Protein 5L0Q (pdb70)

Structure (mmCIF, N/CA/C/O backbone):
data_5L0Q
#
_entry.id   5L0Q
#
_cell.length_a   53.326
_cell.length_b   141.679
_cell.length_c   268.080
_cell.angle_alpha   90.00
_cell.angle_beta   90.00
_cell.angle_gamma   90.00
#
_symmetry.space_group_name_H-M   'P 21 21 21'
#
loop_
_entity.id
_entity.type
_entity.pdbx_description
1 polymer 'Disintegrin and metalloproteinase domain-containing protein 10'
2 polymer 'mAb 8C7 light chain'
3 polymer 'mAb 8C7 heavy chain'
4 non-polymer 2-acetamido-2-deoxy-beta-D-glucopyranose
5 non-polymer 'SULFATE ION'
6 non-polymer 'MAGNESIUM ION'
7 water water
#
loop_
_atom_site.group_PDB
_atom_site.id
_atom_site.type_symbol
_atom_site.label_atom_id
_atom_site.label_alt_id
_atom_site.label_comp_id
_atom_site.label_asym_id
_atom_site.label_entity_id
_atom_site.label_seq_id
_atom_site.pdbx_PDB_ins_code
_atom_site.Cartn_x
_atom_site.Cartn_y
_atom_site.Cartn_z
_atom_site.occupancy
_atom_site.B_iso_or_equiv
_atom_site.auth_seq_id
_atom_site.auth_comp_id
_atom_site.auth_asym_id
_atom_site.auth_atom_id
_atom_site.pdbx_PDB_model_num
ATOM 1 N N . PRO A 1 1 ? 10.082 -11.624 -58.478 1.00 51.06 450 PRO A N 1
ATOM 2 C CA . PRO A 1 1 ? 9.066 -12.453 -59.149 1.00 52.83 450 PRO A CA 1
ATOM 3 C C . PRO A 1 1 ? 8.589 -13.625 -58.282 1.00 48.09 450 PRO A C 1
ATOM 4 O O . PRO A 1 1 ? 8.967 -14.770 -58.567 1.00 44.69 450 PRO A O 1
ATOM 8 N N . VAL A 1 2 ? 7.799 -13.362 -57.236 1.00 36.94 451 VAL A N 1
ATOM 9 C CA . VAL A 1 2 ? 7.604 -14.399 -56.215 1.00 34.94 451 VAL A CA 1
ATOM 10 C C . VAL A 1 2 ? 6.487 -15.359 -56.623 1.00 34.58 451 VAL A C 1
ATOM 11 O O . VAL A 1 2 ? 5.373 -14.934 -56.939 1.00 35.90 451 VAL A O 1
ATOM 15 N N . GLY A 1 3 ? 6.793 -16.653 -56.611 1.00 31.23 452 GLY A N 1
ATOM 16 C CA . GLY A 1 3 ? 5.801 -17.663 -56.920 1.00 29.47 452 GLY A CA 1
ATOM 17 C C . GLY A 1 3 ? 6.013 -18.334 -58.265 1.00 35.19 452 GLY A C 1
ATOM 18 O O . GLY A 1 3 ? 6.724 -17.829 -59.136 1.00 39.58 452 GLY A O 1
ATOM 19 N N . LEU A 1 4 ? 5.353 -19.471 -58.440 1.00 32.89 453 LEU A N 1
ATOM 20 C CA . LEU A 1 4 ? 5.559 -20.347 -59.577 1.00 29.57 453 LEU A CA 1
ATOM 21 C C . LEU A 1 4 ? 5.026 -19.671 -60.842 1.00 32.64 453 LEU A C 1
ATOM 22 O O . LEU A 1 4 ? 4.059 -18.923 -60.783 1.00 34.53 453 LEU A O 1
ATOM 27 N N . ALA A 1 5 ? 5.669 -19.910 -61.983 1.00 34.75 454 ALA A N 1
ATOM 28 C CA . ALA A 1 5 ? 5.116 -19.459 -63.259 1.00 31.43 454 ALA A CA 1
ATOM 29 C C . ALA A 1 5 ? 4.146 -20.468 -63.832 1.00 33.02 454 ALA A C 1
ATOM 30 O O . ALA A 1 5 ? 4.354 -21.676 -63.709 1.00 33.62 454 ALA A O 1
ATOM 32 N N . SER A 1 6 ? 3.102 -19.954 -64.479 1.00 32.86 455 SER A N 1
ATOM 33 C CA . SER A 1 6 ? 2.110 -20.783 -65.144 1.00 34.69 455 SER A CA 1
ATOM 34 C C . SER A 1 6 ? 2.767 -21.626 -66.225 1.00 42.85 455 SER A C 1
ATOM 35 O O . SER A 1 6 ? 2.328 -22.750 -66.486 1.00 45.32 455 SER A O 1
ATOM 38 N N . GLY A 1 7 ? 3.814 -21.074 -66.852 1.00 43.61 456 GLY A N 1
ATOM 39 C CA . GLY A 1 7 ? 4.544 -21.747 -67.917 1.00 40.38 456 GLY A CA 1
ATOM 40 C C . GLY A 1 7 ? 3.649 -22.093 -69.095 1.00 46.54 456 GLY A C 1
ATOM 41 O O . GLY A 1 7 ? 3.964 -22.954 -69.915 1.00 47.11 456 GLY A O 1
ATOM 42 N N . GLN A 1 8 ? 2.633 -21.289 -69.253 1.00 50.97 457 GLN A N 1
ATOM 43 C CA . GLN A 1 8 ? 1.804 -21.325 -70.394 1.00 49.85 457 GLN A CA 1
ATOM 44 C C . GLN A 1 8 ? 1.717 -19.936 -70.950 1.00 48.94 457 GLN A C 1
ATOM 45 O O . GLN A 1 8 ? 1.554 -18.968 -70.236 1.00 44.99 457 GLN A O 1
ATOM 51 N N . PRO A 1 9 ? 1.949 -19.879 -72.329 1.00 49.93 458 PRO A N 1
ATOM 52 C CA . PRO A 1 9 ? 1.778 -18.540 -72.892 1.00 46.73 458 PRO A CA 1
ATOM 53 C C . PRO A 1 9 ? 0.342 -18.134 -73.027 1.00 43.61 458 PRO A C 1
ATOM 54 O O . PRO A 1 9 ? -0.491 -18.893 -73.413 1.00 45.75 458 PRO A O 1
ATOM 58 N N . ILE A 1 10 ? 0.059 -16.920 -72.627 1.00 39.96 459 ILE A N 1
ATOM 59 C CA . ILE A 1 10 ? -1.278 -16.455 -72.547 1.00 35.15 459 ILE A CA 1
ATOM 60 C C . ILE A 1 10 ? -1.065 -15.042 -72.813 1.00 38.71 459 ILE A C 1
ATOM 61 O O . ILE A 1 10 ? -0.084 -14.552 -72.406 1.00 41.50 459 ILE A O 1
ATOM 66 N N . CYS A 1 11 ? -2.020 -14.374 -73.407 1.00 38.50 460 CYS A N 1
ATOM 67 C CA . CYS A 1 11 ? -1.906 -12.984 -73.639 1.00 38.75 460 CYS A CA 1
ATOM 68 C C . CYS A 1 11 ? -2.487 -12.344 -72.424 1.00 34.75 460 CYS A C 1
ATOM 69 O O . CYS A 1 11 ? -3.626 -12.488 -72.139 1.00 40.84 460 CYS A O 1
ATOM 72 N N . GLY A 1 12 ? -1.678 -11.580 -71.735 1.00 32.69 461 GLY A N 1
ATOM 73 C CA . GLY A 1 12 ? -2.021 -11.060 -70.451 1.00 35.52 461 GLY A CA 1
ATOM 74 C C . GLY A 1 12 ? -0.960 -11.230 -69.403 1.00 40.90 461 GLY A C 1
ATOM 75 O O . GLY A 1 12 ? -1.014 -10.545 -68.426 1.00 43.68 461 GLY A O 1
ATOM 76 N N . ASN A 1 13 ? 0.015 -12.088 -69.584 1.00 40.48 462 ASN A N 1
ATOM 77 C CA . ASN A 1 13 ? 1.149 -11.984 -68.725 1.00 34.51 462 ASN A CA 1
ATOM 78 C C . ASN A 1 13 ? 2.047 -11.013 -69.419 1.00 39.47 462 ASN A C 1
ATOM 79 O O . ASN A 1 13 ? 1.895 -10.759 -70.571 1.00 38.66 462 ASN A O 1
ATOM 84 N N . GLY A 1 14 ? 3.041 -10.519 -68.741 1.00 39.90 463 GLY A N 1
ATOM 85 C CA . GLY A 1 14 ? 3.774 -9.379 -69.215 1.00 41.61 463 GLY A CA 1
ATOM 86 C C . GLY A 1 14 ? 4.623 -9.686 -70.391 1.00 34.39 463 GLY A C 1
ATOM 87 O O . GLY A 1 14 ? 5.354 -8.858 -70.845 1.00 31.98 463 GLY A O 1
ATOM 88 N N . MET A 1 15 ? 4.614 -10.926 -70.793 1.00 30.84 464 MET A N 1
ATOM 89 C CA . MET A 1 15 ? 5.604 -11.414 -71.706 1.00 34.06 464 MET A CA 1
ATOM 90 C C . MET A 1 15 ? 5.169 -11.717 -73.112 1.00 36.51 464 MET A C 1
ATOM 91 O O . MET A 1 15 ? 4.241 -12.418 -73.308 1.00 40.98 464 MET A O 1
ATOM 96 N N . VAL A 1 16 ? 5.903 -11.240 -74.088 1.00 31.44 465 VAL A N 1
ATOM 97 C CA . VAL A 1 16 ? 5.564 -11.462 -75.458 1.00 35.95 465 VAL A CA 1
ATOM 98 C C . VAL A 1 16 ? 5.889 -12.862 -75.840 1.00 38.81 465 VAL A C 1
ATOM 99 O O . VAL A 1 16 ? 6.917 -13.349 -75.499 1.00 38.08 465 VAL A O 1
ATOM 103 N N . GLU A 1 17 ? 5.029 -13.488 -76.597 1.00 38.79 466 GLU A N 1
ATOM 104 C CA . GLU A 1 17 ? 5.206 -14.867 -76.890 1.00 42.21 466 GLU A CA 1
ATOM 105 C C . GLU A 1 17 ? 4.679 -15.071 -78.261 1.00 48.77 466 GLU A C 1
ATOM 106 O O . GLU A 1 17 ? 4.110 -14.180 -78.834 1.00 50.39 466 GLU A O 1
ATOM 112 N N . GLN A 1 18 ? 4.893 -16.245 -78.802 1.00 46.05 467 GLN A N 1
ATOM 113 C CA . GLN A 1 18 ? 4.552 -16.479 -80.203 1.00 51.31 467 GLN A CA 1
ATOM 114 C C . GLN A 1 18 ? 3.132 -16.045 -80.518 1.00 46.71 467 GLN A C 1
ATOM 115 O O . GLN A 1 18 ? 2.215 -16.288 -79.740 1.00 52.22 467 GLN A O 1
ATOM 121 N N . GLY A 1 19 ? 2.958 -15.355 -81.637 1.00 39.55 468 GLY A N 1
ATOM 122 C CA . GLY A 1 19 ? 1.620 -15.011 -82.067 1.00 47.15 468 GLY A CA 1
ATOM 123 C C . GLY A 1 19 ? 1.130 -13.718 -81.452 1.00 54.73 468 GLY A C 1
ATOM 124 O O . GLY A 1 19 ? 0.018 -13.250 -81.741 1.00 47.26 468 GLY A O 1
ATOM 125 N N . GLU A 1 20 ? 1.992 -13.057 -80.717 1.00 54.39 469 GLU A N 1
ATOM 126 C CA . GLU A 1 20 ? 1.602 -11.761 -80.221 1.00 52.57 469 GLU A CA 1
ATOM 127 C C . GLU A 1 20 ? 2.728 -10.757 -80.385 1.00 43.92 469 GLU A C 1
ATOM 128 O O . GLU A 1 20 ? 3.842 -11.097 -80.195 1.00 42.78 469 GLU A O 1
ATOM 134 N N . GLU A 1 21 ? 2.446 -9.566 -80.872 1.00 45.07 470 GLU A N 1
ATOM 135 C CA . GLU A 1 21 ? 3.427 -8.492 -80.898 1.00 41.61 470 GLU A CA 1
ATOM 136 C C . GLU A 1 21 ? 3.821 -7.904 -79.599 1.00 43.21 470 GLU A C 1
ATOM 137 O O . GLU A 1 21 ? 4.947 -7.620 -79.420 1.00 46.51 470 GLU A O 1
ATOM 143 N N . CYS A 1 22 ? 2.870 -7.560 -78.755 1.00 38.03 471 CYS A N 1
ATOM 144 C CA . CYS A 1 22 ? 3.197 -6.934 -77.503 1.00 33.55 471 CYS A CA 1
ATOM 145 C C . CYS A 1 22 ? 2.421 -7.606 -76.428 1.00 38.58 471 CYS A C 1
ATOM 146 O O . CYS A 1 22 ? 1.679 -8.481 -76.723 1.00 46.88 471 CYS A O 1
ATOM 149 N N . ASP A 1 23 ? 2.649 -7.268 -75.170 1.00 35.85 472 ASP A N 1
ATOM 150 C CA . ASP A 1 23 ? 1.771 -7.686 -74.094 1.00 31.14 472 ASP A CA 1
ATOM 151 C C . ASP A 1 23 ? 1.857 -6.814 -72.881 1.00 29.04 472 ASP A C 1
ATOM 152 O O . ASP A 1 23 ? 2.775 -6.951 -72.160 1.00 32.98 472 ASP A O 1
ATOM 157 N N . CYS A 1 24 ? 0.907 -5.939 -72.617 1.00 33.17 473 CYS A N 1
ATOM 158 C CA . CYS A 1 24 ? 1.019 -5.038 -71.474 1.00 36.57 473 CYS A CA 1
ATOM 159 C C . CYS A 1 24 ? 0.193 -5.456 -70.269 1.00 43.03 473 CYS A C 1
ATOM 160 O O . CYS A 1 24 ? 0.205 -4.825 -69.255 1.00 40.56 473 CYS A O 1
ATOM 163 N N . GLY A 1 25 ? -0.480 -6.572 -70.404 1.00 40.24 474 GLY A N 1
ATOM 164 C CA . GLY A 1 25 ? -1.282 -7.105 -69.349 1.00 41.09 474 GLY A CA 1
ATOM 165 C C . GLY A 1 25 ? -2.719 -6.789 -69.564 1.00 45.50 474 GLY A C 1
ATOM 166 O O . GLY A 1 25 ? -3.058 -6.202 -70.540 1.00 49.56 474 GLY A O 1
ATOM 167 N N . TYR A 1 26 ? -3.556 -7.219 -68.644 1.00 50.26 475 TYR A N 1
ATOM 168 C CA . TYR A 1 26 ? -4.970 -6.965 -68.670 1.00 47.70 475 TYR A CA 1
ATOM 169 C C . TYR A 1 26 ? -5.178 -5.520 -68.295 1.00 54.35 475 TYR A C 1
ATOM 170 O O . TYR A 1 26 ? -4.334 -4.919 -67.670 1.00 50.08 475 TYR A O 1
ATOM 179 N N . SER A 1 27 ? -6.304 -4.955 -68.703 1.00 61.15 476 SER A N 1
ATOM 180 C CA . SER A 1 27 ? -6.615 -3.535 -68.484 1.00 56.84 476 SER A CA 1
ATOM 181 C C . SER A 1 27 ? -6.181 -2.961 -67.167 1.00 59.49 476 SER A C 1
ATOM 182 O O . SER A 1 27 ? -5.677 -1.866 -67.100 1.00 56.97 476 SER A O 1
ATOM 185 N N . ASP A 1 28 ? -6.412 -3.686 -66.103 1.00 59.54 477 ASP A N 1
ATOM 186 C CA . ASP A 1 28 ? -6.073 -3.194 -64.794 1.00 61.51 477 ASP A CA 1
ATOM 187 C C . ASP A 1 28 ? -4.564 -2.994 -64.619 1.00 66.22 477 ASP A C 1
ATOM 188 O O . ASP A 1 28 ? -4.153 -2.319 -63.706 1.00 64.29 477 ASP A O 1
ATOM 193 N N . GLN A 1 29 ? -3.733 -3.645 -65.426 1.00 64.67 478 GLN A N 1
ATOM 194 C CA . GLN A 1 29 ? -2.285 -3.522 -65.247 1.00 63.98 478 GLN A CA 1
ATOM 195 C C . GLN A 1 29 ? -1.492 -2.698 -66.231 1.00 59.66 478 GLN A C 1
ATOM 196 O O . GLN A 1 29 ? -0.354 -2.378 -65.968 1.00 56.86 478 GLN A O 1
ATOM 202 N N . CYS A 1 30 ? -2.081 -2.423 -67.378 1.00 55.80 479 CYS A N 1
ATOM 203 C CA . CYS A 1 30 ? -1.404 -1.949 -68.571 1.00 50.29 479 CYS A CA 1
ATOM 204 C C . CYS A 1 30 ? -1.197 -0.457 -68.660 1.00 49.65 479 CYS A C 1
ATOM 205 O O . CYS A 1 30 ? -2.105 0.228 -69.003 1.00 48.86 479 CYS A O 1
ATOM 208 N N . LYS A 1 31 ? 0.005 0.027 -68.365 1.00 54.74 480 LYS A N 1
ATOM 209 C CA . LYS A 1 31 ? 0.347 1.450 -68.454 1.00 53.17 480 LYS A CA 1
ATOM 210 C C . LYS A 1 31 ? 0.878 1.840 -69.830 1.00 47.45 480 LYS A C 1
ATOM 211 O O . LYS A 1 31 ? 1.284 2.976 -70.058 1.00 49.98 480 LYS A O 1
ATOM 217 N N . ASP A 1 32 ? 0.844 0.889 -70.734 1.00 48.50 481 ASP A N 1
ATOM 218 C CA . ASP A 1 32 ? 1.335 1.088 -72.064 1.00 45.39 481 ASP A CA 1
ATOM 219 C C . ASP A 1 32 ? 0.399 1.815 -72.978 1.00 48.34 481 ASP A C 1
ATOM 220 O O . ASP A 1 32 ? -0.698 1.390 -73.197 1.00 50.25 481 ASP A O 1
ATOM 225 N N . GLU A 1 33 ? 0.865 2.907 -73.547 1.00 49.10 482 GLU A N 1
ATOM 226 C CA .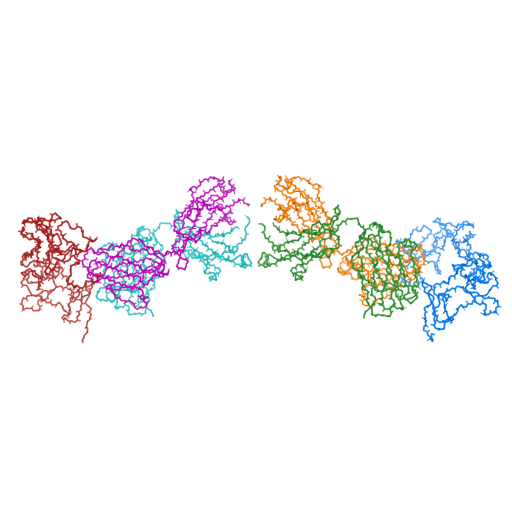 GLU A 1 33 ? 0.065 3.580 -74.573 1.00 47.39 482 GLU A CA 1
ATOM 227 C C . GLU A 1 33 ? 0.233 2.916 -75.950 1.00 46.97 482 GLU A C 1
ATOM 228 O O . GLU A 1 33 ? -0.587 3.118 -76.850 1.00 42.91 482 GLU A O 1
ATOM 234 N N . CYS A 1 34 ? 1.275 2.093 -76.083 1.00 44.47 483 CYS A N 1
ATOM 235 C CA . CYS A 1 34 ? 1.655 1.508 -77.367 1.00 43.30 483 CYS A CA 1
ATOM 236 C C . CYS A 1 34 ? 0.785 0.301 -77.675 1.00 42.93 483 CYS A C 1
ATOM 237 O O . CYS A 1 34 ? 0.667 -0.112 -78.832 1.00 42.07 483 CYS A O 1
ATOM 240 N N . CYS A 1 35 ? 0.266 -0.340 -76.659 1.00 44.16 484 CYS A N 1
ATOM 241 C CA . CYS A 1 35 ? -0.222 -1.675 -76.840 1.00 44.56 484 CYS A CA 1
ATOM 242 C C . CYS A 1 35 ? -1.694 -1.823 -76.434 1.00 51.99 484 CYS A C 1
ATOM 243 O O . CYS A 1 35 ? -2.225 -0.972 -75.763 1.00 46.00 484 CYS A O 1
ATOM 246 N N . TYR A 1 36 ? -2.341 -2.885 -76.912 1.00 50.36 485 TYR A N 1
ATOM 247 C CA . TYR A 1 36 ? -3.716 -3.257 -76.607 1.00 46.66 485 TYR A CA 1
ATOM 248 C C . TYR A 1 36 ? -3.813 -4.294 -75.485 1.00 46.54 485 TYR A C 1
ATOM 249 O O . TYR A 1 36 ? -3.319 -5.365 -75.619 1.00 47.08 485 TYR A O 1
ATOM 258 N N . ASP A 1 37 ? -4.584 -4.012 -74.448 1.00 54.60 486 ASP A N 1
ATOM 259 C CA . ASP A 1 37 ? -4.672 -4.825 -73.232 1.00 50.74 486 ASP A CA 1
ATOM 260 C C . ASP A 1 37 ? -5.217 -6.173 -73.481 1.00 47.19 486 ASP A C 1
ATOM 261 O O . ASP A 1 37 ? -5.828 -6.416 -74.465 1.00 47.95 486 ASP A O 1
ATOM 266 N N . ALA A 1 38 ? -4.911 -7.071 -72.577 1.00 45.84 487 ALA A N 1
ATOM 267 C CA . ALA A 1 38 ? -5.301 -8.451 -72.687 1.00 51.86 487 ALA A CA 1
ATOM 268 C C . ALA A 1 38 ? -6.811 -8.699 -72.670 1.00 56.25 487 ALA A C 1
ATOM 269 O O . ALA A 1 38 ? -7.315 -9.560 -73.388 1.00 54.41 487 ALA A O 1
ATOM 271 N N . ASN A 1 39 ? -7.528 -7.987 -71.820 1.00 50.12 488 ASN A N 1
ATOM 272 C CA . ASN A 1 39 ? -8.956 -8.003 -71.909 1.00 54.17 488 ASN A CA 1
ATOM 273 C C . ASN A 1 39 ? -9.416 -6.898 -72.805 1.00 56.91 488 ASN A C 1
ATOM 274 O O . ASN A 1 39 ? -10.035 -5.963 -72.377 1.00 61.22 488 ASN A O 1
ATOM 279 N N . GLN A 1 40 ? -9.121 -7.044 -74.072 1.00 58.40 489 GLN A N 1
ATOM 280 C CA . GLN A 1 40 ? -9.548 -6.116 -75.074 1.00 64.38 489 GLN A CA 1
ATOM 281 C C . GLN A 1 40 ? -9.718 -7.043 -76.221 1.00 60.92 489 GLN A C 1
ATOM 282 O O . GLN A 1 40 ? -9.181 -8.123 -76.224 1.00 55.96 489 GLN A O 1
ATOM 288 N N . PRO A 1 41 ? -10.501 -6.669 -77.194 1.00 63.53 490 PRO A N 1
ATOM 289 C CA . PRO A 1 41 ? -10.910 -7.726 -78.126 1.00 57.60 490 PRO A CA 1
ATOM 290 C C . PRO A 1 41 ? -9.724 -8.367 -78.787 1.00 56.32 490 PRO A C 1
ATOM 291 O O . PRO A 1 41 ? -8.789 -7.661 -79.136 1.00 66.57 490 PRO A O 1
ATOM 295 N N . GLU A 1 42 ? -9.773 -9.680 -78.967 1.00 57.95 491 GLU A N 1
ATOM 296 C CA . GLU A 1 42 ? -9.396 -10.308 -80.217 1.00 57.49 491 GLU A CA 1
ATOM 297 C C . GLU A 1 42 ? -10.216 -9.635 -81.289 1.00 64.98 491 GLU A C 1
ATOM 298 O O . GLU A 1 42 ? -11.442 -9.564 -81.169 1.00 60.31 491 GLU A O 1
ATOM 304 N N . GLY A 1 43 ? -9.556 -9.131 -82.331 1.00 69.27 492 GLY A N 1
ATOM 305 C CA . GLY A 1 43 ? -8.289 -9.663 -82.811 1.00 66.26 492 GLY A CA 1
ATOM 306 C C . GLY A 1 43 ? -7.117 -8.741 -82.525 1.00 66.64 492 GLY A C 1
ATOM 307 O O . GLY A 1 43 ? -5.998 -8.949 -82.997 1.00 63.35 492 GLY A O 1
ATOM 308 N N . LYS A 1 44 ? -7.393 -7.706 -81.745 1.00 64.70 493 LYS A N 1
ATOM 309 C CA . LYS A 1 44 ? -6.449 -6.628 -81.503 1.00 63.72 493 LYS A CA 1
ATOM 310 C C . LYS A 1 44 ? -5.631 -6.981 -80.259 1.00 63.84 493 LYS A C 1
ATOM 311 O O . LYS A 1 44 ? -4.720 -6.249 -79.855 1.00 62.30 493 LYS A O 1
ATOM 317 N N . LYS A 1 45 ? -6.142 -8.003 -79.597 1.00 64.35 494 LYS A N 1
ATOM 318 C CA . LYS A 1 45 ? -5.636 -8.446 -78.338 1.00 59.08 494 LYS A CA 1
ATOM 319 C C . LYS A 1 45 ? -4.287 -8.515 -78.808 1.00 58.16 494 LYS A C 1
ATOM 320 O O . LYS A 1 45 ? -4.091 -8.964 -79.897 1.00 59.58 494 LYS A O 1
ATOM 326 N N . CYS A 1 46 ? -3.316 -8.172 -77.996 1.00 52.80 495 CYS A N 1
ATOM 327 C CA . CYS A 1 46 ? -2.010 -8.740 -78.185 1.00 49.20 495 CYS A CA 1
ATOM 328 C C . CYS A 1 46 ? -1.163 -8.089 -79.329 1.00 54.34 495 CYS A C 1
ATOM 329 O O . CYS A 1 46 ? -0.265 -8.734 -79.813 1.00 53.35 495 CYS A O 1
ATOM 332 N N . LYS A 1 47 ? -1.424 -6.840 -79.765 1.00 59.15 496 LYS A N 1
ATOM 333 C CA . LYS A 1 47 ? -0.958 -6.427 -81.059 1.00 52.46 496 LYS A CA 1
ATOM 334 C C . LYS A 1 47 ? -0.674 -4.971 -80.890 1.00 53.35 496 LYS A C 1
ATOM 335 O O . LYS A 1 47 ? -1.227 -4.334 -80.019 1.00 56.24 496 LYS A O 1
ATOM 341 N N . LEU A 1 48 ? 0.209 -4.444 -81.716 1.00 46.18 497 LEU A N 1
ATOM 342 C CA . LEU A 1 48 ? 0.587 -3.069 -81.570 1.00 47.13 497 LEU A CA 1
ATOM 343 C C . LEU A 1 48 ? -0.489 -2.178 -82.129 1.00 48.86 497 LEU A C 1
ATOM 344 O O . LEU A 1 48 ? -0.963 -2.407 -83.221 1.00 40.64 497 LEU A O 1
ATOM 349 N N . LYS A 1 49 ? -0.884 -1.171 -81.356 1.00 48.24 498 LYS A N 1
ATOM 350 C CA . LYS A 1 49 ? -1.756 -0.107 -81.841 1.00 46.42 498 LYS A CA 1
ATOM 351 C C . LYS A 1 49 ? -1.196 0.488 -83.137 1.00 52.90 498 LYS A C 1
ATOM 352 O O . LYS A 1 49 ? 0.022 0.598 -83.305 1.00 51.28 498 LYS A O 1
ATOM 358 N N . PRO A 1 50 ? -2.083 0.856 -84.076 1.00 56.20 499 PRO A N 1
ATOM 359 C CA . PRO A 1 50 ? -1.554 1.243 -85.393 1.00 56.44 499 PRO A CA 1
ATOM 360 C C . PRO A 1 50 ? -0.789 2.579 -85.362 1.00 51.29 499 PRO A C 1
ATOM 361 O O . PRO A 1 50 ? -1.063 3.467 -84.535 1.00 43.30 499 PRO A O 1
ATOM 365 N N . GLY A 1 51 ? 0.226 2.679 -86.215 1.00 50.28 500 GLY A N 1
ATOM 366 C CA . GLY A 1 51 ? 1.125 3.820 -86.188 1.00 49.53 500 GLY A CA 1
ATOM 367 C C . GLY A 1 51 ? 2.134 3.767 -85.048 1.00 47.21 500 GLY A C 1
ATOM 368 O O . GLY A 1 51 ? 2.967 4.672 -84.892 1.00 43.08 500 GLY A O 1
ATOM 369 N N . LYS A 1 52 ? 2.074 2.699 -84.257 1.00 46.89 501 LYS A N 1
ATOM 370 C CA . LYS A 1 52 ? 2.974 2.548 -83.125 1.00 40.11 501 LYS A CA 1
ATOM 371 C C . LYS A 1 52 ? 4.056 1.531 -83.441 1.00 42.31 501 LYS A C 1
ATOM 372 O O . LYS A 1 52 ? 3.775 0.383 -83.821 1.00 37.87 501 LYS A O 1
ATOM 378 N N . GLN A 1 53 ? 5.301 1.971 -83.290 1.00 35.71 502 GLN A N 1
ATOM 379 C CA . GLN A 1 53 ? 6.419 1.290 -83.903 1.00 32.70 502 GLN A CA 1
ATOM 380 C C . GLN A 1 53 ? 6.758 0.033 -83.105 1.00 36.03 502 GLN A C 1
ATOM 381 O O . GLN A 1 53 ? 7.130 -0.999 -83.668 1.00 34.51 502 GLN A O 1
ATOM 387 N N . CYS A 1 54 ? 6.587 0.111 -81.790 1.00 35.17 503 CYS A N 1
ATOM 388 C CA . CYS A 1 54 ? 7.017 -0.962 -80.915 1.00 33.67 503 CYS A CA 1
ATOM 389 C C . CYS A 1 54 ? 6.526 -0.642 -79.527 1.00 35.73 503 CYS A C 1
ATOM 390 O O . CYS A 1 54 ? 6.117 0.490 -79.266 1.00 34.13 503 CYS A O 1
ATOM 393 N N . SER A 1 55 ? 6.577 -1.632 -78.628 1.00 37.60 504 SER A N 1
ATOM 394 C CA . SER A 1 55 ? 6.127 -1.574 -77.224 1.00 36.16 504 SER A CA 1
ATOM 395 C C . SER A 1 55 ? 7.262 -1.860 -76.293 1.00 32.40 504 SER A C 1
ATOM 396 O O . SER A 1 55 ? 8.013 -2.726 -76.573 1.00 33.81 504 SER A O 1
ATOM 399 N N . PRO A 1 56 ? 7.370 -1.183 -75.167 1.00 30.84 505 PRO A N 1
ATOM 400 C CA . PRO A 1 56 ? 8.421 -1.480 -74.192 1.00 28.85 505 PRO A CA 1
ATOM 401 C C . PRO A 1 56 ? 8.308 -2.899 -73.649 1.00 31.26 505 PRO A C 1
ATOM 402 O O . PRO A 1 56 ? 9.311 -3.434 -73.173 1.00 29.83 505 PRO A O 1
ATOM 406 N N . SER A 1 57 ? 7.188 -3.552 -73.828 1.00 30.39 506 SER A N 1
ATOM 407 C CA . SER A 1 57 ? 7.064 -4.897 -73.345 1.00 27.15 506 SER A CA 1
ATOM 408 C C . SER A 1 57 ? 7.764 -5.870 -74.237 1.00 31.62 506 SER A C 1
ATOM 409 O O . SER A 1 57 ? 7.986 -6.995 -73.856 1.00 33.79 506 SER A O 1
ATOM 412 N N . GLN A 1 58 ? 8.138 -5.435 -75.421 1.00 26.61 507 GLN A N 1
ATOM 413 C CA . GLN A 1 58 ? 8.920 -6.274 -76.290 1.00 29.93 507 GLN A CA 1
ATOM 414 C C . GLN A 1 58 ? 10.378 -6.213 -75.928 1.00 25.77 507 GLN A C 1
ATOM 415 O O . GLN A 1 58 ? 11.131 -7.119 -76.110 1.00 23.90 507 GLN A O 1
ATOM 421 N N . GLY A 1 59 ? 10.764 -5.111 -75.380 1.00 20.12 508 GLY A N 1
ATOM 422 C CA . GLY A 1 59 ? 12.158 -4.949 -75.032 1.00 22.03 508 GLY A CA 1
ATOM 423 C C . GLY A 1 59 ? 12.550 -3.532 -74.677 1.00 22.48 508 GLY A C 1
ATOM 424 O O . GLY A 1 59 ? 11.814 -2.581 -74.947 1.00 24.19 508 GLY A O 1
ATOM 425 N N . PRO A 1 60 ? 13.736 -3.387 -74.082 1.00 17.93 509 PRO A N 1
ATOM 426 C CA . PRO A 1 60 ? 14.263 -2.132 -73.535 1.00 21.86 509 PRO A CA 1
ATOM 427 C C . PRO A 1 60 ? 14.645 -1.105 -74.608 1.00 26.84 509 PRO A C 1
ATOM 428 O O . PRO A 1 60 ? 14.915 0.057 -74.298 1.00 27.99 509 PRO A O 1
ATOM 432 N N . CYS A 1 61 ? 14.720 -1.555 -75.853 1.00 23.10 510 CYS A N 1
ATOM 433 C CA . CYS A 1 61 ? 15.118 -0.694 -76.953 1.00 26.21 510 CYS A CA 1
ATOM 434 C C . CYS A 1 61 ? 13.901 -0.008 -77.583 1.00 30.97 510 CYS A C 1
ATOM 435 O O . CYS A 1 61 ? 13.990 0.589 -78.665 1.00 30.44 510 CYS A O 1
ATOM 438 N N . CYS A 1 62 ? 12.746 -0.146 -76.937 1.00 33.07 511 CYS A N 1
ATOM 439 C CA . CYS A 1 62 ? 11.629 0.746 -77.220 1.00 30.25 511 CYS A CA 1
ATOM 440 C C . CYS A 1 62 ? 11.421 1.800 -76.133 1.00 30.49 511 CYS A C 1
ATOM 441 O O . CYS A 1 62 ? 11.542 1.511 -74.953 1.00 30.71 511 CYS A O 1
ATOM 444 N N . THR A 1 63 ? 11.102 3.021 -76.549 1.00 34.20 512 THR A N 1
ATOM 445 C CA . THR A 1 63 ? 10.759 4.102 -75.632 1.00 31.69 512 THR A CA 1
ATOM 446 C C . THR A 1 63 ? 9.348 3.950 -75.081 1.00 39.98 512 THR A C 1
ATOM 447 O O . THR A 1 63 ? 8.511 3.231 -75.650 1.00 37.33 512 THR A O 1
ATOM 451 N N . ALA A 1 64 ? 9.065 4.689 -74.012 1.00 41.82 513 ALA A N 1
ATOM 452 C CA . ALA A 1 64 ? 7.739 4.681 -73.412 1.00 39.86 513 ALA A CA 1
ATOM 453 C C . ALA A 1 64 ? 6.717 5.162 -74.437 1.00 49.02 513 ALA A C 1
ATOM 454 O O . ALA A 1 64 ? 5.533 4.815 -74.381 1.00 49.16 513 ALA A O 1
ATOM 456 N N . HIS A 1 65 ? 7.202 5.950 -75.388 1.00 49.89 514 HIS A N 1
ATOM 457 C CA . HIS A 1 65 ? 6.364 6.614 -76.378 1.00 45.65 514 HIS A CA 1
ATOM 458 C C . HIS A 1 65 ? 6.217 5.849 -77.687 1.00 41.00 514 HIS A C 1
ATOM 459 O O . HIS A 1 65 ? 5.796 6.408 -78.692 1.00 45.98 514 HIS A O 1
ATOM 466 N N . CYS A 1 66 ? 6.618 4.579 -77.652 1.00 40.86 515 CYS A N 1
ATOM 467 C CA . CYS A 1 66 ? 6.434 3.592 -78.735 1.00 41.40 515 CYS A CA 1
ATOM 468 C C . CYS A 1 66 ? 7.316 3.820 -79.954 1.00 42.42 515 CYS A C 1
ATOM 469 O O . CYS A 1 66 ? 6.967 3.428 -81.072 1.00 38.42 515 CYS A O 1
ATOM 472 N N . ALA A 1 67 ? 8.494 4.386 -79.702 1.00 46.32 516 ALA A N 1
ATOM 473 C CA . ALA A 1 67 ? 9.541 4.549 -80.704 1.00 38.55 516 ALA A CA 1
ATOM 474 C C . ALA A 1 67 ? 10.721 3.618 -80.411 1.00 36.70 516 ALA A C 1
ATOM 475 O O . ALA A 1 67 ? 11.070 3.411 -79.243 1.00 35.46 516 ALA A O 1
ATOM 477 N N . PHE A 1 68 ? 11.335 3.076 -81.464 1.00 31.47 517 PHE A N 1
ATOM 478 C CA . PHE A 1 68 ? 12.672 2.488 -81.356 1.00 27.19 517 PHE A CA 1
ATOM 479 C C . PHE A 1 68 ? 13.670 3.485 -80.795 1.00 29.20 517 PHE A C 1
ATOM 480 O O . PHE A 1 68 ? 13.820 4.597 -81.309 1.00 28.30 517 PHE A O 1
ATOM 488 N N . LYS A 1 69 ? 14.395 3.063 -79.770 1.00 28.97 518 LYS A N 1
ATOM 489 C CA . LYS A 1 69 ? 15.585 3.785 -79.362 1.00 26.43 518 LYS A CA 1
ATOM 490 C C . LYS A 1 69 ? 16.631 3.765 -80.479 1.00 26.17 518 LYS A C 1
ATOM 491 O O . LYS A 1 69 ? 16.742 2.786 -81.230 1.00 24.77 518 LYS A O 1
ATOM 497 N N . SER A 1 70 ? 17.387 4.857 -80.597 1.00 25.29 519 SER A N 1
ATOM 498 C CA . SER A 1 70 ? 18.364 4.989 -81.676 1.00 23.25 519 SER A CA 1
ATOM 499 C C . SER A 1 70 ? 19.536 4.097 -81.361 1.00 24.04 519 SER A C 1
ATOM 500 O O . SER A 1 70 ? 19.718 3.677 -80.220 1.00 28.54 519 SER A O 1
ATOM 503 N N . LYS A 1 71 ? 20.355 3.839 -82.368 1.00 25.60 520 LYS A N 1
ATOM 504 C CA . LYS A 1 71 ? 21.421 2.865 -82.245 1.00 25.03 520 LYS A CA 1
ATOM 505 C C . LYS A 1 71 ? 22.433 3.377 -81.213 1.00 25.32 520 LYS A C 1
ATOM 506 O O . LYS A 1 71 ? 22.549 4.584 -81.000 1.00 24.65 520 LYS A O 1
ATOM 512 N N . THR A 1 72 ? 23.135 2.445 -80.573 1.00 22.64 521 THR A N 1
ATOM 513 C CA . THR A 1 72 ? 24.133 2.707 -79.527 1.00 24.77 521 THR A CA 1
ATOM 514 C C . THR A 1 72 ? 23.612 3.345 -78.243 1.00 23.80 521 THR A C 1
ATOM 515 O O . THR A 1 72 ? 24.390 3.921 -77.488 1.00 23.55 521 THR A O 1
ATOM 519 N N . GLU A 1 73 ? 22.309 3.282 -78.009 1.00 24.31 522 GLU A N 1
ATOM 520 C CA . GLU A 1 73 ? 21.769 3.631 -76.699 1.00 22.64 522 GLU A CA 1
ATOM 521 C C . GLU A 1 73 ? 21.932 2.430 -75.780 1.00 24.31 522 GLU A C 1
ATOM 522 O O . GLU A 1 73 ? 21.825 1.287 -76.247 1.00 23.07 522 GLU A O 1
ATOM 528 N N . LYS A 1 74 ? 22.195 2.667 -74.492 1.00 26.04 523 LYS A N 1
ATOM 529 C CA . LYS A 1 74 ? 22.397 1.552 -73.568 1.00 26.43 523 LYS A CA 1
ATOM 530 C C . LYS A 1 74 ? 21.043 0.856 -73.344 1.00 28.48 523 LYS A C 1
ATOM 531 O O . LYS A 1 74 ? 20.057 1.497 -72.953 1.00 22.26 523 LYS A O 1
ATOM 537 N N . CYS A 1 75 ? 20.977 -0.425 -73.710 1.00 27.98 524 CYS A N 1
ATOM 538 C CA . CYS A 1 75 ? 19.940 -1.337 -73.236 1.00 27.77 524 CYS A CA 1
ATOM 539 C C . CYS A 1 75 ? 20.313 -2.390 -72.165 1.00 33.98 524 CYS A C 1
ATOM 540 O O . CYS A 1 75 ? 19.440 -3.134 -71.701 1.00 35.22 524 CYS A O 1
ATOM 543 N N . ARG A 1 76 ? 21.592 -2.496 -71.812 1.00 35.16 525 ARG A N 1
ATOM 544 C CA . ARG A 1 76 ? 22.037 -3.486 -70.817 1.00 30.38 525 ARG A CA 1
ATOM 545 C C . ARG A 1 76 ? 23.316 -3.031 -70.136 1.00 31.42 525 ARG A C 1
ATOM 546 O O . ARG A 1 76 ? 24.157 -2.400 -70.773 1.00 33.78 525 ARG A O 1
ATOM 554 N N . ASP A 1 77 ? 23.475 -3.375 -68.858 1.00 37.22 526 ASP A N 1
ATOM 555 C CA . ASP A 1 77 ? 24.711 -3.087 -68.121 1.00 42.92 526 ASP A CA 1
ATOM 556 C C . ASP A 1 77 ? 25.843 -4.068 -68.506 1.00 43.11 526 ASP A C 1
ATOM 557 O O . ASP A 1 77 ? 25.576 -5.157 -69.022 1.00 41.67 526 ASP A O 1
ATOM 562 N N . ASP A 1 78 ? 27.098 -3.687 -68.261 1.00 47.72 527 ASP A N 1
ATOM 563 C CA . ASP A 1 78 ? 28.223 -4.644 -68.266 1.00 47.37 527 ASP A CA 1
ATOM 564 C C . ASP A 1 78 ? 28.006 -5.875 -67.386 1.00 50.75 527 ASP A C 1
ATOM 565 O O . ASP A 1 78 ? 27.638 -5.769 -66.211 1.00 49.23 527 ASP A O 1
ATOM 570 N N . SER A 1 79 ? 28.292 -7.034 -67.970 1.00 48.85 528 SER A N 1
ATOM 571 C CA . SER A 1 79 ? 28.552 -8.263 -67.234 1.00 44.40 528 SER A CA 1
ATOM 572 C C . SER A 1 79 ? 30.003 -8.323 -66.748 1.00 51.93 528 SER A C 1
ATOM 573 O O . SER A 1 79 ? 30.734 -7.325 -66.801 1.00 53.62 528 SER A O 1
ATOM 576 N N . ASP A 1 80 ? 30.399 -9.486 -66.234 1.00 53.53 529 ASP A N 1
ATOM 577 C CA . ASP A 1 80 ? 31.796 -9.766 -65.906 1.00 56.59 529 ASP A CA 1
ATOM 578 C C . ASP A 1 80 ? 32.609 -9.867 -67.188 1.00 47.99 529 ASP A C 1
ATOM 579 O O . ASP A 1 80 ? 33.662 -9.261 -67.342 1.00 42.49 529 ASP A O 1
ATOM 584 N N . CYS A 1 81 ? 32.120 -10.694 -68.087 1.00 52.54 530 CYS A N 1
ATOM 585 C CA . CYS A 1 81 ? 32.798 -10.931 -69.338 1.00 51.63 530 CYS A CA 1
ATOM 586 C C . CYS A 1 81 ? 32.248 -10.171 -70.550 1.00 52.55 530 CYS A C 1
ATOM 587 O O . CYS A 1 81 ? 32.648 -10.441 -71.680 1.00 52.73 530 CYS A O 1
ATOM 590 N N . ALA A 1 82 ? 31.299 -9.264 -70.334 1.00 51.73 531 ALA A N 1
ATOM 591 C CA . ALA A 1 82 ? 30.652 -8.613 -71.467 1.00 45.25 531 ALA A CA 1
ATOM 592 C C . ALA A 1 82 ? 30.477 -7.105 -71.255 1.00 43.61 531 ALA A C 1
ATOM 593 O O . ALA A 1 82 ? 30.433 -6.626 -70.119 1.00 42.23 531 ALA A O 1
ATOM 595 N N . LYS A 1 83 ? 30.406 -6.364 -72.361 1.00 44.16 532 LYS A N 1
ATOM 596 C CA . LYS A 1 83 ? 30.259 -4.910 -72.314 1.00 39.00 532 LYS A CA 1
ATOM 597 C C . LYS A 1 83 ? 28.781 -4.529 -72.366 1.00 36.81 532 LYS A C 1
ATOM 598 O O . LYS A 1 83 ? 27.916 -5.398 -72.502 1.00 35.96 532 LYS A O 1
ATOM 604 N N . GLU A 1 84 ? 28.502 -3.231 -72.313 1.00 34.41 533 GLU A N 1
ATOM 605 C CA . GLU A 1 84 ? 27.129 -2.735 -72.361 1.00 35.22 533 GLU A CA 1
ATOM 606 C C . GLU A 1 84 ? 26.384 -3.311 -73.556 1.00 32.84 533 GLU A C 1
ATOM 607 O O . GLU A 1 84 ? 26.982 -3.525 -74.612 1.00 30.68 533 GLU A O 1
ATOM 613 N N . GLY A 1 85 ? 25.099 -3.616 -73.361 1.00 28.55 534 GLY A N 1
ATOM 614 C CA . GLY A 1 85 ? 24.165 -3.778 -74.469 1.00 28.44 534 GLY A CA 1
ATOM 615 C C . GLY A 1 85 ? 23.846 -2.453 -75.143 1.00 28.05 534 GLY A C 1
ATOM 616 O O . GLY A 1 85 ? 23.544 -1.461 -74.472 1.00 26.33 534 GLY A O 1
ATOM 617 N N . ILE A 1 86 ? 23.924 -2.419 -76.472 1.00 25.30 535 ILE A N 1
ATOM 618 C CA . ILE A 1 86 ? 23.439 -1.252 -77.200 1.00 25.24 535 ILE A CA 1
ATOM 619 C C . ILE A 1 86 ? 22.331 -1.581 -78.195 1.00 26.01 535 ILE A C 1
ATOM 620 O O . ILE A 1 86 ? 22.381 -2.602 -78.891 1.00 25.64 535 ILE A O 1
ATOM 625 N N . CYS A 1 87 ? 21.337 -0.701 -78.266 1.00 26.74 536 CYS A N 1
ATOM 626 C CA . CYS A 1 87 ? 20.242 -0.871 -79.207 1.00 25.63 536 CYS A CA 1
ATOM 627 C C . CYS A 1 87 ? 20.793 -0.755 -80.626 1.00 26.12 536 CYS A C 1
ATOM 628 O O . CYS A 1 87 ? 21.741 -0.005 -80.868 1.00 24.31 536 CYS A O 1
ATOM 631 N N . ASN A 1 88 ? 20.213 -1.498 -81.564 1.00 23.80 537 ASN A N 1
ATOM 632 C CA . ASN A 1 88 ? 20.646 -1.378 -82.943 1.00 18.76 537 ASN A CA 1
ATOM 633 C C . ASN A 1 88 ? 19.788 -0.462 -83.783 1.00 22.83 537 ASN A C 1
ATOM 634 O O . ASN A 1 88 ? 20.111 -0.214 -84.933 1.00 27.27 537 ASN A O 1
ATOM 639 N N . GLY A 1 89 ? 18.687 0.017 -83.207 1.00 23.89 538 GLY A N 1
ATOM 640 C CA . GLY A 1 89 ? 17.836 1.003 -83.846 1.00 20.73 538 GLY A CA 1
ATOM 641 C C . GLY A 1 89 ? 16.746 0.443 -84.739 1.00 26.09 538 GLY A C 1
ATOM 642 O O . GLY A 1 89 ? 15.857 1.184 -85.174 1.00 25.28 538 GLY A O 1
ATOM 643 N N . ILE A 1 90 ? 16.851 -0.831 -85.101 1.00 26.72 539 ILE A N 1
ATOM 644 C CA . ILE A 1 90 ? 15.767 -1.500 -85.836 1.00 23.82 539 ILE A CA 1
ATOM 645 C C . ILE A 1 90 ? 14.839 -2.462 -85.066 1.00 25.52 539 ILE A C 1
ATOM 646 O O . ILE A 1 90 ? 13.940 -3.055 -85.661 1.00 27.73 539 ILE A O 1
ATOM 651 N N . THR A 1 91 ? 15.088 -2.656 -83.771 1.00 25.88 540 THR A N 1
ATOM 652 C CA . THR A 1 91 ? 14.280 -3.559 -82.941 1.00 23.87 540 THR A CA 1
ATOM 653 C C . THR A 1 91 ? 14.213 -3.077 -81.504 1.00 23.57 540 THR A C 1
ATOM 654 O O . THR A 1 91 ? 14.985 -2.210 -81.110 1.00 25.19 540 THR A O 1
ATOM 658 N N . ALA A 1 92 ? 13.269 -3.607 -80.731 1.00 24.24 541 ALA A N 1
ATOM 659 C CA . ALA A 1 92 ? 13.180 -3.278 -79.309 1.00 23.27 541 ALA A CA 1
ATOM 660 C C . ALA A 1 92 ? 13.941 -4.270 -78.417 1.00 24.27 541 ALA A C 1
ATOM 661 O O . ALA A 1 92 ? 14.198 -4.000 -77.240 1.00 21.43 541 ALA A O 1
ATOM 663 N N . LEU A 1 93 ? 14.341 -5.400 -78.991 1.00 26.85 542 LEU A N 1
ATOM 664 C CA . LEU A 1 93 ? 15.253 -6.307 -78.302 1.00 23.58 542 LEU A CA 1
ATOM 665 C C . LEU A 1 93 ? 16.568 -5.589 -78.059 1.00 24.36 542 LEU A C 1
ATOM 666 O O . LEU A 1 93 ? 16.993 -4.752 -78.864 1.00 21.87 542 LEU A O 1
ATOM 671 N N . CYS A 1 94 ? 17.180 -5.891 -76.916 1.00 29.63 543 CYS A N 1
ATOM 672 C CA . CYS A 1 94 ? 18.572 -5.538 -76.648 1.00 26.63 543 CYS A CA 1
ATOM 673 C C . CYS A 1 94 ? 19.430 -6.663 -77.173 1.00 25.43 543 CYS A C 1
ATOM 674 O O . CYS A 1 94 ? 19.404 -7.767 -76.631 1.00 25.34 543 CYS A O 1
ATOM 677 N N . PRO A 1 95 ? 20.189 -6.391 -78.241 1.00 29.43 544 PRO A N 1
ATOM 678 C CA . PRO A 1 95 ? 21.045 -7.386 -78.896 1.00 28.03 544 PRO A CA 1
ATOM 679 C C . PRO A 1 95 ? 22.101 -7.917 -77.929 1.00 24.70 544 PRO A C 1
ATOM 680 O O . PRO A 1 95 ? 22.443 -7.240 -76.952 1.00 22.54 544 PRO A O 1
ATOM 684 N N . ALA A 1 96 ? 22.605 -9.117 -78.200 1.00 27.90 545 ALA A N 1
ATOM 685 C CA . ALA A 1 96 ? 23.614 -9.739 -77.338 1.00 28.31 545 ALA A CA 1
ATOM 686 C C . ALA A 1 96 ? 24.785 -8.796 -77.096 1.00 25.26 545 ALA A C 1
ATOM 687 O O . ALA A 1 96 ? 25.298 -8.201 -78.034 1.00 24.72 545 ALA A O 1
ATOM 689 N N . SER A 1 97 ? 25.208 -8.657 -75.843 1.00 29.28 546 SER A N 1
ATOM 690 C CA . SER A 1 97 ? 26.415 -7.875 -75.557 1.00 33.58 546 SER A CA 1
ATOM 691 C C . SER A 1 97 ? 27.641 -8.472 -76.250 1.00 36.94 546 SER A C 1
ATOM 692 O O . SER A 1 97 ? 27.700 -9.675 -76.498 1.00 39.41 546 SER A O 1
ATOM 695 N N . ASP A 1 98 ? 28.640 -7.649 -76.455 1.00 38.80 547 ASP A N 1
ATOM 696 C CA . ASP A 1 98 ? 29.874 -8.088 -77.030 1.00 41.58 547 ASP A CA 1
ATOM 697 C C . ASP A 1 98 ? 30.852 -8.447 -75.948 1.00 44.18 547 ASP A C 1
ATOM 698 O O . ASP A 1 98 ? 30.784 -7.919 -74.856 1.00 40.48 547 ASP A O 1
ATOM 703 N N . PRO A 1 99 ? 31.797 -9.315 -76.239 1.00 46.58 548 PRO A N 1
ATOM 704 C CA . PRO A 1 99 ? 32.684 -9.776 -75.188 1.00 40.71 548 PRO A CA 1
ATOM 705 C C . PRO A 1 99 ? 33.776 -8.821 -74.785 1.00 39.42 548 PRO A C 1
ATOM 706 O O . PRO A 1 99 ? 34.341 -8.115 -75.573 1.00 43.85 548 PRO A O 1
ATOM 710 N N . LYS A 1 100 ? 34.083 -8.850 -73.513 1.00 39.33 549 LYS A N 1
ATOM 711 C CA . LYS A 1 100 ? 35.295 -8.285 -73.002 1.00 39.26 549 LYS A CA 1
ATOM 712 C C . LYS A 1 100 ? 36.436 -9.198 -73.375 1.00 39.69 549 LYS A C 1
ATOM 713 O O . LYS A 1 100 ? 36.239 -10.345 -73.700 1.00 36.69 549 LYS A O 1
ATOM 719 N N . PRO A 1 101 ? 37.695 -8.583 -73.369 1.00 39.84 550 PRO A N 1
ATOM 720 C CA . PRO A 1 101 ? 38.771 -9.449 -73.862 1.00 38.43 550 PRO A CA 1
ATOM 721 C C . PRO A 1 101 ? 39.100 -10.629 -72.999 1.00 41.30 550 PRO A C 1
ATOM 722 O O . PRO A 1 101 ? 38.909 -10.595 -71.817 1.00 42.74 550 PRO A O 1
ATOM 726 N N . ASN A 1 102 ? 39.579 -11.686 -73.624 1.00 40.33 551 ASN A N 1
ATOM 727 C CA . ASN A 1 102 ? 39.957 -12.868 -72.913 1.00 46.70 551 ASN A CA 1
ATOM 728 C C . ASN A 1 102 ? 40.893 -12.501 -71.830 1.00 47.65 551 ASN A C 1
ATOM 729 O O . ASN A 1 102 ? 41.666 -11.593 -72.000 1.00 48.48 551 ASN A O 1
ATOM 734 N N . PHE A 1 103 ? 40.854 -13.255 -70.746 1.00 42.91 552 PHE A N 1
ATOM 735 C CA . PHE A 1 103 ? 41.776 -13.120 -69.648 1.00 42.73 552 PHE A CA 1
ATOM 736 C C . PHE A 1 103 ? 41.513 -11.869 -68.869 1.00 47.05 552 PHE A C 1
ATOM 737 O O . PHE A 1 103 ? 42.353 -11.393 -68.122 1.00 41.43 552 PHE A O 1
ATOM 745 N N . THR A 1 104 ? 40.311 -11.353 -69.050 1.00 50.48 553 THR A N 1
ATOM 746 C CA . THR A 1 104 ? 39.749 -10.365 -68.132 1.00 49.96 553 THR A CA 1
ATOM 747 C C . THR A 1 104 ? 39.198 -11.041 -66.873 1.00 53.28 553 THR A C 1
ATOM 748 O O . THR A 1 104 ? 38.704 -12.172 -66.951 1.00 53.02 553 THR A O 1
ATOM 752 N N . ASP A 1 105 ? 39.283 -10.361 -65.724 1.00 48.02 554 ASP A N 1
ATOM 753 C CA . ASP A 1 105 ? 38.911 -10.979 -64.446 1.00 51.37 554 ASP A CA 1
ATOM 754 C C . ASP A 1 105 ? 37.386 -11.261 -64.341 1.00 64.60 554 ASP A C 1
ATOM 755 O O . ASP A 1 105 ? 36.556 -10.341 -64.375 1.00 63.56 554 ASP A O 1
ATOM 760 N N . CYS A 1 106 ? 37.045 -12.543 -64.155 1.00 66.89 555 CYS A N 1
ATOM 761 C CA . CYS A 1 106 ? 35.660 -13.019 -64.034 1.00 54.61 555 CYS A CA 1
ATOM 762 C C . CYS A 1 106 ? 35.423 -13.833 -62.763 1.00 59.08 555 CYS A C 1
ATOM 763 O O . CYS A 1 106 ? 36.378 -14.361 -62.162 1.00 61.41 555 CYS A O 1
ATOM 766 N N . ASN A 1 107 ? 34.150 -13.936 -62.371 1.00 53.72 556 ASN A N 1
ATOM 767 C CA . ASN A 1 107 ? 33.701 -14.810 -61.268 1.00 58.77 556 ASN A CA 1
ATOM 768 C C . ASN A 1 107 ? 34.410 -14.560 -59.926 1.00 49.20 556 ASN A C 1
ATOM 769 O O . ASN A 1 107 ? 34.985 -15.487 -59.355 1.00 39.64 556 ASN A O 1
ATOM 774 N N . ARG A 1 108 ? 34.360 -13.313 -59.446 1.00 48.60 557 ARG A N 1
ATOM 775 C CA . ARG A 1 108 ? 35.114 -12.889 -58.269 1.00 48.93 557 ARG A CA 1
ATOM 776 C C . ARG A 1 108 ? 36.598 -13.315 -58.406 1.00 56.19 557 ARG A C 1
ATOM 777 O O . ARG A 1 108 ? 37.150 -14.002 -57.530 1.00 51.42 557 ARG A O 1
ATOM 785 N N . HIS A 1 109 ? 37.212 -12.937 -59.533 1.00 57.04 558 HIS A N 1
ATOM 786 C CA . HIS A 1 109 ? 38.638 -13.174 -59.803 1.00 54.08 558 HIS A CA 1
ATOM 787 C C . HIS A 1 109 ? 38.975 -14.642 -60.013 1.00 51.09 558 HIS A C 1
ATOM 788 O O . HIS A 1 109 ? 40.134 -14.996 -60.166 1.00 47.17 558 HIS A O 1
ATOM 795 N N . THR A 1 110 ? 37.984 -15.515 -59.993 1.00 55.29 559 THR A N 1
ATOM 796 C CA . THR A 1 110 ? 38.315 -16.933 -59.890 1.00 57.86 559 THR A CA 1
ATOM 797 C C . THR A 1 110 ? 38.684 -17.603 -61.224 1.00 48.27 559 THR A C 1
ATOM 798 O O . THR A 1 110 ? 39.544 -18.481 -61.263 1.00 47.97 559 THR A O 1
ATOM 802 N N . GLN A 1 111 ? 38.044 -17.188 -62.306 1.00 43.76 560 GLN A N 1
ATOM 803 C CA . GLN A 1 111 ? 38.292 -17.793 -63.613 1.00 49.77 560 GLN A CA 1
ATOM 804 C C . GLN A 1 111 ? 38.619 -16.714 -64.627 1.00 54.00 560 GLN A C 1
ATOM 805 O O . GLN A 1 111 ? 38.840 -15.555 -64.253 1.00 55.83 560 GLN A O 1
ATOM 811 N N . VAL A 1 112 ? 38.607 -17.030 -65.909 1.00 50.56 561 VAL A N 1
ATOM 812 C CA . VAL A 1 112 ? 38.884 -15.962 -66.869 1.00 56.16 561 VAL A CA 1
ATOM 813 C C . VAL A 1 112 ? 38.024 -15.943 -68.133 1.00 61.26 561 VAL A C 1
ATOM 814 O O . VAL A 1 112 ? 37.584 -16.964 -68.617 1.00 62.52 561 VAL A O 1
ATOM 818 N N . CYS A 1 113 ? 37.779 -14.756 -68.640 1.00 53.52 562 CYS A N 1
ATOM 819 C CA . CYS A 1 113 ? 36.877 -14.592 -69.738 1.00 56.65 562 CYS A CA 1
ATOM 820 C C . CYS A 1 113 ? 37.418 -15.152 -71.017 1.00 65.93 562 CYS A C 1
ATOM 821 O O . CYS A 1 113 ? 38.311 -14.557 -71.591 1.00 65.91 562 CYS A O 1
ATOM 824 N N . ILE A 1 114 ? 36.880 -16.264 -71.500 1.00 68.85 563 ILE A N 1
ATOM 825 C CA . ILE A 1 114 ? 37.230 -16.675 -72.857 1.00 74.09 563 ILE A CA 1
ATOM 826 C C . ILE A 1 114 ? 36.039 -16.742 -73.822 1.00 76.91 563 ILE A C 1
ATOM 827 O O . ILE A 1 114 ? 35.143 -17.562 -73.712 1.00 68.59 563 ILE A O 1
ATOM 832 N N . ASN A 1 115 ? 36.122 -15.882 -74.821 1.00 77.91 564 ASN A N 1
ATOM 833 C CA . ASN A 1 115 ? 35.050 -15.672 -75.747 1.00 75.61 564 ASN A CA 1
ATOM 834 C C . ASN A 1 115 ? 33.767 -15.313 -75.060 1.00 75.33 564 ASN A C 1
ATOM 835 O O . ASN A 1 115 ? 32.704 -15.820 -75.372 1.00 76.43 564 ASN A O 1
ATOM 840 N N . GLY A 1 116 ? 33.909 -14.419 -74.101 1.00 72.40 565 GLY A N 1
ATOM 841 C CA . GLY A 1 116 ? 32.795 -13.760 -73.493 1.00 68.34 565 GLY A CA 1
ATOM 842 C C . GLY A 1 116 ? 32.193 -14.543 -72.396 1.00 69.44 565 GLY A C 1
ATOM 843 O O . GLY A 1 116 ? 31.185 -14.160 -71.848 1.00 68.44 565 GLY A O 1
ATOM 844 N N . GLN A 1 117 ? 32.830 -15.642 -72.059 1.00 75.96 566 GLN A N 1
ATOM 845 C CA . GLN A 1 117 ? 32.277 -16.508 -71.045 1.00 79.65 566 GLN A CA 1
ATOM 846 C C . GLN A 1 117 ? 33.035 -16.452 -69.740 1.00 77.60 566 GLN A C 1
ATOM 847 O O . GLN A 1 117 ? 33.834 -15.576 -69.522 1.00 78.30 566 GLN A O 1
ATOM 853 N N . CYS A 1 118 ? 32.754 -17.387 -68.855 1.00 72.86 567 CYS A N 1
ATOM 854 C CA . CYS A 1 118 ? 33.653 -17.663 -67.756 1.00 67.78 567 CYS A CA 1
ATOM 855 C C . CYS A 1 118 ? 34.095 -19.100 -67.851 1.00 67.67 567 CYS A C 1
ATOM 856 O O . CYS A 1 118 ? 33.278 -19.971 -68.032 1.00 70.66 567 CYS A O 1
ATOM 859 N N . ALA A 1 119 ? 35.395 -19.340 -67.763 1.00 68.28 568 ALA A N 1
ATOM 860 C CA . ALA A 1 119 ? 35.951 -20.662 -67.999 1.00 61.31 568 ALA A CA 1
ATOM 861 C C . ALA A 1 119 ? 37.275 -20.752 -67.272 1.00 58.41 568 ALA A C 1
ATOM 862 O O . ALA A 1 119 ? 37.824 -19.728 -66.847 1.00 57.29 568 ALA A O 1
ATOM 864 N N . GLY A 1 120 ? 37.763 -21.977 -67.091 1.00 59.77 569 GLY A N 1
ATOM 865 C CA . GLY A 1 120 ? 39.176 -22.205 -66.835 1.00 58.03 569 GLY A CA 1
ATOM 866 C C . GLY A 1 120 ? 39.602 -21.771 -65.450 1.00 50.25 569 GLY A C 1
ATOM 867 O O . GLY A 1 120 ? 38.915 -22.065 -64.471 1.00 54.43 569 GLY A O 1
ATOM 868 N N . SER A 1 121 ? 40.732 -21.072 -65.366 1.00 43.87 570 SER A N 1
ATOM 869 C CA . SER A 1 121 ? 41.185 -20.522 -64.089 1.00 45.59 570 SER A CA 1
ATOM 870 C C . SER A 1 121 ? 41.978 -19.226 -64.208 1.00 40.26 570 SER A C 1
ATOM 871 O O . SER A 1 121 ? 42.579 -18.954 -65.244 1.00 47.52 570 SER A O 1
ATOM 874 N N . ILE A 1 122 ? 42.012 -18.445 -63.133 1.00 30.49 571 ILE A N 1
ATOM 875 C CA . ILE A 1 122 ? 42.898 -17.298 -63.072 1.00 31.00 571 ILE A CA 1
ATOM 876 C C . ILE A 1 122 ? 44.351 -17.792 -63.126 1.00 42.57 571 ILE A C 1
ATOM 877 O O . ILE A 1 122 ? 45.271 -17.016 -63.370 1.00 43.22 571 ILE A O 1
ATOM 882 N N . CYS A 1 123 ? 44.559 -19.086 -62.886 1.00 42.40 572 CYS A N 1
ATOM 883 C CA . CYS A 1 123 ? 45.859 -19.712 -63.092 1.00 36.13 572 CYS A CA 1
ATOM 884 C C . CYS A 1 123 ? 46.346 -19.555 -64.530 1.00 38.55 572 CYS A C 1
ATOM 885 O O . CYS A 1 123 ? 47.506 -19.218 -64.775 1.00 37.26 572 CYS A O 1
ATOM 888 N N . GLU A 1 124 ? 45.454 -19.797 -65.479 1.00 39.20 573 GLU A N 1
ATOM 889 C CA . GLU A 1 124 ? 45.828 -19.788 -66.880 1.00 39.31 573 GLU A CA 1
ATOM 890 C C . GLU A 1 124 ? 46.184 -18.383 -67.333 1.00 40.41 573 GLU A C 1
ATOM 891 O O . GLU A 1 124 ? 46.869 -18.208 -68.343 1.00 42.93 573 GLU A O 1
ATOM 897 N N . LYS A 1 125 ? 45.709 -17.387 -66.589 1.00 36.11 574 LYS A N 1
ATOM 898 C CA . LYS A 1 125 ? 46.131 -16.011 -66.814 1.00 35.87 574 LYS A CA 1
ATOM 899 C C . LYS A 1 125 ? 47.655 -15.910 -66.835 1.00 37.66 574 LYS A C 1
ATOM 900 O O . LYS A 1 125 ? 48.214 -15.239 -67.695 1.00 40.60 574 LYS A O 1
ATOM 906 N N . HIS A 1 126 ? 48.316 -16.589 -65.901 1.00 35.97 575 HIS A N 1
ATOM 907 C CA . HIS A 1 126 ? 49.777 -16.583 -65.807 1.00 35.51 575 HIS A CA 1
ATOM 908 C C . HIS A 1 126 ? 50.463 -17.761 -66.498 1.00 35.75 575 HIS A C 1
ATOM 909 O O . HIS A 1 126 ? 51.648 -17.987 -66.306 1.00 38.12 575 HIS A O 1
ATOM 916 N N . GLY A 1 127 ? 49.703 -18.551 -67.239 1.00 35.35 576 GLY A N 1
ATOM 917 C CA . GLY A 1 127 ? 50.267 -19.695 -67.920 1.00 36.75 576 GLY A CA 1
ATOM 918 C C . GLY A 1 127 ? 50.467 -20.847 -66.956 1.00 39.87 576 GLY A C 1
ATOM 919 O O . GLY A 1 127 ? 51.209 -21.782 -67.242 1.00 43.35 576 GLY A O 1
ATOM 920 N N . LEU A 1 128 ? 49.786 -20.788 -65.813 1.00 43.35 577 LEU A N 1
ATOM 921 C CA . LEU A 1 128 ? 49.665 -21.949 -64.936 1.00 39.42 577 LEU A CA 1
ATOM 922 C C . LEU A 1 128 ? 48.390 -22.771 -65.215 1.00 45.75 577 LEU A C 1
ATOM 923 O O . LEU A 1 128 ? 47.538 -22.386 -66.035 1.00 43.50 577 LEU A O 1
ATOM 928 N N . GLU A 1 129 ? 48.241 -23.888 -64.512 1.00 43.77 578 GLU A N 1
ATOM 929 C CA . GLU A 1 129 ? 46.980 -24.616 -64.548 1.00 42.95 578 GLU A CA 1
ATOM 930 C C . GLU A 1 129 ? 46.432 -24.709 -63.140 1.00 45.57 578 GLU A C 1
ATOM 931 O O . GLU A 1 129 ? 47.200 -24.760 -62.172 1.00 38.18 578 GLU A O 1
ATOM 937 N N . GLU A 1 130 ? 45.103 -24.716 -63.032 1.00 44.01 579 GLU A N 1
ATOM 938 C CA . GLU A 1 130 ? 44.443 -24.924 -61.753 1.00 44.22 579 GLU A CA 1
ATOM 939 C C . GLU A 1 130 ? 44.640 -26.382 -61.344 1.00 43.61 579 GLU A C 1
ATOM 940 O O . GLU A 1 130 ? 44.440 -27.291 -62.156 1.00 44.87 579 GLU A O 1
ATOM 946 N N . CYS A 1 131 ? 45.052 -26.598 -60.097 1.00 39.99 580 CYS A N 1
ATOM 947 C CA . CYS A 1 131 ? 44.990 -27.917 -59.478 1.00 41.78 580 CYS A CA 1
ATOM 948 C C . CYS A 1 131 ? 44.135 -27.854 -58.222 1.00 42.40 580 CYS A C 1
ATOM 949 O O . CYS A 1 131 ? 43.697 -26.779 -57.808 1.00 42.74 580 CYS A O 1
ATOM 952 N N . THR A 1 132 ? 43.936 -28.999 -57.585 1.00 40.14 581 THR A N 1
ATOM 953 C CA . THR A 1 132 ? 43.436 -28.989 -56.222 1.00 43.87 581 THR A CA 1
ATOM 954 C C . THR A 1 132 ? 44.606 -29.156 -55.269 1.00 39.90 581 THR A C 1
ATOM 955 O O . THR A 1 132 ? 45.397 -30.098 -55.386 1.00 41.82 581 THR A O 1
ATOM 959 N N . CYS A 1 133 ? 44.723 -28.222 -54.336 1.00 36.72 582 CYS A N 1
ATOM 960 C CA . CYS A 1 133 ? 45.397 -28.523 -53.089 1.00 42.59 582 CYS A CA 1
ATOM 961 C C . CYS A 1 133 ? 44.678 -29.727 -52.489 1.00 46.60 582 CYS A C 1
ATOM 962 O O . CYS A 1 133 ? 43.473 -29.902 -52.690 1.00 40.87 582 CYS A O 1
ATOM 965 N N . ALA A 1 134 ? 45.426 -30.578 -51.791 1.00 52.92 583 ALA A N 1
ATOM 966 C CA . ALA A 1 134 ? 44.896 -31.860 -51.330 1.00 57.10 583 ALA A CA 1
ATOM 967 C C . ALA A 1 134 ? 45.360 -32.138 -49.902 1.00 57.82 583 ALA A C 1
ATOM 968 O O . ALA A 1 134 ? 46.254 -31.454 -49.394 1.00 57.14 583 ALA A O 1
ATOM 970 N N . SER A 1 135 ? 44.747 -33.128 -49.254 1.00 57.45 584 SER A N 1
ATOM 971 C CA . SER A 1 135 ? 44.864 -33.280 -47.804 1.00 60.65 584 SER A CA 1
ATOM 972 C C . SER A 1 135 ? 46.179 -33.968 -47.436 1.00 64.49 584 SER A C 1
ATOM 973 O O . SER A 1 135 ? 46.570 -34.954 -48.069 1.00 68.40 584 SER A O 1
ATOM 976 N N . SER A 1 136 ? 46.862 -33.427 -46.427 1.00 64.05 585 SER A N 1
ATOM 977 C CA . SER A 1 136 ? 47.545 -34.229 -45.405 1.00 69.79 585 SER A CA 1
ATOM 978 C C . SER A 1 136 ? 46.574 -34.726 -44.323 1.00 66.79 585 SER A C 1
ATOM 979 O O . SER A 1 136 ? 45.696 -33.984 -43.891 1.00 64.21 585 SER A O 1
ATOM 982 N N . ASP A 1 137 ? 46.754 -35.965 -43.865 1.00 66.18 586 ASP A N 1
ATOM 983 C CA . ASP A 1 137 ? 46.048 -37.128 -44.408 1.00 60.74 586 ASP A CA 1
ATOM 984 C C . ASP A 1 137 ? 44.758 -37.447 -43.631 1.00 68.48 586 ASP A C 1
ATOM 985 O O . ASP A 1 137 ? 44.807 -37.859 -42.461 1.00 63.80 586 ASP A O 1
ATOM 990 N N . GLY A 1 138 ? 43.608 -37.256 -44.283 1.00 63.48 587 GLY A N 1
ATOM 991 C CA . GLY A 1 138 ? 42.328 -37.188 -43.587 1.00 50.47 587 GLY A CA 1
ATOM 992 C C . GLY A 1 138 ? 42.020 -35.877 -42.862 1.00 59.33 587 GLY A C 1
ATOM 993 O O . GLY A 1 138 ? 40.950 -35.735 -42.258 1.00 65.31 587 GLY A O 1
ATOM 994 N N . LYS A 1 139 ? 42.950 -34.923 -42.912 1.00 64.35 588 LYS A N 1
ATOM 995 C CA . LYS A 1 139 ? 42.969 -33.787 -41.980 1.00 66.86 588 LYS A CA 1
ATOM 996 C C . LYS A 1 139 ? 42.816 -32.463 -42.743 1.00 63.89 588 LYS A C 1
ATOM 997 O O . LYS A 1 139 ? 43.629 -32.160 -43.616 1.00 63.80 588 LYS A O 1
ATOM 1003 N N . ASP A 1 140 ? 41.778 -31.682 -42.444 1.00 58.74 589 ASP A N 1
ATOM 1004 C CA . ASP A 1 140 ? 41.309 -30.710 -43.431 1.00 56.98 589 ASP A CA 1
ATOM 1005 C C . ASP A 1 140 ? 42.009 -29.339 -43.335 1.00 54.81 589 ASP A C 1
ATOM 1006 O O . ASP A 1 140 ? 41.972 -28.676 -42.296 1.00 51.52 589 ASP A O 1
ATOM 1011 N N . ASP A 1 141 ? 42.679 -28.951 -44.422 1.00 54.16 590 ASP A N 1
ATOM 1012 C CA . ASP A 1 141 ? 43.346 -27.652 -44.530 1.00 48.91 590 ASP A CA 1
ATOM 1013 C C . ASP A 1 141 ? 42.375 -26.534 -44.935 1.00 45.13 590 ASP A C 1
ATOM 1014 O O . ASP A 1 141 ? 41.375 -26.787 -45.617 1.00 45.10 590 ASP A O 1
ATOM 1019 N N . LYS A 1 142 ? 42.681 -25.301 -44.548 1.00 38.90 591 LYS A N 1
ATOM 1020 C CA . LYS A 1 142 ? 42.012 -24.149 -45.139 1.00 30.63 591 LYS A CA 1
ATOM 1021 C C . LYS A 1 142 ? 42.327 -24.105 -46.637 1.00 34.02 591 LYS A C 1
ATOM 1022 O O . LYS A 1 142 ? 41.448 -23.806 -47.467 1.00 33.95 591 LYS A O 1
ATOM 1028 N N . GLU A 1 143 ? 43.557 -24.462 -46.995 1.00 28.22 592 GLU A N 1
ATOM 1029 C CA . GLU A 1 143 ? 43.983 -24.346 -48.388 1.00 32.17 592 GLU A CA 1
ATOM 1030 C C . GLU A 1 143 ? 43.172 -25.268 -49.313 1.00 29.56 592 GLU A C 1
ATOM 1031 O O . GLU A 1 143 ? 43.301 -25.198 -50.539 1.00 25.48 592 GLU A O 1
ATOM 1037 N N . LEU A 1 144 ? 42.319 -26.111 -48.732 1.00 31.33 593 LEU A N 1
ATOM 1038 C CA . LEU A 1 144 ? 41.442 -26.950 -49.539 1.00 29.83 593 LEU A CA 1
ATOM 1039 C C . LEU A 1 144 ? 40.500 -26.113 -50.388 1.00 24.47 593 LEU A C 1
ATOM 1040 O O . LEU A 1 144 ? 40.134 -26.514 -51.491 1.00 20.97 593 LEU A O 1
ATOM 1045 N N . CYS A 1 145 ? 40.106 -24.959 -49.860 1.00 25.82 594 CYS A N 1
ATOM 1046 C CA . CYS A 1 145 ? 39.228 -24.039 -50.581 1.00 19.61 594 CYS A CA 1
ATOM 1047 C C . CYS A 1 145 ? 39.928 -22.861 -51.246 1.00 20.28 594 CYS A C 1
ATOM 1048 O O . CYS A 1 145 ? 39.274 -21.957 -51.756 1.00 20.61 594 CYS A O 1
ATOM 1051 N N . HIS A 1 146 ? 41.256 -22.842 -51.199 1.00 28.47 595 HIS A N 1
ATOM 1052 C CA . HIS A 1 146 ? 42.035 -21.886 -51.986 1.00 23.25 595 HIS A CA 1
ATOM 1053 C C . HIS A 1 146 ? 42.020 -22.240 -53.467 1.00 20.36 595 HIS A C 1
ATOM 1054 O O . HIS A 1 146 ? 41.941 -23.412 -53.851 1.00 18.59 595 HIS A O 1
ATOM 1061 N N . VAL A 1 147 ? 42.084 -21.216 -54.305 1.00 22.63 596 VAL A N 1
ATOM 1062 C CA . VAL A 1 147 ? 42.596 -21.411 -55.656 1.00 26.61 596 VAL A CA 1
ATOM 1063 C C . VAL A 1 147 ? 44.048 -21.830 -55.602 1.00 24.02 596 VAL A C 1
ATOM 1064 O O . VAL A 1 147 ? 44.878 -21.138 -55.028 1.00 24.60 596 VAL A O 1
ATOM 1068 N N . CYS A 1 148 ? 44.349 -22.950 -56.242 1.00 26.49 597 CYS A N 1
ATOM 1069 C CA . CYS A 1 148 ? 45.687 -23.500 -56.236 1.00 24.05 597 CYS A CA 1
ATOM 1070 C C . CYS A 1 148 ? 46.158 -23.723 -57.662 1.00 31.94 597 CYS A C 1
ATOM 1071 O O . CYS A 1 148 ? 45.403 -24.191 -58.518 1.00 35.74 597 CYS A O 1
ATOM 1074 N N . CYS A 1 149 ? 47.412 -23.371 -57.915 1.00 34.07 598 CYS A N 1
ATOM 1075 C CA . CYS A 1 149 ? 47.972 -23.438 -59.254 1.00 30.98 598 CYS A CA 1
ATOM 1076 C C . CYS A 1 149 ? 49.164 -24.375 -59.263 1.00 32.69 598 CYS A C 1
ATOM 1077 O O . CYS A 1 149 ? 49.794 -24.622 -58.229 1.00 28.07 598 CYS A O 1
ATOM 1080 N N . MET A 1 150 ? 49.435 -24.919 -60.441 1.00 35.63 599 MET A N 1
ATOM 1081 C CA . MET A 1 150 ? 50.601 -25.743 -60.707 1.00 36.35 599 MET A CA 1
ATOM 1082 C C . MET A 1 150 ? 51.222 -25.308 -62.024 1.00 37.90 599 MET A C 1
ATOM 1083 O O . MET A 1 150 ? 50.518 -24.817 -62.909 1.00 40.28 599 MET A O 1
ATOM 1088 N N . LYS A 1 151 ? 52.531 -25.506 -62.164 1.00 42.48 600 LYS A N 1
ATOM 1089 C CA . LYS A 1 151 ? 53.158 -25.568 -63.483 1.00 39.76 600 LYS A CA 1
ATOM 1090 C C . LYS A 1 151 ? 52.501 -26.605 -64.371 1.00 50.89 600 LYS A C 1
ATOM 1091 O O . LYS A 1 151 ? 52.028 -27.630 -63.884 1.00 58.15 600 LYS A O 1
ATOM 1097 N N . LYS A 1 152 ? 52.466 -26.330 -65.672 1.00 51.98 601 LYS A N 1
ATOM 1098 C CA . LYS A 1 152 ? 51.537 -27.000 -66.574 1.00 56.93 601 LYS A CA 1
ATOM 1099 C C . LYS A 1 152 ? 51.853 -28.485 -66.672 1.00 63.10 601 LYS A C 1
ATOM 1100 O O . LYS A 1 152 ? 52.988 -28.866 -66.964 1.00 64.50 601 LYS A O 1
ATOM 1106 N N . MET A 1 153 ? 50.839 -29.308 -66.401 1.00 64.54 602 MET A N 1
ATOM 1107 C CA . MET A 1 153 ? 50.990 -30.763 -66.309 1.00 63.81 602 MET A CA 1
ATOM 1108 C C . MET A 1 153 ? 52.213 -31.146 -65.459 1.00 62.24 602 MET A C 1
ATOM 1109 O O . MET A 1 153 ? 53.043 -31.953 -65.874 1.00 63.83 602 MET A O 1
ATOM 1114 N N . GLU A 1 154 ? 52.333 -30.536 -64.282 1.00 64.23 603 GLU A N 1
ATOM 1115 C CA . GLU A 1 154 ? 53.339 -30.929 -63.295 1.00 61.14 603 GLU A CA 1
ATOM 1116 C C . GLU A 1 154 ? 52.798 -30.832 -61.851 1.00 56.72 603 GLU A C 1
ATOM 1117 O O . GLU A 1 154 ? 53.231 -29.978 -61.075 1.00 56.22 603 GLU A O 1
ATOM 1123 N N . PRO A 1 155 ? 51.853 -31.719 -61.485 1.00 60.34 604 PRO A N 1
ATOM 1124 C CA . PRO A 1 155 ? 50.986 -31.547 -60.304 1.00 60.65 604 PRO A CA 1
ATOM 1125 C C . PRO A 1 155 ? 51.772 -31.488 -58.992 1.00 53.95 604 PRO A C 1
ATOM 1126 O O . PRO A 1 155 ? 51.242 -31.086 -57.953 1.00 54.01 604 PRO A O 1
ATOM 1130 N N . SER A 1 156 ? 53.034 -31.893 -59.056 1.00 53.29 605 SER A N 1
ATOM 1131 C CA . SER A 1 156 ? 53.968 -31.756 -57.945 1.00 52.24 605 SER A CA 1
ATOM 1132 C C . SER A 1 156 ? 54.070 -30.309 -57.453 1.00 49.16 605 SER A C 1
ATOM 1133 O O . SER A 1 156 ? 54.413 -30.053 -56.290 1.00 39.68 605 SER A O 1
ATOM 1136 N N . THR A 1 157 ? 53.782 -29.368 -58.351 1.00 50.16 606 THR A N 1
ATOM 1137 C CA . THR A 1 157 ? 54.080 -27.960 -58.115 1.00 48.84 606 THR A CA 1
ATOM 1138 C C . THR A 1 157 ? 52.857 -27.236 -57.547 1.00 43.35 606 THR A C 1
ATOM 1139 O O . THR A 1 157 ? 52.890 -26.020 -57.338 1.00 41.30 606 THR A O 1
ATOM 1143 N N . CYS A 1 158 ? 51.787 -27.988 -57.300 1.00 40.00 607 CYS A N 1
ATOM 1144 C CA . CYS A 1 158 ? 50.535 -27.421 -56.825 1.00 35.00 607 CYS A CA 1
ATOM 1145 C C . CYS A 1 158 ? 50.754 -26.611 -55.551 1.00 32.93 607 CYS A C 1
ATOM 1146 O O . CYS A 1 158 ? 51.407 -27.079 -54.623 1.00 32.32 607 CYS A O 1
ATOM 1149 N N . ALA A 1 159 ? 50.246 -25.381 -55.537 1.00 32.52 608 ALA A N 1
ATOM 1150 C CA . ALA A 1 159 ? 50.285 -24.534 -54.347 1.00 28.02 608 ALA A CA 1
ATOM 1151 C C . ALA A 1 159 ? 49.202 -23.445 -54.356 1.00 26.99 608 ALA A C 1
ATOM 1152 O O . ALA A 1 159 ? 48.656 -23.117 -55.401 1.00 26.60 608 ALA A O 1
ATOM 1154 N N . SER A 1 160 ? 48.929 -22.868 -53.190 1.00 21.39 609 SER A N 1
ATOM 1155 C CA . SER A 1 160 ? 47.956 -21.800 -53.071 1.00 22.60 609 SER A CA 1
ATOM 1156 C C . SER A 1 160 ? 48.457 -20.568 -53.781 1.00 25.37 609 SER A C 1
ATOM 1157 O O . SER A 1 160 ? 49.646 -20.260 -53.713 1.00 26.06 609 SER A O 1
ATOM 1160 N N . THR A 1 161 ? 47.548 -19.825 -54.408 1.00 22.32 610 THR A N 1
ATOM 1161 C CA . THR A 1 161 ? 47.932 -18.599 -55.093 1.00 23.23 610 THR A CA 1
ATOM 1162 C C . THR A 1 161 ? 48.767 -17.689 -54.211 1.00 28.64 610 THR A C 1
ATOM 1163 O O . THR A 1 161 ? 49.683 -17.037 -54.683 1.00 35.66 610 THR A O 1
ATOM 1167 N N . GLY A 1 162 ? 48.484 -17.681 -52.918 1.00 30.49 611 GLY A N 1
ATOM 1168 C CA . GLY A 1 162 ? 49.199 -16.808 -52.015 1.00 29.52 611 GLY A CA 1
ATOM 1169 C C . GLY A 1 162 ? 50.500 -17.388 -51.499 1.00 31.76 611 GLY A C 1
ATOM 1170 O O . GLY A 1 162 ? 51.130 -16.799 -50.609 1.00 34.86 611 GLY A O 1
ATOM 1171 N N . SER A 1 163 ? 50.934 -18.518 -52.049 1.00 27.47 612 SER A N 1
ATOM 1172 C CA . SER A 1 163 ? 52.065 -19.211 -51.434 1.00 30.42 612 SER A CA 1
ATOM 1173 C C . SER A 1 163 ? 53.332 -18.436 -51.710 1.00 34.78 612 SER A C 1
ATOM 1174 O O . SER A 1 163 ? 53.297 -17.435 -52.428 1.00 35.56 612 SER A O 1
ATOM 1177 N N . VAL A 1 164 ? 54.459 -18.908 -51.187 1.00 33.70 613 VAL A N 1
ATOM 1178 C CA . VAL A 1 164 ? 55.682 -18.163 -51.398 1.00 30.49 613 VAL A CA 1
ATOM 1179 C C . VAL A 1 164 ? 56.105 -18.343 -52.852 1.00 33.66 613 VAL A C 1
ATOM 1180 O O . VAL A 1 164 ? 56.379 -17.358 -53.532 1.00 34.52 613 VAL A O 1
ATOM 1184 N N . GLN A 1 165 ? 56.057 -19.566 -53.375 1.00 31.20 614 GLN A N 1
ATOM 1185 C CA . GLN A 1 165 ? 56.099 -19.706 -54.824 1.00 27.20 614 GLN A CA 1
ATOM 1186 C C . GLN A 1 165 ? 54.817 -19.052 -55.368 1.00 31.07 614 GLN A C 1
ATOM 1187 O O . GLN A 1 165 ? 53.836 -18.907 -54.651 1.00 38.07 614 GLN A O 1
ATOM 1193 N N . TRP A 1 166 ? 54.843 -18.623 -56.613 1.00 33.33 615 TRP A N 1
ATOM 1194 C CA . TRP A 1 166 ? 53.756 -17.859 -57.257 1.00 36.66 615 TRP A CA 1
ATOM 1195 C C . TRP A 1 166 ? 53.740 -16.395 -56.797 1.00 31.43 615 TRP A C 1
ATOM 1196 O O . TRP A 1 166 ? 52.910 -15.607 -57.264 1.00 31.74 615 TRP A O 1
ATOM 1207 N N . ASN A 1 167 ? 54.641 -16.036 -55.882 1.00 27.26 616 ASN A N 1
ATOM 1208 C CA . ASN A 1 167 ? 54.779 -14.645 -55.451 1.00 31.72 616 ASN A CA 1
ATOM 1209 C C . ASN A 1 167 ? 54.933 -13.676 -56.637 1.00 36.73 616 ASN A C 1
ATOM 1210 O O . ASN A 1 167 ? 54.426 -12.552 -56.614 1.00 36.93 616 ASN A O 1
ATOM 1215 N N . LYS A 1 168 ? 55.662 -14.127 -57.658 1.00 40.12 617 LYS A N 1
ATOM 1216 C CA . LYS A 1 168 ? 55.814 -13.415 -58.930 1.00 38.08 617 LYS A CA 1
ATOM 1217 C C . LYS A 1 168 ? 54.457 -13.026 -59.521 1.00 37.75 617 LYS A C 1
ATOM 1218 O O . LYS A 1 168 ? 54.242 -11.893 -59.954 1.00 37.80 617 LYS A O 1
ATOM 1224 N N . TYR A 1 169 ? 53.566 -13.998 -59.615 1.00 36.97 618 TYR A N 1
ATOM 1225 C CA . TYR A 1 169 ? 52.255 -13.742 -60.189 1.00 39.27 618 TYR A CA 1
ATOM 1226 C C . TYR A 1 169 ? 51.215 -13.184 -59.194 1.00 39.65 618 TYR A C 1
ATOM 1227 O O . TYR A 1 169 ? 50.428 -12.296 -59.542 1.00 35.61 618 TYR A O 1
ATOM 1236 N N . PHE A 1 170 ? 51.150 -13.775 -57.999 1.00 38.20 619 PHE A N 1
ATOM 1237 C CA . PHE A 1 170 ? 50.141 -13.387 -57.011 1.00 34.56 619 PHE A CA 1
ATOM 1238 C C . PHE A 1 170 ? 50.569 -12.560 -55.772 1.00 35.72 619 PHE A C 1
ATOM 1239 O O . PHE A 1 170 ? 49.722 -12.063 -55.030 1.00 43.40 619 PHE A O 1
ATOM 1247 N N . LEU A 1 171 ? 51.863 -12.386 -55.556 1.00 38.46 620 LEU A N 1
ATOM 1248 C CA . LEU A 1 171 ? 52.365 -11.526 -54.464 1.00 42.45 620 LEU A CA 1
ATOM 1249 C C . LEU A 1 171 ? 51.904 -11.856 -53.030 1.00 39.43 620 LEU A C 1
ATOM 1250 O O . LEU A 1 171 ? 51.915 -10.992 -52.147 1.00 33.92 620 LEU A O 1
ATOM 1255 N N . GLY A 1 172 ? 51.564 -13.115 -52.783 1.00 43.16 621 GLY A N 1
ATOM 1256 C CA . GLY A 1 172 ? 51.270 -13.556 -51.428 1.00 38.43 621 GLY A CA 1
ATOM 1257 C C . GLY A 1 172 ? 49.810 -13.394 -51.027 1.00 39.13 621 GLY A C 1
ATOM 1258 O O . GLY A 1 172 ? 49.455 -13.728 -49.895 1.00 36.57 621 GLY A O 1
ATOM 1259 N N . ARG A 1 173 ? 48.963 -12.912 -51.947 1.00 35.25 622 ARG A N 1
ATOM 1260 C CA . ARG A 1 173 ? 47.515 -12.823 -51.689 1.00 40.38 622 ARG A CA 1
ATOM 1261 C C . ARG A 1 173 ? 46.791 -14.129 -51.998 1.00 40.34 622 ARG A C 1
ATOM 1262 O O . ARG A 1 173 ? 46.756 -14.585 -53.151 1.00 36.20 622 ARG A O 1
ATOM 1270 N N . THR A 1 174 ? 46.169 -14.709 -50.981 1.00 33.52 623 THR A N 1
ATOM 1271 C CA . THR A 1 174 ? 45.389 -15.914 -51.198 1.00 31.71 623 THR A CA 1
ATOM 1272 C C . THR A 1 174 ? 44.141 -15.520 -51.999 1.00 30.92 623 THR A C 1
ATOM 1273 O O . THR A 1 174 ? 43.561 -14.461 -51.771 1.00 27.56 623 THR A O 1
ATOM 1277 N N . ILE A 1 175 ? 43.776 -16.329 -52.989 1.00 30.85 624 ILE A N 1
ATOM 1278 C CA . ILE A 1 175 ? 42.468 -16.213 -53.624 1.00 26.08 624 ILE A CA 1
ATOM 1279 C C . ILE A 1 175 ? 41.608 -17.429 -53.327 1.00 26.65 624 ILE A C 1
ATOM 1280 O O . ILE A 1 175 ? 41.940 -18.551 -53.716 1.00 26.44 624 ILE A O 1
ATOM 1285 N N . THR A 1 176 ? 40.501 -17.208 -52.635 1.00 25.02 625 THR A N 1
ATOM 1286 C CA . THR A 1 176 ? 39.622 -18.308 -52.282 1.00 22.15 625 THR A CA 1
ATOM 1287 C C . THR A 1 176 ? 38.727 -18.670 -53.440 1.00 21.56 625 THR A C 1
ATOM 1288 O O . THR A 1 176 ? 38.497 -17.854 -54.321 1.00 20.88 625 THR A O 1
ATOM 1292 N N . LEU A 1 177 ? 38.262 -19.913 -53.451 1.00 21.43 626 LEU A N 1
ATOM 1293 C CA . LEU A 1 177 ? 37.273 -20.353 -54.423 1.00 20.34 626 LEU A CA 1
ATOM 1294 C C . LEU A 1 177 ? 35.893 -19.760 -54.147 1.00 23.28 626 LEU A C 1
ATOM 1295 O O . LEU A 1 177 ? 35.670 -19.058 -53.155 1.00 21.44 626 LEU A O 1
ATOM 1300 N N . GLN A 1 178 ? 34.967 -20.011 -55.056 1.00 25.71 627 GLN A N 1
ATOM 1301 C CA . GLN A 1 178 ? 33.599 -19.590 -54.831 1.00 23.10 627 GLN A CA 1
ATOM 1302 C C . GLN A 1 178 ? 32.915 -20.672 -54.038 1.00 18.51 627 GLN A C 1
ATOM 1303 O O . GLN A 1 178 ? 33.170 -21.854 -54.262 1.00 17.41 627 GLN A O 1
ATOM 1309 N N . PRO A 1 179 ? 32.039 -20.271 -53.107 1.00 19.51 628 PRO A N 1
ATOM 1310 C CA . PRO A 1 179 ? 31.172 -21.208 -52.387 1.00 15.14 628 PRO A CA 1
ATOM 1311 C C . PRO A 1 179 ? 30.489 -22.119 -53.400 1.00 17.37 628 PRO A C 1
ATOM 1312 O O . PRO A 1 179 ? 30.125 -21.662 -54.475 1.00 20.30 628 PRO A O 1
ATOM 1316 N N . GLY A 1 180 ? 30.396 -23.406 -53.098 1.00 18.62 629 GLY A N 1
ATOM 1317 C CA . GLY A 1 180 ? 29.804 -24.365 -54.013 1.00 18.60 629 GLY A CA 1
ATOM 1318 C C . GLY A 1 180 ? 30.812 -25.126 -54.857 1.00 19.35 629 GLY A C 1
ATOM 1319 O O . GLY A 1 180 ? 30.532 -26.221 -55.354 1.00 20.81 629 GLY A O 1
ATOM 1320 N N . SER A 1 181 ? 32.007 -24.572 -54.994 1.00 19.68 630 SER A N 1
ATOM 1321 C CA . SER A 1 181 ? 33.019 -25.214 -55.810 1.00 20.01 630 SER A CA 1
ATOM 1322 C C . SER A 1 181 ? 33.426 -26.481 -55.090 1.00 23.27 630 SER A C 1
ATOM 1323 O O . SER A 1 181 ? 33.521 -26.483 -53.858 1.00 26.79 630 SER A O 1
ATOM 1326 N N . PRO A 1 182 ? 33.658 -27.568 -55.849 1.00 22.60 631 PRO A N 1
ATOM 1327 C CA . PRO A 1 182 ? 34.179 -28.835 -55.316 1.00 25.89 631 PRO A CA 1
ATOM 1328 C C . PRO A 1 182 ? 35.545 -28.674 -54.646 1.00 28.62 631 PRO A C 1
ATOM 1329 O O . PRO A 1 182 ? 36.258 -27.732 -54.987 1.00 30.73 631 PRO A O 1
ATOM 1333 N N . CYS A 1 183 ? 35.881 -29.532 -53.682 1.00 30.07 632 CYS A N 1
ATOM 1334 C CA . CYS A 1 183 ? 37.177 -29.435 -52.999 1.00 33.51 632 CYS A CA 1
ATOM 1335 C C . CYS A 1 183 ? 37.662 -30.791 -52.459 1.00 38.14 632 CYS A C 1
ATOM 1336 O O . CYS A 1 183 ? 36.865 -31.713 -52.276 1.00 38.77 632 CYS A O 1
ATOM 1339 N N . ASN A 1 184 ? 38.963 -30.883 -52.169 1.00 45.06 633 ASN A N 1
ATOM 1340 C CA . ASN A 1 184 ? 39.626 -32.140 -51.775 1.00 41.93 633 ASN A CA 1
ATOM 1341 C C . ASN A 1 184 ? 39.402 -33.266 -52.778 1.00 44.20 633 ASN A C 1
ATOM 1342 O O . ASN A 1 184 ? 39.004 -34.380 -52.423 1.00 46.79 633 ASN A O 1
ATOM 1347 N N . ASP A 1 185 ? 39.701 -32.953 -54.034 1.00 43.39 634 ASP A N 1
ATOM 1348 C CA . ASP A 1 185 ? 39.603 -33.898 -55.131 1.00 47.28 634 ASP A CA 1
ATOM 1349 C C . ASP A 1 185 ? 38.185 -34.454 -55.198 1.00 45.38 634 ASP A C 1
ATOM 1350 O O . ASP A 1 185 ? 37.964 -35.662 -55.127 1.00 48.89 634 ASP A O 1
ATOM 1355 N N . PHE A 1 186 ? 37.227 -33.539 -55.272 1.00 42.82 635 PHE A N 1
ATOM 1356 C CA . PHE A 1 186 ? 35.824 -33.863 -55.534 1.00 47.46 635 PHE A CA 1
ATOM 1357 C C . PHE A 1 186 ? 35.209 -34.730 -54.435 1.00 43.84 635 PHE A C 1
ATOM 1358 O O . PHE A 1 186 ? 34.242 -35.451 -54.660 1.00 45.17 635 PHE A O 1
ATOM 1366 N N . ARG A 1 187 ? 35.785 -34.649 -53.246 1.00 39.36 636 ARG A N 1
ATOM 1367 C CA . ARG A 1 187 ? 35.196 -35.257 -52.068 1.00 41.46 636 ARG A CA 1
ATOM 1368 C C . ARG A 1 187 ? 34.383 -34.296 -51.177 1.00 41.17 636 ARG A C 1
ATOM 1369 O O . ARG A 1 187 ? 33.965 -34.660 -50.059 1.00 35.62 636 ARG A O 1
ATOM 1377 N N . GLY A 1 188 ? 34.219 -33.056 -51.643 1.00 35.36 637 GLY A N 1
ATOM 1378 C CA . GLY A 1 188 ? 33.781 -31.974 -50.775 1.00 31.56 637 GLY A CA 1
ATOM 1379 C C . GLY A 1 188 ? 33.095 -30.830 -51.503 1.00 29.39 637 GLY A C 1
ATOM 1380 O O . GLY A 1 188 ? 33.098 -30.781 -52.728 1.00 26.89 637 GLY A O 1
ATOM 1381 N N . TYR A 1 189 ? 32.521 -29.894 -50.750 1.00 25.83 638 TYR A N 1
ATOM 1382 C CA . TYR A 1 189 ? 32.175 -28.585 -51.309 1.00 22.49 638 TYR A CA 1
ATOM 1383 C C . TYR A 1 189 ? 32.564 -27.429 -50.407 1.00 19.91 638 TYR A C 1
ATOM 1384 O O . TYR A 1 189 ? 32.638 -27.578 -49.192 1.00 20.92 638 TYR A O 1
ATOM 1393 N N . CYS A 1 190 ? 32.839 -26.280 -51.005 1.00 17.11 639 CYS A N 1
ATOM 1394 C CA . CYS A 1 190 ? 33.227 -25.133 -50.210 1.00 16.66 639 CYS A CA 1
ATOM 1395 C C . CYS A 1 190 ? 31.987 -24.451 -49.703 1.00 16.11 639 CYS A C 1
ATOM 1396 O O . CYS A 1 190 ? 31.092 -24.146 -50.487 1.00 18.26 639 CYS A O 1
ATOM 1399 N N . ASP A 1 191 ? 31.941 -24.183 -48.402 1.00 14.47 640 ASP A N 1
ATOM 1400 C CA . ASP A 1 191 ? 30.816 -23.468 -47.825 1.00 11.94 640 ASP A CA 1
ATOM 1401 C C . ASP A 1 191 ? 31.111 -21.982 -47.861 1.00 12.23 640 ASP A C 1
ATOM 1402 O O . ASP A 1 191 ? 32.179 -21.599 -48.307 1.00 15.11 640 ASP A O 1
ATOM 1407 N N . VAL A 1 192 ? 30.206 -21.153 -47.353 1.00 11.16 641 VAL A N 1
ATOM 1408 C CA . VAL A 1 192 ? 30.393 -19.705 -47.397 1.00 11.36 641 VAL A CA 1
ATOM 1409 C C . VAL A 1 192 ? 31.632 -19.274 -46.634 1.00 13.78 641 VAL A C 1
ATOM 1410 O O . VAL A 1 192 ? 32.130 -18.164 -46.822 1.00 14.27 641 VAL A O 1
ATOM 1414 N N . PHE A 1 193 ? 32.070 -20.119 -45.709 1.00 12.54 642 PHE A N 1
ATOM 1415 C CA . PHE A 1 193 ? 33.156 -19.777 -44.810 1.00 15.20 642 PHE A CA 1
ATOM 1416 C C . PHE A 1 193 ? 34.484 -20.325 -45.371 1.00 20.27 642 PHE A C 1
ATOM 1417 O O . PHE A 1 193 ? 35.551 -20.244 -44.742 1.00 20.48 642 PHE A O 1
ATOM 1425 N N . MET A 1 194 ? 34.399 -20.893 -46.564 1.00 17.53 643 MET A N 1
ATOM 1426 C CA . MET A 1 194 ? 35.565 -21.321 -47.311 1.00 16.49 643 MET A CA 1
ATOM 1427 C C . MET A 1 194 ? 36.264 -22.478 -46.631 1.00 20.22 643 MET A C 1
ATOM 1428 O O . MET A 1 194 ? 37.487 -22.647 -46.746 1.00 28.46 643 MET A O 1
ATOM 1433 N N . ARG A 1 195 ? 35.469 -23.289 -45.942 1.00 16.42 644 ARG A N 1
ATOM 1434 C CA . ARG A 1 195 ? 35.915 -24.602 -45.511 1.00 18.44 644 ARG A CA 1
ATOM 1435 C C . ARG A 1 195 ? 35.419 -25.702 -46.422 1.00 20.91 644 ARG A C 1
ATOM 1436 O O . ARG A 1 195 ? 34.366 -25.573 -47.051 1.00 20.96 644 ARG A O 1
ATOM 1444 N N . CYS A 1 196 ? 36.205 -26.764 -46.541 1.00 22.10 645 CYS A N 1
ATOM 1445 C CA . CYS A 1 196 ? 35.788 -27.886 -47.367 1.00 24.04 645 CYS A CA 1
ATOM 1446 C C . CYS A 1 196 ? 34.959 -28.880 -46.560 1.00 29.36 645 CYS A C 1
ATOM 1447 O O . CYS A 1 196 ? 35.461 -29.556 -45.646 1.00 27.70 645 CYS A O 1
ATOM 1450 N N . ARG A 1 197 ? 33.678 -28.966 -46.914 1.00 29.83 646 ARG A N 1
ATOM 1451 C CA . ARG A 1 197 ? 32.763 -29.853 -46.214 1.00 28.53 646 ARG A CA 1
ATOM 1452 C C . ARG A 1 197 ? 32.732 -31.188 -46.942 1.00 27.44 646 ARG A C 1
ATOM 1453 O O . ARG A 1 197 ? 32.438 -31.229 -48.143 1.00 24.21 646 ARG A O 1
ATOM 1461 N N . GLY A 1 198 ? 33.039 -32.264 -46.206 1.00 28.11 647 GLY A N 1
ATOM 1462 C CA . GLY A 1 198 ? 33.068 -33.609 -46.753 1.00 23.01 647 GLY A CA 1
ATOM 1463 C C . GLY A 1 198 ? 31.707 -33.909 -47.339 1.00 28.57 647 GLY A C 1
ATOM 1464 O O . GLY A 1 198 ? 30.695 -33.384 -46.861 1.00 23.60 647 GLY A O 1
ATOM 1465 N N . SER A 1 199 ? 31.660 -34.696 -48.406 1.00 25.95 648 SER A N 1
ATOM 1466 C CA . SER A 1 199 ? 30.359 -34.982 -48.984 1.00 26.60 648 SER A CA 1
ATOM 1467 C C . SER A 1 199 ? 30.259 -36.448 -49.385 1.00 30.51 648 SER A C 1
ATOM 1468 O O . SER A 1 199 ? 31.282 -37.090 -49.619 1.00 35.21 648 SER A O 1
ATOM 1471 N N . ALA A 1 200 ? 29.029 -36.963 -49.470 1.00 28.96 649 ALA A N 1
ATOM 1472 C CA . ALA A 1 200 ? 28.785 -38.399 -49.619 1.00 25.22 649 ALA A CA 1
ATOM 1473 C C . ALA A 1 200 ? 29.499 -39.040 -50.828 1.00 24.77 649 ALA A C 1
ATOM 1474 O O . ALA A 1 200 ? 29.545 -38.444 -51.907 1.00 27.60 649 ALA A O 1
ATOM 1476 N N . SER A 1 201 ? 30.054 -40.244 -50.635 1.00 21.72 650 SER A N 1
ATOM 1477 C CA . SER A 1 201 ? 30.488 -41.102 -51.752 1.00 27.72 650 SER A CA 1
ATOM 1478 C C . SER A 1 201 ? 29.347 -41.838 -52.446 1.00 27.30 650 SER A C 1
ATOM 1479 O O . SER A 1 201 ? 28.511 -42.451 -51.795 1.00 25.83 650 SER A O 1
ATOM 1482 N N . GLY A 1 202 ? 29.354 -41.822 -53.774 1.00 32.49 651 GLY A N 1
ATOM 1483 C CA . GLY A 1 202 ? 28.556 -42.765 -54.545 1.00 31.28 651 GLY A CA 1
ATOM 1484 C C . GLY A 1 202 ? 27.328 -42.135 -55.179 1.00 34.85 651 GLY A C 1
ATOM 1485 O O . GLY A 1 202 ? 26.460 -42.834 -55.717 1.00 33.26 651 GLY A O 1
ATOM 1486 N N . LEU A 1 203 ? 27.253 -40.807 -55.113 1.00 34.10 652 LEU A N 1
ATOM 1487 C CA . LEU A 1 203 ? 26.256 -40.034 -55.857 1.00 36.08 652 LEU A CA 1
ATOM 1488 C C . LEU A 1 203 ? 26.337 -40.269 -57.373 1.00 47.74 652 LEU A C 1
ATOM 1489 O O . LEU A 1 203 ? 25.320 -40.234 -58.088 1.00 49.92 652 LEU A O 1
ATOM 1494 N N . ASP B 2 1 ? 28.618 -5.226 -48.215 1.00 25.51 1 ASP B N 1
ATOM 1495 C CA . ASP B 2 1 ? 27.805 -6.365 -47.799 1.00 24.94 1 ASP B CA 1
ATOM 1496 C C . ASP B 2 1 ? 26.573 -6.436 -48.677 1.00 27.12 1 ASP B C 1
ATOM 1497 O O . ASP B 2 1 ? 26.251 -5.484 -49.397 1.00 29.47 1 ASP B O 1
ATOM 1502 N N . ILE B 2 2 ? 25.880 -7.566 -48.607 1.00 23.68 2 ILE B N 1
ATOM 1503 C CA . ILE B 2 2 ? 24.549 -7.697 -49.178 1.00 18.08 2 ILE B CA 1
ATOM 1504 C C . ILE B 2 2 ? 23.518 -7.160 -48.195 1.00 19.41 2 ILE B C 1
ATOM 1505 O O . ILE B 2 2 ? 23.492 -7.565 -47.031 1.00 21.29 2 ILE B O 1
ATOM 1510 N N . PHE B 2 3 ? 22.652 -6.265 -48.655 1.00 17.19 3 PHE B N 1
ATOM 1511 C CA . PHE B 2 3 ? 21.692 -5.638 -47.746 1.00 18.82 3 PHE B CA 1
ATOM 1512 C C . PHE B 2 3 ? 20.256 -6.129 -47.997 1.00 20.54 3 PHE B C 1
ATOM 1513 O O . PHE B 2 3 ? 19.904 -6.470 -49.126 1.00 19.17 3 PHE B O 1
ATOM 1521 N N . LEU B 2 4 ? 19.447 -6.169 -46.935 1.00 18.87 4 LEU B N 1
ATOM 1522 C CA . LEU B 2 4 ? 18.062 -6.620 -47.002 1.00 16.23 4 LEU B CA 1
ATOM 1523 C C . LEU B 2 4 ? 17.139 -5.518 -46.533 1.00 20.69 4 LEU B C 1
ATOM 1524 O O . LEU B 2 4 ? 17.413 -4.850 -45.529 1.00 17.92 4 LEU B O 1
ATOM 1529 N N . THR B 2 5 ? 16.013 -5.362 -47.226 1.00 20.69 5 THR B N 1
ATOM 1530 C CA . THR B 2 5 ? 14.912 -4.587 -46.682 1.00 19.52 5 THR B CA 1
ATOM 1531 C C . THR B 2 5 ? 13.714 -5.492 -46.416 1.00 19.91 5 THR B C 1
ATOM 1532 O O . THR B 2 5 ? 13.526 -6.524 -47.077 1.00 19.22 5 THR B O 1
ATOM 1536 N N . GLN B 2 6 ? 12.947 -5.146 -45.394 1.00 19.17 6 GLN B N 1
ATOM 1537 C CA . GLN B 2 6 ? 11.674 -5.814 -45.164 1.00 25.16 6 GLN B CA 1
ATOM 1538 C C . GLN B 2 6 ? 10.506 -4.841 -45.282 1.00 24.50 6 GLN B C 1
ATOM 1539 O O . GLN B 2 6 ? 10.561 -3.701 -44.806 1.00 23.64 6 GLN B O 1
ATOM 1545 N N . SER B 2 7 ? 9.448 -5.302 -45.929 1.00 27.68 7 SER B N 1
ATOM 1546 C CA . SER B 2 7 ? 8.202 -4.551 -45.999 1.00 26.75 7 SER B CA 1
ATOM 1547 C C . SER B 2 7 ? 6.990 -5.407 -45.612 1.00 25.78 7 SER B C 1
ATOM 1548 O O . SER B 2 7 ? 6.957 -6.632 -45.845 1.00 27.61 7 SER B O 1
ATOM 1551 N N . PRO B 2 8 ? 5.981 -4.759 -45.027 1.00 25.51 8 PRO B N 1
ATOM 1552 C CA . PRO B 2 8 ? 6.147 -3.439 -44.410 1.00 28.93 8 PRO B CA 1
ATOM 1553 C C . PRO B 2 8 ? 6.835 -3.570 -43.053 1.00 25.84 8 PRO B C 1
ATOM 1554 O O . PRO B 2 8 ? 7.248 -4.666 -42.681 1.00 21.81 8 PRO B O 1
ATOM 1558 N N . ALA B 2 9 ? 6.952 -2.467 -42.326 1.00 24.63 9 ALA B N 1
ATOM 1559 C CA . ALA B 2 9 ? 7.610 -2.487 -41.024 1.00 29.72 9 ALA B CA 1
ATOM 1560 C C . ALA B 2 9 ? 6.741 -3.162 -39.971 1.00 30.63 9 ALA B C 1
ATOM 1561 O O . ALA B 2 9 ? 7.207 -4.000 -39.193 1.00 28.01 9 ALA B O 1
ATOM 1563 N N . ASN B 2 10 ? 5.477 -2.765 -39.931 1.00 30.36 10 ASN B N 1
ATOM 1564 C CA . ASN B 2 10 ? 4.500 -3.494 -39.150 1.00 27.65 10 ASN B CA 1
ATOM 1565 C C . ASN B 2 10 ? 3.306 -3.897 -39.968 1.00 26.90 10 ASN B C 1
ATOM 1566 O O . ASN B 2 10 ? 3.053 -3.356 -41.039 1.00 28.19 10 ASN B O 1
ATOM 1571 N N . MET B 2 11 ? 2.576 -4.873 -39.461 1.00 29.27 11 MET B N 1
ATOM 1572 C CA . MET B 2 11 ? 1.503 -5.465 -40.231 1.00 28.03 11 MET B CA 1
ATOM 1573 C C . MET B 2 11 ? 0.429 -5.924 -39.276 1.00 24.25 11 MET B C 1
ATOM 1574 O O . MET B 2 11 ? 0.722 -6.342 -38.164 1.00 20.50 11 MET B O 1
ATOM 1579 N N . SER B 2 12 ? -0.825 -5.825 -39.688 1.00 30.27 12 SER B N 1
ATOM 1580 C CA . SER B 2 12 ? -1.899 -6.016 -38.723 1.00 24.91 12 SER B CA 1
ATOM 1581 C C . SER B 2 12 ? -3.033 -6.850 -39.300 1.00 20.04 12 SER B C 1
ATOM 1582 O O . SER B 2 12 ? -3.618 -6.503 -40.316 1.00 25.67 12 SER B O 1
ATOM 1585 N N . VAL B 2 13 ? -3.361 -7.944 -38.634 1.00 20.40 13 VAL B N 1
ATOM 1586 C CA . VAL B 2 13 ? -4.181 -8.978 -39.257 1.00 23.53 13 VAL B CA 1
ATOM 1587 C C . VAL B 2 13 ? -5.109 -9.657 -38.241 1.00 25.70 13 VAL B C 1
ATOM 1588 O O . VAL B 2 13 ? -4.721 -9.896 -37.097 1.00 29.51 13 VAL B O 1
ATOM 1592 N N . SER B 2 14 ? -6.329 -9.965 -38.661 1.00 21.62 14 SER B N 1
ATOM 1593 C CA . SER B 2 14 ? -7.269 -10.720 -37.830 1.00 24.87 14 SER B CA 1
ATOM 1594 C C . SER B 2 14 ? -6.912 -12.202 -37.756 1.00 20.95 14 SER B C 1
ATOM 1595 O O . SER B 2 14 ? -6.407 -12.780 -38.716 1.00 21.76 14 SER B O 1
ATOM 1598 N N . PRO B 2 15 ? -7.186 -12.825 -36.609 1.00 22.92 15 PRO B N 1
ATOM 1599 C CA . PRO B 2 15 ? -6.884 -14.252 -36.443 1.00 22.24 15 PRO B CA 1
ATOM 1600 C C . PRO B 2 15 ? -7.559 -15.091 -37.519 1.00 22.34 15 PRO B C 1
ATOM 1601 O O . PRO B 2 15 ? -8.747 -14.905 -37.801 1.00 21.34 15 PRO B O 1
ATOM 1605 N N . GLY B 2 16 ? -6.793 -15.983 -38.133 1.00 21.34 16 GLY B N 1
ATOM 1606 C CA . GLY B 2 16 ? -7.337 -16.998 -39.014 1.00 19.85 16 GLY B CA 1
ATOM 1607 C C . GLY B 2 16 ? -7.268 -16.522 -40.446 1.00 24.97 16 GLY B C 1
ATOM 1608 O O . GLY B 2 16 ? -7.395 -17.291 -41.405 1.00 30.00 16 GLY B O 1
ATOM 1609 N N . GLU B 2 17 ? -7.010 -15.232 -40.582 1.00 22.16 17 GLU B N 1
ATOM 1610 C CA . GLU B 2 17 ? -6.587 -14.672 -41.844 1.00 23.90 17 GLU B CA 1
ATOM 1611 C C . GLU B 2 17 ? -5.112 -14.944 -42.176 1.00 24.92 17 GLU B C 1
ATOM 1612 O O . GLU B 2 17 ? -4.361 -15.560 -41.410 1.00 26.90 17 GLU B O 1
ATOM 1618 N N . ARG B 2 18 ? -4.716 -14.489 -43.351 1.00 29.10 18 ARG B N 1
ATOM 1619 C CA . ARG B 2 18 ? -3.441 -14.849 -43.937 1.00 24.31 18 ARG B CA 1
ATOM 1620 C C . ARG B 2 18 ? -2.582 -13.615 -43.934 1.00 24.45 18 ARG B C 1
ATOM 1621 O O . ARG B 2 18 ? -3.087 -12.506 -44.143 1.00 26.87 18 ARG B O 1
ATOM 1629 N N . VAL B 2 19 ? -1.292 -13.779 -43.671 1.00 21.36 19 VAL B N 1
ATOM 1630 C CA . VAL B 2 19 ? -0.417 -12.622 -43.735 1.00 19.78 19 VAL B CA 1
ATOM 1631 C C . VAL B 2 19 ? 0.846 -12.944 -44.514 1.00 19.14 19 VAL B C 1
ATOM 1632 O O . VAL B 2 19 ? 1.325 -14.089 -44.492 1.00 20.61 19 VAL B O 1
ATOM 1636 N N . SER B 2 20 ? 1.367 -11.944 -45.223 1.00 19.03 20 SER B N 1
ATOM 1637 C CA . SER B 2 20 ? 2.578 -12.136 -46.026 1.00 24.40 20 SER B CA 1
ATOM 1638 C C . SER B 2 20 ? 3.636 -11.033 -45.873 1.00 25.75 20 SER B C 1
ATOM 1639 O O . SER B 2 20 ? 3.399 -9.862 -46.176 1.00 30.01 20 SER B O 1
ATOM 1642 N N . PHE B 2 21 ? 4.810 -11.432 -45.405 1.00 23.30 21 PHE B N 1
ATOM 1643 C CA . PHE B 2 21 ? 5.946 -10.535 -45.253 1.00 24.33 21 PHE B CA 1
ATOM 1644 C C . PHE B 2 21 ? 6.893 -10.577 -46.435 1.00 21.24 21 PHE B C 1
ATOM 1645 O O . PHE B 2 21 ? 7.149 -11.658 -47.001 1.00 20.69 21 PHE B O 1
ATOM 1653 N N . SER B 2 22 ? 7.449 -9.409 -46.765 1.00 20.75 22 SER B N 1
ATOM 1654 C CA . SER B 2 22 ? 8.260 -9.269 -47.967 1.00 23.12 22 SER B CA 1
ATOM 1655 C C . SER B 2 22 ? 9.705 -8.881 -47.629 1.00 25.76 22 SER B C 1
ATOM 1656 O O . SER B 2 22 ? 9.961 -8.027 -46.765 1.00 25.36 22 SER B O 1
ATOM 1659 N N . CYS B 2 23 ? 10.643 -9.514 -48.327 1.00 20.22 23 CYS B N 1
ATOM 1660 C CA . CYS B 2 23 ? 12.073 -9.331 -48.089 1.00 23.05 23 CYS B CA 1
ATOM 1661 C C . CYS B 2 23 ? 12.779 -9.132 -49.411 1.00 20.61 23 CYS B C 1
ATOM 1662 O O . CYS B 2 23 ? 12.617 -9.945 -50.331 1.00 20.38 23 CYS B O 1
ATOM 1665 N N . ARG B 2 24 ? 13.560 -8.054 -49.478 1.00 19.96 24 ARG B N 1
ATOM 1666 C CA . ARG B 2 24 ? 14.261 -7.605 -50.675 1.00 18.51 24 ARG B CA 1
ATOM 1667 C C . ARG B 2 24 ? 15.784 -7.658 -50.474 1.00 19.59 24 ARG B C 1
ATOM 1668 O O . ARG B 2 24 ? 16.323 -7.052 -49.537 1.00 18.59 24 ARG B O 1
ATOM 1676 N N . ALA B 2 25 ? 16.479 -8.364 -51.355 1.00 15.12 25 ALA B N 1
ATOM 1677 C CA . ALA B 2 25 ? 17.935 -8.389 -51.315 1.00 16.00 25 ALA B CA 1
ATOM 1678 C C . ALA B 2 25 ? 18.586 -7.408 -52.298 1.00 17.74 25 ALA B C 1
ATOM 1679 O O . ALA B 2 25 ? 18.061 -7.175 -53.385 1.00 22.31 25 ALA B O 1
ATOM 1681 N N . SER B 2 26 ? 19.734 -6.842 -51.931 1.00 16.56 26 SER B N 1
ATOM 1682 C CA . SER B 2 26 ? 20.343 -5.786 -52.739 1.00 16.09 26 SER B CA 1
ATOM 1683 C C . SER B 2 26 ? 21.162 -6.356 -53.899 1.00 15.61 26 SER B C 1
ATOM 1684 O O . SER B 2 26 ? 21.704 -5.616 -54.712 1.00 19.73 26 SER B O 1
ATOM 1687 N N . GLN B 2 27 ? 21.277 -7.674 -53.956 1.00 13.52 27 GLN B N 1
ATOM 1688 C CA . GLN B 2 27 ? 21.737 -8.349 -55.164 1.00 15.42 27 GLN B CA 1
ATOM 1689 C C . GLN B 2 27 ? 21.239 -9.787 -55.166 1.00 16.45 27 GLN B C 1
ATOM 1690 O O . GLN B 2 27 ? 20.616 -10.234 -54.198 1.00 17.41 27 GLN B O 1
ATOM 1696 N N . ASN B 2 28 ? 21.558 -10.536 -56.215 1.00 15.34 28 ASN B N 1
ATOM 1697 C CA . ASN B 2 28 ? 20.962 -11.846 -56.367 1.00 13.98 28 ASN B CA 1
ATOM 1698 C C . ASN B 2 28 ? 21.656 -12.793 -55.418 1.00 16.55 28 ASN B C 1
ATOM 1699 O O . ASN B 2 28 ? 22.837 -13.116 -55.601 1.00 27.71 28 ASN B O 1
ATOM 1704 N N . ILE B 2 29 ? 20.907 -13.261 -54.427 1.00 14.77 29 ILE B N 1
ATOM 1705 C CA . ILE B 2 29 ? 21.345 -14.286 -53.476 1.00 13.25 29 ILE B CA 1
ATOM 1706 C C . ILE B 2 29 ? 20.810 -15.691 -53.737 1.00 14.24 29 ILE B C 1
ATOM 1707 O O . ILE B 2 29 ? 20.912 -16.575 -52.874 1.00 15.81 29 ILE B O 1
ATOM 1712 N N . GLY B 2 30 ? 20.113 -15.863 -54.851 1.00 15.29 30 GLY B N 1
ATOM 1713 C CA . GLY B 2 30 ? 19.525 -17.160 -55.141 1.00 19.60 30 GLY B CA 1
ATOM 1714 C C . GLY B 2 30 ? 18.431 -17.542 -54.148 1.00 21.11 30 GLY B C 1
ATOM 1715 O O . GLY B 2 30 ? 17.517 -16.751 -53.856 1.00 19.11 30 GLY B O 1
ATOM 1716 N N . THR B 2 31 ? 18.524 -18.749 -53.599 1.00 20.32 31 THR B N 1
ATOM 1717 C CA . THR B 2 31 ? 17.638 -19.104 -52.495 1.00 16.90 31 THR B CA 1
ATOM 1718 C C . THR B 2 31 ? 18.239 -18.898 -51.103 1.00 19.19 31 THR B C 1
ATOM 1719 O O . THR B 2 31 ? 17.565 -19.213 -50.115 1.00 20.82 31 THR B O 1
ATOM 1723 N N . ASN B 2 32 ? 19.447 -18.334 -50.969 1.00 19.36 32 ASN B N 1
ATOM 1724 C CA . ASN B 2 32 ? 20.060 -18.473 -49.650 1.00 18.77 32 ASN B CA 1
ATOM 1725 C C . ASN B 2 32 ? 19.607 -17.345 -48.736 1.00 17.82 32 ASN B C 1
ATOM 1726 O O . ASN B 2 32 ? 20.336 -16.381 -48.464 1.00 18.47 32 ASN B O 1
ATOM 1731 N N . ILE B 2 33 ? 18.516 -17.619 -48.055 1.00 15.26 33 ILE B N 1
ATOM 1732 C CA . ILE B 2 33 ? 17.944 -16.671 -47.142 1.00 17.14 33 ILE B CA 1
ATOM 1733 C C . ILE B 2 33 ? 17.111 -17.537 -46.215 1.00 13.87 33 ILE B C 1
ATOM 1734 O O . ILE B 2 33 ? 16.666 -18.621 -46.594 1.00 16.22 33 ILE B O 1
ATOM 1739 N N . HIS B 2 34 ? 16.923 -17.085 -44.995 1.00 11.18 34 HIS B N 1
ATOM 1740 C CA . HIS B 2 34 ? 16.191 -17.881 -44.039 1.00 12.63 34 HIS B CA 1
ATOM 1741 C C . HIS B 2 34 ? 15.341 -16.920 -43.229 1.00 11.96 34 HIS B C 1
ATOM 1742 O O . HIS B 2 34 ? 15.559 -15.696 -43.265 1.00 14.07 34 HIS B O 1
ATOM 1749 N N . TRP B 2 35 ? 14.367 -17.466 -42.518 1.00 10.08 35 TRP B N 1
ATOM 1750 C CA . TRP B 2 35 ? 13.392 -16.662 -41.818 1.00 10.68 35 TRP B CA 1
ATOM 1751 C C . TRP B 2 35 ? 13.380 -17.001 -40.336 1.00 10.40 35 TRP B C 1
ATOM 1752 O O . TRP B 2 35 ? 13.456 -18.172 -39.951 1.00 9.88 35 TRP B O 1
ATOM 1763 N N . TYR B 2 36 ? 13.286 -15.972 -39.506 1.00 10.57 36 TYR B N 1
ATOM 1764 C CA . TYR B 2 36 ? 13.297 -16.156 -38.065 1.00 12.73 36 TYR B CA 1
ATOM 1765 C C . TYR B 2 36 ? 12.102 -15.466 -37.424 1.00 15.13 36 TYR B C 1
ATOM 1766 O O . TYR B 2 36 ? 11.642 -14.426 -37.900 1.00 14.44 36 TYR B O 1
ATOM 1775 N N . GLN B 2 37 ? 11.585 -16.075 -36.361 1.00 15.34 37 GLN B N 1
ATOM 1776 C CA . GLN B 2 37 ? 10.545 -15.482 -35.542 1.00 14.45 37 GLN B CA 1
ATOM 1777 C C . GLN B 2 37 ? 11.148 -15.139 -34.194 1.00 12.90 37 GLN B C 1
ATOM 1778 O O . GLN B 2 37 ? 11.752 -16.002 -33.567 1.00 15.78 37 GLN B O 1
ATOM 1784 N N . GLN B 2 38 ? 10.983 -13.898 -33.741 1.00 10.91 38 GLN B N 1
ATOM 1785 C CA . GLN B 2 38 ? 11.309 -13.546 -32.370 1.00 13.65 38 GLN B CA 1
ATOM 1786 C C . GLN B 2 38 ? 10.137 -12.987 -31.597 1.00 13.83 38 GLN B C 1
ATOM 1787 O O . GLN B 2 38 ? 9.777 -11.823 -31.778 1.00 14.76 38 GLN B O 1
ATOM 1793 N N . ARG B 2 39 ? 9.626 -13.781 -30.659 1.00 14.92 39 ARG B N 1
ATOM 1794 C CA . ARG B 2 39 ? 8.613 -13.324 -29.704 1.00 16.19 39 ARG B CA 1
ATOM 1795 C C . ARG B 2 39 ? 9.277 -12.451 -28.683 1.00 16.82 39 ARG B C 1
ATOM 1796 O O . ARG B 2 39 ? 10.495 -12.463 -28.564 1.00 17.47 39 ARG B O 1
ATOM 1804 N N . THR B 2 40 ? 8.464 -11.721 -27.934 1.00 15.48 40 THR B N 1
ATOM 1805 C CA . THR B 2 40 ? 8.960 -10.823 -26.913 1.00 19.55 40 THR B CA 1
ATOM 1806 C C . THR B 2 40 ? 9.788 -11.571 -25.862 1.00 24.23 40 THR B C 1
ATOM 1807 O O . THR B 2 40 ? 9.385 -12.647 -25.386 1.00 22.06 40 THR B O 1
ATOM 1811 N N . ASN B 2 41 ? 10.956 -10.999 -25.542 1.00 22.76 41 ASN B N 1
ATOM 1812 C CA . ASN B 2 41 ? 11.918 -11.569 -24.590 1.00 20.67 41 ASN B CA 1
ATOM 1813 C C . ASN B 2 41 ? 12.440 -12.937 -24.998 1.00 20.99 41 ASN B C 1
ATOM 1814 O O . ASN B 2 41 ? 12.934 -13.695 -24.167 1.00 28.36 41 ASN B O 1
ATOM 1819 N N . GLY B 2 42 ? 12.324 -13.257 -26.275 1.00 17.01 42 GLY B N 1
ATOM 1820 C CA . GLY B 2 42 ? 12.669 -14.581 -26.742 1.00 15.47 42 GLY B CA 1
ATOM 1821 C C . GLY B 2 42 ? 13.950 -14.549 -27.532 1.00 15.69 42 GLY B C 1
ATOM 1822 O O . GLY B 2 42 ? 14.418 -13.483 -27.931 1.00 16.56 42 GLY B O 1
ATOM 1823 N N . SER B 2 43 ? 14.476 -15.727 -27.830 1.00 15.78 43 SER B N 1
ATOM 1824 C CA . SER B 2 43 ? 15.478 -15.868 -28.869 1.00 14.10 43 SER B CA 1
ATOM 1825 C C . SER B 2 43 ? 14.876 -15.935 -30.254 1.00 16.00 43 SER B C 1
ATOM 1826 O O . SER B 2 43 ? 13.739 -16.366 -30.416 1.00 17.89 43 SER B O 1
ATOM 1829 N N . PRO B 2 44 ? 15.647 -15.522 -31.268 1.00 15.16 44 PRO B N 1
ATOM 1830 C CA . PRO B 2 44 ? 15.280 -15.889 -32.642 1.00 15.79 44 PRO B CA 1
ATOM 1831 C C . PRO B 2 44 ? 15.072 -17.395 -32.801 1.00 15.50 44 PRO B C 1
ATOM 1832 O O . PRO B 2 44 ? 15.730 -18.189 -32.113 1.00 14.62 44 PRO B O 1
ATOM 1836 N N . ARG B 2 45 ? 14.140 -17.759 -33.681 1.00 15.30 45 ARG B N 1
ATOM 1837 C CA . ARG B 2 45 ? 13.717 -19.139 -33.885 1.00 15.52 45 ARG B CA 1
ATOM 1838 C C . ARG B 2 45 ? 13.632 -19.373 -35.398 1.00 15.30 45 ARG B C 1
ATOM 1839 O O . ARG B 2 45 ? 12.949 -18.623 -36.099 1.00 14.98 45 ARG B O 1
ATOM 1847 N N . LEU B 2 46 ? 14.324 -20.386 -35.909 1.00 12.05 46 LEU B N 1
ATOM 1848 C CA . LEU B 2 46 ? 14.358 -20.603 -37.352 1.00 13.28 46 LEU B CA 1
ATOM 1849 C C . LEU B 2 46 ? 13.015 -21.145 -37.889 1.00 16.33 46 LEU B C 1
ATOM 1850 O O . LEU B 2 46 ? 12.574 -22.212 -37.464 1.00 17.67 46 LEU B O 1
ATOM 1855 N N . LEU B 2 47 ? 12.408 -20.451 -38.859 1.00 12.50 47 LEU B N 1
ATOM 1856 C CA . LEU B 2 47 ? 11.104 -20.853 -39.416 1.00 14.76 47 LEU B CA 1
ATOM 1857 C C . LEU B 2 47 ? 11.267 -21.603 -40.732 1.00 16.69 47 LEU B C 1
ATOM 1858 O O . LEU B 2 47 ? 10.766 -22.719 -40.892 1.00 18.09 47 LEU B O 1
ATOM 1863 N N . ILE B 2 48 ? 11.886 -20.929 -41.698 1.00 16.56 48 ILE B N 1
ATOM 1864 C CA . ILE B 2 48 ? 12.090 -21.466 -43.032 1.00 16.65 48 ILE B CA 1
ATOM 1865 C C . ILE B 2 48 ? 13.557 -21.285 -43.436 1.00 17.91 48 ILE B C 1
ATOM 1866 O O . ILE B 2 48 ? 14.183 -20.267 -43.118 1.00 15.92 48 ILE B O 1
ATOM 1871 N N . LYS B 2 49 ? 14.111 -22.269 -44.133 1.00 18.03 49 LYS B N 1
ATOM 1872 C CA . LYS B 2 49 ? 15.435 -22.108 -44.699 1.00 17.19 49 LYS B CA 1
ATOM 1873 C C . LYS B 2 49 ? 15.367 -22.164 -46.221 1.00 21.16 49 LYS B C 1
ATOM 1874 O O . LYS B 2 49 ? 14.557 -22.908 -46.764 1.00 23.95 49 LYS B O 1
ATOM 1880 N N . TYR B 2 50 ? 16.195 -21.375 -46.908 1.00 19.12 50 TYR B N 1
ATOM 1881 C CA . TYR B 2 50 ? 16.547 -21.667 -48.295 1.00 20.49 50 TYR B CA 1
ATOM 1882 C C . TYR B 2 50 ? 15.385 -21.721 -49.301 1.00 25.97 50 TYR B C 1
ATOM 1883 O O . TYR B 2 50 ? 15.143 -22.785 -49.892 1.00 27.36 50 TYR B O 1
ATOM 1892 N N . ALA B 2 51 ? 14.736 -20.613 -49.629 1.00 23.35 51 ALA B N 1
ATOM 1893 C CA . ALA B 2 51 ? 13.725 -19.909 -48.849 1.00 21.17 51 ALA B CA 1
ATOM 1894 C C . ALA B 2 51 ? 12.320 -20.521 -48.898 1.00 19.17 51 ALA B C 1
ATOM 1895 O O . ALA B 2 51 ? 11.351 -19.822 -48.605 1.00 15.09 51 ALA B O 1
ATOM 1897 N N . SER B 2 52 ? 12.175 -21.719 -49.453 1.00 21.07 52 SER B N 1
ATOM 1898 C CA . SER B 2 52 ? 10.923 -22.470 -49.310 1.00 18.22 52 SER B CA 1
ATOM 1899 C C . SER B 2 52 ? 10.864 -23.562 -48.240 1.00 18.21 52 SER B C 1
ATOM 1900 O O . SER B 2 52 ? 9.824 -24.152 -48.046 1.00 23.56 52 SER B O 1
ATOM 1903 N N . GLU B 2 53 ? 11.962 -23.878 -47.580 1.00 20.27 53 GLU B N 1
ATOM 1904 C CA . GLU B 2 53 ? 12.092 -25.227 -47.031 1.00 20.88 53 GLU B CA 1
ATOM 1905 C C . GLU B 2 53 ? 11.774 -25.319 -45.547 1.00 22.52 53 GLU B C 1
ATOM 1906 O O . GLU B 2 53 ? 12.191 -24.473 -44.750 1.00 23.32 53 GLU B O 1
ATOM 1912 N N . SER B 2 54 ? 11.088 -26.392 -45.177 1.00 24.44 54 SER B N 1
ATOM 1913 C CA . SER B 2 54 ? 10.426 -26.494 -43.887 1.00 22.93 54 SER B CA 1
ATOM 1914 C C . SER B 2 54 ? 11.403 -26.964 -42.817 1.00 23.04 54 SER B C 1
ATOM 1915 O O . SER B 2 54 ? 12.356 -27.696 -43.110 1.00 27.00 54 SER B O 1
ATOM 1918 N N . ILE B 2 55 ? 11.189 -26.504 -41.589 1.00 21.67 55 ILE B N 1
ATOM 1919 C CA . ILE B 2 55 ? 12.007 -26.909 -40.442 1.00 21.17 55 ILE B CA 1
ATOM 1920 C C . ILE B 2 55 ? 11.226 -27.817 -39.492 1.00 26.50 55 ILE B C 1
ATOM 1921 O O . ILE B 2 55 ? 10.067 -27.520 -39.123 1.00 26.00 55 ILE B O 1
ATOM 1926 N N . SER B 2 56 ? 11.876 -28.898 -39.067 1.00 26.09 56 SER B N 1
ATOM 1927 C CA . SER B 2 56 ? 11.236 -29.893 -38.215 1.00 26.18 56 SER B CA 1
ATOM 1928 C C . SER B 2 56 ? 10.685 -29.235 -36.957 1.00 27.95 56 SER B C 1
ATOM 1929 O O . SER B 2 56 ? 11.426 -28.579 -36.215 1.00 30.35 56 SER B O 1
ATOM 1932 N N . GLY B 2 57 ? 9.384 -29.406 -36.723 1.00 24.61 57 GLY B N 1
ATOM 1933 C CA . GLY B 2 57 ? 8.778 -28.913 -35.502 1.00 18.88 57 GLY B CA 1
ATOM 1934 C C . GLY B 2 57 ? 8.191 -27.533 -35.690 1.00 19.68 57 GLY B C 1
ATOM 1935 O O . GLY B 2 57 ? 7.605 -26.962 -34.771 1.00 23.27 57 GLY B O 1
ATOM 1936 N N . ILE B 2 58 ? 8.346 -26.974 -36.882 1.00 22.01 58 ILE B N 1
ATOM 1937 C CA . ILE B 2 58 ? 7.675 -25.714 -37.172 1.00 20.07 58 ILE B CA 1
ATOM 1938 C C . ILE B 2 58 ? 6.264 -25.985 -37.679 1.00 19.25 58 ILE B C 1
ATOM 1939 O O . ILE B 2 58 ? 6.048 -26.885 -38.489 1.00 17.76 58 ILE B O 1
ATOM 1944 N N . PRO B 2 59 ? 5.289 -25.221 -37.169 1.00 21.70 59 PRO B N 1
ATOM 1945 C CA . PRO B 2 59 ? 3.917 -25.358 -37.657 1.00 19.76 59 PRO B CA 1
ATOM 1946 C C . PRO B 2 59 ? 3.853 -25.239 -39.170 1.00 16.29 59 PRO B C 1
ATOM 1947 O O . PRO B 2 59 ? 4.657 -24.530 -39.768 1.00 19.83 59 PRO B O 1
ATOM 1951 N N . SER B 2 60 ? 2.939 -25.971 -39.789 1.00 18.36 60 SER B N 1
ATOM 1952 C CA . SER B 2 60 ? 2.906 -26.054 -41.245 1.00 19.74 60 SER B CA 1
ATOM 1953 C C . SER B 2 60 ? 2.292 -24.798 -41.852 1.00 17.45 60 SER B C 1
ATOM 1954 O O . SER B 2 60 ? 2.529 -24.479 -43.021 1.00 17.14 60 SER B O 1
ATOM 1957 N N . ARG B 2 61 ? 1.569 -24.041 -41.034 1.00 16.30 61 ARG B N 1
ATOM 1958 C CA . ARG B 2 61 ? 0.975 -22.802 -41.506 1.00 16.72 61 ARG B CA 1
ATOM 1959 C C . ARG B 2 61 ? 2.020 -21.759 -41.921 1.00 20.48 61 ARG B C 1
ATOM 1960 O O . ARG B 2 61 ? 1.652 -20.715 -42.482 1.00 24.56 61 ARG B O 1
ATOM 1968 N N . PHE B 2 62 ? 3.297 -22.038 -41.631 1.00 16.18 62 PHE B N 1
ATOM 1969 C CA . PHE B 2 62 ? 4.423 -21.222 -42.071 1.00 15.60 62 PHE B CA 1
ATOM 1970 C C . PHE B 2 62 ? 4.971 -21.729 -43.385 1.00 17.79 62 PHE B C 1
ATOM 1971 O O . PHE B 2 62 ? 5.430 -22.880 -43.467 1.00 18.46 62 PHE B O 1
ATOM 1979 N N . SER B 2 63 ? 4.987 -20.860 -44.393 1.00 16.54 63 SER B N 1
ATOM 1980 C CA . SER B 2 63 ? 5.599 -21.207 -45.674 1.00 15.03 63 SER B CA 1
ATOM 1981 C C . SER B 2 63 ? 6.423 -20.050 -46.247 1.00 16.02 63 SER B C 1
ATOM 1982 O O . SER B 2 63 ? 6.304 -18.899 -45.810 1.00 13.76 63 SER B O 1
ATOM 1985 N N . GLY B 2 64 ? 7.239 -20.337 -47.252 1.00 14.80 64 GLY B N 1
ATOM 1986 C CA . GLY B 2 64 ? 7.899 -19.255 -47.941 1.00 14.58 64 GLY B CA 1
ATOM 1987 C C . GLY B 2 64 ? 8.171 -19.554 -49.387 1.00 17.04 64 GLY B C 1
ATOM 1988 O O . GLY B 2 64 ? 8.203 -20.717 -49.815 1.00 16.56 64 GLY B O 1
ATOM 1989 N N . SER B 2 65 ? 8.371 -18.492 -50.153 1.00 16.89 65 SER B N 1
ATOM 1990 C CA . SER B 2 65 ? 8.906 -18.645 -51.493 1.00 16.23 65 SER B CA 1
ATOM 1991 C C . SER B 2 65 ? 9.791 -17.479 -51.838 1.00 16.11 65 SER B C 1
ATOM 1992 O O . SER B 2 65 ? 9.854 -16.490 -51.122 1.00 17.51 65 SER B O 1
ATOM 1995 N N . GLY B 2 66 ? 10.539 -17.630 -52.911 1.00 17.66 66 GLY B N 1
ATOM 1996 C CA . GLY B 2 66 ? 11.123 -16.483 -53.561 1.00 21.69 66 GLY B CA 1
ATOM 1997 C C . GLY B 2 66 ? 12.402 -16.923 -54.222 1.00 21.97 66 GLY B C 1
ATOM 1998 O O . GLY B 2 66 ? 12.817 -18.072 -54.036 1.00 21.84 66 GLY B O 1
ATOM 1999 N N . SER B 2 67 ? 13.047 -16.013 -54.948 1.00 22.27 67 SER B N 1
ATOM 2000 C CA . SER B 2 67 ? 14.330 -16.352 -55.568 1.00 25.96 67 SER B CA 1
ATOM 2001 C C . SER B 2 67 ? 14.962 -15.133 -56.207 1.00 23.89 67 SER B C 1
ATOM 2002 O O . SER B 2 67 ? 14.256 -14.180 -56.581 1.00 31.15 67 SER B O 1
ATOM 2005 N N . GLY B 2 68 ? 16.275 -15.178 -56.415 1.00 17.37 68 GLY B N 1
ATOM 2006 C CA . GLY B 2 68 ? 16.941 -13.954 -56.824 1.00 20.73 68 GLY B CA 1
ATOM 2007 C C . GLY B 2 68 ? 16.920 -12.920 -55.717 1.00 18.00 68 GLY B C 1
ATOM 2008 O O . GLY B 2 68 ? 17.551 -13.121 -54.687 1.00 17.07 68 GLY B O 1
ATOM 2009 N N . THR B 2 69 ? 16.275 -11.779 -55.967 1.00 18.06 69 THR B N 1
ATOM 2010 C CA . THR B 2 69 ? 16.198 -10.688 -54.981 1.00 21.21 69 THR B CA 1
ATOM 2011 C C . THR B 2 69 ? 14.941 -10.534 -54.102 1.00 17.30 69 THR B C 1
ATOM 2012 O O . THR B 2 69 ? 14.878 -9.607 -53.282 1.00 15.08 69 THR B O 1
ATOM 2016 N N . ASP B 2 70 ? 13.938 -11.388 -54.291 1.00 19.69 70 ASP B N 1
ATOM 2017 C CA . ASP B 2 70 ? 12.614 -11.142 -53.697 1.00 17.41 70 ASP B CA 1
ATOM 2018 C C . ASP B 2 70 ? 12.023 -12.393 -53.082 1.00 20.10 70 ASP B C 1
ATOM 2019 O O . ASP B 2 70 ? 12.000 -13.468 -53.731 1.00 21.27 70 ASP B O 1
ATOM 2024 N N . PHE B 2 71 ? 11.580 -12.248 -51.826 1.00 18.02 71 PHE B N 1
ATOM 2025 C CA . PHE B 2 71 ? 11.219 -13.373 -50.978 1.00 14.73 71 PHE B CA 1
ATOM 2026 C C . PHE B 2 71 ? 10.046 -13.013 -50.110 1.00 17.87 71 PHE B C 1
ATOM 2027 O O . PHE B 2 71 ? 9.874 -11.853 -49.716 1.00 17.17 71 PHE B O 1
ATOM 2035 N N . ILE B 2 72 ? 9.240 -14.025 -49.809 1.00 17.96 72 ILE B N 1
ATOM 2036 C CA . ILE B 2 72 ? 8.040 -13.849 -49.018 1.00 17.33 72 ILE B CA 1
ATOM 2037 C C . ILE B 2 72 ? 7.897 -14.982 -48.028 1.00 16.32 72 ILE B C 1
ATOM 2038 O O . ILE B 2 72 ? 7.976 -16.171 -48.388 1.00 16.06 72 ILE B O 1
ATOM 2043 N N . LEU B 2 73 ? 7.690 -14.593 -46.778 1.00 15.73 73 LEU B N 1
ATOM 2044 C CA . LEU B 2 73 ? 7.247 -15.508 -45.740 1.00 15.54 73 LEU B CA 1
ATOM 2045 C C . LEU B 2 73 ? 5.759 -15.339 -45.513 1.00 16.39 73 LEU B C 1
ATOM 2046 O O . LEU B 2 73 ? 5.273 -14.220 -45.441 1.00 18.40 73 LEU B O 1
ATOM 2051 N N . SER B 2 74 ? 5.022 -16.435 -45.437 1.00 15.76 74 SER B N 1
ATOM 2052 C CA . SER B 2 74 ? 3.571 -16.359 -45.238 1.00 21.14 74 SER B CA 1
ATOM 2053 C C . SER B 2 74 ? 3.069 -17.216 -44.068 1.00 20.44 74 SER B C 1
ATOM 2054 O O . SER B 2 74 ? 3.498 -18.371 -43.897 1.00 21.67 74 SER B O 1
ATOM 2057 N N . ILE B 2 75 ? 2.149 -16.659 -43.285 1.00 17.22 75 ILE B N 1
ATOM 2058 C CA . ILE B 2 75 ? 1.354 -17.464 -42.358 1.00 20.17 75 ILE B CA 1
ATOM 2059 C C . ILE B 2 75 ? -0.069 -17.587 -42.896 1.00 19.96 75 ILE B C 1
ATOM 2060 O O . ILE B 2 75 ? -0.786 -16.580 -42.992 1.00 17.98 75 ILE B O 1
ATOM 2065 N N . ASN B 2 76 ? -0.483 -18.806 -43.253 1.00 20.07 76 ASN B N 1
ATOM 2066 C CA . ASN B 2 76 ? -1.808 -18.950 -43.876 1.00 26.69 76 ASN B CA 1
ATOM 2067 C C . ASN B 2 76 ? -2.959 -18.714 -42.931 1.00 33.54 76 ASN B C 1
ATOM 2068 O O . ASN B 2 76 ? -3.954 -18.068 -43.296 1.00 39.48 76 ASN B O 1
ATOM 2073 N N . THR B 2 77 ? -2.842 -19.253 -41.725 1.00 25.11 77 THR B N 1
ATOM 2074 C CA . THR B 2 77 ? -3.852 -18.979 -40.742 1.00 27.47 77 THR B CA 1
ATOM 2075 C C . THR B 2 77 ? -3.194 -18.434 -39.508 1.00 28.94 77 THR B C 1
ATOM 2076 O O . THR B 2 77 ? -2.553 -19.171 -38.773 1.00 39.44 77 THR B O 1
ATOM 2080 N N . VAL B 2 78 ? -3.381 -17.151 -39.246 1.00 25.81 78 VAL B N 1
ATOM 2081 C CA . VAL B 2 78 ? -2.684 -16.513 -38.137 1.00 23.73 78 VAL B CA 1
ATOM 2082 C C . VAL B 2 78 ? -3.357 -16.989 -36.846 1.00 24.25 78 VAL B C 1
ATOM 2083 O O . VAL B 2 78 ? -4.584 -17.114 -36.788 1.00 23.53 78 VAL B O 1
ATOM 2087 N N . GLU B 2 79 ? -2.559 -17.302 -35.830 1.00 26.01 79 GLU B N 1
ATOM 2088 C CA . GLU B 2 79 ? -3.076 -17.382 -34.464 1.00 20.12 79 GLU B CA 1
ATOM 2089 C C . GLU B 2 79 ? -2.468 -16.276 -33.623 1.00 20.41 79 GLU B C 1
ATOM 2090 O O . GLU B 2 79 ? -1.614 -15.537 -34.096 1.00 22.32 79 GLU B O 1
ATOM 2096 N N . SER B 2 80 ? -2.886 -16.146 -32.375 1.00 19.87 80 SER B N 1
ATOM 2097 C CA . SER B 2 80 ? -2.494 -14.959 -31.635 1.00 20.42 80 SER B CA 1
ATOM 2098 C C . SER B 2 80 ? -1.135 -15.167 -30.961 1.00 24.11 80 SER B C 1
ATOM 2099 O O . SER B 2 80 ? -0.550 -14.224 -30.442 1.00 24.01 80 SER B O 1
ATOM 2102 N N . GLU B 2 81 ? -0.614 -16.392 -30.997 1.00 23.82 81 GLU B N 1
ATOM 2103 C CA . GLU B 2 81 ? 0.719 -16.657 -30.454 1.00 22.74 81 GLU B CA 1
ATOM 2104 C C . GLU B 2 81 ? 1.759 -16.364 -31.520 1.00 24.04 81 GLU B C 1
ATOM 2105 O O . GLU B 2 81 ? 2.960 -16.586 -31.314 1.00 25.02 81 GLU B O 1
ATOM 2111 N N . ASP B 2 82 ? 1.288 -15.911 -32.679 1.00 23.17 82 ASP B N 1
ATOM 2112 C CA . ASP B 2 82 ? 2.172 -15.658 -33.801 1.00 18.85 82 ASP B CA 1
ATOM 2113 C C . ASP B 2 82 ? 2.598 -14.213 -33.785 1.00 17.19 82 ASP B C 1
ATOM 2114 O O . ASP B 2 82 ? 3.459 -13.804 -34.559 1.00 17.67 82 ASP B O 1
ATOM 2119 N N . ILE B 2 83 ? 2.044 -13.464 -32.845 1.00 14.32 83 ILE B N 1
ATOM 2120 C CA . ILE B 2 83 ? 2.591 -12.171 -32.490 1.00 17.31 83 ILE B CA 1
ATOM 2121 C C . ILE B 2 83 ? 4.088 -12.354 -32.196 1.00 18.62 83 ILE B C 1
ATOM 2122 O O . ILE B 2 83 ? 4.476 -13.247 -31.444 1.00 20.09 83 ILE B O 1
ATOM 2127 N N . ALA B 2 84 ? 4.913 -11.555 -32.872 1.00 15.60 84 ALA B N 1
ATOM 2128 C CA . ALA B 2 84 ? 6.377 -11.660 -32.865 1.00 15.35 84 ALA B CA 1
ATOM 2129 C C . ALA B 2 84 ? 6.915 -10.619 -33.839 1.00 16.82 84 ALA B C 1
ATOM 2130 O O . ALA B 2 84 ? 6.138 -9.978 -34.557 1.00 17.12 84 ALA B O 1
ATOM 2132 N N . VAL B 2 85 ? 8.234 -10.462 -33.883 1.00 16.71 85 VAL B N 1
ATOM 2133 C CA . VAL B 2 85 ? 8.890 -9.824 -35.032 1.00 15.12 85 VAL B CA 1
ATOM 2134 C C . VAL B 2 85 ? 9.543 -10.865 -35.956 1.00 14.00 85 VAL B C 1
ATOM 2135 O O . VAL B 2 85 ? 10.122 -11.828 -35.485 1.00 17.44 85 VAL B O 1
ATOM 2139 N N . TYR B 2 86 ? 9.420 -10.695 -37.265 1.00 13.53 86 TYR B N 1
ATOM 2140 C CA . TYR B 2 86 ? 9.912 -11.681 -38.221 1.00 14.55 86 TYR B CA 1
ATOM 2141 C C . TYR B 2 86 ? 11.086 -11.108 -39.023 1.00 15.03 86 TYR B C 1
ATOM 2142 O O . TYR B 2 86 ? 10.992 -9.994 -39.543 1.00 15.97 86 TYR B O 1
ATOM 2151 N N . PHE B 2 87 ? 12.188 -11.861 -39.102 1.00 14.52 87 PHE B N 1
ATOM 2152 C CA . PHE B 2 87 ? 13.427 -11.380 -39.739 1.00 14.77 87 PHE B CA 1
ATOM 2153 C C . PHE B 2 87 ? 13.785 -12.260 -40.926 1.00 14.18 87 PHE B C 1
ATOM 2154 O O . PHE B 2 87 ? 13.773 -13.489 -40.818 1.00 14.71 87 PHE B O 1
ATOM 2162 N N . CYS B 2 88 ? 14.156 -11.653 -42.045 1.00 12.73 88 CYS B N 1
ATOM 2163 C CA . CYS B 2 88 ? 14.925 -12.398 -43.027 1.00 14.26 88 CYS B CA 1
ATOM 2164 C C . CYS B 2 88 ? 16.424 -12.170 -42.830 1.00 14.35 88 CYS B C 1
ATOM 2165 O O . CYS B 2 88 ? 16.868 -11.072 -42.449 1.00 13.18 88 CYS B O 1
ATOM 2168 N N . GLN B 2 89 ? 17.193 -13.220 -43.101 1.00 12.47 89 GLN B N 1
ATOM 2169 C CA . GLN B 2 89 ? 18.641 -13.167 -42.978 1.00 16.37 89 GLN B CA 1
ATOM 2170 C C . GLN B 2 89 ? 19.242 -13.799 -44.228 1.00 15.22 89 GLN B C 1
ATOM 2171 O O . GLN B 2 89 ? 18.699 -14.800 -44.710 1.00 13.74 89 GLN B O 1
ATOM 2177 N N . GLN B 2 90 ? 20.282 -13.181 -44.807 1.00 13.18 90 GLN B N 1
ATOM 2178 C CA . GLN B 2 90 ? 20.975 -13.807 -45.950 1.00 16.00 90 GLN B CA 1
ATOM 2179 C C . GLN B 2 90 ? 22.256 -14.523 -45.547 1.00 15.54 90 GLN B C 1
ATOM 2180 O O . GLN B 2 90 ? 23.052 -14.008 -44.759 1.00 15.62 90 GLN B O 1
ATOM 2186 N N . SER B 2 91 ? 22.402 -15.744 -46.051 1.00 16.41 91 SER B N 1
ATOM 2187 C CA . SER B 2 91 ? 23.636 -16.514 -45.959 1.00 13.85 91 SER B CA 1
ATOM 2188 C C . SER B 2 91 ? 24.500 -16.520 -47.204 1.00 13.84 91 SER B C 1
ATOM 2189 O O . SER B 2 91 ? 25.371 -17.363 -47.342 1.00 15.59 91 SER B O 1
ATOM 2192 N N . ASN B 2 92 ? 24.181 -15.693 -48.181 1.00 13.36 92 ASN B N 1
ATOM 2193 C CA . ASN B 2 92 ? 24.801 -15.892 -49.481 1.00 14.33 92 ASN B CA 1
ATOM 2194 C C . ASN B 2 92 ? 26.292 -15.540 -49.503 1.00 17.47 92 ASN B C 1
ATOM 2195 O O . ASN B 2 92 ? 27.105 -16.247 -50.106 1.00 15.77 92 ASN B O 1
ATOM 2200 N N . ARG B 2 93 ? 26.640 -14.438 -48.849 1.00 17.86 93 ARG B N 1
ATOM 2201 C CA . ARG B 2 93 ? 28.011 -14.173 -48.458 1.00 14.72 93 ARG B CA 1
ATOM 2202 C C . ARG B 2 93 ? 28.043 -13.719 -47.006 1.00 18.07 93 ARG B C 1
ATOM 2203 O O . ARG B 2 93 ? 27.092 -13.094 -46.516 1.00 16.09 93 ARG B O 1
ATOM 2211 N N . TRP B 2 94 ? 29.151 -13.986 -46.324 1.00 16.24 94 TRP B N 1
ATOM 2212 C CA . TRP B 2 94 ? 29.390 -13.331 -45.046 1.00 14.99 94 TRP B CA 1
ATOM 2213 C C . TRP B 2 94 ? 30.113 -12.008 -45.252 1.00 14.90 94 TRP B C 1
ATOM 2214 O O . TRP B 2 94 ? 30.783 -11.808 -46.262 1.00 18.82 94 TRP B O 1
ATOM 2225 N N . PRO B 2 95 ? 29.936 -11.069 -44.323 1.00 15.47 95 PRO B N 1
ATOM 2226 C CA . PRO B 2 95 ? 29.112 -11.075 -43.102 1.00 18.84 95 PRO B CA 1
ATOM 2227 C C . PRO B 2 95 ? 27.617 -11.207 -43.392 1.00 16.69 95 PRO B C 1
ATOM 2228 O O . PRO B 2 95 ? 27.090 -10.524 -44.266 1.00 19.06 95 PRO B O 1
ATOM 2232 N N . PHE B 2 96 ? 26.956 -12.082 -42.647 1.00 15.60 96 PHE B N 1
ATOM 2233 C CA . PHE B 2 96 ? 25.543 -12.331 -42.805 1.00 13.47 96 PHE B CA 1
ATOM 2234 C C . PHE B 2 96 ? 24.792 -11.105 -42.340 1.00 15.65 96 PHE B C 1
ATOM 2235 O O . PHE B 2 96 ? 25.207 -10.439 -41.392 1.00 17.48 96 PHE B O 1
ATOM 2243 N N . THR B 2 97 ? 23.683 -10.806 -43.001 1.00 13.78 97 THR B N 1
ATOM 2244 C CA . THR B 2 97 ? 22.947 -9.576 -42.734 1.00 13.26 97 THR B CA 1
ATOM 2245 C C . THR B 2 97 ? 21.441 -9.862 -42.543 1.00 15.94 97 THR B C 1
ATOM 2246 O O . THR B 2 97 ? 20.890 -10.815 -43.116 1.00 15.46 97 THR B O 1
ATOM 2250 N N . PHE B 2 98 ? 20.775 -9.033 -41.746 1.00 16.07 98 PHE B N 1
ATOM 2251 C CA . PHE B 2 98 ? 19.383 -9.265 -41.413 1.00 12.35 98 PHE B CA 1
ATOM 2252 C C . PHE B 2 98 ? 18.604 -8.122 -41.995 1.00 13.36 98 PHE B C 1
ATOM 2253 O O . PHE B 2 98 ? 19.080 -6.971 -41.992 1.00 9.72 98 PHE B O 1
ATOM 2261 N N . GLY B 2 99 ? 17.400 -8.430 -42.481 1.00 15.42 99 GLY B N 1
ATOM 2262 C CA . GLY B 2 99 ? 16.409 -7.400 -42.722 1.00 14.74 99 GLY B CA 1
ATOM 2263 C C . GLY B 2 99 ? 16.005 -6.835 -41.389 1.00 12.22 99 GLY B C 1
ATOM 2264 O O . GLY B 2 99 ? 16.245 -7.447 -40.361 1.00 14.28 99 GLY B O 1
ATOM 2265 N N . SER B 2 100 ? 15.392 -5.668 -41.379 1.00 13.95 100 SER B N 1
ATOM 2266 C CA . SER B 2 100 ? 15.177 -4.987 -40.105 1.00 17.64 100 SER B CA 1
ATOM 2267 C C . SER B 2 100 ? 13.907 -5.491 -39.387 1.00 17.46 100 SER B C 1
ATOM 2268 O O . SER B 2 100 ? 13.554 -5.008 -38.318 1.00 14.50 100 SER B O 1
ATOM 2271 N N . GLY B 2 101 ? 13.195 -6.420 -40.011 1.00 15.66 101 GLY B N 1
ATOM 2272 C CA . GLY B 2 101 ? 12.135 -7.139 -39.335 1.00 17.21 101 GLY B CA 1
ATOM 2273 C C . GLY B 2 101 ? 10.776 -6.546 -39.663 1.00 20.81 101 GLY B C 1
ATOM 2274 O O . GLY B 2 101 ? 10.655 -5.327 -39.804 1.00 23.57 101 GLY B O 1
ATOM 2275 N N . THR B 2 102 ? 9.747 -7.389 -39.723 1.00 16.69 102 THR B N 1
ATOM 2276 C CA . THR B 2 102 ? 8.366 -6.924 -39.630 1.00 16.73 102 THR B CA 1
ATOM 2277 C C . THR B 2 102 ? 7.678 -7.409 -38.366 1.00 15.32 102 THR B C 1
ATOM 2278 O O . THR B 2 102 ? 7.682 -8.599 -38.081 1.00 17.07 102 THR B O 1
ATOM 2282 N N . LYS B 2 103 ? 7.059 -6.493 -37.630 1.00 14.67 103 LYS B N 1
ATOM 2283 C CA . LYS B 2 103 ? 6.224 -6.842 -36.476 1.00 16.16 103 LYS B CA 1
ATOM 2284 C C . LYS B 2 103 ? 4.768 -7.265 -36.851 1.00 15.05 103 LYS B C 1
ATOM 2285 O O . LYS B 2 103 ? 4.070 -6.574 -37.606 1.00 14.37 103 LYS B O 1
ATOM 2291 N N . LEU B 2 104 ? 4.322 -8.406 -36.328 1.00 15.29 104 LEU B N 1
ATOM 2292 C CA . LEU B 2 104 ? 2.915 -8.828 -36.481 1.00 19.06 104 LEU B CA 1
ATOM 2293 C C . LEU B 2 104 ? 1.987 -8.422 -35.317 1.00 14.59 104 LEU B C 1
ATOM 2294 O O . LEU B 2 104 ? 2.143 -8.878 -34.192 1.00 16.79 104 LEU B O 1
ATOM 2299 N N . GLU B 2 105 ? 0.987 -7.607 -35.618 1.00 16.26 105 GLU B N 1
ATOM 2300 C CA . GLU B 2 105 ? -0.151 -7.418 -34.724 1.00 22.47 105 GLU B CA 1
ATOM 2301 C C . GLU B 2 105 ? -1.338 -8.284 -35.073 1.00 18.62 105 GLU B C 1
ATOM 2302 O O . GLU B 2 105 ? -1.720 -8.408 -36.228 1.00 23.03 105 GLU B O 1
ATOM 2308 N N . VAL B 2 106 ? -1.959 -8.833 -34.049 1.00 19.14 106 VAL B N 1
ATOM 2309 C CA . VAL B 2 106 ? -3.216 -9.519 -34.232 1.00 22.08 106 VAL B CA 1
ATOM 2310 C C . VAL B 2 106 ? -4.387 -8.653 -33.778 1.00 22.54 106 VAL B C 1
ATOM 2311 O O . VAL B 2 106 ? -4.408 -8.168 -32.650 1.00 24.10 106 VAL B O 1
ATOM 2315 N N . ILE B 2 107 ? -5.324 -8.418 -34.695 1.00 23.53 107 ILE B N 1
ATOM 2316 C CA . ILE B 2 107 ? -6.509 -7.606 -34.437 1.00 21.18 107 ILE B CA 1
ATOM 2317 C C . ILE B 2 107 ? -7.492 -8.341 -33.521 1.00 19.55 107 ILE B C 1
ATOM 2318 O O . ILE B 2 107 ? -7.653 -9.560 -33.603 1.00 19.31 107 ILE B O 1
ATOM 2323 N N . ARG B 2 108 ? -8.121 -7.595 -32.623 1.00 18.91 108 ARG B N 1
ATOM 2324 C CA . ARG B 2 108 ? -9.238 -8.110 -31.854 1.00 18.55 108 ARG B CA 1
ATOM 2325 C C . ARG B 2 108 ? -10.271 -7.017 -31.641 1.00 19.98 108 ARG B C 1
ATOM 2326 O O . ARG B 2 108 ? -10.030 -5.855 -31.969 1.00 19.43 108 ARG B O 1
ATOM 2334 N N . ALA B 2 109 ? -11.386 -7.374 -31.015 1.00 18.38 109 ALA B N 1
ATOM 2335 C CA . ALA B 2 109 ? -12.395 -6.390 -30.651 1.00 18.45 109 ALA B CA 1
ATOM 2336 C C . ALA B 2 109 ? -11.776 -5.284 -29.781 1.00 20.01 109 ALA B C 1
ATOM 2337 O O . ALA B 2 109 ? -10.792 -5.521 -29.081 1.00 18.98 109 ALA B O 1
ATOM 2339 N N . ASP B 2 110 ? -12.320 -4.073 -29.866 1.00 18.32 110 ASP B N 1
ATOM 2340 C CA . ASP B 2 110 ? -11.830 -2.952 -29.065 1.00 19.13 110 ASP B CA 1
ATOM 2341 C C . ASP B 2 110 ? -11.967 -3.225 -27.558 1.00 22.22 110 ASP B C 1
ATOM 2342 O O . ASP B 2 110 ? -12.943 -3.826 -27.113 1.00 24.63 110 ASP B O 1
ATOM 2347 N N . ALA B 2 111 ? -11.007 -2.781 -26.760 1.00 20.64 111 ALA B N 1
ATOM 2348 C CA . ALA B 2 111 ? -11.190 -2.825 -25.316 1.00 19.67 111 ALA B CA 1
ATOM 2349 C C . ALA B 2 111 ? -10.775 -1.508 -24.701 1.00 19.18 111 ALA B C 1
ATOM 2350 O O . ALA B 2 111 ? -9.764 -0.931 -25.080 1.00 21.38 111 ALA B O 1
ATOM 2352 N N . ALA B 2 112 ? -11.577 -1.012 -23.770 1.00 19.38 112 ALA B N 1
ATOM 2353 C CA . ALA B 2 112 ? -11.166 0.147 -23.004 1.00 21.16 112 ALA B CA 1
ATOM 2354 C C . ALA B 2 112 ? -10.198 -0.270 -21.903 1.00 23.90 112 ALA B C 1
ATOM 2355 O O . ALA B 2 112 ? -10.353 -1.331 -21.280 1.00 23.39 112 ALA B O 1
ATOM 2357 N N . PRO B 2 113 ? -9.220 0.594 -21.624 1.00 22.05 113 PRO B N 1
ATOM 2358 C CA . PRO B 2 113 ? -8.281 0.326 -20.541 1.00 25.50 113 PRO B CA 1
ATOM 2359 C C . PRO B 2 113 ? -9.044 0.175 -19.239 1.00 25.71 113 PRO B C 1
ATOM 2360 O O . PRO B 2 113 ? -9.941 0.973 -18.986 1.00 27.85 113 PRO B O 1
ATOM 2364 N N . THR B 2 114 ? -8.697 -0.831 -18.442 1.00 23.54 114 THR B N 1
ATOM 2365 C CA . THR B 2 114 ? -8.999 -0.813 -17.022 1.00 24.13 114 THR B CA 1
ATOM 2366 C C . THR B 2 114 ? -7.975 0.050 -16.292 1.00 31.32 114 THR B C 1
ATOM 2367 O O . THR B 2 114 ? -6.782 -0.257 -16.272 1.00 31.34 114 THR B O 1
ATOM 2371 N N . VAL B 2 115 ? -8.417 1.122 -15.689 1.00 31.75 115 VAL B N 1
ATOM 2372 C CA . VAL B 2 115 ? -7.529 2.052 -15.069 1.00 31.73 115 VAL B CA 1
ATOM 2373 C C . VAL B 2 115 ? -7.511 1.957 -13.550 1.00 32.52 115 VAL B C 1
ATOM 2374 O O . VAL B 2 115 ? -8.511 2.057 -12.914 1.00 28.27 115 VAL B O 1
ATOM 2378 N N . SER B 2 116 ? -6.341 1.744 -12.978 1.00 32.37 116 SER B N 1
ATOM 2379 C CA . SER B 2 116 ? -6.223 1.779 -11.522 1.00 31.66 116 SER B CA 1
ATOM 2380 C C . SER B 2 116 ? -5.196 2.812 -11.076 1.00 36.83 116 SER B C 1
ATOM 2381 O O . SER B 2 116 ? -4.114 2.922 -11.664 1.00 35.40 116 SER B O 1
ATOM 2384 N N . ILE B 2 117 ? -5.508 3.531 -10.014 1.00 40.70 117 ILE B N 1
ATOM 2385 C CA . ILE B 2 117 ? -4.574 4.435 -9.367 1.00 39.49 117 ILE B CA 1
ATOM 2386 C C . ILE B 2 117 ? -4.097 3.879 -8.040 1.00 41.35 117 ILE B C 1
ATOM 2387 O O . ILE B 2 117 ? -4.838 3.267 -7.333 1.00 44.26 117 ILE B O 1
ATOM 2392 N N . PHE B 2 118 ? -2.859 4.112 -7.691 1.00 40.57 118 PHE B N 1
ATOM 2393 C CA . PHE B 2 118 ? -2.402 3.698 -6.376 1.00 42.67 118 PHE B CA 1
ATOM 2394 C C . PHE B 2 118 ? -1.614 4.819 -5.711 1.00 49.82 118 PHE B C 1
ATOM 2395 O O . PHE B 2 118 ? -0.727 5.432 -6.335 1.00 49.36 118 PHE B O 1
ATOM 2403 N N . PRO B 2 119 ? -1.885 5.035 -4.413 1.00 55.45 119 PRO B N 1
ATOM 2404 C CA . PRO B 2 119 ? -1.175 5.972 -3.540 1.00 53.49 119 PRO B CA 1
ATOM 2405 C C . PRO B 2 119 ? 0.145 5.377 -3.096 1.00 46.72 119 PRO B C 1
ATOM 2406 O O . PRO B 2 119 ? 0.296 4.153 -3.156 1.00 45.25 119 PRO B O 1
ATOM 2410 N N . PRO B 2 120 ? 1.087 6.235 -2.673 1.00 43.33 120 PRO B N 1
ATOM 2411 C CA . PRO B 2 120 ? 2.328 5.862 -1.988 1.00 42.60 120 PRO B CA 1
ATOM 2412 C C . PRO B 2 120 ? 2.088 4.918 -0.811 1.00 44.38 120 PRO B C 1
ATOM 2413 O O . PRO B 2 120 ? 1.117 5.083 -0.063 1.00 48.96 120 PRO B O 1
ATOM 2417 N N . SER B 2 121 ? 2.972 3.936 -0.660 1.00 39.26 121 SER B N 1
ATOM 2418 C CA . SER B 2 121 ? 2.894 2.976 0.441 1.00 42.27 121 SER B CA 1
ATOM 2419 C C . SER B 2 121 ? 3.296 3.605 1.782 1.00 44.89 121 SER B C 1
ATOM 2420 O O . SER B 2 121 ? 3.913 4.672 1.812 1.00 46.82 121 SER B O 1
ATOM 2423 N N . SER B 2 122 ? 2.918 2.957 2.883 1.00 41.10 122 SER B N 1
ATOM 2424 C CA . SER B 2 122 ? 3.403 3.345 4.212 1.00 45.81 122 SER B CA 1
ATOM 2425 C C . SER B 2 122 ? 4.930 3.421 4.263 1.00 48.92 122 SER B C 1
ATOM 2426 O O . SER B 2 122 ? 5.498 4.450 4.673 1.00 44.09 122 SER B O 1
ATOM 2429 N N . GLU B 2 123 ? 5.579 2.334 3.833 1.00 46.17 123 GLU B N 1
ATOM 2430 C CA . GLU B 2 123 ? 7.031 2.250 3.837 1.00 41.26 123 GLU B CA 1
ATOM 2431 C C . GLU B 2 123 ? 7.598 3.468 3.150 1.00 46.43 123 GLU B C 1
ATOM 2432 O O . GLU B 2 123 ? 8.451 4.158 3.708 1.00 50.61 123 GLU B O 1
ATOM 2438 N N . GLN B 2 124 ? 7.094 3.756 1.952 1.00 42.97 124 GLN B N 1
ATOM 2439 C CA . GLN B 2 124 ? 7.759 4.723 1.098 1.00 45.74 124 GLN B CA 1
ATOM 2440 C C . GLN B 2 124 ? 7.629 6.115 1.695 1.00 45.77 124 GLN B C 1
ATOM 2441 O O . GLN B 2 124 ? 8.542 6.939 1.601 1.00 47.79 124 GLN B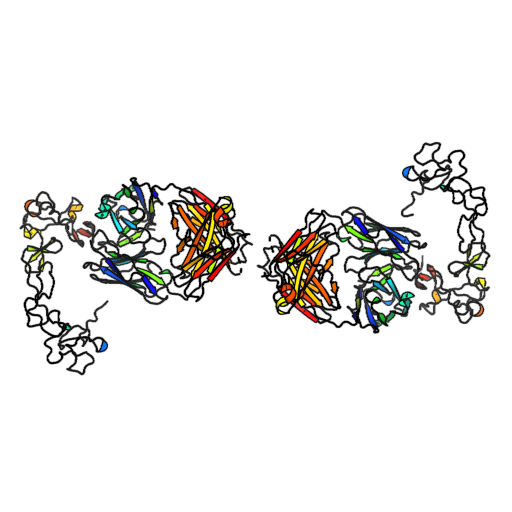 O 1
ATOM 2447 N N . LEU B 2 125 ? 6.504 6.358 2.346 1.00 46.19 125 LEU B N 1
ATOM 2448 C CA . LEU B 2 125 ? 6.293 7.624 3.019 1.00 50.85 125 LEU B CA 1
ATOM 2449 C C . LEU B 2 125 ? 7.188 7.769 4.256 1.00 51.20 125 LEU B C 1
ATOM 2450 O O . LEU B 2 125 ? 7.746 8.844 4.491 1.00 50.87 125 LEU B O 1
ATOM 2455 N N . THR B 2 126 ? 7.365 6.690 5.020 1.00 46.29 126 THR B N 1
ATOM 2456 C CA . THR B 2 126 ? 8.340 6.729 6.117 1.00 49.90 126 THR B CA 1
ATOM 2457 C C . THR B 2 126 ? 9.772 6.911 5.618 1.00 52.07 126 THR B C 1
ATOM 2458 O O . THR B 2 126 ? 10.636 7.387 6.359 1.00 52.22 126 THR B O 1
ATOM 2462 N N . SER B 2 127 ? 10.012 6.535 4.363 1.00 48.77 127 SER B N 1
ATOM 2463 C CA . SER B 2 127 ? 11.341 6.613 3.770 1.00 40.79 127 SER B CA 1
ATOM 2464 C C . SER B 2 127 ? 11.635 7.976 3.143 1.00 43.11 127 SER B C 1
ATOM 2465 O O . SER B 2 127 ? 12.777 8.263 2.806 1.00 46.78 127 SER B O 1
ATOM 2468 N N . GLY B 2 128 ? 10.616 8.817 2.991 1.00 43.46 128 GLY B N 1
ATOM 2469 C CA . GLY B 2 128 ? 10.831 10.160 2.480 1.00 42.11 128 GLY B CA 1
ATOM 2470 C C . GLY B 2 128 ? 10.785 10.353 0.968 1.00 40.80 128 GLY B C 1
ATOM 2471 O O . GLY B 2 128 ? 11.395 11.284 0.440 1.00 38.97 128 GLY B O 1
ATOM 2472 N N . GLY B 2 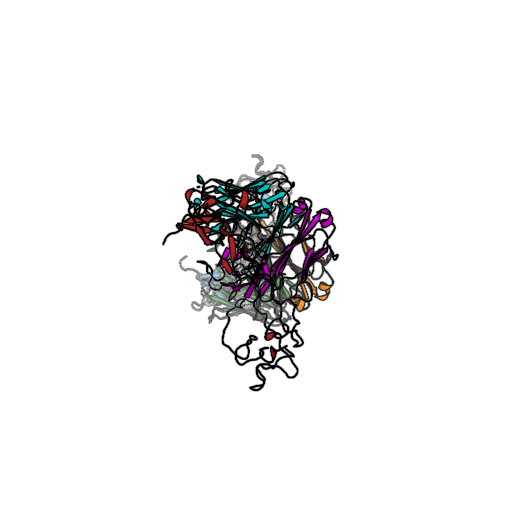129 ? 10.036 9.505 0.273 1.00 37.28 129 GLY B N 1
ATOM 2473 C CA . GLY B 2 129 ? 9.558 9.851 -1.055 1.00 43.39 129 GLY B CA 1
ATOM 2474 C C . GLY B 2 129 ? 8.169 9.296 -1.329 1.00 46.00 129 GLY B C 1
ATOM 2475 O O . GLY B 2 129 ? 7.634 8.533 -0.525 1.00 48.72 129 GLY B O 1
ATOM 2476 N N . ALA B 2 130 ? 7.558 9.714 -2.437 1.00 48.21 130 ALA B N 1
ATOM 2477 C CA . ALA B 2 130 ? 6.171 9.343 -2.716 1.00 43.32 130 ALA B CA 1
ATOM 2478 C C . ALA B 2 130 ? 5.958 9.021 -4.176 1.00 41.11 130 ALA B C 1
ATOM 2479 O O . ALA B 2 130 ? 6.159 9.873 -5.039 1.00 43.37 130 ALA B O 1
ATOM 2481 N N . SER B 2 131 ? 5.462 7.824 -4.454 1.00 38.32 131 SER B N 1
ATOM 2482 C CA . SER B 2 131 ? 5.169 7.456 -5.832 1.00 42.02 131 SER B CA 1
ATOM 2483 C C . SER B 2 131 ? 3.697 7.121 -5.985 1.00 44.58 131 SER B C 1
ATOM 2484 O O . SER B 2 131 ? 3.155 6.297 -5.236 1.00 46.31 131 SER B O 1
ATOM 2487 N N . VAL B 2 132 ? 3.048 7.790 -6.933 1.00 36.78 132 VAL B N 1
ATOM 2488 C CA . VAL B 2 132 ? 1.726 7.389 -7.379 1.00 39.91 132 VAL B CA 1
ATOM 2489 C C . VAL B 2 132 ? 1.809 6.567 -8.661 1.00 41.39 132 VAL B C 1
ATOM 2490 O O . VAL B 2 132 ? 2.413 6.983 -9.651 1.00 38.87 132 VAL B O 1
ATOM 2494 N N . VAL B 2 133 ? 1.156 5.416 -8.664 1.00 43.67 133 VAL B N 1
ATOM 2495 C CA . VAL B 2 133 ? 1.235 4.543 -9.828 1.00 37.92 133 VAL B CA 1
ATOM 2496 C C . VAL B 2 133 ? -0.128 4.380 -10.495 1.00 45.10 133 VAL B C 1
ATOM 2497 O O . VAL B 2 133 ? -1.086 3.926 -9.861 1.00 39.36 133 VAL B O 1
ATOM 2501 N N . CYS B 2 134 ? -0.180 4.669 -11.781 1.00 40.13 134 CYS B N 1
ATOM 2502 C CA . CYS B 2 134 ? -1.377 4.440 -12.552 1.00 38.12 134 CYS B CA 1
ATOM 2503 C C . CYS B 2 134 ? -1.189 3.331 -13.553 1.00 34.37 134 CYS B C 1
ATOM 2504 O O . CYS B 2 134 ? -0.399 3.447 -14.400 1.00 39.82 134 CYS B O 1
ATOM 2507 N N . PHE B 2 135 ? -1.950 2.268 -13.468 1.00 29.35 135 PHE B N 1
ATOM 2508 C CA . PHE B 2 135 ? -2.057 1.300 -14.555 1.00 25.67 135 PHE B CA 1
ATOM 2509 C C . PHE B 2 135 ? -3.200 1.648 -15.527 1.00 32.10 135 PHE B C 1
ATOM 2510 O O . PHE B 2 135 ? -4.305 2.035 -15.097 1.00 32.58 135 PHE B O 1
ATOM 2518 N N . LEU B 2 136 ? -2.988 1.342 -16.798 1.00 29.65 136 LEU B N 1
ATOM 2519 C CA . LEU B 2 136 ? -4.000 1.342 -17.842 1.00 23.84 136 LEU B CA 1
ATOM 2520 C C . LEU B 2 136 ? -3.933 0.044 -18.584 1.00 25.28 136 LEU B C 1
ATOM 2521 O O . LEU B 2 136 ? -3.160 -0.129 -19.452 1.00 26.91 136 LEU B O 1
ATOM 2526 N N . ASN B 2 137 ? -4.798 -0.870 -18.242 1.00 24.74 137 ASN B N 1
ATOM 2527 C CA . ASN B 2 137 ? -4.563 -2.290 -18.514 1.00 23.57 137 ASN B CA 1
ATOM 2528 C C . ASN B 2 137 ? -5.496 -2.910 -19.549 1.00 24.05 137 ASN B C 1
ATOM 2529 O O . ASN B 2 137 ? -6.697 -2.632 -19.566 1.00 25.74 137 ASN B O 1
ATOM 2534 N N . ASN B 2 138 ? -4.927 -3.777 -20.387 1.00 27.08 138 ASN B N 1
ATOM 2535 C CA . ASN B 2 138 ? -5.692 -4.666 -21.263 1.00 24.56 138 ASN B CA 1
ATOM 2536 C C . ASN B 2 138 ? -6.632 -3.951 -22.235 1.00 22.72 138 ASN B C 1
ATOM 2537 O O . ASN B 2 138 ? -7.824 -4.217 -22.269 1.00 23.91 138 ASN B O 1
ATOM 2542 N N . PHE B 2 139 ? -6.077 -3.059 -23.038 1.00 21.76 139 PHE B N 1
ATOM 2543 C CA . PHE B 2 139 ? -6.862 -2.311 -23.991 1.00 19.84 139 PHE B CA 1
ATOM 2544 C C . PHE B 2 139 ? -6.417 -2.664 -25.397 1.00 20.90 139 PHE B C 1
ATOM 2545 O O . PHE B 2 139 ? -5.312 -3.154 -25.619 1.00 21.40 139 PHE B O 1
ATOM 2553 N N . TYR B 2 140 ? -7.320 -2.452 -26.337 1.00 21.95 140 TYR B N 1
ATOM 2554 C CA . TYR B 2 140 ? -7.001 -2.444 -27.743 1.00 20.62 140 TYR B CA 1
ATOM 2555 C C . TYR B 2 140 ? -7.920 -1.401 -28.344 1.00 22.36 140 TYR B C 1
ATOM 2556 O O . TYR B 2 140 ? -9.038 -1.237 -27.872 1.00 20.35 140 TYR B O 1
ATOM 2565 N N . PRO B 2 141 ? -7.457 -0.677 -29.374 1.00 24.77 141 PRO B N 1
ATOM 2566 C CA . PRO B 2 141 ? -6.151 -0.744 -30.037 1.00 25.04 141 PRO B CA 1
ATOM 2567 C C . PRO B 2 141 ? -5.081 0.029 -29.265 1.00 25.01 141 PRO B C 1
ATOM 2568 O O . PRO B 2 141 ? -5.319 0.422 -28.123 1.00 23.37 141 PRO B O 1
ATOM 2572 N N . LYS B 2 142 ? -3.917 0.215 -29.887 1.00 27.43 142 LYS B N 1
ATOM 2573 C CA . LYS B 2 142 ? -2.634 0.355 -29.190 1.00 26.22 142 LYS B CA 1
ATOM 2574 C C . LYS B 2 142 ? -2.451 1.765 -28.646 1.00 26.93 142 LYS B C 1
ATOM 2575 O O . LYS B 2 142 ? -1.812 1.957 -27.621 1.00 30.76 142 LYS B O 1
ATOM 2581 N N . ASP B 2 143 ? -3.020 2.753 -29.332 1.00 25.13 143 ASP B N 1
ATOM 2582 C CA . ASP B 2 143 ? -2.671 4.145 -29.077 1.00 24.83 143 ASP B CA 1
ATOM 2583 C C . ASP B 2 143 ? -3.476 4.690 -27.910 1.00 28.72 143 ASP B C 1
ATOM 2584 O O . ASP B 2 143 ? -4.679 4.460 -27.813 1.00 35.29 143 ASP B O 1
ATOM 2589 N N . ILE B 2 144 ? -2.826 5.442 -27.035 1.00 26.79 144 ILE B N 1
ATOM 2590 C CA . ILE B 2 144 ? -3.438 5.836 -25.776 1.00 30.28 144 ILE B CA 1
ATOM 2591 C C . ILE B 2 144 ? -2.789 7.131 -25.296 1.00 36.04 144 ILE B C 1
ATOM 2592 O O . ILE B 2 144 ? -1.752 7.526 -25.811 1.00 44.38 144 ILE B O 1
ATOM 2597 N N . ASN B 2 145 ? -3.421 7.831 -24.360 1.00 37.95 145 ASN B N 1
ATOM 2598 C CA . ASN B 2 145 ? -2.725 8.899 -23.655 1.00 38.75 145 ASN B CA 1
ATOM 2599 C C . ASN B 2 145 ? -2.935 8.794 -22.160 1.00 41.14 145 ASN B C 1
ATOM 2600 O O . ASN B 2 145 ? -3.989 8.378 -21.695 1.00 48.57 145 ASN B O 1
ATOM 2605 N N . VAL B 2 146 ? -1.980 9.229 -21.389 1.00 37.89 146 VAL B N 1
ATOM 2606 C CA . VAL B 2 146 ? -2.240 9.354 -19.998 1.00 35.85 146 VAL B CA 1
ATOM 2607 C C . VAL B 2 146 ? -1.964 10.767 -19.607 1.00 39.78 146 VAL B C 1
ATOM 2608 O O . VAL B 2 146 ? -1.117 11.397 -20.156 1.00 43.60 146 VAL B O 1
ATOM 2612 N N . LYS B 2 147 ? -2.718 11.270 -18.661 1.00 42.39 147 LYS B N 1
ATOM 2613 C CA . LYS B 2 147 ? -2.517 12.598 -18.169 1.00 45.96 147 LYS B CA 1
ATOM 2614 C C . LYS B 2 147 ? -2.513 12.518 -16.676 1.00 48.98 147 LYS B C 1
ATOM 2615 O O . LYS B 2 147 ? -3.113 11.651 -16.110 1.00 47.72 147 LYS B O 1
ATOM 2621 N N . TRP B 2 148 ? -1.791 13.413 -16.038 1.00 48.02 148 TRP B N 1
ATOM 2622 C CA . TRP B 2 148 ? -1.792 13.464 -14.604 1.00 52.98 148 TRP B CA 1
ATOM 2623 C C . TRP B 2 148 ? -2.338 14.829 -14.138 1.00 57.38 148 TRP B C 1
ATOM 2624 O O . TRP B 2 148 ? -2.037 15.839 -14.719 1.00 63.28 148 TRP B O 1
ATOM 2635 N N . LYS B 2 149 ? -3.172 14.843 -13.111 1.00 56.72 149 LYS B N 1
ATOM 2636 C CA . LYS B 2 149 ? -3.625 16.078 -12.465 1.00 63.91 149 LYS B CA 1
ATOM 2637 C C . LYS B 2 149 ? -3.441 16.008 -10.954 1.00 68.74 149 LYS B C 1
ATOM 2638 O O . LYS B 2 149 ? -3.948 15.089 -10.297 1.00 65.35 149 LYS B O 1
ATOM 2644 N N . ILE B 2 150 ? -2.762 17.010 -10.401 1.00 74.37 150 ILE B N 1
ATOM 2645 C CA . ILE B 2 150 ? -2.674 17.181 -8.955 1.00 71.96 150 ILE B CA 1
ATOM 2646 C C . ILE B 2 150 ? -3.553 18.336 -8.510 1.00 70.80 150 ILE B C 1
ATOM 2647 O O . ILE B 2 150 ? -3.319 19.478 -8.908 1.00 73.19 150 ILE B O 1
ATOM 2652 N N . ASP B 2 151 ? -4.559 18.033 -7.690 1.00 70.57 151 ASP B N 1
ATOM 2653 C CA . ASP B 2 151 ? -5.534 19.034 -7.247 1.00 74.05 151 ASP B CA 1
ATOM 2654 C C . ASP B 2 151 ? -6.128 19.813 -8.428 1.00 74.96 151 ASP B C 1
ATOM 2655 O O . ASP B 2 151 ? -6.401 21.009 -8.318 1.00 73.78 151 ASP B O 1
ATOM 2660 N N . GLY B 2 152 ? -6.280 19.140 -9.566 1.00 70.44 152 GLY B N 1
ATOM 2661 C CA . GLY B 2 152 ? -6.957 19.718 -10.711 1.00 66.86 152 GLY B CA 1
ATOM 2662 C C . GLY B 2 152 ? -6.004 20.265 -11.753 1.00 70.51 152 GLY B C 1
ATOM 2663 O O . GLY B 2 152 ? -6.435 20.861 -12.743 1.00 73.92 152 GLY B O 1
ATOM 2664 N N . SER B 2 153 ? -4.707 20.060 -11.529 1.00 71.18 153 SER B N 1
ATOM 2665 C CA . SER B 2 153 ? -3.672 20.729 -12.315 1.00 71.74 153 SER B CA 1
ATOM 2666 C C . SER B 2 153 ? -2.667 19.776 -12.973 1.00 74.24 153 SER B C 1
ATOM 2667 O O . SER B 2 153 ? -2.149 18.860 -12.323 1.00 72.30 153 SER B O 1
ATOM 2670 N N . GLU B 2 154 ? -2.374 20.017 -14.252 1.00 68.18 154 GLU B N 1
ATOM 2671 C CA . GLU B 2 154 ? -1.700 19.025 -15.090 1.00 73.22 154 GLU B CA 1
ATOM 2672 C C . GLU B 2 154 ? -0.171 19.069 -14.956 1.00 67.67 154 GLU B C 1
ATOM 2673 O O . GLU B 2 154 ? 0.468 20.053 -15.344 1.00 63.71 154 GLU B O 1
ATOM 2679 N N . ARG B 2 155 ? 0.402 17.976 -14.456 1.00 61.40 155 ARG B N 1
ATOM 2680 C CA . ARG B 2 155 ? 1.793 17.947 -14.014 1.00 62.55 155 ARG B CA 1
ATOM 2681 C C . ARG B 2 155 ? 2.636 17.095 -14.952 1.00 61.73 155 ARG B C 1
ATOM 2682 O O . ARG B 2 155 ? 2.451 15.882 -15.024 1.00 61.99 155 ARG B O 1
ATOM 2684 N N . GLN B 2 156 ? 3.543 17.729 -15.688 1.00 60.97 156 GLN B N 1
ATOM 2685 C CA . GLN B 2 156 ? 4.280 17.028 -16.739 1.00 67.96 156 GLN B CA 1
ATOM 2686 C C . GLN B 2 156 ? 5.641 16.474 -16.281 1.00 66.50 156 GLN B C 1
ATOM 2687 O O . GLN B 2 156 ? 6.280 15.693 -17.000 1.00 61.96 156 GLN B O 1
ATOM 2693 N N . ASN B 2 157 ? 6.063 16.875 -15.080 1.00 66.81 157 ASN B N 1
ATOM 2694 C CA . ASN B 2 157 ? 7.401 16.563 -14.564 1.00 68.24 157 ASN B CA 1
ATOM 2695 C C . ASN B 2 157 ? 7.359 15.450 -13.528 1.00 63.57 157 ASN B C 1
ATOM 2696 O O . ASN B 2 157 ? 6.612 15.535 -12.548 1.00 63.44 157 ASN B O 1
ATOM 2701 N N . GLY B 2 158 ? 8.178 14.421 -13.738 1.00 57.41 158 GLY B N 1
ATOM 2702 C CA . GLY B 2 158 ? 8.275 13.316 -12.799 1.00 52.21 158 GLY B CA 1
ATOM 2703 C C . GLY B 2 158 ? 7.485 12.106 -13.263 1.00 52.22 158 GLY B C 1
ATOM 2704 O O . GLY B 2 158 ? 7.257 11.165 -12.492 1.00 50.07 158 GLY B O 1
ATOM 2705 N N . VAL B 2 159 ? 7.073 12.130 -14.532 1.00 52.94 159 VAL B N 1
ATOM 2706 C CA . VAL B 2 159 ? 6.180 11.112 -15.076 1.00 47.52 159 VAL B CA 1
ATOM 2707 C C . VAL B 2 159 ? 6.940 10.129 -15.961 1.00 47.71 159 VAL B C 1
ATOM 2708 O O . VAL B 2 159 ? 7.447 10.480 -17.036 1.00 42.82 159 VAL B O 1
ATOM 2712 N N . LEU B 2 160 ? 6.996 8.882 -15.509 1.00 48.27 160 LEU B N 1
ATOM 2713 C CA . LEU B 2 160 ? 7.715 7.847 -16.236 1.00 46.48 160 LEU B CA 1
ATOM 2714 C C . LEU B 2 160 ? 6.758 6.770 -16.733 1.00 44.48 160 LEU B C 1
ATOM 2715 O O . LEU B 2 160 ? 6.080 6.087 -15.946 1.00 37.55 160 LEU B O 1
ATOM 2720 N N . ASN B 2 161 ? 6.728 6.629 -18.055 1.00 44.37 161 ASN B N 1
ATOM 2721 C CA . ASN B 2 161 ? 5.758 5.786 -18.731 1.00 37.09 161 ASN B CA 1
ATOM 2722 C C . ASN B 2 161 ? 6.413 4.548 -19.309 1.00 33.41 161 ASN B C 1
ATOM 2723 O O . ASN B 2 161 ? 7.559 4.587 -19.768 1.00 38.09 161 ASN B O 1
ATOM 2728 N N . SER B 2 162 ? 5.666 3.457 -19.292 1.00 30.08 162 SER B N 1
ATOM 2729 C CA . SER B 2 162 ? 6.137 2.189 -19.782 1.00 23.44 162 SER B CA 1
ATOM 2730 C C . SER B 2 162 ? 4.982 1.508 -20.491 1.00 27.43 162 SER B C 1
ATOM 2731 O O . SER B 2 162 ? 3.841 1.538 -20.007 1.00 30.70 162 SER B O 1
ATOM 2734 N N . TRP B 2 163 ? 5.281 0.873 -21.619 1.00 26.52 163 TRP B N 1
ATOM 2735 C CA . TRP B 2 163 ? 4.274 0.193 -22.424 1.00 21.63 163 TRP B CA 1
ATOM 2736 C C . TRP B 2 163 ? 4.649 -1.277 -22.616 1.00 22.10 163 TRP B C 1
ATOM 2737 O O . TRP B 2 163 ? 5.810 -1.583 -22.878 1.00 27.85 163 TRP B O 1
ATOM 2748 N N . THR B 2 164 ? 3.688 -2.187 -22.465 1.00 19.61 164 THR B N 1
ATOM 2749 C CA . THR B 2 164 ? 3.904 -3.591 -22.829 1.00 17.86 164 THR B CA 1
ATOM 2750 C C . THR B 2 164 ? 3.787 -3.825 -24.341 1.00 23.73 164 THR B C 1
ATOM 2751 O O . THR B 2 164 ? 3.063 -3.108 -25.048 1.00 22.19 164 THR B O 1
ATOM 2755 N N . ASP B 2 165 ? 4.421 -4.892 -24.818 1.00 21.74 165 ASP B N 1
ATOM 2756 C CA . ASP B 2 165 ? 4.102 -5.427 -26.134 1.00 20.69 165 ASP B CA 1
ATOM 2757 C C . ASP B 2 165 ? 2.708 -6.049 -26.104 1.00 22.38 165 ASP B C 1
ATOM 2758 O O . ASP B 2 165 ? 2.038 -6.021 -25.072 1.00 19.24 165 ASP B O 1
ATOM 2763 N N . GLN B 2 166 ? 2.268 -6.585 -27.246 1.00 24.92 166 GLN B N 1
ATOM 2764 C CA . GLN B 2 166 ? 0.940 -7.181 -27.360 1.00 22.59 166 GLN B CA 1
ATOM 2765 C C . GLN B 2 166 ? 0.914 -8.509 -26.631 1.00 18.59 166 GLN B C 1
ATOM 2766 O O . GLN B 2 166 ? 1.895 -9.231 -26.647 1.00 21.33 166 GLN B O 1
ATOM 2772 N N . ASP B 2 167 ? -0.206 -8.823 -25.993 1.00 17.35 167 ASP B N 1
ATOM 2773 C CA . ASP B 2 167 ? -0.320 -10.044 -25.218 1.00 19.56 167 ASP B CA 1
ATOM 2774 C C . ASP B 2 167 ? -0.751 -11.238 -26.075 1.00 21.04 167 ASP B C 1
ATOM 2775 O O . ASP B 2 167 ? -1.718 -11.144 -26.807 1.00 24.27 167 ASP B O 1
ATOM 2780 N N . SER B 2 168 ? -0.084 -12.379 -25.948 1.00 20.38 168 SER B N 1
ATOM 2781 C CA . SER B 2 168 ? -0.341 -13.486 -26.870 1.00 22.40 168 SER B CA 1
ATOM 2782 C C . SER B 2 168 ? -1.631 -14.288 -26.597 1.00 29.49 168 SER B C 1
ATOM 2783 O O . SER B 2 168 ? -2.146 -14.932 -27.519 1.00 28.92 168 SER B O 1
ATOM 2786 N N . LYS B 2 169 ? -2.118 -14.316 -25.352 1.00 28.10 169 LYS B N 1
ATOM 2787 C CA . LYS B 2 169 ? -3.471 -14.847 -25.101 1.00 33.11 169 LYS B CA 1
ATOM 2788 C C . LYS B 2 169 ? -4.583 -13.831 -25.415 1.00 30.51 169 LYS B C 1
ATOM 2789 O O . LYS B 2 169 ? -5.580 -14.132 -26.070 1.00 31.93 169 LYS B O 1
ATOM 2795 N N . ASP B 2 170 ? -4.364 -12.625 -24.915 1.00 32.57 170 ASP B N 1
ATOM 2796 C CA . ASP B 2 170 ? -5.349 -11.581 -24.705 1.00 22.70 170 ASP B CA 1
ATOM 2797 C C . ASP B 2 170 ? -5.552 -10.786 -25.978 1.00 25.70 170 ASP B C 1
ATOM 2798 O O . ASP B 2 170 ? -6.641 -10.316 -26.278 1.00 30.15 170 ASP B O 1
ATOM 2803 N N . SER B 2 171 ? -4.444 -10.608 -26.686 1.00 24.03 171 SER B N 1
ATOM 2804 C CA . SER B 2 171 ? -4.286 -9.664 -27.786 1.00 20.68 171 SER B CA 1
ATOM 2805 C C . SER B 2 171 ? -4.412 -8.195 -27.422 1.00 20.29 171 SER B C 1
ATOM 2806 O O . SER B 2 171 ? -4.705 -7.372 -28.288 1.00 21.20 171 SER B O 1
ATOM 2809 N N . THR B 2 172 ? -4.122 -7.846 -26.176 1.00 17.50 172 THR B N 1
ATOM 2810 C CA . THR B 2 172 ? -4.276 -6.454 -25.770 1.00 19.89 172 THR B CA 1
ATOM 2811 C C . THR B 2 172 ? -2.943 -5.781 -25.484 1.00 21.98 172 THR B C 1
ATOM 2812 O O . THR B 2 172 ? -1.873 -6.378 -25.642 1.00 23.52 172 THR B O 1
ATOM 2816 N N . TYR B 2 173 ? -3.025 -4.533 -25.043 1.00 22.14 173 TYR B N 1
ATOM 2817 C CA . TYR B 2 173 ? -1.851 -3.758 -24.693 1.00 20.56 173 TYR B CA 1
ATOM 2818 C C . TYR B 2 173 ? -2.069 -3.173 -23.315 1.00 24.25 173 TYR B C 1
ATOM 2819 O O . TYR B 2 173 ? -3.201 -2.853 -22.942 1.00 23.04 173 TYR B O 1
ATOM 2828 N N . SER B 2 174 ? -0.996 -3.044 -22.541 1.00 26.57 174 SER B N 1
ATOM 2829 C CA . SER B 2 174 ? -1.111 -2.346 -21.263 1.00 23.89 174 SER B CA 1
ATOM 2830 C C . SER B 2 174 ? -0.028 -1.306 -21.099 1.00 21.29 174 SER B C 1
ATOM 2831 O O . SER B 2 174 ? 0.973 -1.318 -21.814 1.00 23.21 174 SER B O 1
ATOM 2834 N N . MET B 2 175 ? -0.265 -0.384 -20.178 1.00 21.18 175 MET B N 1
ATOM 2835 C CA . MET B 2 175 ? 0.628 0.739 -19.943 1.00 24.96 175 MET B CA 1
ATOM 2836 C C . MET B 2 175 ? 0.634 1.077 -18.455 1.00 31.00 175 MET B C 1
ATOM 2837 O O . MET B 2 175 ? -0.428 1.154 -17.832 1.00 27.46 175 MET B O 1
ATOM 2842 N N . SER B 2 176 ? 1.817 1.314 -17.889 1.00 29.99 176 SER B N 1
ATOM 2843 C CA . SER B 2 176 ? 1.863 1.977 -16.591 1.00 31.32 176 SER B CA 1
ATOM 2844 C C . SER B 2 176 ? 2.454 3.373 -16.732 1.00 33.19 176 SER B C 1
ATOM 2845 O O . SER B 2 176 ? 3.260 3.646 -17.635 1.00 32.44 176 SER B O 1
ATOM 2848 N N . SER B 2 177 ? 2.023 4.248 -15.832 1.00 31.25 177 SER B N 1
ATOM 2849 C CA . SER B 2 177 ? 2.491 5.612 -15.755 1.00 32.26 177 SER B CA 1
ATOM 2850 C C . SER B 2 177 ? 2.767 5.902 -14.276 1.00 39.28 177 SER B C 1
ATOM 2851 O O . SER B 2 177 ? 1.907 5.693 -13.427 1.00 41.56 177 SER B O 1
ATOM 2854 N N . THR B 2 178 ? 3.977 6.357 -13.966 1.00 39.19 178 THR B N 1
ATOM 2855 C CA . THR B 2 178 ? 4.414 6.490 -12.585 1.00 34.18 178 THR B CA 1
ATOM 2856 C C . THR B 2 178 ? 4.793 7.936 -12.318 1.00 40.03 178 THR B C 1
ATOM 2857 O O . THR B 2 178 ? 5.665 8.491 -12.983 1.00 44.86 178 THR B O 1
ATOM 2861 N N . LEU B 2 179 ? 4.094 8.558 -11.377 1.00 39.50 179 LEU B N 1
ATOM 2862 C CA . LEU B 2 179 ? 4.420 9.906 -10.936 1.00 41.57 179 LEU B CA 1
ATOM 2863 C C . LEU B 2 179 ? 5.211 9.915 -9.626 1.00 45.14 179 LEU B C 1
ATOM 2864 O O . LEU B 2 179 ? 4.793 9.321 -8.628 1.00 46.94 179 LEU B O 1
ATOM 2869 N N . THR B 2 180 ? 6.350 10.596 -9.617 1.00 44.77 180 THR B N 1
ATOM 2870 C CA . THR B 2 180 ? 7.279 10.459 -8.500 1.00 46.48 180 THR B CA 1
ATOM 2871 C C . THR B 2 180 ? 7.654 11.802 -7.892 1.00 43.13 180 THR B C 1
ATOM 2872 O O . THR B 2 180 ? 8.110 12.715 -8.580 1.00 38.87 180 THR B O 1
ATOM 2876 N N . LEU B 2 181 ? 7.464 11.900 -6.584 1.00 47.09 181 LEU B N 1
ATOM 2877 C CA . LEU B 2 181 ? 7.534 13.164 -5.873 1.00 47.62 181 LEU B CA 1
ATOM 2878 C C . LEU B 2 181 ? 8.384 12.959 -4.624 1.00 48.08 181 LEU B C 1
ATOM 2879 O O . LEU B 2 181 ? 8.575 11.824 -4.173 1.00 47.07 181 LEU B O 1
ATOM 2884 N N . THR B 2 182 ? 8.896 14.051 -4.065 1.00 50.93 182 THR B N 1
ATOM 2885 C CA . THR B 2 182 ? 9.305 14.057 -2.664 1.00 50.69 182 THR B CA 1
ATOM 2886 C C . THR B 2 182 ? 8.083 13.965 -1.757 1.00 55.68 182 THR B C 1
ATOM 2887 O O . THR B 2 182 ? 7.010 14.476 -2.088 1.00 56.92 182 THR B O 1
ATOM 2891 N N . LYS B 2 183 ? 8.267 13.310 -0.614 1.00 57.08 183 LYS B N 1
ATOM 2892 C CA . LYS B 2 183 ? 7.262 13.236 0.444 1.00 52.12 183 LYS B CA 1
ATOM 2893 C C . LYS B 2 183 ? 6.730 14.622 0.773 1.00 54.96 183 LYS B C 1
ATOM 2894 O O . LYS B 2 183 ? 5.536 14.801 1.005 1.00 60.78 183 LYS B O 1
ATOM 2900 N N . ASP B 2 184 ? 7.628 15.601 0.775 1.00 59.27 184 ASP B N 1
ATOM 2901 C CA . ASP B 2 184 ? 7.261 16.992 1.001 1.00 61.66 184 ASP B CA 1
ATOM 2902 C C . ASP B 2 184 ? 6.302 17.482 -0.079 1.00 65.33 184 ASP B C 1
ATOM 2903 O O . ASP B 2 184 ? 5.186 17.909 0.228 1.00 72.83 184 ASP B O 1
ATOM 2908 N N . GLU B 2 185 ? 6.724 17.406 -1.340 1.00 60.82 185 GLU B N 1
ATOM 2909 C CA . GLU B 2 185 ? 5.948 17.996 -2.429 1.00 66.85 185 GLU B CA 1
ATOM 2910 C C . GLU B 2 185 ? 4.616 17.272 -2.624 1.00 63.46 185 GLU B C 1
ATOM 2911 O O . GLU B 2 185 ? 3.615 17.871 -3.025 1.00 60.15 185 GLU B O 1
ATOM 2917 N N . TYR B 2 186 ? 4.630 15.974 -2.353 1.00 60.31 186 TYR B N 1
ATOM 2918 C CA . TYR B 2 186 ? 3.415 15.179 -2.264 1.00 63.23 186 TYR B CA 1
ATOM 2919 C C . TYR B 2 186 ? 2.489 15.690 -1.171 1.00 62.29 186 TYR B C 1
ATOM 2920 O O . TYR B 2 186 ? 1.279 15.787 -1.366 1.00 61.49 186 TYR B O 1
ATOM 2929 N N . GLU B 2 187 ? 3.066 16.026 -0.021 1.00 65.27 187 GLU B N 1
ATOM 2930 C CA . GLU B 2 187 ? 2.264 16.357 1.152 1.00 66.70 187 GLU B CA 1
ATOM 2931 C C . GLU B 2 187 ? 1.804 17.815 1.178 1.00 70.71 187 GLU B C 1
ATOM 2932 O O . GLU B 2 187 ? 1.122 18.240 2.116 1.00 66.47 187 GLU B O 1
ATOM 2938 N N . ARG B 2 188 ? 2.164 18.570 0.143 1.00 68.30 188 ARG B N 1
ATOM 2939 C CA . ARG B 2 188 ? 1.504 19.842 -0.124 1.00 64.37 188 ARG B CA 1
ATOM 2940 C C . ARG B 2 188 ? 0.052 19.643 -0.546 1.00 62.39 188 ARG B C 1
ATOM 2941 O O . ARG B 2 188 ? -0.825 20.420 -0.161 1.00 62.16 188 ARG B O 1
ATOM 2949 N N . HIS B 2 189 ? -0.208 18.594 -1.319 1.00 63.21 189 HIS B N 1
ATOM 2950 C CA . HIS B 2 189 ? -1.470 18.499 -2.044 1.00 65.96 189 HIS B CA 1
ATOM 2951 C C . HIS B 2 189 ? -2.356 17.367 -1.529 1.00 64.97 189 HIS B C 1
ATOM 2952 O O . HIS B 2 189 ? -2.000 16.651 -0.594 1.00 58.53 189 HIS B O 1
ATOM 2959 N N . ASN B 2 190 ? -3.521 17.226 -2.154 1.00 67.75 190 ASN B N 1
ATOM 2960 C CA . ASN B 2 190 ? -4.620 16.452 -1.583 1.00 70.08 190 ASN B CA 1
ATOM 2961 C C . ASN B 2 190 ? -5.189 15.409 -2.539 1.00 65.96 190 ASN B C 1
ATOM 2962 O O . ASN B 2 190 ? -5.218 14.213 -2.230 1.00 64.06 190 ASN B O 1
ATOM 2967 N N . SER B 2 191 ? -5.694 15.882 -3.676 1.00 66.98 191 SER B N 1
ATOM 2968 C CA . SER B 2 191 ? -6.358 15.006 -4.630 1.00 65.81 191 SER B CA 1
ATOM 2969 C C . SER B 2 191 ? -5.462 14.706 -5.825 1.00 63.36 191 SER B C 1
ATOM 2970 O O . SER B 2 191 ? -4.985 15.617 -6.511 1.00 65.38 191 SER B O 1
ATOM 2973 N N . TYR B 2 192 ? -5.186 13.437 -6.017 1.00 59.05 192 TYR B N 1
ATOM 2974 C CA . TYR B 2 192 ? -4.201 13.040 -6.975 1.00 58.22 192 TYR B CA 1
ATOM 2975 C C . TYR B 2 192 ? -4.891 12.268 -8.017 1.00 55.60 192 TYR B C 1
ATOM 2976 O O . TYR B 2 192 ? -5.521 11.301 -7.690 1.00 59.66 192 TYR B O 1
ATOM 2985 N N . THR B 2 193 ? -4.807 12.687 -9.266 1.00 48.19 193 THR B N 1
ATOM 2986 C CA . THR B 2 193 ? -5.559 11.998 -10.297 1.00 52.13 193 THR B CA 1
ATOM 2987 C C . THR B 2 193 ? -4.824 11.715 -11.626 1.00 49.10 193 THR B C 1
ATOM 2988 O O . THR B 2 193 ? -4.095 12.529 -12.124 1.00 46.71 193 THR B O 1
ATOM 2992 N N . CYS B 2 194 ? -5.096 10.551 -12.194 1.00 48.35 194 CYS B N 1
ATOM 2993 C CA . CYS B 2 194 ? -4.590 10.135 -13.496 1.00 44.29 194 CYS B CA 1
ATOM 2994 C C . CYS B 2 194 ? -5.708 9.798 -14.500 1.00 50.56 194 CYS B C 1
ATOM 2995 O O . CYS B 2 194 ? -6.637 9.100 -14.190 1.00 46.38 194 CYS B O 1
ATOM 2998 N N . GLU B 2 195 ? -5.603 10.322 -15.704 1.00 45.86 195 GLU B N 1
ATOM 2999 C CA . GLU B 2 195 ? -6.631 10.129 -16.689 1.00 45.05 195 GLU B CA 1
ATOM 3000 C C . GLU B 2 195 ? -6.201 9.505 -18.029 1.00 48.16 195 GLU B C 1
ATOM 3001 O O . GLU B 2 195 ? -5.261 9.936 -18.628 1.00 47.48 195 GLU B O 1
ATOM 3007 N N . ALA B 2 196 ? -6.942 8.520 -18.508 1.00 43.75 196 ALA B N 1
ATOM 3008 C CA . ALA B 2 196 ? -6.615 7.825 -19.726 1.00 39.43 196 ALA B CA 1
ATOM 3009 C C . ALA B 2 196 ? -7.447 8.291 -20.883 1.00 43.84 196 ALA B C 1
ATOM 3010 O O . ALA B 2 196 ? -8.609 8.508 -20.740 1.00 50.40 196 ALA B O 1
ATOM 3012 N N . THR B 2 197 ? -6.865 8.426 -22.050 1.00 39.36 197 THR B N 1
ATOM 3013 C CA . THR B 2 197 ? -7.642 8.839 -23.206 1.00 39.30 197 THR B CA 1
ATOM 3014 C C . THR B 2 197 ? -7.410 7.880 -24.353 1.00 39.47 197 THR B C 1
ATOM 3015 O O . THR B 2 197 ? -6.286 7.747 -24.846 1.00 36.00 197 THR B O 1
ATOM 3019 N N . HIS B 2 198 ? -8.476 7.205 -24.767 1.00 36.84 198 HIS B N 1
ATOM 3020 C CA . HIS B 2 198 ? -8.369 6.092 -25.701 1.00 31.82 198 HIS B CA 1
ATOM 3021 C C . HIS B 2 198 ? -9.562 6.130 -26.637 1.00 29.24 198 HIS B C 1
ATOM 3022 O O . HIS B 2 198 ? -10.574 6.749 -26.318 1.00 33.92 198 HIS B O 1
ATOM 3029 N N . LYS B 2 199 ? -9.468 5.449 -27.774 1.00 30.29 199 LYS B N 1
ATOM 3030 C CA . LYS B 2 199 ? -10.451 5.643 -28.840 1.00 29.13 199 LYS B CA 1
ATOM 3031 C C . LYS B 2 199 ? -11.857 5.227 -28.394 1.00 33.10 199 LYS B C 1
ATOM 3032 O O . LYS B 2 199 ? -12.860 5.671 -28.954 1.00 35.01 199 LYS B O 1
ATOM 3038 N N . THR B 2 200 ? -11.921 4.387 -27.368 1.00 29.88 200 THR B N 1
ATOM 3039 C CA . THR B 2 200 ? -13.140 3.683 -27.035 1.00 25.69 200 THR B CA 1
ATOM 3040 C C . THR B 2 200 ? -14.005 4.591 -26.170 1.00 31.26 200 THR B C 1
ATOM 3041 O O . THR B 2 200 ? -15.060 4.186 -25.677 1.00 30.40 200 THR B O 1
ATOM 3045 N N . SER B 2 201 ? -13.539 5.818 -25.957 1.00 35.32 201 SER B N 1
ATOM 3046 C CA . SER B 2 201 ? -14.392 6.850 -25.374 1.00 37.83 201 SER B CA 1
ATOM 3047 C C . SER B 2 201 ? -14.095 8.243 -25.905 1.00 42.51 201 SER B C 1
ATOM 3048 O O . SER B 2 201 ? -12.935 8.627 -26.086 1.00 43.60 201 SER B O 1
ATOM 3051 N N . THR B 2 202 ? -15.164 8.998 -26.130 1.00 46.46 202 THR B N 1
ATOM 3052 C CA . THR B 2 202 ? -15.080 10.427 -26.383 1.00 48.60 202 THR B CA 1
ATOM 3053 C C . THR B 2 202 ? -14.388 11.144 -25.220 1.00 50.48 202 THR B C 1
ATOM 3054 O O . THR B 2 202 ? -13.627 12.094 -25.430 1.00 52.05 202 THR B O 1
ATOM 3058 N N . SER B 2 203 ? -14.632 10.663 -24.002 1.00 48.75 203 SER B N 1
ATOM 3059 C CA . SER B 2 203 ? -14.201 11.356 -22.784 1.00 51.29 203 SER B CA 1
ATOM 3060 C C . SER B 2 203 ? -13.220 10.509 -21.942 1.00 51.56 203 SER B C 1
ATOM 3061 O O . SER B 2 203 ? -13.268 9.276 -21.947 1.00 44.72 203 SER B O 1
ATOM 3064 N N . PRO B 2 204 ? -12.290 11.179 -21.251 1.00 50.56 204 PRO B N 1
ATOM 3065 C CA . PRO B 2 204 ? -11.173 10.471 -20.622 1.00 47.99 204 PRO B CA 1
ATOM 3066 C C . PRO B 2 204 ? -11.618 9.667 -19.408 1.00 43.14 204 PRO B C 1
ATOM 3067 O O . PRO B 2 204 ? -12.456 10.145 -18.652 1.00 45.47 204 PRO B O 1
ATOM 3071 N N . ILE B 2 205 ? -10.985 8.539 -19.166 1.00 38.64 205 ILE B N 1
ATOM 3072 C CA . ILE B 2 205 ? -11.232 7.752 -17.983 1.00 42.70 205 ILE B CA 1
ATOM 3073 C C . ILE B 2 205 ? -10.447 8.261 -16.811 1.00 42.90 205 ILE B C 1
ATOM 3074 O O . ILE B 2 205 ? -9.266 8.328 -16.857 1.00 47.43 205 ILE B O 1
ATOM 3079 N N . VAL B 2 206 ? -11.127 8.553 -15.733 1.00 38.58 206 VAL B N 1
ATOM 3080 C C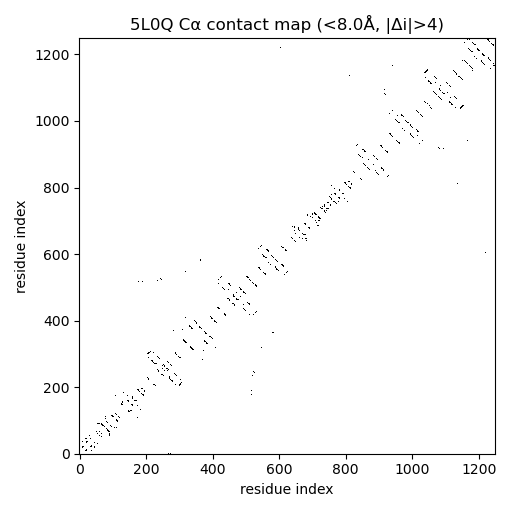A . VAL B 2 206 ? -10.524 9.209 -14.622 1.00 40.28 206 VAL B CA 1
ATOM 3081 C C . VAL B 2 206 ? -10.555 8.379 -13.386 1.00 40.54 206 VAL B C 1
ATOM 3082 O O . VAL B 2 206 ? -11.583 7.966 -12.963 1.00 43.07 206 VAL B O 1
ATOM 3086 N N . LYS B 2 207 ? -9.410 8.199 -12.772 1.00 42.75 207 LYS B N 1
ATOM 3087 C CA . LYS B 2 207 ? -9.352 7.618 -11.464 1.00 45.85 207 LYS B CA 1
ATOM 3088 C C . LYS B 2 207 ? -8.542 8.516 -10.556 1.00 46.99 207 LYS B C 1
ATOM 3089 O O . LYS B 2 207 ? -7.691 9.229 -11.000 1.00 44.89 207 LYS B O 1
ATOM 3095 N N . SER B 2 208 ? -8.853 8.509 -9.281 1.00 42.60 208 SER B N 1
ATOM 3096 C CA . SER B 2 208 ? -8.355 9.525 -8.372 1.00 47.81 208 SER B CA 1
ATOM 3097 C C . SER B 2 208 ? -8.267 8.991 -6.949 1.00 50.52 208 SER B C 1
ATOM 3098 O O . SER B 2 208 ? -8.809 7.929 -6.652 1.00 53.53 208 SER B O 1
ATOM 3101 N N . PHE B 2 209 ? -7.544 9.696 -6.082 1.00 53.57 209 PHE B N 1
ATOM 3102 C CA . PHE B 2 209 ? -7.782 9.578 -4.642 1.00 61.63 209 PHE B CA 1
ATOM 3103 C C . PHE B 2 209 ? -7.544 10.895 -3.900 1.00 69.20 209 PHE B C 1
ATOM 3104 O O . PHE B 2 209 ? -7.149 11.898 -4.507 1.00 66.17 209 PHE B O 1
ATOM 3112 N N . ASN B 2 210 ? -7.796 10.872 -2.589 1.00 72.93 210 ASN B N 1
ATOM 3113 C CA . ASN B 2 210 ? -7.319 11.892 -1.649 1.00 74.35 210 ASN B CA 1
ATOM 3114 C C . ASN B 2 210 ? -6.356 11.270 -0.645 1.00 74.50 210 ASN B C 1
ATOM 3115 O O . ASN B 2 210 ? -6.494 10.087 -0.315 1.00 75.72 210 ASN B O 1
ATOM 3120 N N . ARG B 2 211 ? -5.397 12.048 -0.144 1.00 72.36 211 ARG B N 1
ATOM 3121 C CA . ARG B 2 211 ? -4.408 11.482 0.771 1.00 70.33 211 ARG B CA 1
ATOM 3122 C C . ARG B 2 211 ? -5.026 11.126 2.119 1.00 73.26 211 ARG B C 1
ATOM 3123 O O . ARG B 2 211 ? -5.582 11.988 2.799 1.00 79.75 211 ARG B O 1
ATOM 3131 N N . ASN B 2 212 ? -4.920 9.851 2.494 1.00 73.30 212 ASN B N 1
ATOM 3132 C CA . ASN B 2 212 ? -5.502 9.333 3.738 1.00 75.51 212 ASN B CA 1
ATOM 3133 C C . ASN B 2 212 ? -4.524 8.444 4.513 1.00 77.00 212 ASN B C 1
ATOM 3134 O O . ASN B 2 212 ? -3.345 8.775 4.672 1.00 72.90 212 ASN B O 1
ATOM 3139 N N . GLN C 3 1 ? 19.584 -33.818 -27.264 1.00 39.25 1 GLN C N 1
ATOM 3140 C CA . GLN C 3 1 ? 18.937 -32.691 -27.942 1.00 38.44 1 GLN C CA 1
ATOM 3141 C C . GLN C 3 1 ? 19.852 -31.467 -27.929 1.00 33.91 1 GLN C C 1
ATOM 3142 O O . GLN C 3 1 ? 20.559 -31.184 -26.954 1.00 31.71 1 GLN C O 1
ATOM 3148 N N . VAL C 3 2 ? 19.836 -30.738 -29.028 1.00 32.67 2 VAL C N 1
ATOM 3149 C CA . VAL C 3 2 ? 20.876 -29.768 -29.288 1.00 27.62 2 VAL C CA 1
ATOM 3150 C C . VAL C 3 2 ? 20.588 -28.455 -28.569 1.00 26.79 2 VAL C C 1
ATOM 3151 O O . VAL C 3 2 ? 19.512 -27.870 -28.701 1.00 31.04 2 VAL C O 1
ATOM 3155 N N . GLN C 3 3 ? 21.547 -28.015 -27.771 1.00 26.44 3 GLN C N 1
ATOM 3156 C CA . GLN C 3 3 ? 21.282 -26.945 -26.837 1.00 25.78 3 GLN C CA 1
ATOM 3157 C C . GLN C 3 3 ? 22.557 -26.125 -26.589 1.00 24.73 3 GLN C C 1
ATOM 3158 O O . GLN C 3 3 ? 23.663 -26.686 -26.487 1.00 23.00 3 GLN C O 1
ATOM 3164 N N . LEU C 3 4 ? 22.390 -24.807 -26.479 1.00 21.48 4 LEU C N 1
ATOM 3165 C CA . LEU C 3 4 ? 23.490 -23.889 -26.231 1.00 16.04 4 LEU C CA 1
ATOM 3166 C C . LEU C 3 4 ? 23.240 -22.988 -25.025 1.00 19.49 4 LEU C C 1
ATOM 3167 O O . LEU C 3 4 ? 22.442 -22.056 -25.094 1.00 21.85 4 LEU C O 1
ATOM 3172 N N . GLU C 3 5 ? 24.000 -23.183 -23.956 1.00 20.78 5 GLU C N 1
ATOM 3173 C CA . GLU C 3 5 ? 23.699 -22.497 -22.712 1.00 22.17 5 GLU C CA 1
ATOM 3174 C C . GLU C 3 5 ? 24.673 -21.353 -22.452 1.00 23.58 5 GLU C C 1
ATOM 3175 O O . GLU C 3 5 ? 25.874 -21.566 -22.432 1.00 31.53 5 GLU C O 1
ATOM 3181 N N . GLU C 3 6 ? 24.169 -20.143 -22.240 1.00 19.03 6 GLU C N 1
ATOM 3182 C CA . GLU C 3 6 ? 25.026 -18.961 -22.187 1.00 17.60 6 GLU C CA 1
ATOM 3183 C C . GLU C 3 6 ? 25.173 -18.401 -20.792 1.00 20.01 6 GLU C C 1
ATOM 3184 O O . GLU C 3 6 ? 24.273 -18.533 -19.966 1.00 25.27 6 GLU C O 1
ATOM 3190 N N . SER C 3 7 ? 26.310 -17.752 -20.549 1.00 20.25 7 SER C N 1
ATOM 3191 C CA . SER C 3 7 ? 26.585 -17.113 -19.276 1.00 14.81 7 SER C CA 1
ATOM 3192 C C . SER C 3 7 ? 25.606 -15.948 -19.038 1.00 18.06 7 SER C C 1
ATOM 3193 O O . SER C 3 7 ? 24.980 -15.423 -19.971 1.00 18.85 7 SER C O 1
ATOM 3196 N N . GLY C 3 8 ? 25.466 -15.555 -17.780 1.00 15.79 8 GLY C N 1
ATOM 3197 C CA . GLY C 3 8 ? 24.429 -14.623 -17.389 1.00 16.32 8 GLY C CA 1
ATOM 3198 C C . GLY C 3 8 ? 24.920 -13.187 -17.439 1.00 19.04 8 GLY C C 1
ATOM 3199 O O . GLY C 3 8 ? 26.045 -12.911 -17.849 1.00 23.16 8 GLY C O 1
ATOM 3200 N N . ALA C 3 9 ? 24.075 -12.262 -17.007 1.00 19.26 9 ALA C N 1
ATOM 3201 C CA . ALA C 3 9 ? 24.183 -10.882 -17.452 1.00 19.48 9 ALA C CA 1
ATOM 3202 C C . ALA C 3 9 ? 25.436 -10.213 -16.908 1.00 19.98 9 ALA C C 1
ATOM 3203 O O . ALA C 3 9 ? 25.759 -10.352 -15.737 1.00 26.43 9 ALA C O 1
ATOM 3205 N N . GLU C 3 10 ? 26.126 -9.474 -17.763 1.00 18.17 10 GLU C N 1
ATOM 3206 C CA . GLU C 3 10 ? 27.324 -8.764 -17.360 1.00 19.25 10 GLU C CA 1
ATOM 3207 C C . GLU C 3 10 ? 27.055 -7.273 -17.193 1.00 17.59 10 GLU C C 1
ATOM 3208 O O . GLU C 3 10 ? 26.416 -6.647 -18.035 1.00 19.59 10 GLU C O 1
ATOM 3214 N N . LEU C 3 11 ? 27.564 -6.716 -16.103 1.00 18.37 11 LEU C N 1
ATOM 3215 C CA . LEU C 3 11 ? 27.823 -5.286 -15.970 1.00 16.64 11 LEU C CA 1
ATOM 3216 C C . LEU C 3 11 ? 29.316 -5.039 -16.029 1.00 17.76 11 LEU C C 1
ATOM 3217 O O . LEU C 3 11 ? 30.094 -5.781 -15.446 1.00 20.81 11 LEU C O 1
ATOM 3222 N N . ALA C 3 12 ? 29.718 -4.010 -16.757 1.00 19.04 12 ALA C N 1
ATOM 3223 C CA . ALA C 3 12 ? 31.120 -3.816 -17.095 1.00 17.23 12 ALA C CA 1
ATOM 3224 C C . ALA C 3 12 ? 31.384 -2.326 -17.198 1.00 20.58 12 ALA C C 1
ATOM 3225 O O . ALA C 3 12 ? 30.545 -1.571 -17.698 1.00 19.45 12 ALA C O 1
ATOM 3227 N N . ARG C 3 13 ? 32.541 -1.889 -16.720 1.00 25.73 13 ARG C N 1
ATOM 3228 C CA . ARG C 3 13 ? 32.833 -0.465 -16.751 1.00 26.76 13 ARG C CA 1
ATOM 3229 C C . ARG C 3 13 ? 33.297 -0.046 -18.149 1.00 23.24 13 ARG C C 1
ATOM 3230 O O . ARG C 3 13 ? 33.794 -0.875 -18.928 1.00 21.64 13 ARG C O 1
ATOM 3238 N N . PRO C 3 14 ? 33.091 1.233 -18.488 1.00 21.58 14 PRO C N 1
ATOM 3239 C CA . PRO C 3 14 ? 33.653 1.731 -19.742 1.00 21.15 14 PRO C CA 1
ATOM 3240 C C . PRO C 3 14 ? 35.141 1.444 -19.737 1.00 27.20 14 PRO C C 1
ATOM 3241 O O . PRO C 3 14 ? 35.757 1.567 -18.666 1.00 25.82 14 PRO C O 1
ATOM 3245 N N . GLY C 3 15 ? 35.676 0.970 -20.866 1.00 28.12 15 GLY C N 1
ATOM 3246 C CA . GLY C 3 15 ? 37.105 0.738 -21.022 1.00 19.56 15 GLY C CA 1
ATOM 3247 C C . GLY C 3 15 ? 37.547 -0.659 -20.620 1.00 20.79 15 GLY C C 1
ATOM 3248 O O . GLY C 3 15 ? 38.636 -1.101 -20.987 1.00 22.72 15 GLY C O 1
ATOM 3249 N N . SER C 3 16 ? 36.704 -1.372 -19.880 1.00 20.91 16 SER C N 1
ATOM 3250 C CA . SER C 3 16 ? 37.031 -2.732 -19.476 1.00 20.05 16 SER C CA 1
ATOM 3251 C C . SER C 3 16 ? 36.670 -3.718 -20.578 1.00 22.62 16 SER C C 1
ATOM 3252 O O . SER C 3 16 ? 36.418 -3.324 -21.726 1.00 23.47 16 SER C O 1
ATOM 3255 N N . SER C 3 17 ? 36.676 -5.000 -20.227 1.00 22.51 17 SER C N 1
ATOM 3256 C CA . SER C 3 17 ? 36.311 -6.061 -21.160 1.00 21.74 17 SER C CA 1
ATOM 3257 C C . SER C 3 17 ? 35.452 -7.158 -20.487 1.00 21.16 17 SER C C 1
ATOM 3258 O O . SER C 3 17 ? 35.406 -7.250 -19.253 1.00 21.04 17 SER C O 1
ATOM 3261 N N . VAL C 3 18 ? 34.745 -7.956 -21.290 1.00 15.80 18 VAL C N 1
ATOM 3262 C CA . VAL C 3 18 ? 33.993 -9.112 -20.780 1.00 18.10 18 VAL C CA 1
ATOM 3263 C C . VAL C 3 18 ? 34.314 -10.384 -21.542 1.00 16.20 18 VAL C C 1
ATOM 3264 O O . VAL C 3 18 ? 34.717 -10.333 -22.699 1.00 18.29 18 VAL C O 1
ATOM 3268 N N . LYS C 3 19 ? 34.146 -11.523 -20.881 1.00 16.69 19 LYS C N 1
ATOM 3269 C CA . LYS C 3 19 ? 34.241 -12.807 -21.554 1.00 19.81 19 LYS C CA 1
ATOM 3270 C C . LYS C 3 19 ? 32.881 -13.497 -21.530 1.00 22.71 19 LYS C C 1
ATOM 3271 O O . LYS C 3 19 ? 32.471 -14.008 -20.491 1.00 30.39 19 LYS C O 1
ATOM 3277 N N . LEU C 3 20 ? 32.203 -13.547 -22.676 1.00 18.29 20 LEU C N 1
ATOM 3278 C CA . LEU C 3 20 ? 30.899 -14.186 -22.774 1.00 16.50 20 LEU C CA 1
ATOM 3279 C C . LEU C 3 20 ? 31.094 -15.626 -23.206 1.00 18.91 20 LEU C C 1
ATOM 3280 O O . LEU C 3 20 ? 31.960 -15.907 -24.043 1.00 19.47 20 LEU C O 1
ATOM 3285 N N . SER C 3 21 ? 30.318 -16.542 -22.625 1.00 15.83 21 SER C N 1
ATOM 3286 C CA . SER C 3 21 ? 30.475 -17.956 -22.960 1.00 15.46 21 SER C CA 1
ATOM 3287 C C . SER C 3 21 ? 29.207 -18.648 -23.468 1.00 19.55 21 SER C C 1
ATOM 3288 O O . SER C 3 21 ? 28.078 -18.291 -23.113 1.00 17.80 21 SER C O 1
ATOM 3291 N N . CYS C 3 22 ? 29.420 -19.654 -24.303 1.00 18.98 22 CYS C N 1
ATOM 3292 C CA . CYS C 3 22 ? 28.339 -20.437 -24.855 1.00 18.79 22 CYS C CA 1
ATOM 3293 C C . CYS C 3 22 ? 28.686 -21.915 -24.766 1.00 19.78 22 CYS C C 1
ATOM 3294 O O . CYS C 3 22 ? 29.582 -22.382 -25.463 1.00 17.27 22 CYS C O 1
ATOM 3297 N N . LYS C 3 23 ? 27.952 -22.672 -23.957 1.00 20.45 23 LYS C N 1
ATOM 3298 C CA . LYS C 3 23 ? 28.234 -24.103 -23.823 1.00 19.38 23 LYS C CA 1
ATOM 3299 C C . LYS C 3 23 ? 27.388 -24.972 -24.732 1.00 19.54 23 LYS C C 1
ATOM 3300 O O . LYS C 3 23 ? 26.149 -24.964 -24.658 1.00 21.06 23 LYS C O 1
ATOM 3306 N N . ALA C 3 24 ? 28.058 -25.736 -25.585 1.00 15.57 24 ALA C N 1
ATOM 3307 C CA . ALA C 3 24 ? 27.328 -26.615 -26.490 1.00 18.34 24 ALA C CA 1
ATOM 3308 C C . ALA C 3 24 ? 27.157 -27.991 -25.892 1.00 17.39 24 ALA C C 1
ATOM 3309 O O . ALA C 3 24 ? 28.096 -28.555 -25.332 1.00 20.07 24 ALA C O 1
ATOM 3311 N N . SER C 3 25 ? 25.950 -28.525 -26.010 1.00 19.51 25 SER C N 1
ATOM 3312 C CA . SER C 3 25 ? 25.734 -29.955 -25.841 1.00 19.66 25 SER C CA 1
ATOM 3313 C C . SER C 3 25 ? 24.712 -30.450 -26.862 1.00 22.09 25 SER C C 1
ATOM 3314 O O . SER C 3 25 ? 23.927 -29.665 -27.409 1.00 20.01 25 SER C O 1
ATOM 3317 N N . GLY C 3 26 ? 24.725 -31.756 -27.103 1.00 23.87 26 GLY C N 1
ATOM 3318 C CA . GLY C 3 26 ? 23.664 -32.418 -27.832 1.00 22.64 26 GLY C CA 1
ATOM 3319 C C . GLY C 3 26 ? 24.124 -32.782 -29.217 1.00 22.54 26 GLY C C 1
ATOM 3320 O O . GLY C 3 26 ? 23.401 -33.427 -29.984 1.00 27.57 26 GLY C O 1
ATOM 3321 N N . TYR C 3 27 ? 25.345 -32.372 -29.534 1.00 21.58 27 TYR C N 1
ATOM 3322 C CA . TYR C 3 27 ? 25.934 -32.663 -30.825 1.00 17.84 27 TYR C CA 1
ATOM 3323 C C . TYR C 3 27 ? 27.450 -32.660 -30.732 1.00 20.28 27 TYR C C 1
ATOM 3324 O O . TYR C 3 27 ? 28.014 -32.398 -29.669 1.00 18.43 27 TYR C O 1
ATOM 3333 N N . THR C 3 28 ? 28.112 -32.934 -31.849 1.00 19.83 28 THR C N 1
ATOM 3334 C CA . THR C 3 28 ? 29.555 -32.880 -31.856 1.00 20.65 28 THR C CA 1
ATOM 3335 C C . THR C 3 28 ? 29.991 -31.454 -32.086 1.00 19.07 28 THR C C 1
ATOM 3336 O O . THR C 3 28 ? 29.856 -30.917 -33.181 1.00 17.89 28 THR C O 1
ATOM 3340 N N . PHE C 3 29 ? 30.612 -30.887 -31.064 1.00 19.90 29 PHE C N 1
ATOM 3341 C CA . PHE C 3 29 ? 30.826 -29.459 -30.976 1.00 17.76 29 PHE C CA 1
ATOM 3342 C C . PHE C 3 29 ? 31.618 -29.020 -32.166 1.00 20.47 29 PHE C C 1
ATOM 3343 O O . PHE C 3 29 ? 31.459 -27.913 -32.678 1.00 22.02 29 PHE C O 1
ATOM 3351 N N . THR C 3 30 ? 32.448 -29.943 -32.623 1.00 22.73 30 THR C N 1
ATOM 3352 C CA . THR C 3 30 ? 33.595 -29.634 -33.437 1.00 17.15 30 THR C CA 1
ATOM 3353 C C . THR C 3 30 ? 33.259 -29.804 -34.919 1.00 18.57 30 THR C C 1
ATOM 3354 O O . THR C 3 30 ? 34.109 -29.607 -35.791 1.00 27.12 30 THR C O 1
ATOM 3358 N N . ASN C 3 31 ? 32.002 -30.166 -35.185 1.00 19.22 31 ASN C N 1
ATOM 3359 C CA . ASN C 3 31 ? 31.441 -30.303 -36.542 1.00 16.91 31 ASN C CA 1
ATOM 3360 C C . ASN C 3 31 ? 30.609 -29.128 -37.075 1.00 16.50 31 ASN C C 1
ATOM 3361 O O . ASN C 3 31 ? 29.986 -29.253 -38.123 1.00 17.24 31 ASN C O 1
ATOM 3366 N N . TYR C 3 32 ? 30.490 -28.043 -36.314 1.00 16.34 32 TYR C N 1
ATOM 3367 C CA . TYR C 3 32 ? 29.586 -26.954 -36.700 1.00 15.94 32 TYR C CA 1
ATOM 3368 C C . TYR C 3 32 ? 30.193 -25.599 -36.404 1.00 14.50 32 TYR C C 1
ATOM 3369 O O . TYR C 3 32 ? 30.652 -25.358 -35.301 1.00 16.66 32 TYR C O 1
ATOM 3378 N N . TRP C 3 33 ? 30.123 -24.688 -37.366 1.00 14.21 33 TRP C N 1
ATOM 3379 C CA . TRP C 3 33 ? 30.388 -23.284 -37.092 1.00 12.70 33 TRP C CA 1
ATOM 3380 C C . TRP C 3 33 ? 29.469 -22.761 -36.016 1.00 15.21 33 TRP C C 1
ATOM 3381 O O . TRP C 3 33 ? 28.294 -23.141 -35.936 1.00 17.25 33 TRP C O 1
ATOM 3392 N N . LEU C 3 34 ? 30.009 -21.856 -35.215 1.00 12.70 34 LEU C N 1
ATOM 3393 C CA . LEU C 3 34 ? 29.309 -21.304 -34.081 1.00 12.67 34 LEU C CA 1
ATOM 3394 C C . LEU C 3 34 ? 29.331 -19.782 -34.231 1.00 13.79 34 LEU C C 1
ATOM 3395 O O . LEU C 3 34 ? 30.396 -19.203 -34.465 1.00 15.16 34 LEU C O 1
ATOM 3400 N N . GLN C 3 35 ? 28.171 -19.134 -34.149 1.00 11.36 35 GLN C N 1
ATOM 3401 C CA . GLN C 3 35 ? 28.067 -17.728 -34.539 1.00 13.29 35 GLN C CA 1
ATOM 3402 C C . GLN C 3 35 ? 27.606 -16.790 -33.449 1.00 15.50 35 GLN C C 1
ATOM 3403 O O . GLN C 3 35 ? 26.841 -17.158 -32.573 1.00 15.12 35 GLN C O 1
ATOM 3409 N N . TRP C 3 36 ? 28.034 -15.545 -33.536 1.00 16.02 36 TRP C N 1
ATOM 3410 C CA . TRP C 3 36 ? 27.647 -14.582 -32.531 1.00 17.12 36 TRP C CA 1
ATOM 3411 C C . TRP C 3 36 ? 26.995 -13.380 -33.153 1.00 18.20 36 TRP C C 1
ATOM 3412 O O . TRP C 3 36 ? 27.502 -12.846 -34.174 1.00 19.96 36 TRP C O 1
ATOM 3423 N N . VAL C 3 37 ? 25.932 -12.934 -32.474 1.00 14.63 37 VAL C N 1
ATOM 3424 C CA . VAL C 3 37 ? 24.992 -11.948 -32.965 1.00 12.57 37 VAL C CA 1
ATOM 3425 C C . VAL C 3 37 ? 24.647 -10.944 -31.855 1.00 14.01 37 VAL C C 1
ATOM 3426 O O . VAL C 3 37 ? 24.319 -11.321 -30.725 1.00 12.67 37 VAL C O 1
ATOM 3430 N N . LYS C 3 38 ? 24.692 -9.663 -32.192 1.00 14.85 38 LYS C N 1
ATOM 3431 C CA . LYS C 3 38 ? 24.344 -8.596 -31.264 1.00 11.82 38 LYS C CA 1
ATOM 3432 C C . LYS C 3 38 ? 22.942 -8.041 -31.593 1.00 16.14 38 LYS C C 1
ATOM 3433 O O . LYS C 3 38 ? 22.552 -7.940 -32.768 1.00 17.52 38 LYS C O 1
ATOM 3439 N N . GLN C 3 39 ? 22.169 -7.723 -30.560 1.00 13.00 39 GLN C N 1
ATOM 3440 C CA . GLN C 3 39 ? 20.917 -6.995 -30.722 1.00 14.76 39 GLN C CA 1
ATOM 3441 C C . GLN C 3 39 ? 20.784 -5.918 -29.632 1.00 18.21 39 GLN C C 1
ATOM 3442 O O . GLN C 3 39 ? 20.697 -6.257 -28.452 1.00 20.86 39 GLN C O 1
ATOM 3448 N N . ARG C 3 40 ? 20.747 -4.636 -29.998 1.00 18.20 40 ARG C N 1
ATOM 3449 C CA . ARG C 3 40 ? 20.430 -3.579 -29.020 1.00 20.23 40 ARG C CA 1
ATOM 3450 C C . ARG C 3 40 ? 18.915 -3.499 -28.699 1.00 29.88 40 ARG C C 1
ATOM 3451 O O . ARG C 3 40 ? 18.066 -3.857 -29.523 1.00 32.08 40 ARG C O 1
ATOM 3459 N N . THR C 3 41 ? 18.576 -3.029 -27.502 1.00 29.76 41 THR C N 1
ATOM 3460 C CA . THR C 3 41 ? 17.191 -3.035 -27.052 1.00 28.66 41 THR C CA 1
ATOM 3461 C C . THR C 3 41 ? 16.341 -2.108 -27.921 1.00 32.04 41 THR C C 1
ATOM 3462 O O . THR C 3 41 ? 16.818 -1.076 -28.403 1.00 30.69 41 THR C O 1
ATOM 3466 N N . GLY C 3 42 ? 15.080 -2.486 -28.107 1.00 32.59 42 GLY C N 1
ATOM 3467 C CA . GLY C 3 42 ? 14.727 -3.519 -29.064 1.00 30.73 42 GLY C CA 1
ATOM 3468 C C . GLY C 3 42 ? 14.904 -3.096 -30.510 1.00 36.27 42 GLY C C 1
ATOM 3469 O O . GLY C 3 42 ? 14.285 -2.137 -30.982 1.00 33.24 42 GLY C O 1
ATOM 3470 N N . GLN C 3 43 ? 15.710 -3.865 -31.234 1.00 34.47 43 GLN C N 1
ATOM 3471 C CA . GLN C 3 43 ? 16.266 -3.430 -32.510 1.00 28.03 43 GLN C CA 1
ATOM 3472 C C . GLN C 3 43 ? 16.774 -4.620 -33.291 1.00 27.98 43 GLN C C 1
ATOM 3473 O O . GLN C 3 43 ? 16.468 -5.759 -32.947 1.00 25.72 43 GLN C O 1
ATOM 3479 N N . GLY C 3 44 ? 17.526 -4.347 -34.357 1.00 27.32 44 GLY C N 1
ATOM 3480 C CA . GLY C 3 44 ? 17.823 -5.356 -35.356 1.00 24.21 44 GLY C CA 1
ATOM 3481 C C . GLY C 3 44 ? 18.861 -6.356 -34.902 1.00 19.39 44 GLY C C 1
ATOM 3482 O O . GLY C 3 44 ? 19.611 -6.113 -33.963 1.00 20.10 44 GLY C O 1
ATOM 3483 N N . LEU C 3 45 ? 18.915 -7.483 -35.587 1.00 15.64 45 LEU C N 1
ATOM 3484 C CA . LEU C 3 45 ? 20.014 -8.397 -35.406 1.00 15.25 45 LEU C CA 1
ATOM 3485 C C . LEU C 3 45 ? 21.254 -8.004 -36.215 1.00 16.55 45 LEU C C 1
ATOM 3486 O O . LEU C 3 45 ? 21.163 -7.520 -37.347 1.00 16.68 45 LEU C O 1
ATOM 3491 N N . GLU C 3 46 ? 22.414 -8.223 -35.610 1.00 15.93 46 GLU C N 1
ATOM 3492 C CA . GLU C 3 46 ? 23.675 -7.835 -36.203 1.00 16.36 46 GLU C CA 1
ATOM 3493 C C . GLU C 3 46 ? 24.672 -8.965 -36.018 1.00 17.63 46 GLU C C 1
ATOM 3494 O O . GLU C 3 46 ? 25.032 -9.322 -34.878 1.00 19.79 46 GLU C O 1
ATOM 3500 N N . TRP C 3 47 ? 25.125 -9.521 -37.134 1.00 13.16 47 TRP C N 1
ATOM 3501 C CA . TRP C 3 47 ? 26.045 -10.646 -37.106 1.00 13.85 47 TRP C CA 1
ATOM 3502 C C . TRP C 3 47 ? 27.426 -10.120 -36.756 1.00 15.08 47 TRP C C 1
ATOM 3503 O O . TRP C 3 47 ? 27.938 -9.230 -37.418 1.00 14.98 47 TRP C O 1
ATOM 3514 N N . ILE C 3 48 ? 27.997 -10.663 -35.686 1.00 17.53 48 ILE C N 1
ATOM 3515 C CA . ILE C 3 48 ? 29.329 -10.315 -35.197 1.00 14.19 48 ILE C CA 1
ATOM 3516 C C . ILE C 3 48 ? 30.331 -11.187 -35.903 1.00 14.01 48 ILE C C 1
ATOM 3517 O O . ILE C 3 48 ? 31.254 -10.678 -36.527 1.00 13.56 48 ILE C O 1
ATOM 3522 N N . GLY C 3 49 ? 30.198 -12.505 -35.753 1.00 15.36 49 GLY C N 1
ATOM 3523 C CA . GLY C 3 49 ? 31.217 -13.381 -36.330 1.00 10.60 49 GLY C CA 1
ATOM 3524 C C . GLY C 3 49 ? 30.957 -14.863 -36.155 1.00 12.55 49 GLY C C 1
ATOM 3525 O O . GLY C 3 49 ? 29.898 -15.268 -35.672 1.00 14.75 49 GLY C O 1
ATOM 3526 N N . ALA C 3 50 ? 31.905 -15.685 -36.574 1.00 10.79 50 ALA C N 1
ATOM 3527 C CA . ALA C 3 50 ? 31.746 -17.127 -36.467 1.00 12.00 50 ALA C CA 1
ATOM 3528 C C . ALA C 3 50 ? 33.102 -17.779 -36.200 1.00 13.54 50 ALA C C 1
ATOM 3529 O O . ALA C 3 50 ? 34.146 -17.241 -36.552 1.00 12.75 50 ALA C O 1
ATOM 3531 N N . ILE C 3 51 ? 33.087 -18.936 -35.562 1.00 12.59 51 ILE C N 1
ATOM 3532 C CA . ILE C 3 51 ? 34.311 -19.660 -35.315 1.00 13.23 51 ILE C CA 1
ATOM 3533 C C . ILE C 3 51 ? 34.024 -21.125 -35.556 1.00 15.05 51 ILE C C 1
ATOM 3534 O O . ILE C 3 51 ? 32.915 -21.589 -35.326 1.00 16.10 51 ILE C O 1
ATOM 3539 N N . TYR C 3 52 ? 35.032 -21.850 -36.008 1.00 17.64 52 TYR C N 1
ATOM 3540 C CA . TYR C 3 52 ? 34.910 -23.259 -36.305 1.00 15.34 52 TYR C CA 1
ATOM 3541 C C . TYR C 3 52 ? 35.741 -24.034 -35.282 1.00 19.48 52 TYR C C 1
ATOM 3542 O O . TYR C 3 52 ? 36.980 -23.939 -35.246 1.00 19.55 52 TYR C O 1
ATOM 3551 N N . PRO C 3 53 ? 35.055 -24.736 -34.374 1.00 20.87 53 PRO C N 1
ATOM 3552 C CA . PRO C 3 53 ? 35.673 -25.219 -33.129 1.00 19.09 53 PRO C CA 1
ATOM 3553 C C . PRO C 3 53 ? 36.754 -26.290 -33.314 1.00 18.67 53 PRO C C 1
ATOM 3554 O O . PRO C 3 53 ? 37.525 -26.528 -32.390 1.00 24.82 53 PRO C O 1
ATOM 3558 N N . ARG C 3 54 ? 36.814 -26.925 -34.476 1.00 20.92 54 ARG C N 1
ATOM 3559 C CA . ARG C 3 54 ? 37.870 -27.889 -34.757 1.00 20.50 54 ARG C CA 1
ATOM 3560 C C . ARG C 3 54 ? 39.252 -27.247 -34.680 1.00 18.84 54 ARG C C 1
ATOM 3561 O O . ARG C 3 54 ? 40.063 -27.607 -33.842 1.00 18.65 54 ARG C O 1
ATOM 3569 N N . ASP C 3 55 ? 39.537 -26.318 -35.581 1.00 18.80 55 ASP C N 1
ATOM 3570 C CA . ASP C 3 55 ? 40.816 -25.619 -35.541 1.00 14.61 55 ASP C CA 1
ATOM 3571 C C . ASP C 3 55 ? 40.792 -24.212 -34.961 1.00 15.65 55 ASP C C 1
ATOM 3572 O O . ASP C 3 55 ? 41.821 -23.533 -34.958 1.00 15.42 55 ASP C O 1
ATOM 3577 N N . GLY C 3 56 ? 39.620 -23.738 -34.549 1.00 14.17 56 GLY C N 1
ATOM 3578 C CA . GLY C 3 56 ? 39.519 -22.407 -33.977 1.00 9.33 56 GLY C CA 1
ATOM 3579 C C . GLY C 3 56 ? 39.607 -21.272 -34.988 1.00 12.67 56 GLY C C 1
ATOM 3580 O O . GLY C 3 56 ? 39.765 -20.110 -34.596 1.00 10.33 56 GLY C O 1
ATOM 3581 N N . ASP C 3 57 ? 39.505 -21.605 -36.281 1.00 14.60 57 ASP C N 1
ATOM 3582 C CA . ASP C 3 57 ? 39.467 -20.625 -37.364 1.00 12.96 57 ASP C CA 1
ATOM 3583 C C . ASP C 3 57 ? 38.270 -19.684 -37.180 1.00 16.71 57 ASP C C 1
ATOM 3584 O O . ASP C 3 57 ? 37.155 -20.125 -36.880 1.00 17.18 57 ASP C O 1
ATOM 3589 N N . ALA C 3 58 ? 38.498 -18.386 -37.348 1.00 15.18 58 ALA C N 1
ATOM 3590 C CA . ALA C 3 58 ? 37.469 -17.401 -37.048 1.00 13.05 58 ALA C CA 1
ATOM 3591 C C . ALA C 3 58 ? 37.230 -16.425 -38.200 1.00 15.20 58 ALA C C 1
ATOM 3592 O O . ALA C 3 58 ? 38.178 -15.921 -38.810 1.00 17.56 58 ALA C O 1
ATOM 3594 N N . LYS C 3 59 ? 35.954 -16.123 -38.450 1.00 14.05 59 LYS C N 1
ATOM 3595 C CA . LYS C 3 59 ? 35.551 -15.061 -39.365 1.00 12.47 59 LYS C CA 1
ATOM 3596 C C . LYS C 3 59 ? 34.860 -13.951 -38.593 1.00 12.69 59 LYS C C 1
ATOM 3597 O O . LYS C 3 59 ? 34.132 -14.217 -37.642 1.00 16.32 59 LYS C O 1
ATOM 3603 N N . TYR C 3 60 ? 35.156 -12.706 -38.954 1.00 11.88 60 TYR C N 1
ATOM 3604 C CA . TYR C 3 60 ? 34.703 -11.542 -38.193 1.00 13.59 60 TYR C CA 1
ATOM 3605 C C . TYR C 3 60 ? 34.043 -10.590 -39.145 1.00 11.51 60 TYR C C 1
ATOM 3606 O O . TYR C 3 60 ? 34.503 -10.407 -40.248 1.00 13.49 60 TYR C O 1
ATOM 3615 N N . SER C 3 61 ? 32.979 -9.950 -38.715 1.00 15.24 61 SER C N 1
ATOM 3616 C CA . SER C 3 61 ? 32.508 -8.787 -39.441 1.00 18.76 61 SER C CA 1
ATOM 3617 C C . SER C 3 61 ? 33.524 -7.656 -39.295 1.00 17.12 61 SER C C 1
ATOM 3618 O O . SER C 3 61 ? 34.049 -7.423 -38.210 1.00 17.20 61 SER C O 1
ATOM 3621 N N . GLN C 3 62 ? 33.794 -6.948 -40.385 1.00 19.65 62 GLN C N 1
ATOM 3622 C CA . GLN C 3 62 ? 34.756 -5.855 -40.335 1.00 20.93 62 GLN C CA 1
ATOM 3623 C C . GLN C 3 62 ? 34.467 -4.888 -39.187 1.00 17.79 62 GLN C C 1
ATOM 3624 O O . GLN C 3 62 ? 35.369 -4.394 -38.559 1.00 20.60 62 GLN C O 1
ATOM 3630 N N . LYS C 3 63 ? 33.197 -4.667 -38.891 1.00 20.29 63 LYS C N 1
ATOM 3631 C CA . LYS C 3 63 ? 32.786 -3.665 -37.920 1.00 18.58 63 LYS C CA 1
ATOM 3632 C C . LYS C 3 63 ? 33.215 -4.094 -36.513 1.00 22.37 63 LYS C C 1
ATOM 3633 O O . LYS C 3 63 ? 33.462 -3.258 -35.635 1.00 21.82 63 LYS C O 1
ATOM 3639 N N . PHE C 3 64 ? 33.270 -5.405 -36.294 1.00 19.28 64 PHE C N 1
ATOM 3640 C CA . PHE C 3 64 ? 33.555 -5.923 -34.968 1.00 20.30 64 PHE C CA 1
ATOM 3641 C C . PHE C 3 64 ? 35.016 -6.376 -34.740 1.00 20.52 64 PHE C C 1
ATOM 3642 O O . PHE C 3 64 ? 35.384 -6.799 -33.635 1.00 22.61 64 PHE C O 1
ATOM 3650 N N . LYS C 3 65 ? 35.851 -6.260 -35.761 1.00 22.13 65 LYS C N 1
ATOM 3651 C CA . LYS C 3 65 ? 37.196 -6.801 -35.677 1.00 17.05 65 LYS C CA 1
ATOM 3652 C C . LYS C 3 65 ? 37.982 -6.166 -34.544 1.00 16.21 65 LYS C C 1
ATOM 3653 O O . LYS C 3 65 ? 38.692 -6.856 -33.837 1.00 15.76 65 LYS C O 1
ATOM 3659 N N . ASP C 3 66 ? 37.746 -4.887 -34.287 1.00 16.42 66 ASP C N 1
ATOM 3660 C CA . ASP C 3 66 ? 38.466 -4.192 -33.239 1.00 17.50 66 ASP C CA 1
ATOM 3661 C C . ASP C 3 66 ? 37.739 -4.326 -31.879 1.00 20.31 66 ASP C C 1
ATOM 3662 O O . ASP C 3 66 ? 38.139 -3.727 -30.879 1.00 24.33 66 ASP C O 1
ATOM 3667 N N . LYS C 3 67 ? 36.673 -5.121 -31.855 1.00 20.66 67 LYS C N 1
ATOM 3668 C CA . LYS C 3 67 ? 35.794 -5.238 -30.687 1.00 18.09 67 LYS C CA 1
ATOM 3669 C C . LYS C 3 67 ? 35.869 -6.631 -30.053 1.00 17.70 67 LYS C C 1
ATOM 3670 O O . LYS C 3 67 ? 36.056 -6.767 -28.833 1.00 16.24 67 LYS C O 1
ATOM 3676 N N . ALA C 3 68 ? 35.619 -7.647 -30.880 1.00 14.76 68 ALA C N 1
ATOM 3677 C CA . ALA C 3 68 ? 35.295 -8.990 -30.418 1.00 13.24 68 ALA C CA 1
ATOM 3678 C C . ALA C 3 68 ? 36.442 -9.947 -30.677 1.00 15.50 68 ALA C C 1
ATOM 3679 O O . ALA C 3 68 ? 37.090 -9.869 -31.723 1.00 16.56 68 ALA C O 1
ATOM 3681 N N . SER C 3 69 ? 36.652 -10.891 -29.762 1.00 13.97 69 SER C N 1
ATOM 3682 C CA . SER C 3 69 ? 37.610 -11.967 -29.986 1.00 14.97 69 SER C CA 1
ATOM 3683 C C . SER C 3 69 ? 37.026 -13.352 -29.731 1.00 15.48 69 SER C C 1
ATOM 3684 O O . SER C 3 69 ? 36.557 -13.641 -28.628 1.00 18.18 69 SER C O 1
ATOM 3687 N N . LEU C 3 70 ? 37.098 -14.224 -30.732 1.00 12.57 70 LEU C N 1
ATOM 3688 C CA . LEU C 3 70 ? 36.443 -15.524 -30.637 1.00 14.41 70 LEU C CA 1
ATOM 3689 C C . LEU C 3 70 ? 37.431 -16.643 -30.349 1.00 16.75 70 LEU C C 1
ATOM 3690 O O . LEU C 3 70 ? 38.481 -16.759 -31.005 1.00 18.52 70 LEU C O 1
ATOM 3695 N N . THR C 3 71 ? 37.093 -17.463 -29.359 1.00 17.37 71 THR C N 1
ATOM 3696 C CA . THR C 3 71 ? 37.898 -18.634 -29.028 1.00 16.47 71 THR C CA 1
ATOM 3697 C C . THR C 3 71 ? 36.993 -19.799 -28.733 1.00 15.51 71 THR C C 1
ATOM 3698 O O . THR C 3 71 ? 35.791 -19.623 -28.597 1.00 19.11 71 THR C O 1
ATOM 3702 N N . VAL C 3 72 ? 37.573 -20.990 -28.645 1.00 16.59 72 VAL C N 1
ATOM 3703 C CA . VAL C 3 72 ? 36.889 -22.158 -28.109 1.00 16.94 72 VAL C CA 1
ATOM 3704 C C . VAL C 3 72 ? 37.769 -22.958 -27.136 1.00 17.37 72 VAL C C 1
ATOM 3705 O O . VAL C 3 72 ? 38.987 -23.024 -27.290 1.00 19.99 72 VAL C O 1
ATOM 3709 N N . ASN C 3 73 ? 37.144 -23.539 -26.117 1.00 18.46 73 ASN C N 1
ATOM 3710 C CA . ASN C 3 73 ? 37.629 -24.760 -25.480 1.00 18.54 73 ASN C CA 1
ATOM 3711 C C . ASN C 3 73 ? 36.926 -25.996 -26.020 1.00 19.27 73 ASN C C 1
ATOM 3712 O O . ASN C 3 73 ? 35.740 -26.232 -25.765 1.00 24.49 73 ASN C O 1
ATOM 3717 N N . GLU C 3 74 ? 37.675 -26.803 -26.744 1.00 19.13 74 GLU C N 1
ATOM 3718 C CA . GLU C 3 74 ? 37.122 -27.961 -27.408 1.00 19.85 74 GLU C CA 1
ATOM 3719 C C . GLU C 3 74 ? 36.804 -29.049 -26.403 1.00 23.71 74 GLU C C 1
ATOM 3720 O O . GLU C 3 74 ? 35.831 -29.789 -26.555 1.00 26.37 74 GLU C O 1
ATOM 3726 N N . SER C 3 75 ? 37.617 -29.120 -25.354 1.00 25.22 75 SER C N 1
ATOM 3727 C CA . SER C 3 75 ? 37.396 -30.074 -24.275 1.00 24.00 75 SER C CA 1
ATOM 3728 C C . SER C 3 75 ? 36.035 -29.890 -23.582 1.00 23.36 75 SER C C 1
ATOM 3729 O O . SER C 3 75 ? 35.311 -30.859 -23.380 1.00 26.34 75 SER C O 1
ATOM 3732 N N . SER C 3 76 ? 35.697 -28.662 -23.201 1.00 20.86 76 SER C N 1
ATOM 3733 C CA . SER C 3 76 ? 34.450 -28.392 -22.489 1.00 20.37 76 SER C CA 1
ATOM 3734 C C . SER C 3 76 ? 33.281 -28.112 -23.449 1.00 25.42 76 SER C C 1
ATOM 3735 O O . SER C 3 76 ? 32.168 -27.773 -23.025 1.00 25.82 76 SER C O 1
ATOM 3738 N N . SER C 3 77 ? 33.555 -28.223 -24.745 1.00 25.10 77 SER C N 1
ATOM 3739 C CA . SER C 3 77 ? 32.630 -27.777 -25.781 1.00 20.29 77 SER C CA 1
ATOM 3740 C C . SER C 3 77 ? 32.081 -26.399 -25.506 1.00 19.18 77 SER C C 1
ATOM 3741 O O . SER C 3 77 ? 30.876 -26.192 -25.584 1.00 21.99 77 SER C O 1
ATOM 3744 N N . THR C 3 78 ? 32.952 -25.451 -25.197 1.00 15.94 78 THR C N 1
ATOM 3745 C CA . THR C 3 78 ? 32.470 -24.121 -24.902 1.00 16.14 78 THR C CA 1
ATOM 3746 C C . THR C 3 78 ? 33.111 -23.120 -25.859 1.00 21.12 78 THR C C 1
ATOM 3747 O O . THR C 3 78 ? 34.284 -23.251 -26.226 1.00 21.25 78 THR C O 1
ATOM 3751 N N . ALA C 3 79 ? 32.327 -22.130 -26.276 1.00 18.89 79 ALA C N 1
ATOM 3752 C CA . ALA C 3 79 ? 32.808 -21.071 -27.144 1.00 16.80 79 ALA C CA 1
ATOM 3753 C C . ALA C 3 79 ? 32.880 -19.785 -26.323 1.00 19.00 79 ALA C C 1
ATOM 3754 O O . ALA C 3 79 ? 32.104 -19.589 -25.387 1.00 24.33 79 ALA C O 1
ATOM 3756 N N . TYR C 3 80 ? 33.804 -18.900 -26.656 1.00 15.18 80 TYR C N 1
ATOM 3757 C CA . TYR C 3 80 ? 33.907 -17.655 -25.910 1.00 16.68 80 TYR C CA 1
ATOM 3758 C C . TYR C 3 80 ? 34.003 -16.478 -26.872 1.00 16.80 80 TYR C C 1
ATOM 3759 O O . TYR C 3 80 ? 34.644 -16.573 -27.945 1.00 17.09 80 TYR C O 1
ATOM 3768 N N . MET C 3 81 ? 33.370 -15.376 -26.486 1.00 12.34 81 MET C N 1
ATOM 3769 C CA . MET C 3 81 ? 33.594 -14.085 -27.121 1.00 13.16 81 MET C CA 1
ATOM 3770 C C . MET C 3 81 ? 34.044 -13.046 -26.116 1.00 17.05 81 MET C C 1
ATOM 3771 O O . MET C 3 81 ? 33.327 -12.723 -25.169 1.00 19.99 81 MET C O 1
ATOM 3776 N N . HIS C 3 82 ? 35.232 -12.512 -26.327 1.00 15.95 82 HIS C N 1
ATOM 3777 C CA . HIS C 3 82 ? 35.714 -11.399 -25.530 1.00 18.15 82 HIS C CA 1
ATOM 3778 C C . HIS C 3 82 ? 35.286 -10.079 -26.150 1.00 16.32 82 HIS C C 1
ATOM 3779 O O . HIS C 3 82 ? 35.594 -9.800 -27.302 1.00 20.43 82 HIS C O 1
ATOM 3786 N N . LEU C 3 83 ? 34.602 -9.244 -25.396 1.00 12.10 83 LEU C N 1
ATOM 3787 C CA . LEU C 3 83 ? 34.370 -7.895 -25.879 1.00 14.45 83 LEU C CA 1
ATOM 3788 C C . LEU C 3 83 ? 35.268 -6.949 -25.131 1.00 16.71 83 LEU C C 1
ATOM 3789 O O . LEU C 3 83 ? 35.302 -6.967 -23.910 1.00 20.66 83 LEU C O 1
ATOM 3794 N N . SER C 3 84 ? 36.025 -6.132 -25.847 1.00 19.27 84 SER C N 1
ATOM 3795 C CA . SER C 3 84 ? 37.010 -5.298 -25.169 1.00 19.41 84 SER C CA 1
ATOM 3796 C C . SER C 3 84 ? 36.897 -3.813 -25.511 1.00 19.53 84 SER C C 1
ATOM 3797 O O . SER C 3 84 ? 36.256 -3.428 -26.490 1.00 19.59 84 SER C O 1
ATOM 3800 N N . ALA C 3 85 ? 37.520 -2.995 -24.671 1.00 23.68 85 ALA C N 1
ATOM 3801 C CA . ALA C 3 85 ? 37.462 -1.544 -24.781 1.00 23.89 85 ALA C CA 1
ATOM 3802 C C . ALA C 3 85 ? 36.012 -1.112 -24.817 1.00 22.70 85 ALA C C 1
ATOM 3803 O O . ALA C 3 85 ? 35.527 -0.608 -25.834 1.00 22.70 85 ALA C O 1
ATOM 3805 N N . LEU C 3 86 ? 35.309 -1.366 -23.719 1.00 24.51 86 LEU C N 1
ATOM 3806 C CA . LEU C 3 86 ? 33.851 -1.428 -23.761 1.00 22.81 86 LEU C CA 1
ATOM 3807 C C . LEU C 3 86 ? 33.328 -0.001 -23.656 1.00 23.33 86 LEU C C 1
ATOM 3808 O O . LEU C 3 86 ? 33.758 0.783 -22.799 1.00 23.71 86 LEU C O 1
ATOM 3813 N N . ALA C 3 87 ? 32.431 0.345 -24.564 1.00 23.86 87 ALA C N 1
ATOM 3814 C CA . ALA C 3 87 ? 31.731 1.620 -24.506 1.00 24.51 87 ALA C CA 1
ATOM 3815 C C . ALA C 3 87 ? 30.244 1.351 -24.375 1.00 21.85 87 ALA C C 1
ATOM 3816 O O . ALA C 3 87 ? 29.817 0.197 -24.341 1.00 20.08 87 ALA C O 1
ATOM 3818 N N . SER C 3 88 ? 29.446 2.407 -24.319 1.00 22.86 88 SER C N 1
ATOM 3819 C CA . SER C 3 88 ? 28.024 2.224 -24.067 1.00 24.22 88 SER C CA 1
ATOM 3820 C C . SER C 3 88 ? 27.341 1.591 -25.289 1.00 25.11 88 SER C C 1
ATOM 3821 O O . SER C 3 88 ? 26.419 0.773 -25.158 1.00 22.20 88 SER C O 1
ATOM 3824 N N . GLU C 3 89 ? 27.861 1.890 -26.475 1.00 25.50 89 GLU C N 1
ATOM 3825 C CA . GLU C 3 89 ? 27.304 1.330 -27.707 1.00 25.00 89 GLU C CA 1
ATOM 3826 C C . GLU C 3 89 ? 27.470 -0.175 -27.746 1.00 22.40 89 GLU C C 1
ATOM 3827 O O . GLU C 3 89 ? 26.944 -0.843 -28.627 1.00 22.24 89 GLU C O 1
ATOM 3833 N N . ASP C 3 90 ? 28.201 -0.713 -26.782 1.00 20.72 90 ASP C N 1
ATOM 3834 C CA . ASP C 3 90 ? 28.329 -2.147 -26.696 1.00 20.55 90 ASP C CA 1
ATOM 3835 C C . ASP C 3 90 ? 27.211 -2.759 -25.827 1.00 18.62 90 ASP C C 1
ATOM 3836 O O . ASP C 3 90 ? 27.048 -3.985 -25.811 1.00 14.86 90 ASP C O 1
ATOM 3841 N N . SER C 3 91 ? 26.410 -1.928 -25.148 1.00 16.41 91 SER C N 1
ATOM 3842 C CA . SER C 3 91 ? 25.286 -2.480 -24.362 1.00 19.57 91 SER C CA 1
ATOM 3843 C C . SER C 3 91 ? 24.213 -3.057 -25.279 1.00 18.38 91 SER C C 1
ATOM 3844 O O . SER C 3 91 ? 23.683 -2.370 -26.161 1.00 18.53 91 SER C O 1
ATOM 3847 N N . ALA C 3 92 ? 23.903 -4.327 -25.056 1.00 15.81 92 ALA C N 1
ATOM 3848 C CA . ALA C 3 92 ? 23.209 -5.141 -26.041 1.00 15.57 92 ALA C CA 1
ATOM 3849 C C . ALA C 3 92 ? 23.000 -6.540 -25.487 1.00 15.86 92 ALA C C 1
ATOM 3850 O O . ALA C 3 92 ? 23.640 -6.945 -24.507 1.00 14.43 92 ALA C O 1
ATOM 3852 N N . VAL C 3 93 ? 22.134 -7.295 -26.152 1.00 14.29 93 VAL C N 1
ATOM 3853 C CA . VAL C 3 93 ? 22.018 -8.711 -25.887 1.00 13.81 93 VAL C CA 1
ATOM 3854 C C . VAL C 3 93 ? 22.844 -9.443 -26.918 1.00 11.82 93 VAL C C 1
ATOM 3855 O O . VAL C 3 93 ? 22.876 -9.032 -28.062 1.00 15.04 93 VAL C O 1
ATOM 3859 N N . TYR C 3 94 ? 23.559 -10.485 -26.503 1.00 11.81 94 TYR C N 1
ATOM 3860 C CA . TYR C 3 94 ? 24.454 -11.204 -27.404 1.00 12.62 94 TYR C CA 1
ATOM 3861 C C . TYR C 3 94 ? 24.052 -12.675 -27.443 1.00 12.25 94 TYR C C 1
ATOM 3862 O O . TYR C 3 94 ? 24.017 -13.336 -26.398 1.00 11.75 94 TYR C O 1
ATOM 3871 N N . TYR C 3 95 ? 23.711 -13.166 -28.632 1.00 8.95 95 TYR C N 1
ATOM 3872 C CA . TYR C 3 95 ? 23.359 -14.562 -28.794 1.00 10.61 95 TYR C CA 1
ATOM 3873 C C . TYR C 3 95 ? 24.524 -15.303 -29.399 1.00 13.69 95 TYR C C 1
ATOM 3874 O O . TYR C 3 95 ? 25.178 -14.791 -30.321 1.00 16.43 95 TYR C O 1
ATOM 3883 N N . CYS C 3 96 ? 24.758 -16.525 -28.940 1.00 12.79 96 CYS C N 1
ATOM 3884 C CA . CYS C 3 96 ? 25.413 -17.516 -29.792 1.00 16.48 96 CYS C CA 1
ATOM 3885 C C . CYS C 3 96 ? 24.381 -18.366 -30.510 1.00 14.47 96 CYS C C 1
ATOM 3886 O O . CYS C 3 96 ? 23.285 -18.589 -29.988 1.00 13.55 96 CYS C O 1
ATOM 3889 N N . ALA C 3 97 ? 24.703 -18.794 -31.726 1.00 12.06 97 ALA C N 1
ATOM 3890 C CA . ALA C 3 97 ? 23.798 -19.636 -32.490 1.00 12.88 97 ALA C CA 1
ATOM 3891 C C . ALA C 3 97 ? 24.569 -20.642 -33.347 1.00 12.96 97 ALA C C 1
ATOM 3892 O O . ALA C 3 97 ? 25.597 -20.300 -33.921 1.00 14.51 97 ALA C O 1
ATOM 3894 N N . ARG C 3 98 ? 24.076 -21.873 -33.456 1.00 10.92 98 ARG C N 1
ATOM 3895 C CA . ARG C 3 98 ? 24.739 -22.866 -34.304 1.00 12.27 98 ARG C CA 1
ATOM 3896 C C . ARG C 3 98 ? 24.440 -22.688 -35.794 1.00 16.62 98 ARG C C 1
ATOM 3897 O O . ARG C 3 98 ? 23.296 -22.504 -36.197 1.00 18.33 98 ARG C O 1
ATOM 3905 N N . ALA C 3 99 ? 25.477 -22.749 -36.616 1.00 17.67 99 ALA C N 1
ATOM 3906 C CA . ALA C 3 99 ? 25.293 -22.773 -38.065 1.00 15.50 99 ALA C CA 1
ATOM 3907 C C . ALA C 3 99 ? 24.959 -24.174 -38.573 1.00 14.80 99 ALA C C 1
ATOM 3908 O O . ALA C 3 99 ? 25.658 -25.133 -38.258 1.00 16.74 99 ALA C O 1
ATOM 3910 N N . ASN C 3 100 ? 23.924 -24.298 -39.395 1.00 15.78 100 ASN C N 1
ATOM 3911 C CA . ASN C 3 100 ? 23.547 -25.612 -39.919 1.00 17.45 100 ASN C CA 1
ATOM 3912 C C . ASN C 3 100 ? 22.875 -25.560 -41.298 1.00 18.70 100 ASN C C 1
ATOM 3913 O O . ASN C 3 100 ? 22.477 -24.485 -41.768 1.00 17.29 100 ASN C O 1
ATOM 3918 N N . TYR C 3 101 ? 22.742 -26.732 -41.921 1.00 18.95 101 TYR C N 1
ATOM 3919 C CA . TYR C 3 101 ? 22.168 -26.868 -43.257 1.00 18.90 101 TYR C CA 1
ATOM 3920 C C . TYR C 3 101 ? 23.008 -26.165 -44.291 1.00 19.27 101 TYR C C 1
ATOM 3921 O O . TYR C 3 101 ? 22.621 -25.126 -44.812 1.00 16.05 101 TYR C O 1
ATOM 3930 N N . GLY C 3 102 ? 24.172 -26.747 -44.576 1.00 27.16 102 GLY C N 1
ATOM 3931 C CA . GLY C 3 102 ? 25.162 -26.128 -45.444 1.00 21.39 102 GLY C CA 1
ATOM 3932 C C . GLY C 3 102 ? 24.587 -26.028 -46.832 1.00 26.85 102 GLY C C 1
ATOM 3933 O O . GLY C 3 102 ? 23.458 -26.495 -47.054 1.00 28.18 102 GLY C O 1
ATOM 3934 N N . LEU C 3 103 ? 25.293 -25.362 -47.747 1.00 22.86 103 LEU C N 1
ATOM 3935 C CA . LEU C 3 103 ? 26.596 -24.773 -47.495 1.00 14.26 103 LEU C CA 1
ATOM 3936 C C . LEU C 3 103 ? 26.462 -23.332 -47.020 1.00 16.45 103 LEU C C 1
ATOM 3937 O O . LEU C 3 103 ? 27.448 -22.730 -46.578 1.00 16.71 103 LEU C O 1
ATOM 3942 N N . TYR C 3 104 ? 25.261 -22.763 -47.142 1.00 16.10 104 TYR C N 1
ATOM 3943 C CA . TYR C 3 104 ? 25.060 -21.379 -46.729 1.00 17.10 104 TYR C CA 1
ATOM 3944 C C . TYR C 3 104 ? 24.125 -21.344 -45.530 1.00 16.63 104 TYR C C 1
ATOM 3945 O O . TYR C 3 104 ? 22.907 -21.296 -45.704 1.00 19.46 104 TYR C O 1
ATOM 3954 N N . TYR C 3 105 ? 24.681 -21.207 -44.332 1.00 14.81 105 TYR C N 1
ATOM 3955 C CA . TYR C 3 105 ? 24.124 -21.869 -43.147 1.00 13.53 105 TYR C CA 1
ATOM 3956 C C . TYR C 3 105 ? 22.982 -21.034 -42.636 1.00 13.99 105 TYR C C 1
ATOM 3957 O O . TYR C 3 105 ? 23.037 -19.817 -42.744 1.00 15.61 105 TYR C O 1
ATOM 3966 N N . ALA C 3 106 ? 21.905 -21.662 -42.169 1.00 14.55 106 ALA C N 1
ATOM 3967 C CA . ALA C 3 106 ? 20.983 -20.958 -41.277 1.00 14.69 106 ALA C CA 1
ATOM 3968 C C . ALA C 3 106 ? 21.489 -21.058 -39.853 1.00 14.37 106 ALA C C 1
ATOM 3969 O O . ALA C 3 106 ? 22.355 -21.882 -39.563 1.00 16.30 106 ALA C O 1
ATOM 3971 N N . MET C 3 107 ? 20.897 -20.298 -38.942 1.00 13.54 107 MET C N 1
ATOM 3972 C CA . MET C 3 107 ? 21.204 -20.505 -37.542 1.00 13.95 107 MET C CA 1
ATOM 3973 C C . MET C 3 107 ? 20.074 -21.277 -36.872 1.00 17.10 107 MET C C 1
ATOM 3974 O O . MET C 3 107 ? 19.039 -20.710 -36.490 1.00 13.55 107 MET C O 1
ATOM 3979 N N . ASP C 3 108 ? 20.319 -22.562 -36.650 1.00 15.65 108 ASP C N 1
ATOM 3980 C CA . ASP C 3 108 ? 19.237 -23.486 -36.373 1.00 16.82 108 ASP C CA 1
ATOM 3981 C C . ASP C 3 108 ? 18.931 -23.604 -34.869 1.00 21.78 108 ASP C C 1
ATOM 3982 O O . ASP C 3 108 ? 17.866 -24.091 -34.487 1.00 28.32 108 ASP C O 1
ATOM 3987 N N . ARG C 3 109 ? 19.853 -23.145 -34.023 1.00 18.02 109 ARG C N 1
ATOM 3988 C CA . ARG C 3 109 ? 19.700 -23.222 -32.561 1.00 15.09 109 ARG C CA 1
ATOM 3989 C C . ARG C 3 109 ? 20.331 -22.035 -31.868 1.00 14.32 109 ARG C C 1
ATOM 3990 O O . ARG C 3 109 ? 21.421 -21.615 -32.243 1.00 18.51 109 ARG C O 1
ATOM 3998 N N . TRP C 3 110 ? 19.676 -21.490 -30.853 1.00 13.84 110 TRP C N 1
ATOM 3999 C CA . TRP C 3 110 ? 20.182 -20.263 -30.236 1.00 15.07 110 TRP C CA 1
ATOM 4000 C C . TRP C 3 110 ? 20.326 -20.369 -28.724 1.00 13.23 110 TRP C C 1
ATOM 4001 O O . TRP C 3 110 ? 19.507 -20.983 -28.056 1.00 17.16 110 TRP C O 1
ATOM 4012 N N . GLY C 3 111 ? 21.326 -19.709 -28.166 1.00 14.63 111 GLY C N 1
ATOM 4013 C CA . GLY C 3 111 ? 21.340 -19.496 -26.732 1.00 16.48 111 GLY C CA 1
ATOM 4014 C C . GLY C 3 111 ? 20.302 -18.462 -26.332 1.00 17.80 111 GLY C C 1
ATOM 4015 O O . GLY C 3 111 ? 19.681 -17.823 -27.197 1.00 15.06 111 GLY C O 1
ATOM 4016 N N . GLN C 3 112 ? 20.130 -18.287 -25.020 1.00 18.75 112 GLN C N 1
ATOM 4017 C CA . GLN C 3 112 ? 19.079 -17.427 -24.475 1.00 16.78 112 GLN C CA 1
ATOM 4018 C C . GLN C 3 112 ? 19.492 -15.979 -24.620 1.00 19.10 112 GLN C C 1
ATOM 4019 O O . GLN C 3 112 ? 18.696 -15.068 -24.321 1.00 13.67 112 GLN C O 1
ATOM 4025 N N . GLY C 3 113 ? 20.755 -15.764 -25.001 1.00 15.48 113 GLY C N 1
ATOM 4026 C CA . GLY C 3 113 ? 21.332 -14.439 -24.924 1.00 14.06 113 GLY C CA 1
ATOM 4027 C C . GLY C 3 113 ? 21.999 -14.148 -23.597 1.00 16.58 113 GLY C C 1
ATOM 4028 O O . GLY C 3 113 ? 21.600 -14.657 -22.543 1.00 16.75 113 GLY C O 1
ATOM 4029 N N . THR C 3 114 ? 23.013 -13.295 -23.658 1.00 18.27 114 THR C N 1
ATOM 4030 C CA . THR C 3 114 ? 23.611 -12.686 -22.480 1.00 17.84 114 THR C CA 1
ATOM 4031 C C . THR C 3 114 ? 23.444 -11.179 -22.595 1.00 16.80 114 THR C C 1
ATOM 4032 O O . THR C 3 114 ? 23.747 -10.593 -23.634 1.00 18.09 114 THR C O 1
ATOM 4036 N N . SER C 3 115 ? 22.956 -10.543 -21.541 1.00 16.28 115 SER C N 1
ATOM 4037 C CA . SER C 3 115 ? 22.754 -9.113 -21.613 1.00 15.99 115 SER C CA 1
ATOM 4038 C C . SER C 3 115 ? 23.982 -8.420 -21.053 1.00 20.16 115 SER C C 1
ATOM 4039 O O . SER C 3 115 ? 24.309 -8.593 -19.890 1.00 27.27 115 SER C O 1
ATOM 4042 N N . VAL C 3 116 ? 24.699 -7.677 -21.885 1.00 20.73 116 VAL C N 1
ATOM 4043 C CA . VAL C 3 116 ? 25.817 -6.864 -21.410 1.00 16.23 116 VAL C CA 1
ATOM 4044 C C . VAL C 3 116 ? 25.424 -5.405 -21.163 1.00 18.00 116 VAL C C 1
ATOM 4045 O O . VAL C 3 116 ? 24.838 -4.746 -22.032 1.00 19.17 116 VAL C O 1
ATOM 4049 N N . THR C 3 117 ? 25.737 -4.895 -19.979 1.00 17.26 117 THR C N 1
ATOM 4050 C CA . THR C 3 117 ? 25.528 -3.473 -19.719 1.00 18.89 117 THR C CA 1
ATOM 4051 C C . THR C 3 117 ? 26.842 -2.762 -19.423 1.00 19.83 117 THR C C 1
ATOM 4052 O O . THR C 3 117 ? 27.592 -3.160 -18.517 1.00 17.54 117 THR C O 1
ATOM 4056 N N . VAL C 3 118 ? 27.098 -1.687 -20.160 1.00 19.35 118 VAL C N 1
ATOM 4057 C CA . VAL C 3 118 ? 28.322 -0.935 -19.986 1.00 19.59 118 VAL C CA 1
ATOM 4058 C C . VAL C 3 118 ? 27.997 0.427 -19.398 1.00 23.21 118 VAL C C 1
ATOM 4059 O O . VAL C 3 118 ? 27.485 1.305 -20.091 1.00 21.55 118 VAL C O 1
ATOM 4063 N N . SER C 3 119 ? 28.330 0.611 -18.123 1.00 26.57 119 SER C N 1
ATOM 4064 C CA . SER C 3 119 ? 27.990 1.836 -17.411 1.00 29.98 119 SER C CA 1
ATOM 4065 C C . SER C 3 119 ? 28.982 2.087 -16.286 1.00 31.14 119 SER C C 1
ATOM 4066 O O . SER C 3 119 ? 29.539 1.148 -15.716 1.00 31.72 119 SER C O 1
ATOM 4069 N N . SER C 3 120 ? 29.144 3.352 -15.913 1.00 34.51 120 SER C N 1
ATOM 4070 C CA . SER C 3 120 ? 29.977 3.689 -14.765 1.00 29.69 120 SER C CA 1
ATOM 4071 C C . SER C 3 120 ? 29.201 3.492 -13.489 1.00 33.95 120 SER C C 1
ATOM 4072 O O . SER C 3 120 ? 29.790 3.416 -12.409 1.00 38.09 120 SER C O 1
ATOM 4075 N N . ALA C 3 121 ? 27.879 3.388 -13.619 1.00 35.08 121 ALA C N 1
ATOM 4076 C CA . ALA C 3 121 ? 26.985 3.495 -12.468 1.00 30.55 121 ALA C CA 1
ATOM 4077 C C . ALA C 3 121 ? 27.117 2.287 -11.562 1.00 28.63 121 ALA C C 1
ATOM 4078 O O . ALA C 3 121 ? 27.302 1.159 -12.015 1.00 31.13 121 ALA C O 1
ATOM 4080 N N . LYS C 3 122 ? 26.997 2.518 -10.270 1.00 31.33 122 LYS C N 1
ATOM 4081 C CA . LYS C 3 122 ? 27.278 1.456 -9.324 1.00 31.55 122 LYS C CA 1
ATOM 4082 C C . LYS C 3 122 ? 25.991 0.664 -9.070 1.00 28.85 122 LYS C C 1
ATOM 4083 O O . LYS C 3 122 ? 24.883 1.223 -9.108 1.00 25.73 122 LYS C O 1
ATOM 4089 N N . THR C 3 123 ? 26.139 -0.640 -8.860 1.00 23.51 123 THR C N 1
ATOM 4090 C CA . THR C 3 123 ? 25.016 -1.507 -8.523 1.00 23.70 123 THR C CA 1
ATOM 4091 C C . THR C 3 123 ? 24.201 -1.011 -7.320 1.00 27.18 123 THR C C 1
ATOM 4092 O O . THR C 3 123 ? 24.759 -0.667 -6.282 1.00 33.27 123 THR C O 1
ATOM 4096 N N . THR C 3 124 ? 22.883 -0.939 -7.484 1.00 22.00 124 THR C N 1
ATOM 4097 C CA . THR C 3 124 ? 22.003 -0.591 -6.385 1.00 24.49 124 THR C CA 1
ATOM 4098 C C . THR C 3 124 ? 20.832 -1.570 -6.342 1.00 29.56 124 THR C C 1
ATOM 4099 O O . THR C 3 124 ? 20.255 -1.917 -7.380 1.00 26.84 124 THR C O 1
ATOM 4103 N N . PRO C 3 125 ? 20.453 -1.994 -5.129 1.00 31.16 125 PRO C N 1
ATOM 4104 C CA . PRO C 3 125 ? 19.246 -2.798 -4.912 1.00 26.01 125 PRO C CA 1
ATOM 4105 C C . PRO C 3 125 ? 17.968 -1.985 -5.046 1.00 23.75 125 PRO C C 1
ATOM 4106 O O . PRO C 3 125 ? 17.961 -0.781 -4.789 1.00 22.77 125 PRO C O 1
ATOM 4110 N N . PRO C 3 126 ? 16.884 -2.646 -5.469 1.00 26.32 126 PRO C N 1
ATOM 4111 C CA . PRO C 3 126 ? 15.582 -1.994 -5.572 1.00 26.72 126 PRO C CA 1
ATOM 4112 C C . PRO C 3 126 ? 15.011 -1.829 -4.174 1.00 28.91 126 PRO C C 1
ATOM 4113 O O . PRO C 3 126 ? 15.267 -2.673 -3.321 1.00 28.16 126 PRO C O 1
ATOM 4117 N N . SER C 3 127 ? 14.283 -0.743 -3.942 1.00 29.10 127 SER C N 1
ATOM 4118 C CA . SER C 3 127 ? 13.215 -0.725 -2.952 1.00 29.59 127 SER C CA 1
ATOM 4119 C C . SER C 3 127 ? 11.941 -1.337 -3.528 1.00 29.96 127 SER C C 1
ATOM 4120 O O . SER C 3 127 ? 11.619 -1.137 -4.696 1.00 29.61 127 SER C O 1
ATOM 4123 N N . VAL C 3 128 ? 11.224 -2.093 -2.710 1.00 30.25 128 VAL C N 1
ATOM 4124 C CA . VAL C 3 128 ? 9.983 -2.714 -3.145 1.00 29.81 128 VAL C CA 1
ATOM 4125 C C . VAL C 3 128 ? 8.793 -2.177 -2.352 1.00 32.46 128 VAL C C 1
ATOM 4126 O O . VAL C 3 128 ? 8.798 -2.202 -1.121 1.00 32.11 128 VAL C O 1
ATOM 4130 N N . TYR C 3 129 ? 7.786 -1.673 -3.061 1.00 32.25 129 TYR C N 1
ATOM 4131 C CA . TYR C 3 129 ? 6.611 -1.085 -2.424 1.00 32.11 129 TYR C CA 1
ATOM 4132 C C . TYR C 3 129 ? 5.351 -1.762 -2.931 1.00 31.20 129 TYR C C 1
ATOM 4133 O O . TYR C 3 129 ? 5.243 -2.047 -4.108 1.00 31.27 129 TYR C O 1
ATOM 4142 N N . PRO C 3 130 ? 4.374 -1.997 -2.042 1.00 40.59 130 PRO C N 1
ATOM 4143 C CA . PRO C 3 130 ? 3.056 -2.524 -2.420 1.00 33.37 130 PRO C CA 1
ATOM 4144 C C . PRO C 3 130 ? 2.202 -1.530 -3.205 1.00 34.70 130 PRO C C 1
ATOM 4145 O O . PRO C 3 130 ? 2.152 -0.339 -2.891 1.00 39.34 130 PRO C O 1
ATOM 4149 N N . LEU C 3 131 ? 1.518 -2.033 -4.224 1.00 35.87 131 LEU C N 1
ATOM 4150 C CA . LEU C 3 131 ? 0.492 -1.260 -4.900 1.00 36.02 131 LEU C CA 1
ATOM 4151 C C . LEU C 3 131 ? -0.887 -1.811 -4.570 1.00 37.06 131 LEU C C 1
ATOM 4152 O O . LEU C 3 131 ? -1.243 -2.936 -4.950 1.00 34.21 131 LEU C O 1
ATOM 4157 N N . ALA C 3 132 ? -1.643 -1.008 -3.832 1.00 41.50 132 ALA C N 1
ATOM 4158 C CA . ALA C 3 132 ? -2.983 -1.372 -3.385 1.00 42.85 132 ALA C CA 1
ATOM 4159 C C . ALA C 3 132 ? -3.890 -0.154 -3.545 1.00 44.57 132 ALA C C 1
ATOM 4160 O O . ALA C 3 132 ? -3.446 0.983 -3.353 1.00 46.14 132 ALA C O 1
ATOM 4162 N N . PRO C 3 133 ? -5.157 -0.386 -3.914 1.00 44.81 133 PRO C N 1
ATOM 4163 C CA . PRO C 3 133 ? -6.128 0.686 -4.165 1.00 45.10 133 PRO C CA 1
ATOM 4164 C C . PRO C 3 133 ? -6.571 1.382 -2.884 1.00 50.10 133 PRO C C 1
ATOM 4165 O O . PRO C 3 133 ? -7.148 2.467 -2.978 1.00 56.32 133 PRO C O 1
ATOM 4169 N N . SER C 3 141 ? -15.900 -6.348 -9.167 1.00 48.58 141 SER C N 1
ATOM 4170 C CA . SER C 3 141 ? -15.851 -7.806 -9.262 1.00 50.83 141 SER C CA 1
ATOM 4171 C C . SER C 3 141 ? -14.416 -8.333 -9.371 1.00 54.27 141 SER C C 1
ATOM 4172 O O . SER C 3 141 ? -14.082 -9.364 -8.772 1.00 52.99 141 SER C O 1
ATOM 4175 N N . MET C 3 142 ? -13.572 -7.608 -10.111 1.00 54.54 142 MET C N 1
ATOM 4176 C CA . MET C 3 142 ? -12.116 -7.820 -10.095 1.00 45.58 142 MET C CA 1
ATOM 4177 C C . MET C 3 142 ? -11.382 -6.678 -9.398 1.00 39.76 142 MET C C 1
ATOM 4178 O O . MET C 3 142 ? -11.879 -5.551 -9.317 1.00 40.23 142 MET C O 1
ATOM 4183 N N . VAL C 3 143 ? -10.224 -6.991 -8.836 1.00 35.96 143 VAL C N 1
ATOM 4184 C CA . VAL C 3 143 ? -9.355 -5.968 -8.274 1.00 34.51 143 VAL C CA 1
ATOM 4185 C C . VAL C 3 143 ? -7.915 -6.140 -8.821 1.00 36.17 143 VAL C C 1
ATOM 4186 O O . VAL C 3 143 ? -7.411 -7.269 -8.984 1.00 32.32 143 VAL C O 1
ATOM 4190 N N . THR C 3 144 ? -7.269 -5.028 -9.151 1.00 33.41 144 THR C N 1
ATOM 4191 C CA . THR C 3 144 ? -5.888 -5.094 -9.611 1.00 33.87 144 THR C CA 1
ATOM 4192 C C . THR C 3 144 ? -4.994 -4.563 -8.508 1.00 36.16 144 THR C C 1
ATOM 4193 O O . THR C 3 144 ? -5.241 -3.478 -7.970 1.00 35.81 144 THR C O 1
ATOM 4197 N N . LEU C 3 145 ? -3.980 -5.350 -8.154 1.00 36.78 145 LEU C N 1
ATOM 4198 C CA . LEU C 3 145 ? -2.916 -4.901 -7.265 1.00 33.59 145 LEU C CA 1
ATOM 4199 C C . LEU C 3 145 ? -1.604 -4.856 -8.048 1.00 32.96 145 LEU C C 1
ATOM 4200 O O . LEU C 3 145 ? -1.537 -5.276 -9.209 1.00 28.25 145 LEU C O 1
ATOM 4205 N N . GLY C 3 146 ? -0.547 -4.397 -7.388 1.00 39.63 146 GLY C N 1
ATOM 4206 C CA . GLY C 3 146 ? 0.757 -4.378 -8.013 1.00 33.09 146 GLY C CA 1
ATOM 4207 C C . GLY C 3 146 ? 1.927 -4.410 -7.062 1.00 31.06 146 GLY C C 1
ATOM 4208 O O . GLY C 3 146 ? 1.746 -4.401 -5.848 1.00 29.52 146 GLY C O 1
ATOM 4209 N N . CYS C 3 147 ? 3.129 -4.476 -7.631 1.00 33.64 147 CYS C N 1
ATOM 4210 C CA . CYS C 3 147 ? 4.359 -4.067 -6.954 1.00 30.70 147 CYS C CA 1
ATOM 4211 C C . CYS C 3 147 ? 5.081 -2.967 -7.696 1.00 30.38 147 CYS C C 1
ATOM 4212 O O . CYS C 3 147 ? 5.338 -3.077 -8.899 1.00 32.08 147 CYS C O 1
ATOM 4215 N N . LEU C 3 148 ? 5.478 -1.943 -6.952 1.00 26.16 148 LEU C N 1
ATOM 4216 C CA . LEU C 3 148 ? 6.507 -1.020 -7.404 1.00 26.29 148 LEU C CA 1
ATOM 4217 C C . LEU C 3 148 ? 7.923 -1.500 -7.074 1.00 30.60 148 LEU C C 1
ATOM 4218 O O . LEU C 3 148 ? 8.271 -1.734 -5.909 1.00 29.19 148 LEU C O 1
ATOM 4223 N N . VAL C 3 149 ? 8.748 -1.636 -8.106 1.00 26.33 149 VAL C N 1
ATOM 4224 C CA . VAL C 3 149 ? 10.148 -1.961 -7.899 1.00 21.48 149 VAL C CA 1
ATOM 4225 C C . VAL C 3 149 ? 11.048 -0.812 -8.342 1.00 23.03 149 VAL C C 1
ATOM 4226 O O . VAL C 3 149 ? 11.287 -0.608 -9.542 1.00 24.28 149 VAL C O 1
ATOM 4230 N N . LYS C 3 150 ? 11.601 -0.100 -7.365 1.00 24.24 150 LYS C N 1
ATOM 4231 C CA . LYS C 3 150 ? 12.082 1.264 -7.586 1.00 28.46 150 LYS C CA 1
ATOM 4232 C C . LYS C 3 150 ? 13.585 1.434 -7.312 1.00 28.56 150 LYS C C 1
ATOM 4233 O O . LYS C 3 150 ? 14.110 1.001 -6.270 1.00 24.75 150 LYS C O 1
ATOM 4239 N N . GLY C 3 151 ? 14.262 2.086 -8.255 1.00 26.76 151 GLY C N 1
ATOM 4240 C CA . GLY C 3 151 ? 15.558 2.687 -7.994 1.00 30.81 151 GLY C CA 1
ATOM 4241 C C . GLY C 3 151 ? 16.700 1.685 -7.909 1.00 28.30 151 GLY C C 1
ATOM 4242 O O . GLY C 3 151 ? 17.481 1.708 -6.947 1.00 29.06 151 GLY C O 1
ATOM 4243 N N . TYR C 3 152 ? 16.785 0.794 -8.896 1.00 25.42 152 TYR C N 1
ATOM 4244 C CA . TYR C 3 152 ? 17.737 -0.315 -8.867 1.00 25.36 152 TYR C CA 1
ATOM 4245 C C . TYR C 3 152 ? 18.568 -0.300 -10.122 1.00 28.57 152 TYR C C 1
ATOM 4246 O O . TYR C 3 152 ? 18.238 0.409 -11.072 1.00 28.90 152 TYR C O 1
ATOM 4255 N N . PHE C 3 153 ? 19.630 -1.105 -10.122 1.00 27.96 153 PHE C N 1
ATOM 4256 C CA . PHE C 3 153 ? 20.586 -1.160 -11.218 1.00 24.54 153 PHE C CA 1
ATOM 4257 C C . PHE C 3 153 ? 21.568 -2.287 -10.913 1.00 25.10 153 PHE C C 1
ATOM 4258 O O . PHE C 3 153 ? 21.966 -2.462 -9.764 1.00 23.03 153 PHE C O 1
ATOM 4266 N N . PRO C 3 154 ? 21.937 -3.082 -11.941 1.00 29.40 154 PRO C N 1
ATOM 4267 C CA . PRO C 3 154 ? 21.361 -3.046 -13.290 1.00 25.65 154 PRO C CA 1
ATOM 4268 C C . PRO C 3 154 ? 20.161 -3.988 -13.425 1.00 23.85 154 PRO C C 1
ATOM 4269 O O . PRO C 3 154 ? 19.799 -4.700 -12.490 1.00 24.50 154 PRO C O 1
ATOM 4273 N N . GLU C 3 155 ? 19.574 -4.009 -14.611 1.00 22.25 155 GLU C N 1
ATOM 4274 C CA . GLU C 3 155 ? 18.670 -5.070 -15.007 1.00 21.14 155 GLU C CA 1
ATOM 4275 C C . GLU C 3 155 ? 19.393 -6.406 -15.002 1.00 19.54 155 GLU C C 1
ATOM 4276 O O . GLU C 3 155 ? 20.600 -6.454 -15.184 1.00 28.63 155 GLU C O 1
ATOM 4282 N N . PRO C 3 156 ? 18.660 -7.506 -14.825 1.00 19.28 156 PRO C N 1
ATOM 4283 C CA . PRO C 3 156 ? 17.204 -7.583 -14.648 1.00 24.21 156 PRO C CA 1
ATOM 4284 C C . PRO C 3 156 ? 16.768 -7.528 -13.181 1.00 28.29 156 PRO C C 1
ATOM 4285 O O . PRO C 3 156 ? 17.614 -7.501 -12.288 1.00 29.12 156 PRO C O 1
ATOM 4289 N N . VAL C 3 157 ? 15.456 -7.513 -12.951 1.00 31.42 157 VAL C N 1
ATOM 4290 C CA . VAL C 3 157 ? 14.828 -8.161 -11.796 1.00 26.53 157 VAL C CA 1
ATOM 4291 C C . VAL C 3 157 ? 13.835 -9.230 -12.216 1.00 25.98 157 VAL C C 1
ATOM 4292 O O . VAL C 3 157 ? 13.339 -9.217 -13.341 1.00 35.82 157 VAL C O 1
ATOM 4296 N N . THR C 3 158 ? 13.542 -10.157 -11.315 1.00 24.81 158 THR C N 1
ATOM 4297 C CA . THR C 3 158 ? 12.422 -11.067 -11.509 1.00 27.01 158 THR C CA 1
ATOM 4298 C C . THR C 3 158 ? 11.305 -10.766 -10.517 1.00 30.35 158 THR C C 1
ATOM 4299 O O . THR C 3 158 ? 11.559 -10.439 -9.361 1.00 32.61 158 THR C O 1
ATOM 4303 N N . VAL C 3 159 ? 10.068 -10.869 -10.985 1.00 27.90 159 VAL C N 1
ATOM 4304 C CA . VAL C 3 159 ? 8.909 -10.698 -10.134 1.00 25.94 159 VAL C CA 1
ATOM 4305 C C . VAL C 3 159 ? 7.948 -11.862 -10.342 1.00 31.54 159 VAL C C 1
ATOM 4306 O O . VAL C 3 159 ? 7.515 -12.124 -11.463 1.00 29.83 159 VAL C O 1
ATOM 4310 N N . THR C 3 160 ? 7.616 -12.558 -9.260 1.00 30.39 160 THR C N 1
ATOM 4311 C CA . THR C 3 160 ? 6.586 -13.590 -9.301 1.00 28.53 160 THR C CA 1
ATOM 4312 C C . THR C 3 160 ? 5.535 -13.239 -8.280 1.00 31.78 160 THR C C 1
ATOM 4313 O O . THR C 3 160 ? 5.760 -12.359 -7.467 1.00 29.26 160 THR C O 1
ATOM 4317 N N . TRP C 3 161 ? 4.369 -13.875 -8.350 1.00 36.25 161 TRP C N 1
ATOM 4318 C CA . TRP C 3 161 ? 3.372 -13.691 -7.300 1.00 31.53 161 TRP C CA 1
ATOM 4319 C C . TRP C 3 161 ? 2.952 -15.007 -6.671 1.00 36.10 161 TRP C C 1
ATOM 4320 O O . TRP C 3 161 ? 2.706 -15.993 -7.375 1.00 38.55 161 TRP C O 1
ATOM 4331 N N . ASN C 3 162 ? 2.883 -15.001 -5.340 1.00 34.42 162 ASN C N 1
ATOM 4332 C CA . ASN C 3 162 ? 2.787 -16.214 -4.533 1.00 35.01 162 ASN C CA 1
ATOM 4333 C C . ASN C 3 162 ? 3.707 -17.309 -5.061 1.00 37.79 162 ASN C C 1
ATOM 4334 O O . ASN C 3 162 ? 3.240 -18.375 -5.454 1.00 40.26 162 ASN C O 1
ATOM 4339 N N . SER C 3 163 ? 5.009 -17.024 -5.088 1.00 39.87 163 SER C N 1
ATOM 4340 C CA . SER C 3 163 ? 6.044 -17.980 -5.515 1.00 39.71 163 SER C CA 1
ATOM 4341 C C . SER C 3 163 ? 5.752 -18.628 -6.864 1.00 42.44 163 SER C C 1
ATOM 4342 O O . SER C 3 163 ? 6.279 -19.705 -7.152 1.00 39.85 163 SER C O 1
ATOM 4345 N N . GLY C 3 164 ? 4.956 -17.945 -7.693 1.00 38.51 164 GLY C N 1
ATOM 4346 C CA . GLY C 3 164 ? 4.611 -18.432 -9.014 1.00 39.79 164 GLY C CA 1
ATOM 4347 C C . GLY C 3 164 ? 3.340 -19.262 -9.099 1.00 48.12 164 GLY C C 1
ATOM 4348 O O . GLY C 3 164 ? 3.120 -19.955 -10.094 1.00 47.91 164 GLY C O 1
ATOM 4349 N N . SER C 3 165 ? 2.512 -19.214 -8.057 1.00 48.75 165 SER C N 1
ATOM 4350 C CA . SER C 3 165 ? 1.176 -19.821 -8.101 1.00 46.45 165 SER C CA 1
ATOM 4351 C C . SER C 3 165 ? 0.127 -18.943 -8.779 1.00 50.54 165 SER C C 1
ATOM 4352 O O . SER C 3 165 ? -0.822 -19.454 -9.385 1.00 56.37 165 SER C O 1
ATOM 4355 N N . LEU C 3 166 ? 0.290 -17.626 -8.671 1.00 48.24 166 LEU C N 1
ATOM 4356 C CA . LEU C 3 166 ? -0.353 -16.717 -9.616 1.00 50.57 166 LEU C CA 1
ATOM 4357 C C . LEU C 3 166 ? 0.548 -16.543 -10.834 1.00 53.30 166 LEU C C 1
ATOM 4358 O O . LEU C 3 166 ? 1.715 -16.157 -10.714 1.00 49.86 166 LEU C O 1
ATOM 4363 N N . SER C 3 167 ? 0.003 -16.873 -12.000 1.00 54.51 167 SER C N 1
ATOM 4364 C CA . SER C 3 167 ? 0.634 -16.571 -13.279 1.00 49.10 167 SER C CA 1
ATOM 4365 C C . SER C 3 167 ? -0.302 -15.752 -14.171 1.00 48.24 167 SER C C 1
ATOM 4366 O O . SER C 3 167 ? 0.019 -14.626 -14.563 1.00 47.30 167 SER C O 1
ATOM 4369 N N . SER C 3 168 ? -1.450 -16.324 -14.515 1.00 43.42 168 SER C N 1
ATOM 4370 C CA . SER C 3 168 ? -2.439 -15.575 -15.277 1.00 46.57 168 SER C CA 1
ATOM 4371 C C . SER C 3 168 ? -2.928 -14.395 -14.434 1.00 40.54 168 SER C C 1
ATOM 4372 O O . SER C 3 168 ? -2.971 -14.481 -13.209 1.00 43.89 168 SER C O 1
ATOM 4375 N N . GLY C 3 169 ? -3.239 -13.279 -15.085 1.00 34.37 169 GLY C N 1
ATOM 4376 C CA . GLY C 3 169 ? -3.607 -12.063 -14.383 1.00 26.91 169 GLY C CA 1
ATOM 4377 C C . GLY C 3 169 ? -2.508 -11.019 -14.320 1.00 31.79 169 GLY C C 1
ATOM 4378 O O . GLY C 3 169 ? -2.750 -9.905 -13.846 1.00 28.31 169 GLY C O 1
ATOM 4379 N N . VAL C 3 170 ? -1.313 -11.367 -14.813 1.00 35.75 170 VAL C N 1
ATOM 4380 C CA . VAL C 3 170 ? -0.082 -10.648 -14.478 1.00 30.47 170 VAL C CA 1
ATOM 4381 C C . VAL C 3 170 ? 0.566 -9.957 -15.690 1.00 32.90 170 VAL C C 1
ATOM 4382 O O . VAL C 3 170 ? 0.956 -10.621 -16.654 1.00 32.35 170 VAL C O 1
ATOM 4386 N N . HIS C 3 171 ? 0.712 -8.631 -15.611 1.00 34.56 171 HIS C N 1
ATOM 4387 C CA . HIS C 3 171 ? 1.678 -7.872 -16.421 1.00 30.01 171 HIS C CA 1
ATOM 4388 C C . HIS C 3 171 ? 2.858 -7.391 -15.606 1.00 26.53 171 HIS C C 1
ATOM 4389 O O . HIS C 3 171 ? 2.696 -6.554 -14.736 1.00 27.96 171 HIS C O 1
ATOM 4396 N N . THR C 3 172 ? 4.056 -7.851 -15.918 1.00 25.06 172 THR C N 1
ATOM 4397 C CA . THR C 3 172 ? 5.221 -7.099 -15.483 1.00 24.21 172 THR C CA 1
ATOM 4398 C C . THR C 3 172 ? 5.692 -6.126 -16.564 1.00 24.24 172 THR C C 1
ATOM 4399 O O . THR C 3 172 ? 6.068 -6.541 -17.658 1.00 20.28 172 THR C O 1
ATOM 4403 N N . PHE C 3 173 ? 5.676 -4.833 -16.250 1.00 23.68 173 PHE C N 1
ATOM 4404 C CA . PHE C 3 173 ? 6.029 -3.803 -17.225 1.00 21.53 173 PHE C CA 1
ATOM 4405 C C . PHE C 3 173 ? 7.535 -3.762 -17.484 1.00 25.13 173 PHE C C 1
ATOM 4406 O O . PHE C 3 173 ? 8.334 -4.174 -16.634 1.00 27.47 173 PHE C O 1
ATOM 4414 N N . PRO C 3 174 ? 7.932 -3.311 -18.688 1.00 28.89 174 PRO C N 1
ATOM 4415 C CA . PRO C 3 174 ? 9.356 -3.121 -18.994 1.00 22.93 174 PRO C CA 1
ATOM 4416 C C . PRO C 3 174 ? 9.961 -2.014 -18.153 1.00 24.41 174 PRO C C 1
ATOM 4417 O O . PRO C 3 174 ? 9.321 -0.979 -17.950 1.00 25.30 174 PRO C O 1
ATOM 4421 N N . ALA C 3 175 ? 11.181 -2.227 -17.674 1.00 25.78 175 ALA C N 1
ATOM 4422 C CA . ALA C 3 175 ? 11.829 -1.262 -16.796 1.00 26.35 175 ALA C CA 1
ATOM 4423 C C . ALA C 3 175 ? 12.178 0.028 -17.530 1.00 26.55 175 ALA C C 1
ATOM 4424 O O . ALA C 3 175 ? 12.473 0.013 -18.728 1.00 31.34 175 ALA C O 1
ATOM 4426 N N . VAL C 3 176 ? 12.174 1.136 -16.797 1.00 26.86 176 VAL C N 1
ATOM 4427 C CA . VAL C 3 176 ? 12.459 2.449 -17.371 1.00 31.86 176 VAL C CA 1
ATOM 4428 C C . VAL C 3 176 ? 13.654 3.110 -16.653 1.00 37.94 176 VAL C C 1
ATOM 4429 O O . VAL C 3 176 ? 13.693 3.163 -15.418 1.00 37.14 176 VAL C O 1
ATOM 4433 N N . LEU C 3 177 ? 14.623 3.597 -17.432 1.00 32.72 177 LEU C N 1
ATOM 4434 C CA . LEU C 3 177 ? 15.886 4.092 -16.900 1.00 32.85 177 LEU C CA 1
ATOM 4435 C C . LEU C 3 177 ? 15.752 5.598 -16.708 1.00 36.83 177 LEU C C 1
ATOM 4436 O O . LEU C 3 177 ? 15.466 6.320 -17.660 1.00 37.68 177 LEU C O 1
ATOM 4441 N N . GLN C 3 178 ? 15.930 6.067 -15.476 1.00 41.72 178 GLN C N 1
ATOM 4442 C CA . GLN C 3 178 ? 16.179 7.489 -15.221 1.00 48.06 178 GLN C CA 1
ATOM 4443 C C . GLN C 3 178 ? 17.386 7.726 -14.306 1.00 46.89 178 GLN C C 1
ATOM 4444 O O . GLN C 3 178 ? 17.377 7.308 -13.140 1.00 38.79 178 GLN C O 1
ATOM 4450 N N . SER C 3 179 ? 18.404 8.414 -14.833 1.00 50.54 179 SER C N 1
ATOM 4451 C CA . SER C 3 179 ? 19.558 8.835 -14.036 1.00 43.47 179 SER C CA 1
ATOM 4452 C C . SER C 3 179 ? 20.190 7.656 -13.308 1.00 39.75 179 SER C C 1
ATOM 4453 O O . SER C 3 179 ? 20.288 7.660 -12.082 1.00 40.67 179 SER C O 1
ATOM 4456 N N . ASP C 3 180 ? 20.565 6.633 -14.069 1.00 38.63 180 ASP C N 1
ATOM 4457 C CA . ASP C 3 180 ? 21.354 5.515 -13.542 1.00 40.06 180 ASP C CA 1
ATOM 4458 C C . ASP C 3 180 ? 20.569 4.574 -12.615 1.00 36.20 180 ASP C C 1
ATOM 4459 O O . ASP C 3 180 ? 21.146 3.644 -12.047 1.00 37.24 180 ASP C O 1
ATOM 4464 N N . LEU C 3 181 ? 19.265 4.799 -12.463 1.00 33.11 181 LEU C N 1
ATOM 4465 C CA . LEU C 3 181 ? 18.409 3.783 -11.838 1.00 31.98 181 LEU C CA 1
ATOM 4466 C C . LEU C 3 181 ? 17.223 3.357 -12.706 1.00 33.21 181 LEU C C 1
ATOM 4467 O O . LEU C 3 181 ? 16.654 4.172 -13.433 1.00 39.36 181 LEU C O 1
ATOM 4472 N N . TYR C 3 182 ? 16.847 2.082 -12.611 1.00 29.35 182 TYR C N 1
ATOM 4473 C CA . TYR C 3 182 ? 15.616 1.592 -13.228 1.00 29.63 182 TYR C CA 1
ATOM 4474 C C . TYR C 3 182 ? 14.437 1.637 -12.266 1.00 30.01 182 TYR C C 1
ATOM 4475 O O . TYR C 3 182 ? 14.586 1.327 -11.089 1.00 31.97 182 TYR C O 1
ATOM 4484 N N . THR C 3 183 ? 13.261 1.998 -12.776 1.00 33.12 183 THR C N 1
ATOM 4485 C CA . THR C 3 183 ? 12.004 1.636 -12.118 1.00 30.24 183 THR C CA 1
ATOM 4486 C C . THR C 3 183 ? 11.126 0.735 -12.982 1.00 29.15 183 THR C C 1
ATOM 4487 O O . THR C 3 183 ? 10.975 0.949 -14.192 1.00 27.07 183 THR C O 1
ATOM 4491 N N . LEU C 3 184 ? 10.513 -0.249 -12.334 1.00 27.27 184 LEU C N 1
ATOM 4492 C CA . LEU C 3 184 ? 9.614 -1.183 -13.003 1.00 26.83 184 LEU C CA 1
ATOM 4493 C C . LEU C 3 184 ? 8.361 -1.372 -12.161 1.00 25.17 184 LEU C C 1
ATOM 4494 O O . LEU C 3 184 ? 8.428 -1.280 -10.941 1.00 26.23 184 LEU C O 1
ATOM 4499 N N . SER C 3 185 ? 7.224 -1.675 -12.782 1.00 26.73 185 SER C N 1
ATOM 4500 C CA . SER C 3 185 ? 6.050 -2.070 -11.989 1.00 26.60 185 SER C CA 1
ATOM 4501 C C . SER C 3 185 ? 5.497 -3.399 -12.444 1.00 23.97 185 SER C C 1
ATOM 4502 O O . SER C 3 185 ? 5.711 -3.808 -13.591 1.00 28.02 185 SER C O 1
ATOM 4505 N N . SER C 3 186 ? 4.785 -4.076 -11.555 1.00 20.26 186 SER C N 1
ATOM 4506 C CA . SER C 3 186 ? 4.097 -5.303 -11.940 1.00 23.78 186 SER C CA 1
ATOM 4507 C C . SER C 3 186 ? 2.667 -5.332 -11.404 1.00 29.42 186 SER C C 1
ATOM 4508 O O . SER C 3 186 ? 2.361 -4.704 -10.401 1.00 31.33 186 SER C O 1
ATOM 4511 N N . SER C 3 187 ? 1.797 -6.065 -12.082 1.00 28.72 187 SER C N 1
ATOM 4512 C CA . SER C 3 187 ? 0.371 -5.862 -11.979 1.00 22.27 187 SER C CA 1
ATOM 4513 C C . SER C 3 187 ? -0.245 -7.238 -11.988 1.00 26.40 187 SER C C 1
ATOM 4514 O O . SER C 3 187 ? 0.020 -8.033 -12.896 1.00 24.30 187 SER C O 1
ATOM 4517 N N . VAL C 3 188 ? -1.067 -7.520 -10.983 1.00 26.79 188 VAL C N 1
ATOM 4518 C CA . VAL C 3 188 ? -1.836 -8.760 -10.945 1.00 28.16 188 VAL C CA 1
ATOM 4519 C C . VAL C 3 188 ? -3.313 -8.463 -10.711 1.00 30.60 188 VAL C C 1
ATOM 4520 O O . VAL C 3 188 ? -3.657 -7.576 -9.927 1.00 32.41 188 VAL C O 1
ATOM 4524 N N . THR C 3 189 ? -4.190 -9.158 -11.432 1.00 29.37 189 THR C N 1
ATOM 4525 C CA . THR C 3 189 ? -5.622 -8.973 -11.213 1.00 32.41 189 THR C CA 1
ATOM 4526 C C . THR C 3 189 ? -6.293 -10.222 -10.679 1.00 31.77 189 THR C C 1
ATOM 4527 O O . THR C 3 189 ? -6.313 -11.266 -11.330 1.00 31.48 189 THR C O 1
ATOM 4531 N N . VAL C 3 190 ? -6.904 -10.092 -9.513 1.00 31.39 190 VAL C N 1
ATOM 4532 C CA . VAL C 3 190 ? -7.538 -11.242 -8.897 1.00 36.18 190 VAL C CA 1
ATOM 4533 C C . VAL C 3 190 ? -8.977 -10.879 -8.617 1.00 36.45 190 VAL C C 1
ATOM 4534 O O . VAL C 3 190 ? -9.309 -9.695 -8.551 1.00 35.39 190 VAL C O 1
ATOM 4538 N N . PRO C 3 191 ? -9.844 -11.897 -8.489 1.00 41.88 191 PRO C N 1
ATOM 4539 C CA . PRO C 3 191 ? -11.242 -11.677 -8.085 1.00 40.54 191 PRO C CA 1
ATOM 4540 C C . PRO C 3 191 ? -11.310 -11.058 -6.695 1.00 41.38 191 PRO C C 1
ATOM 4541 O O . PRO C 3 191 ? -10.344 -11.196 -5.940 1.00 48.57 191 PRO C O 1
ATOM 4545 N N . SER C 3 192 ? -12.399 -10.370 -6.364 1.00 42.38 192 SER C N 1
ATOM 4546 C CA . SER C 3 192 ? -12.532 -9.748 -5.040 1.00 47.29 192 SER C CA 1
ATOM 4547 C C . SER C 3 192 ? -12.775 -10.786 -3.942 1.00 50.16 192 SER C C 1
ATOM 4548 O O . SER C 3 192 ? -12.626 -10.494 -2.752 1.00 48.14 192 SER C O 1
ATOM 4551 N N . SER C 3 193 ? -13.143 -12.000 -4.346 1.00 51.02 193 SER C N 1
ATOM 4552 C CA . SER C 3 193 ? -13.335 -13.087 -3.391 1.00 53.07 193 SER C CA 1
ATOM 4553 C C . SER C 3 193 ? -12.054 -13.540 -2.691 1.00 52.38 193 SER C C 1
ATOM 4554 O O . SER C 3 193 ? -12.053 -13.650 -1.461 1.00 61.16 193 SER C O 1
ATOM 4557 N N . PRO C 3 194 ? -10.960 -13.792 -3.447 1.00 52.78 194 PRO C N 1
ATOM 4558 C CA . PRO C 3 194 ? -9.718 -14.058 -2.709 1.00 60.68 194 PRO C CA 1
ATOM 4559 C C . PRO C 3 194 ? -9.148 -12.869 -1.928 1.00 59.45 194 PRO C C 1
ATOM 4560 O O . PRO C 3 194 ? -8.636 -13.106 -0.840 1.00 62.57 194 PRO C O 1
ATOM 4564 N N . TRP C 3 195 ? -9.224 -11.642 -2.436 1.00 53.51 195 TRP C N 1
ATOM 4565 C CA . TRP C 3 195 ? -8.537 -10.535 -1.757 1.00 52.79 195 TRP C CA 1
ATOM 4566 C C . TRP C 3 195 ? -9.483 -9.549 -1.039 1.00 50.51 195 TRP C C 1
ATOM 4567 O O . TRP C 3 195 ? -10.411 -9.018 -1.658 1.00 53.03 195 TRP C O 1
ATOM 4578 N N . PRO C 3 196 ? -9.239 -9.271 0.261 1.00 49.33 196 PRO C N 1
ATOM 4579 C CA . PRO C 3 196 ? -8.120 -9.636 1.152 1.00 46.95 196 PRO C CA 1
ATOM 4580 C C . PRO C 3 196 ? -8.078 -11.101 1.564 1.00 51.10 196 PRO C C 1
ATOM 4581 O O . PRO C 3 196 ? -7.054 -11.549 2.077 1.00 53.65 196 PRO C O 1
ATOM 4585 N N . SER C 3 197 ? -9.173 -11.825 1.362 1.00 54.04 197 SER C N 1
ATOM 4586 C CA . SER C 3 197 ? -9.487 -12.991 2.183 1.00 58.86 197 SER C CA 1
ATOM 4587 C C . SER C 3 197 ? -8.389 -14.053 2.074 1.00 56.14 197 SER C C 1
ATOM 4588 O O . SER C 3 197 ? -8.045 -14.717 3.049 1.00 58.95 197 SER C O 1
ATOM 4591 N N . GLU C 3 198 ? -7.830 -14.188 0.880 1.00 57.32 198 GLU C N 1
ATOM 4592 C CA . GLU C 3 198 ? -6.668 -15.027 0.660 1.00 56.08 198 GLU C CA 1
ATOM 4593 C C . GLU C 3 198 ? -5.543 -14.156 0.093 1.00 58.32 198 GLU C C 1
ATOM 4594 O O . GLU C 3 198 ? -5.798 -13.161 -0.591 1.00 55.99 198 GLU C O 1
ATOM 4600 N N . THR C 3 199 ? -4.300 -14.529 0.365 1.00 52.52 199 THR C N 1
ATOM 4601 C CA . THR C 3 199 ? -3.207 -13.565 0.294 1.00 47.65 199 THR C CA 1
ATOM 4602 C C . THR C 3 199 ? -2.486 -13.596 -1.052 1.00 44.89 199 THR C C 1
ATOM 4603 O O . THR C 3 199 ? -2.247 -14.671 -1.609 1.00 46.94 199 THR C O 1
ATOM 4607 N N . VAL C 3 200 ? -2.163 -12.423 -1.594 1.00 43.21 200 VAL C N 1
ATOM 4608 C CA . VAL C 3 200 ? -1.234 -12.368 -2.728 1.00 35.19 200 VAL C CA 1
ATOM 4609 C C . VAL C 3 200 ? 0.018 -11.563 -2.396 1.00 34.41 200 VAL C C 1
ATOM 4610 O O . VAL C 3 200 ? -0.042 -10.443 -1.881 1.00 33.92 200 VAL C O 1
ATOM 4614 N N . THR C 3 201 ? 1.163 -12.173 -2.662 1.00 36.27 201 THR C N 1
ATOM 4615 C CA . THR C 3 201 ? 2.444 -11.623 -2.271 1.00 31.91 201 THR C CA 1
ATOM 4616 C C . THR C 3 201 ? 3.342 -11.626 -3.489 1.00 28.65 201 THR C C 1
ATOM 4617 O O . THR C 3 201 ? 3.524 -12.663 -4.131 1.00 28.29 201 THR C O 1
ATOM 4621 N N . CYS C 3 202 ? 3.933 -10.481 -3.794 1.00 26.69 202 CYS C N 1
ATOM 4622 C CA . CYS C 3 202 ? 4.945 -10.465 -4.839 1.00 30.22 202 CYS C CA 1
ATOM 4623 C C . CYS C 3 202 ? 6.316 -10.835 -4.313 1.00 31.73 202 CYS C C 1
ATOM 4624 O O . CYS C 3 202 ? 6.680 -10.491 -3.183 1.00 36.64 202 CYS C O 1
ATOM 4627 N N . ASN C 3 203 ? 7.063 -11.553 -5.139 1.00 27.03 203 ASN C N 1
ATOM 4628 C CA . ASN C 3 203 ? 8.416 -11.943 -4.834 1.00 28.51 203 ASN C CA 1
ATOM 4629 C C . ASN C 3 203 ? 9.338 -11.325 -5.866 1.00 32.72 203 ASN C C 1
ATOM 4630 O O . ASN C 3 203 ? 9.302 -11.667 -7.053 1.00 36.47 203 ASN C O 1
ATOM 4635 N N . VAL C 3 204 ? 10.163 -10.402 -5.397 1.00 32.07 204 VAL C N 1
ATOM 4636 C CA . VAL C 3 204 ? 11.071 -9.663 -6.246 1.00 30.07 204 VAL C CA 1
ATOM 4637 C C . VAL C 3 204 ? 12.485 -10.163 -5.977 1.00 31.35 204 VAL C C 1
ATOM 4638 O O . VAL C 3 204 ? 12.854 -10.407 -4.828 1.00 32.44 204 VAL C O 1
ATOM 4642 N N . ALA C 3 205 ? 13.271 -10.336 -7.034 1.00 31.17 205 ALA C N 1
ATOM 4643 C CA . ALA C 3 205 ? 14.667 -10.700 -6.871 1.00 26.15 205 ALA C CA 1
ATOM 4644 C C . ALA C 3 205 ? 15.561 -9.935 -7.841 1.00 33.87 205 ALA C C 1
ATOM 4645 O O . ALA C 3 205 ? 15.256 -9.808 -9.030 1.00 37.86 205 ALA C O 1
ATOM 4647 N N . HIS C 3 206 ? 16.691 -9.462 -7.331 1.00 34.74 206 HIS C N 1
ATOM 4648 C CA . HIS C 3 206 ? 17.629 -8.680 -8.114 1.00 28.92 206 HIS C CA 1
ATOM 4649 C C . HIS C 3 206 ? 18.994 -9.298 -7.965 1.00 31.63 206 HIS C C 1
ATOM 4650 O O . HIS C 3 206 ? 19.685 -9.015 -6.989 1.00 30.92 206 HIS C O 1
ATOM 4657 N N . PRO C 3 207 ? 19.349 -10.205 -8.892 1.00 33.49 207 PRO C N 1
ATOM 4658 C CA . PRO C 3 207 ? 20.464 -11.140 -8.742 1.00 29.86 207 PRO C CA 1
ATOM 4659 C C . PRO C 3 207 ? 21.789 -10.409 -8.579 1.00 28.19 207 PRO C C 1
ATOM 4660 O O . PRO C 3 207 ? 22.681 -10.896 -7.883 1.00 27.27 207 PRO C O 1
ATOM 4664 N N . ALA C 3 208 ? 21.899 -9.233 -9.186 1.00 26.71 208 ALA C N 1
ATOM 4665 C CA . ALA C 3 208 ? 23.168 -8.517 -9.202 1.00 27.50 208 ALA C CA 1
ATOM 4666 C C . ALA C 3 208 ? 23.565 -8.049 -7.796 1.00 30.27 208 ALA C C 1
ATOM 4667 O O . ALA C 3 208 ? 24.750 -7.898 -7.502 1.00 25.26 208 ALA C O 1
ATOM 4669 N N . SER C 3 209 ? 22.573 -7.744 -6.958 1.00 30.48 209 SER C N 1
ATOM 4670 C CA . SER C 3 209 ? 22.817 -7.524 -5.531 1.00 25.62 209 SER C CA 1
ATOM 4671 C C . SER C 3 209 ? 22.471 -8.689 -4.604 1.00 26.89 209 SER C C 1
ATOM 4672 O O . SER C 3 209 ? 22.667 -8.591 -3.395 1.00 33.15 209 SER C O 1
ATOM 4675 N N . SER C 3 210 ? 21.936 -9.770 -5.153 1.00 25.78 210 SER C N 1
ATOM 4676 C CA . SER C 3 210 ? 21.421 -10.879 -4.341 1.00 24.63 210 SER C CA 1
ATOM 4677 C C . SER C 3 210 ? 20.363 -10.437 -3.323 1.00 26.51 210 SER C C 1
ATOM 4678 O O . SER C 3 210 ? 20.167 -11.087 -2.297 1.00 27.46 210 SER C O 1
ATOM 4681 N N . THR C 3 211 ? 19.675 -9.341 -3.620 1.00 26.62 211 THR C N 1
ATOM 4682 C CA . THR C 3 211 ? 18.481 -8.941 -2.879 1.00 25.91 211 THR C CA 1
ATOM 4683 C C . THR C 3 211 ? 17.323 -9.879 -3.182 1.00 28.70 211 THR C C 1
ATOM 4684 O O . THR C 3 211 ? 17.159 -10.298 -4.332 1.00 30.41 211 THR C O 1
ATOM 4688 N N . LYS C 3 212 ? 16.551 -10.237 -2.154 1.00 25.00 212 LYS C N 1
ATOM 4689 C CA . LYS C 3 212 ? 15.231 -10.836 -2.343 1.00 23.47 212 LYS C CA 1
ATOM 4690 C C . LYS C 3 212 ? 14.191 -10.181 -1.435 1.00 29.42 212 LYS C C 1
ATOM 4691 O O . LYS C 3 212 ? 14.405 -10.039 -0.231 1.00 34.65 212 LYS C O 1
ATOM 4697 N N . VAL C 3 213 ? 13.045 -9.811 -1.993 1.00 32.31 213 VAL C N 1
ATOM 4698 C CA . VAL C 3 213 ? 11.968 -9.235 -1.186 1.00 32.19 213 VAL C CA 1
ATOM 4699 C C . VAL C 3 213 ? 10.660 -9.993 -1.404 1.00 34.40 213 VAL C C 1
ATOM 4700 O O . VAL C 3 213 ? 10.292 -10.282 -2.536 1.00 35.81 213 VAL C O 1
ATOM 4704 N N . ASP C 3 214 ? 9.976 -10.347 -0.320 1.00 31.29 214 ASP C N 1
ATOM 4705 C CA . ASP C 3 214 ? 8.562 -10.680 -0.399 1.00 30.52 214 ASP C CA 1
ATOM 4706 C C . ASP C 3 214 ? 7.731 -9.526 0.133 1.00 34.55 214 ASP C C 1
ATOM 4707 O O . ASP C 3 214 ? 7.998 -9.015 1.218 1.00 36.15 214 ASP C O 1
ATOM 4712 N N . LYS C 3 215 ? 6.693 -9.138 -0.595 1.00 34.67 215 LYS C N 1
ATOM 4713 C CA . LYS C 3 215 ? 5.757 -8.161 -0.053 1.00 32.97 215 LYS C CA 1
ATOM 4714 C C . LYS C 3 215 ? 4.315 -8.649 -0.158 1.00 33.45 215 LYS C C 1
ATOM 4715 O O . LYS C 3 215 ? 3.821 -8.959 -1.248 1.00 36.67 215 LYS C O 1
ATOM 4721 N N . LYS C 3 216 ? 3.650 -8.732 0.988 1.00 34.56 216 LYS C N 1
ATOM 4722 C CA . LYS C 3 216 ? 2.227 -9.038 1.036 1.00 32.83 216 LYS C CA 1
ATOM 4723 C C . LYS C 3 216 ? 1.433 -7.767 0.798 1.00 30.98 216 LYS C C 1
ATOM 4724 O O . LYS C 3 216 ? 1.671 -6.740 1.431 1.00 33.73 216 LYS C O 1
ATOM 4730 N N . ILE C 3 217 ? 0.467 -7.845 -0.103 1.00 31.38 217 ILE C N 1
ATOM 4731 C CA . ILE C 3 217 ? -0.328 -6.673 -0.441 1.00 34.43 217 ILE C CA 1
ATOM 4732 C C . ILE C 3 217 ? -1.549 -6.542 0.459 1.00 32.80 217 ILE C C 1
ATOM 4733 O O . ILE C 3 217 ? -2.296 -7.501 0.688 1.00 26.23 217 ILE C O 1
ATOM 4738 N N . VAL C 3 218 ? -1.744 -5.334 0.962 1.00 32.28 218 VAL C N 1
ATOM 4739 C CA . VAL C 3 218 ? -2.627 -5.146 2.080 1.00 33.19 218 VAL C CA 1
ATOM 4740 C C . VAL C 3 218 ? -3.396 -3.837 1.888 1.00 39.88 218 VAL C C 1
ATOM 4741 O O . VAL C 3 218 ? -2.842 -2.863 1.363 1.00 40.54 218 VAL C O 1
ATOM 4745 N N . PRO C 3 219 ? -4.693 -3.836 2.269 1.00 38.04 219 PRO C N 1
ATOM 4746 C CA . PRO C 3 219 ? -5.640 -2.783 1.878 1.00 38.61 219 PRO C CA 1
ATOM 4747 C C . PRO C 3 219 ? -5.475 -1.474 2.641 1.00 42.06 219 PRO C C 1
ATOM 4748 O O . PRO C 3 219 ? -5.276 -1.501 3.857 1.00 42.06 219 PRO C O 1
ATOM 4752 N N . ARG C 3 220 ? -5.637 -0.356 1.938 1.00 51.48 220 ARG C N 1
ATOM 4753 C CA . ARG C 3 220 ? -5.248 0.976 2.411 1.00 59.27 220 ARG C CA 1
ATOM 4754 C C . ARG C 3 220 ? -6.468 1.784 2.885 1.00 63.04 220 ARG C C 1
ATOM 4755 O O . ARG C 3 220 ? -6.905 1.678 4.044 1.00 55.97 220 ARG C O 1
ATOM 4763 N N . GLY D 1 3 ? -33.311 -18.017 58.607 1.00 40.47 452 GLY D N 1
ATOM 4764 C CA . GLY D 1 3 ? -32.285 -18.981 58.983 1.00 47.35 452 GLY D CA 1
ATOM 4765 C C . GLY D 1 3 ? -32.480 -19.669 60.332 1.00 49.87 452 GLY D C 1
ATOM 4766 O O . GLY D 1 3 ? -33.232 -19.190 61.186 1.00 54.00 452 GLY D O 1
ATOM 4767 N N . LEU D 1 4 ? -31.773 -20.785 60.527 1.00 53.42 453 LEU D N 1
ATOM 4768 C CA . LEU D 1 4 ? -31.948 -21.668 61.698 1.00 56.76 453 LEU D CA 1
ATOM 4769 C C . LEU D 1 4 ? -31.431 -21.096 63.030 1.00 54.89 453 LEU D C 1
ATOM 4770 O O . LEU D 1 4 ? -30.401 -20.412 63.080 1.00 56.93 453 LEU D O 1
ATOM 4775 N N . ALA D 1 5 ? -32.137 -21.431 64.105 1.00 53.35 454 ALA D N 1
ATOM 4776 C CA . ALA D 1 5 ? -31.683 -21.153 65.460 1.00 57.94 454 ALA D CA 1
ATOM 4777 C C . ALA D 1 5 ? -30.740 -22.247 65.953 1.00 53.58 454 ALA D C 1
ATOM 4778 O O . ALA D 1 5 ? -30.892 -23.415 65.599 1.00 53.72 454 ALA D O 1
ATOM 4780 N N . SER D 1 6 ? -29.769 -21.854 66.773 1.00 57.32 455 SER D N 1
ATOM 4781 C CA . SER D 1 6 ? -28.793 -22.788 67.344 1.00 54.72 455 SER D CA 1
ATOM 4782 C C . SER D 1 6 ? -29.412 -23.901 68.195 1.00 55.67 455 SER D C 1
ATOM 4783 O O . SER D 1 6 ? -28.863 -25.000 68.272 1.00 49.40 455 SER D O 1
ATOM 4786 N N . GLY D 1 7 ? -30.525 -23.599 68.867 1.00 63.17 456 GLY D N 1
ATOM 4787 C CA . GLY D 1 7 ? -30.447 -22.874 70.121 1.00 56.15 456 GLY D CA 1
ATOM 4788 C C . GLY D 1 7 ? -29.610 -23.639 71.134 1.00 59.10 456 GLY D C 1
ATOM 4789 O O . GLY D 1 7 ? -29.976 -24.724 71.598 1.00 49.55 456 GLY D O 1
ATOM 4790 N N . GLN D 1 8 ? -28.490 -23.029 71.509 1.00 65.00 457 GLN D N 1
ATOM 4791 C CA . GLN D 1 8 ? -27.777 -23.384 72.720 1.00 62.09 457 GLN D CA 1
ATOM 4792 C C . GLN D 1 8 ? -27.724 -22.120 73.560 1.00 61.21 457 GLN D C 1
ATOM 4793 O O . GLN D 1 8 ? -27.436 -21.039 73.030 1.00 58.09 457 GLN D O 1
ATOM 4799 N N . PRO D 1 9 ? -27.999 -22.238 74.871 1.00 63.55 458 PRO D N 1
ATOM 4800 C CA . PRO D 1 9 ? -27.720 -21.085 75.732 1.00 58.34 458 PRO D CA 1
ATOM 4801 C C . PRO D 1 9 ? -26.225 -20.783 75.850 1.00 52.30 458 PRO D C 1
ATOM 4802 O O . PRO D 1 9 ? -25.414 -21.643 76.210 1.00 49.08 458 PRO D O 1
ATOM 4806 N N . ILE D 1 10 ? -25.883 -19.533 75.572 1.00 45.89 459 ILE D N 1
ATOM 4807 C CA . ILE D 1 10 ? -24.506 -19.096 75.580 1.00 41.63 459 ILE D CA 1
ATOM 4808 C C . ILE D 1 10 ? -24.563 -17.604 75.805 1.00 41.34 459 ILE D C 1
ATOM 4809 O O . ILE D 1 10 ? -25.596 -16.968 75.572 1.00 41.29 459 ILE D O 1
ATOM 4814 N N . CYS D 1 11 ? -23.469 -17.055 76.307 1.00 44.40 460 CYS D N 1
ATOM 4815 C CA . CYS D 1 11 ? -23.338 -15.624 76.441 1.00 42.88 460 CYS D CA 1
ATOM 4816 C C . CYS D 1 11 ? -22.371 -15.115 75.372 1.00 43.73 460 CYS D C 1
ATOM 4817 O O . CYS D 1 11 ? -21.177 -15.446 75.398 1.00 51.65 460 CYS D O 1
ATOM 4820 N N . GLY D 1 12 ? -22.879 -14.338 74.422 1.00 36.80 461 GLY D N 1
ATOM 4821 C CA . GLY D 1 12 ? -24.259 -14.485 74.057 1.00 39.35 461 GLY D CA 1
ATOM 4822 C C . GLY D 1 12 ? -24.666 -14.301 72.608 1.00 43.35 461 GLY D C 1
ATOM 4823 O O . GLY D 1 12 ? -24.010 -13.659 71.777 1.00 36.25 461 GLY D O 1
ATOM 4824 N N . ASN D 1 13 ? -25.809 -14.921 72.352 1.00 36.18 462 ASN D N 1
ATOM 4825 C CA . ASN D 1 13 ? -26.641 -14.763 71.191 1.00 38.04 462 ASN D CA 1
ATOM 4826 C C . ASN D 1 13 ? -27.560 -13.543 71.142 1.00 48.17 462 ASN D C 1
ATOM 4827 O O . ASN D 1 13 ? -28.228 -13.304 70.124 1.00 50.23 462 ASN D O 1
ATOM 4832 N N . GLY D 1 14 ? -27.635 -12.789 72.234 1.00 45.45 463 GLY D N 1
ATOM 4833 C CA . GLY D 1 14 ? -28.592 -11.694 72.291 1.00 46.81 463 GLY D CA 1
ATOM 4834 C C . GLY D 1 14 ? -29.920 -12.109 72.894 1.00 45.30 463 GLY D C 1
ATOM 4835 O O . GLY D 1 14 ? -30.899 -11.351 72.896 1.00 42.41 463 GLY D O 1
ATOM 4836 N N . MET D 1 15 ? -29.958 -13.343 73.378 1.00 43.38 464 MET D N 1
ATOM 4837 C CA . MET D 1 15 ? -31.175 -13.915 73.921 1.00 46.98 464 MET D CA 1
ATOM 4838 C C . MET D 1 15 ? -30.813 -14.208 75.376 1.00 48.13 464 MET D C 1
ATOM 4839 O O . MET D 1 15 ? -29.803 -14.881 75.649 1.00 45.22 464 MET D O 1
ATOM 4844 N N . VAL D 1 16 ? -31.611 -13.684 76.307 1.00 44.64 465 VAL D N 1
ATOM 4845 C CA . VAL D 1 16 ? -31.306 -13.824 77.732 1.00 41.15 465 VAL D CA 1
ATOM 4846 C C . VAL D 1 16 ? -31.752 -15.183 78.228 1.00 41.02 465 VAL D C 1
ATOM 4847 O O . VAL D 1 16 ? -32.889 -15.582 78.009 1.00 45.30 465 VAL D O 1
ATOM 4851 N N . GLU D 1 17 ? -30.866 -15.886 78.916 1.00 40.07 466 GLU D N 1
ATOM 4852 C CA . GLU D 1 17 ? -31.121 -17.272 79.282 1.00 45.24 466 GLU D CA 1
ATOM 4853 C C . GLU D 1 17 ? -30.729 -17.475 80.749 1.00 54.82 466 GLU D C 1
ATOM 4854 O O . GLU D 1 17 ? -30.262 -16.535 81.399 1.00 55.10 466 GLU D O 1
ATOM 4860 N N . GLN D 1 18 ? -30.928 -18.682 81.279 1.00 55.84 467 GLN D N 1
ATOM 4861 C CA . GLN D 1 18 ? -30.670 -18.925 82.701 1.00 52.53 467 GLN D CA 1
ATOM 4862 C C . GLN D 1 18 ? -29.198 -18.661 83.029 1.00 60.73 467 GLN D C 1
ATOM 4863 O O . GLN D 1 18 ? -28.301 -19.077 82.292 1.00 64.29 467 GLN D O 1
ATOM 4869 N N . GLY D 1 19 ? -28.958 -17.960 84.132 1.00 59.38 468 GLY D N 1
ATOM 4870 C CA . GLY D 1 19 ? -27.610 -17.660 84.583 1.00 47.90 468 GLY D CA 1
ATOM 4871 C C . GLY D 1 19 ? -27.093 -16.358 83.998 1.00 49.18 468 GLY D C 1
ATOM 4872 O O . GLY D 1 19 ? -26.038 -15.854 84.401 1.00 52.01 468 GLY D O 1
ATOM 4873 N N . GLU D 1 20 ? -27.861 -15.777 83.080 1.00 47.25 469 GLU D N 1
ATOM 4874 C CA . GLU D 1 20 ? -27.566 -14.424 82.617 1.00 50.19 469 GLU D CA 1
ATOM 4875 C C . GLU D 1 20 ? -28.714 -13.435 82.852 1.00 49.31 469 GLU D C 1
ATOM 4876 O O . GLU D 1 20 ? -29.894 -13.773 82.727 1.00 47.07 469 GLU D O 1
ATOM 4882 N N . GLU D 1 21 ? -28.341 -12.227 83.265 1.00 48.69 470 GLU D N 1
ATOM 4883 C CA . GLU D 1 21 ? -29.289 -11.142 83.488 1.00 47.84 470 GLU D CA 1
ATOM 4884 C C . GLU D 1 21 ? -29.643 -10.442 82.183 1.00 40.93 470 GLU D C 1
ATOM 4885 O O . GLU D 1 21 ? -30.777 -10.046 81.965 1.00 37.77 470 GLU D O 1
ATOM 4891 N N . CYS D 1 22 ? -28.644 -10.240 81.339 1.00 42.03 471 CYS D N 1
ATOM 4892 C CA . CYS D 1 22 ? -28.869 -9.613 80.052 1.00 40.50 471 CYS D CA 1
ATOM 4893 C C . CYS D 1 22 ? -27.911 -10.231 79.062 1.00 44.28 471 CYS D C 1
ATOM 4894 O O . CYS D 1 22 ? -26.888 -10.791 79.455 1.00 45.94 471 CYS D O 1
ATOM 4897 N N . ASP D 1 23 ? -28.261 -10.175 77.783 1.00 42.62 472 ASP D N 1
ATOM 4898 C CA . ASP D 1 23 ? -27.346 -10.596 76.739 1.00 34.70 472 ASP D CA 1
ATOM 4899 C C . ASP D 1 23 ? -27.364 -9.613 75.572 1.00 38.65 472 ASP D C 1
ATOM 4900 O O . ASP D 1 23 ? -28.344 -9.533 74.837 1.00 43.21 472 ASP D O 1
ATOM 4905 N N . CYS D 1 24 ? -26.278 -8.868 75.401 1.00 41.42 473 CYS D N 1
ATOM 4906 C CA . CYS D 1 24 ? -26.210 -7.860 74.345 1.00 42.10 473 CYS D CA 1
ATOM 4907 C C . CYS D 1 24 ? -25.409 -8.305 73.115 1.00 43.79 473 CYS D C 1
ATOM 4908 O O . CYS D 1 24 ? -25.331 -7.574 72.125 1.00 48.60 473 CYS D O 1
ATOM 4911 N N . GLY D 1 25 ? -24.828 -9.501 73.175 1.00 40.39 474 GLY D N 1
ATOM 4912 C CA . GLY D 1 25 ? -23.847 -9.907 72.184 1.00 44.86 474 GLY D CA 1
ATOM 4913 C C . GLY D 1 25 ? -22.394 -9.913 72.644 1.00 44.90 474 GLY D C 1
ATOM 4914 O O . GLY D 1 25 ? -22.060 -9.540 73.768 1.00 41.79 474 GLY D O 1
ATOM 4915 N N . TYR D 1 26 ? -21.515 -10.337 71.746 1.00 49.75 475 TYR D N 1
ATOM 4916 C CA . TYR D 1 26 ? -20.087 -10.102 71.912 1.00 45.81 475 TYR D CA 1
ATOM 4917 C C . TYR D 1 26 ? -19.740 -8.639 71.683 1.00 46.67 475 TYR D C 1
ATOM 4918 O O . TYR D 1 26 ? -20.613 -7.820 71.396 1.00 47.99 475 TYR D O 1
ATOM 4927 N N . SER D 1 27 ? -18.460 -8.323 71.845 1.00 48.95 476 SER D N 1
ATOM 4928 C CA . SER D 1 27 ? -18.027 -6.964 72.131 1.00 48.23 476 SER D CA 1
ATOM 4929 C C . SER D 1 27 ? -18.366 -6.019 70.974 1.00 49.33 476 SER D C 1
ATOM 4930 O O . SER D 1 27 ? -18.760 -4.874 71.189 1.00 49.72 476 SER D O 1
ATOM 4933 N N . ASP D 1 28 ? -18.246 -6.513 69.746 1.00 54.50 477 ASP D N 1
ATOM 4934 C CA . ASP D 1 28 ? -18.442 -5.661 68.573 1.00 55.24 477 ASP D CA 1
ATOM 4935 C C . ASP D 1 28 ? -19.897 -5.680 68.116 1.00 53.12 477 ASP D C 1
ATOM 4936 O O . ASP D 1 28 ? -20.301 -4.894 67.259 1.00 50.51 477 ASP D O 1
ATOM 4941 N N . GLN D 1 29 ? -20.687 -6.567 68.715 1.00 52.56 478 GLN D N 1
ATOM 4942 C CA . GLN D 1 29 ? -22.133 -6.509 68.550 1.00 55.05 478 GLN D CA 1
ATOM 4943 C C . GLN D 1 29 ? -22.850 -5.632 69.569 1.00 55.98 478 GLN D C 1
ATOM 4944 O O . GLN D 1 29 ? -24.007 -5.273 69.354 1.00 61.05 478 GLN D O 1
ATOM 4950 N N . CYS D 1 30 ? -22.183 -5.268 70.659 1.00 51.08 479 CYS D N 1
ATOM 4951 C CA . CYS D 1 30 ? -22.923 -4.870 71.847 1.00 56.00 479 CYS D CA 1
ATOM 4952 C C . CYS D 1 30 ? -23.093 -3.363 71.826 1.00 59.72 479 CYS D C 1
ATOM 4953 O O . CYS D 1 30 ? -22.136 -2.618 72.015 1.00 63.06 479 CYS D O 1
ATOM 4956 N N . LYS D 1 31 ? -24.319 -2.924 71.565 1.00 57.91 480 LYS D N 1
ATOM 4957 C CA . LYS D 1 31 ? -24.646 -1.505 71.578 1.00 61.42 480 LYS D CA 1
ATOM 4958 C C . LYS D 1 31 ? -25.336 -1.093 72.869 1.00 58.63 480 LYS D C 1
ATOM 4959 O O . LYS D 1 31 ? -25.734 0.063 73.046 1.00 53.86 480 LYS D O 1
ATOM 4965 N N . ASP D 1 32 ? -25.486 -2.063 73.762 1.00 54.96 481 ASP D N 1
ATOM 4966 C CA . ASP D 1 32 ? -26.272 -1.863 74.957 1.00 47.47 481 ASP D CA 1
ATOM 4967 C C . ASP D 1 32 ? -25.417 -1.136 75.987 1.00 51.14 481 ASP D C 1
ATOM 4968 O O . ASP D 1 32 ? -24.436 -1.683 76.494 1.00 55.06 481 ASP D O 1
ATOM 4973 N N . GLU D 1 33 ? -25.836 0.064 76.366 1.00 52.37 482 GLU D N 1
ATOM 4974 C CA . GLU D 1 33 ? -25.149 0.795 77.419 1.00 46.57 482 GLU D CA 1
ATOM 4975 C C . GLU D 1 33 ? -25.513 0.184 78.771 1.00 45.21 482 GLU D C 1
ATOM 4976 O O . GLU D 1 33 ? -24.868 0.462 79.778 1.00 48.72 482 GLU D O 1
ATOM 4982 N N . CYS D 1 34 ? -26.556 -0.646 78.781 1.00 48.30 483 CYS D N 1
ATOM 4983 C CA . CYS D 1 34 ? -27.089 -1.225 80.013 1.00 44.18 483 CYS D CA 1
ATOM 4984 C C . CYS D 1 34 ? -26.270 -2.432 80.414 1.00 41.69 483 CYS D C 1
ATOM 4985 O O . CYS D 1 34 ? -26.257 -2.828 81.576 1.00 41.39 483 CYS D O 1
ATOM 4988 N N . CYS D 1 35 ? -25.613 -3.048 79.442 1.00 46.82 484 CYS D N 1
ATOM 4989 C CA . CYS D 1 35 ? -25.225 -4.441 79.615 1.00 49.53 484 CYS D CA 1
ATOM 4990 C C . CYS D 1 35 ? -23.719 -4.646 79.408 1.00 46.00 484 CYS D C 1
ATOM 4991 O O . CYS D 1 35 ? -23.082 -3.885 78.679 1.00 43.28 484 CYS D O 1
ATOM 4994 N N . TYR D 1 36 ? -23.165 -5.674 80.053 1.00 43.66 485 TYR D N 1
ATOM 4995 C CA . TYR D 1 36 ? -21.788 -6.102 79.806 1.00 45.16 485 TYR D CA 1
ATOM 4996 C C . TYR D 1 36 ? -21.712 -7.126 78.687 1.00 48.02 485 TYR D C 1
ATOM 4997 O O . TYR D 1 36 ? -22.379 -8.165 78.738 1.00 50.83 485 TYR D O 1
ATOM 5006 N N . ASP D 1 37 ? -20.841 -6.865 77.719 1.00 44.92 486 ASP D N 1
ATOM 5007 C CA . ASP D 1 37 ? -20.678 -7.750 76.574 1.00 41.96 486 ASP D CA 1
ATOM 5008 C C . ASP D 1 37 ? -20.101 -9.109 76.987 1.00 41.07 486 ASP D C 1
ATOM 5009 O O . ASP D 1 37 ? -19.652 -9.295 78.123 1.00 42.24 486 ASP D O 1
ATOM 5014 N N . ALA D 1 38 ? -20.206 -10.077 76.084 1.00 43.00 487 ALA D N 1
ATOM 5015 C CA . ALA D 1 38 ? -19.798 -11.453 76.349 1.00 42.28 487 ALA D CA 1
ATOM 5016 C C . ALA D 1 38 ? -18.282 -11.595 76.345 1.00 45.55 487 ALA D C 1
ATOM 5017 O O . ALA D 1 38 ? -17.756 -12.607 76.814 1.00 47.85 487 ALA D O 1
ATOM 5019 N N . ASN D 1 39 ? -17.591 -10.583 75.814 1.00 43.25 488 ASN D N 1
ATOM 5020 C CA . ASN D 1 39 ? -16.132 -10.510 75.880 1.00 43.84 488 ASN D CA 1
ATOM 5021 C C . ASN D 1 39 ? -15.598 -9.820 77.140 1.00 43.01 488 ASN D C 1
ATOM 5022 O O . ASN D 1 39 ? -14.406 -9.586 77.268 1.00 52.25 488 ASN D O 1
ATOM 5027 N N . GLN D 1 40 ? -16.483 -9.514 78.075 1.00 45.12 489 GLN D N 1
ATOM 5028 C CA . GLN D 1 40 ? -16.085 -9.166 79.432 1.00 44.98 489 GLN D CA 1
ATOM 5029 C C . GLN D 1 40 ? -15.729 -10.380 80.291 1.00 45.47 489 GLN D C 1
ATOM 5030 O O . GLN D 1 40 ? -16.148 -11.504 80.004 1.00 46.16 489 GLN D O 1
ATOM 5036 N N . PRO D 1 41 ? -14.913 -10.153 81.333 1.00 44.69 490 PRO D N 1
ATOM 5037 C CA . PRO D 1 41 ? -14.431 -11.162 82.282 1.00 44.74 490 PRO D CA 1
ATOM 5038 C C . PRO D 1 41 ? -15.586 -11.939 82.878 1.00 52.07 490 PRO D C 1
ATOM 5039 O O . PRO D 1 41 ? -16.679 -11.380 82.983 1.00 53.79 490 PRO D O 1
ATOM 5043 N N . GLU D 1 42 ? -15.367 -13.202 83.232 1.00 52.69 491 GLU D N 1
ATOM 5044 C CA . GLU D 1 42 ? -16.412 -13.991 83.895 1.00 59.74 491 GLU D CA 1
ATOM 5045 C C . GLU D 1 42 ? -17.024 -13.299 85.131 1.00 63.87 491 GLU D C 1
ATOM 5046 O O . GLU D 1 42 ? -16.307 -12.845 86.037 1.00 53.84 491 GLU D O 1
ATOM 5052 N N . GLY D 1 43 ? -18.358 -13.227 85.140 1.00 64.12 492 GLY D N 1
ATOM 5053 C CA . GLY D 1 43 ? -19.129 -12.616 86.212 1.00 52.97 492 GLY D CA 1
ATOM 5054 C C . GLY D 1 43 ? -19.114 -11.094 86.262 1.00 53.71 492 GLY D C 1
ATOM 5055 O O . GLY D 1 43 ? -19.658 -10.503 87.197 1.00 50.01 492 GLY D O 1
ATOM 5056 N N . LYS D 1 44 ? -18.518 -10.447 85.260 1.00 56.63 493 LYS D N 1
ATOM 5057 C CA . LYS D 1 44 ? -19.206 -9.385 84.525 1.00 57.44 493 LYS D CA 1
ATOM 5058 C C . LYS D 1 44 ? -19.938 -9.869 83.266 1.00 55.09 493 LYS D C 1
ATOM 5059 O O . LYS D 1 44 ? -20.715 -9.120 82.684 1.00 47.93 493 LYS D O 1
ATOM 5065 N N . LYS D 1 45 ? -19.705 -11.118 82.869 1.00 58.65 494 LYS D N 1
ATOM 5066 C CA . LYS D 1 45 ? -20.231 -11.650 81.611 1.00 54.78 494 LYS D CA 1
ATOM 5067 C C . LYS D 1 45 ? -21.746 -11.574 81.685 1.00 57.67 494 LYS D C 1
ATOM 5068 O O . LYS D 1 45 ? -22.333 -12.104 82.635 1.00 61.76 494 LYS D O 1
ATOM 5074 N N . CYS D 1 46 ? -22.379 -10.906 80.719 1.00 48.46 495 CYS D N 1
ATOM 5075 C CA . CYS D 1 46 ? -23.843 -10.938 80.608 1.00 48.31 495 CYS D CA 1
ATOM 5076 C C . CYS D 1 46 ? -24.575 -10.564 81.900 1.00 47.55 495 CYS D C 1
ATOM 5077 O O . CYS D 1 46 ? -25.521 -11.238 82.315 1.00 47.01 495 CYS D O 1
ATOM 5080 N N . LYS D 1 47 ? -24.116 -9.506 82.548 1.00 46.37 496 LYS D N 1
ATOM 5081 C CA . LYS D 1 47 ? -24.782 -9.004 83.735 1.00 46.92 496 LYS D CA 1
ATOM 5082 C C . LYS D 1 47 ? -24.976 -7.508 83.597 1.00 49.25 496 LYS D C 1
ATOM 5083 O O . LYS D 1 47 ? -24.305 -6.859 82.788 1.00 46.74 496 LYS D O 1
ATOM 5089 N N . LEU D 1 48 ? -25.926 -6.968 84.350 1.00 47.06 497 LEU D N 1
ATOM 5090 C CA . LEU D 1 48 ? -26.270 -5.567 84.197 1.00 46.00 497 LEU D CA 1
ATOM 5091 C C . LEU D 1 48 ? -25.124 -4.688 84.701 1.00 52.95 497 LEU D C 1
ATOM 5092 O O . LEU D 1 48 ? -24.577 -4.922 85.784 1.00 54.74 497 LEU D O 1
ATOM 5097 N N . LYS D 1 49 ? -24.739 -3.706 83.889 1.00 48.03 498 LYS D N 1
ATOM 5098 C CA . LYS D 1 49 ? -23.897 -2.608 84.357 1.00 50.16 498 LYS D CA 1
ATOM 5099 C C . LYS D 1 49 ? -24.500 -1.881 85.571 1.00 57.93 498 LYS D C 1
ATOM 5100 O O . LYS D 1 49 ? -25.725 -1.783 85.703 1.00 58.42 498 LYS D O 1
ATOM 5106 N N . PRO D 1 50 ? -23.642 -1.404 86.486 1.00 56.63 499 PRO D N 1
ATOM 5107 C CA . PRO D 1 50 ? -24.161 -0.926 87.772 1.00 54.98 499 PRO D CA 1
ATOM 5108 C C . PRO D 1 50 ? -24.942 0.378 87.645 1.00 57.26 499 PRO D C 1
ATOM 5109 O O . PRO D 1 50 ? -24.657 1.211 86.767 1.00 47.64 499 PRO D O 1
ATOM 5113 N N . GLY D 1 51 ? -25.956 0.517 88.498 1.00 53.91 500 GLY D N 1
ATOM 5114 C CA . GLY D 1 51 ? -26.876 1.634 88.415 1.00 48.79 500 GLY D CA 1
ATOM 5115 C C . GLY D 1 51 ? -27.883 1.476 87.295 1.00 53.78 500 GLY D C 1
ATOM 5116 O O . GLY D 1 51 ? -28.703 2.370 87.058 1.00 53.61 500 GLY D O 1
ATOM 5117 N N . LYS D 1 52 ? -27.813 0.350 86.588 1.00 54.04 501 LYS D N 1
ATOM 5118 C CA . LYS D 1 52 ? -28.721 0.105 85.472 1.00 48.70 501 LYS D CA 1
ATOM 5119 C C . LYS D 1 52 ? -29.772 -0.937 85.845 1.00 48.02 501 LYS D C 1
ATOM 5120 O O . LYS D 1 52 ? -29.454 -2.045 86.294 1.00 44.04 501 LYS D O 1
ATOM 5126 N N . GLN D 1 53 ? -31.031 -0.552 85.673 1.00 48.53 502 GLN D N 1
ATOM 5127 C CA . GLN D 1 53 ? -32.155 -1.230 86.307 1.00 47.39 502 GLN D CA 1
ATOM 5128 C C . GLN D 1 53 ? -32.476 -2.517 85.545 1.00 49.69 502 GLN D C 1
ATOM 5129 O O . GLN D 1 53 ? -32.873 -3.530 86.137 1.00 45.86 502 GLN D O 1
ATOM 5135 N N . CYS D 1 54 ? -32.284 -2.457 84.227 1.00 47.26 503 CYS D N 1
ATOM 5136 C CA . CYS D 1 54 ? -32.649 -3.534 83.319 1.00 41.69 503 CYS D CA 1
ATOM 5137 C C . CYS D 1 54 ? -32.061 -3.240 81.949 1.00 42.37 503 CYS D C 1
ATOM 5138 O O . CYS D 1 54 ? -31.543 -2.149 81.716 1.00 38.04 503 CYS D O 1
ATOM 5141 N N . SER D 1 55 ? -32.203 -4.201 81.035 1.00 43.02 504 SER D N 1
ATOM 5142 C CA . SER D 1 55 ? -31.679 -4.097 79.671 1.00 37.83 504 SER D CA 1
ATOM 5143 C C . SER D 1 55 ? -32.746 -4.460 78.653 1.00 35.18 504 SER D C 1
ATOM 5144 O O . SER D 1 55 ? -33.487 -5.428 78.848 1.00 34.89 504 SER D O 1
ATOM 5147 N N . PRO D 1 56 ? -32.793 -3.721 77.533 1.00 33.89 505 PRO D N 1
ATOM 5148 C CA . PRO D 1 56 ? -33.781 -3.959 76.472 1.00 32.13 505 PRO D CA 1
ATOM 5149 C C . PRO D 1 56 ? -33.680 -5.358 75.869 1.00 31.38 505 PRO D C 1
ATOM 5150 O O . PRO D 1 56 ? -34.649 -5.836 75.276 1.00 33.82 505 PRO D O 1
ATOM 5154 N N . SER D 1 57 ? -32.542 -6.015 76.070 1.00 29.29 506 SER D N 1
ATOM 5155 C CA . SER D 1 57 ? -32.358 -7.408 75.675 1.00 29.79 506 SER D CA 1
ATOM 5156 C C . SER D 1 57 ? -33.180 -8.384 76.530 1.00 30.85 506 SER D C 1
ATOM 5157 O O . SER D 1 57 ? -33.418 -9.527 76.140 1.00 28.83 506 SER D O 1
ATOM 5160 N N . GLN D 1 58 ? -33.594 -7.947 77.710 1.00 30.93 507 GLN D N 1
ATOM 5161 C CA . GLN D 1 58 ? -34.394 -8.809 78.558 1.00 32.42 507 GLN D CA 1
ATOM 5162 C C . GLN D 1 58 ? -35.820 -8.850 78.071 1.00 27.90 507 GLN D C 1
ATOM 5163 O O . GLN D 1 58 ? -36.535 -9.831 78.296 1.00 23.41 507 GLN D O 1
ATOM 5169 N N . GLY D 1 59 ? -36.248 -7.761 77.441 1.00 25.08 508 GLY D N 1
ATOM 5170 C CA . GLY D 1 59 ? -37.641 -7.635 77.059 1.00 25.10 508 GLY D CA 1
ATOM 5171 C C . GLY D 1 59 ? -37.980 -6.221 76.640 1.00 30.63 508 GLY D C 1
ATOM 5172 O O . GLY D 1 59 ? -37.133 -5.326 76.742 1.00 31.40 508 GLY D O 1
ATOM 5173 N N . PRO D 1 60 ? -39.193 -6.031 76.090 1.00 28.14 509 PRO D N 1
ATOM 5174 C CA . PRO D 1 60 ? -39.726 -4.772 75.560 1.00 24.19 509 PRO D CA 1
ATOM 5175 C C . PRO D 1 60 ? -40.097 -3.755 76.653 1.00 29.30 509 PRO D C 1
ATOM 5176 O O . PRO D 1 60 ? -40.279 -2.576 76.349 1.00 33.63 509 PRO D O 1
ATOM 5180 N N . CYS D 1 61 ? -40.223 -4.201 77.899 1.00 26.68 510 CYS D N 1
ATOM 5181 C CA . CYS D 1 61 ? -40.630 -3.305 78.982 1.00 29.86 510 CYS D CA 1
ATOM 5182 C C . CYS D 1 61 ? -39.453 -2.623 79.660 1.00 36.22 510 CYS D C 1
ATOM 5183 O O . CYS D 1 61 ? -39.615 -2.000 80.712 1.00 35.91 510 CYS D O 1
ATOM 5186 N N . CYS D 1 62 ? -38.264 -2.784 79.084 1.00 36.00 511 CYS D N 1
ATOM 5187 C CA . CYS D 1 62 ? -37.147 -1.895 79.382 1.00 31.41 511 CYS D CA 1
ATOM 5188 C C . CYS D 1 62 ? -36.889 -0.868 78.273 1.00 31.79 511 CYS D C 1
ATOM 5189 O O . CYS D 1 62 ? -36.983 -1.180 77.096 1.00 36.98 511 CYS D O 1
ATOM 5192 N N . THR D 1 63 ? -36.558 0.358 78.657 1.00 33.52 512 THR D N 1
ATOM 5193 C CA . THR D 1 63 ? -36.222 1.397 77.698 1.00 35.84 512 THR D CA 1
ATOM 5194 C C . THR D 1 63 ? -34.803 1.213 77.183 1.00 41.53 512 THR D C 1
ATOM 5195 O O . THR D 1 63 ? -34.060 0.374 77.694 1.00 40.67 512 THR D O 1
ATOM 5199 N N . ALA D 1 64 ? -34.428 2.008 76.180 1.00 42.83 513 ALA D N 1
ATOM 5200 C CA . ALA D 1 64 ? -33.067 1.979 75.650 1.00 45.17 513 ALA D CA 1
ATOM 5201 C C . ALA D 1 64 ? -32.053 2.418 76.709 1.00 47.91 513 ALA D C 1
ATOM 5202 O O . ALA D 1 64 ? -30.878 2.061 76.637 1.00 45.77 513 ALA D O 1
ATOM 5204 N N . HIS D 1 65 ? -32.525 3.214 77.666 1.00 49.22 514 HIS D N 1
ATOM 5205 C CA . HIS D 1 65 ? -31.696 3.824 78.707 1.00 47.18 514 HIS D CA 1
ATOM 5206 C C . HIS D 1 65 ? -31.660 3.041 80.012 1.00 41.91 514 HIS D C 1
ATOM 5207 O O . HIS D 1 65 ? -31.279 3.576 81.040 1.00 46.49 514 HIS D O 1
ATOM 5214 N N . CYS D 1 66 ? -32.132 1.800 79.959 1.00 43.27 515 CYS D N 1
ATOM 5215 C CA . CYS D 1 66 ? -32.070 0.839 81.067 1.00 41.44 515 CYS D CA 1
ATOM 5216 C C . CYS D 1 66 ? -33.005 1.128 82.218 1.00 40.40 515 CYS D C 1
ATOM 5217 O O . CYS D 1 66 ? -32.711 0.781 83.356 1.00 40.16 515 CYS D O 1
ATOM 5220 N N . ALA D 1 67 ? -34.160 1.703 81.902 1.00 40.29 516 ALA D N 1
ATOM 5221 C CA . ALA D 1 67 ? -35.222 1.890 82.878 1.00 40.11 516 ALA D CA 1
ATOM 5222 C C . ALA D 1 67 ? -36.397 0.949 82.592 1.00 36.25 516 ALA D C 1
ATOM 5223 O O . ALA D 1 67 ? -36.720 0.701 81.436 1.00 33.68 516 ALA D O 1
ATOM 5225 N N . PHE D 1 68 ? -37.031 0.436 83.647 1.00 30.92 517 PHE D N 1
ATOM 5226 C CA . PHE D 1 68 ? -38.353 -0.167 83.521 1.00 29.50 517 PHE D CA 1
ATOM 5227 C C . PHE D 1 68 ? -39.350 0.800 82.908 1.00 30.06 517 PHE D C 1
ATOM 5228 O O . PHE D 1 68 ? -39.463 1.948 83.332 1.00 29.96 517 PHE D O 1
ATOM 5236 N N . LYS D 1 69 ? -40.068 0.333 81.896 1.00 31.74 518 LYS D N 1
ATOM 5237 C CA . LYS D 1 69 ? -41.286 1.005 81.456 1.00 30.58 518 LYS D CA 1
ATOM 5238 C C . LYS D 1 69 ? -42.378 0.933 82.521 1.00 27.54 518 LYS D C 1
ATOM 5239 O O . LYS D 1 69 ? -42.503 -0.068 83.236 1.00 26.93 518 LYS D O 1
ATOM 5245 N N . SER D 1 70 ? -43.162 2.002 82.624 1.00 24.30 519 SER D N 1
ATOM 5246 C CA . SER D 1 70 ? -44.178 2.123 83.669 1.00 21.45 519 SER D CA 1
ATOM 5247 C C . SER D 1 70 ? -45.445 1.305 83.395 1.00 26.41 519 SER D C 1
ATOM 5248 O O . SER D 1 70 ? -45.589 0.702 82.336 1.00 30.14 519 SER D O 1
ATOM 5251 N N . LYS D 1 71 ? -46.375 1.314 84.344 1.00 30.25 520 LYS D N 1
ATOM 5252 C CA . LYS D 1 71 ? -47.383 0.265 84.422 1.00 25.27 520 LYS D CA 1
ATOM 5253 C C . LYS D 1 71 ? -48.327 0.140 83.239 1.00 25.17 520 LYS D C 1
ATOM 5254 O O . LYS D 1 71 ? -48.481 -0.941 82.716 1.00 30.38 520 LYS D O 1
ATOM 5260 N N . THR D 1 72 ? -48.975 1.182 82.767 1.00 21.02 521 THR D N 1
ATOM 5261 C CA . THR D 1 72 ? -49.943 0.841 81.705 1.00 26.78 521 THR D CA 1
ATOM 5262 C C . THR D 1 72 ? -49.435 0.816 80.262 1.00 24.73 521 THR D C 1
ATOM 5263 O O . THR D 1 72 ? -50.224 0.728 79.324 1.00 25.19 521 THR D O 1
ATOM 5267 N N . GLU D 1 73 ? -48.116 0.831 80.100 1.00 27.68 522 GLU D N 1
ATOM 5268 C CA . GLU D 1 73 ? -47.518 0.901 78.774 1.00 29.09 522 GLU D CA 1
ATOM 5269 C C . GLU D 1 73 ? -47.634 -0.391 77.968 1.00 29.37 522 GLU D C 1
ATOM 5270 O O . GLU D 1 73 ? -47.457 -1.502 78.493 1.00 28.80 522 GLU D O 1
ATOM 5276 N N . LYS D 1 74 ? -47.912 -0.212 76.676 1.00 27.31 523 LYS D N 1
ATOM 5277 C CA . LYS D 1 74 ? -48.136 -1.326 75.760 1.00 28.76 523 LYS D CA 1
ATOM 5278 C C . LYS D 1 74 ? -46.805 -1.984 75.438 1.00 24.02 523 LYS D C 1
ATOM 5279 O O . LYS D 1 74 ? -45.893 -1.319 74.950 1.00 20.39 523 LYS D O 1
ATOM 5285 N N . CYS D 1 75 ? -46.668 -3.260 75.799 1.00 25.91 524 CYS D N 1
ATOM 5286 C CA . CYS D 1 75 ? -45.613 -4.134 75.265 1.00 28.70 524 CYS D CA 1
ATOM 5287 C C . CYS D 1 75 ? -45.996 -5.208 74.231 1.00 29.46 524 CYS D C 1
ATOM 5288 O O . CYS D 1 75 ? -45.119 -5.910 73.730 1.00 29.80 524 CYS D O 1
ATOM 5291 N N . ARG D 1 76 ? -47.284 -5.393 73.959 1.00 32.08 525 ARG D N 1
ATOM 5292 C CA . ARG D 1 76 ? -47.700 -6.457 73.031 1.00 32.40 525 ARG D CA 1
ATOM 5293 C C . ARG D 1 76 ? -49.029 -6.188 72.346 1.00 30.28 525 ARG D C 1
ATOM 5294 O O . ARG D 1 76 ? -49.902 -5.555 72.934 1.00 32.59 525 ARG D O 1
ATOM 5302 N N . ASP D 1 77 ? -49.157 -6.680 71.111 1.00 33.32 526 ASP D N 1
ATOM 5303 C CA . ASP D 1 77 ? -50.365 -6.567 70.266 1.00 40.79 526 ASP D CA 1
ATOM 5304 C C . ASP D 1 77 ? -51.603 -7.442 70.595 1.00 40.09 526 ASP D C 1
ATOM 5305 O O . ASP D 1 77 ? -51.521 -8.434 71.335 1.00 38.42 526 ASP D O 1
ATOM 5310 N N . ASP D 1 78 ? -52.742 -7.039 70.025 1.00 38.26 527 ASP D N 1
ATOM 5311 C CA . ASP D 1 78 ? -53.929 -7.878 69.909 1.00 34.92 527 ASP D CA 1
ATOM 5312 C C . ASP D 1 78 ? -53.534 -9.241 69.370 1.00 37.24 527 ASP D C 1
ATOM 5313 O O . ASP D 1 78 ? -52.880 -9.330 68.342 1.00 45.65 527 ASP D O 1
ATOM 5318 N N . SER D 1 79 ? -53.935 -10.304 70.051 1.00 37.34 528 SER D N 1
ATOM 5319 C CA . SER D 1 79 ? -54.122 -11.603 69.419 1.00 35.48 528 SER D CA 1
ATOM 5320 C C . SER D 1 79 ? -55.569 -11.701 68.938 1.00 43.23 528 SER D C 1
ATOM 5321 O O . SER D 1 79 ? -56.324 -10.725 69.006 1.00 44.20 528 SER D O 1
ATOM 5324 N N . ASP D 1 80 ? -55.970 -12.878 68.472 1.00 40.96 529 ASP D N 1
ATOM 5325 C CA . ASP D 1 80 ? -57.379 -13.114 68.218 1.00 42.22 529 ASP D CA 1
ATOM 5326 C C . ASP D 1 80 ? -58.138 -13.198 69.522 1.00 39.83 529 ASP D C 1
ATOM 5327 O O . ASP D 1 80 ? -59.166 -12.547 69.697 1.00 39.41 529 ASP D O 1
ATOM 5332 N N . CYS D 1 81 ? -57.628 -14.050 70.404 1.00 40.26 530 CYS D N 1
ATOM 5333 C CA . CYS D 1 81 ? -58.258 -14.380 71.678 1.00 36.94 530 CYS D CA 1
ATOM 5334 C C . CYS D 1 81 ? -57.711 -13.663 72.915 1.00 38.77 530 CYS D C 1
ATOM 5335 O O . CYS D 1 81 ? -58.067 -14.003 74.043 1.00 35.10 530 CYS D O 1
ATOM 5338 N N . ALA D 1 82 ? -56.800 -12.721 72.714 1.00 40.29 531 ALA D N 1
ATOM 5339 C CA . ALA D 1 82 ? -56.110 -12.115 73.839 1.00 35.11 531 ALA D CA 1
ATOM 5340 C C . ALA D 1 82 ? -55.970 -10.624 73.624 1.00 36.78 531 ALA D C 1
ATOM 5341 O O . ALA D 1 82 ? -56.011 -10.145 72.491 1.00 37.42 531 ALA D O 1
ATOM 5343 N N . LYS D 1 83 ? -55.788 -9.898 74.720 1.00 38.08 532 LYS D N 1
ATOM 5344 C CA . LYS D 1 83 ? -55.686 -8.449 74.676 1.00 37.01 532 LYS D CA 1
ATOM 5345 C C . LYS D 1 83 ? -54.229 -7.999 74.458 1.00 37.48 532 LYS D C 1
ATOM 5346 O O . LYS D 1 83 ? -53.299 -8.822 74.395 1.00 28.85 532 LYS D O 1
ATOM 5352 N N . GLU D 1 84 ? -54.043 -6.686 74.344 1.00 35.77 533 GLU D N 1
ATOM 5353 C CA . GLU D 1 84 ? -52.714 -6.105 74.347 1.00 30.37 533 GLU D CA 1
ATOM 5354 C C . GLU D 1 84 ? -52.004 -6.555 75.611 1.00 31.21 533 GLU D C 1
ATOM 5355 O O . GLU D 1 84 ? -52.633 -6.683 76.669 1.00 33.75 533 GLU D O 1
ATOM 5361 N N . GLY D 1 85 ? -50.709 -6.829 75.496 1.00 29.68 534 GLY D N 1
ATOM 5362 C CA . GLY D 1 85 ? -49.829 -6.872 76.649 1.00 27.19 534 GLY D CA 1
ATOM 5363 C C . GLY D 1 85 ? -49.540 -5.510 77.254 1.00 26.39 534 GLY D C 1
ATOM 5364 O O . GLY D 1 85 ? -49.217 -4.557 76.544 1.00 28.52 534 GLY D O 1
ATOM 5365 N N . ILE D 1 86 ? -49.636 -5.416 78.573 1.00 23.44 535 ILE D N 1
ATOM 5366 C CA . ILE D 1 86 ? -49.147 -4.230 79.265 1.00 26.04 535 ILE D CA 1
ATOM 5367 C C . ILE D 1 86 ? -47.997 -4.508 80.240 1.00 25.24 535 ILE D C 1
ATOM 5368 O O . ILE D 1 86 ? -47.922 -5.566 80.862 1.00 24.32 535 ILE D O 1
ATOM 5373 N N . CYS D 1 87 ? -47.077 -3.556 80.323 1.00 25.45 536 CYS D N 1
ATOM 5374 C CA . CYS D 1 87 ? -45.957 -3.636 81.242 1.00 26.42 536 CYS D CA 1
ATOM 5375 C C . CYS D 1 87 ? -46.444 -3.608 82.699 1.00 26.86 536 CYS D C 1
ATOM 5376 O O . CYS D 1 87 ? -47.500 -3.085 82.965 1.00 22.83 536 CYS D O 1
ATOM 5379 N N . ASN D 1 88 ? -45.748 -4.251 83.633 1.00 27.32 537 ASN D N 1
ATOM 5380 C CA . ASN D 1 88 ? -46.148 -4.104 85.035 1.00 22.07 537 ASN D CA 1
ATOM 5381 C C . ASN D 1 88 ? -45.314 -3.084 85.812 1.00 24.07 537 ASN D C 1
ATOM 5382 O O . ASN D 1 88 ? -45.611 -2.788 86.954 1.00 28.44 537 ASN D O 1
ATOM 5387 N N . GLY D 1 89 ? -44.268 -2.551 85.194 1.00 25.39 538 GLY D N 1
ATOM 5388 C CA . GLY D 1 89 ? -43.482 -1.502 85.817 1.00 24.04 538 GLY D CA 1
ATOM 5389 C C . GLY D 1 89 ? -42.376 -1.991 86.742 1.00 24.99 538 GLY D C 1
ATOM 5390 O O . GLY D 1 89 ? -41.516 -1.213 87.156 1.00 24.83 538 GLY D O 1
ATOM 5391 N N . ILE D 1 90 ? -42.454 -3.254 87.149 1.00 28.16 539 ILE D N 1
ATOM 5392 C CA . ILE D 1 90 ? -41.380 -3.908 87.912 1.00 27.12 539 ILE D CA 1
ATOM 5393 C C . ILE D 1 90 ? -40.454 -4.900 87.180 1.00 27.03 539 ILE D C 1
ATOM 5394 O O . ILE D 1 90 ? -39.587 -5.495 87.808 1.00 32.67 539 ILE D O 1
ATOM 5399 N N . THR D 1 91 ? -40.677 -5.143 85.891 1.00 29.78 540 THR D N 1
ATOM 5400 C CA . THR D 1 91 ? -39.856 -6.099 85.139 1.00 29.25 540 THR D CA 1
ATOM 5401 C C . THR D 1 91 ? -39.786 -5.676 83.679 1.00 28.95 540 THR D C 1
ATOM 5402 O O . THR D 1 91 ? -40.608 -4.877 83.232 1.00 28.29 540 THR D O 1
ATOM 5406 N N . ALA D 1 92 ? -38.822 -6.209 82.929 1.00 29.01 541 ALA D N 1
ATOM 5407 C CA . ALA D 1 92 ? -38.748 -5.899 81.498 1.00 30.64 541 ALA D CA 1
ATOM 5408 C C . ALA D 1 92 ? -39.475 -6.898 80.602 1.00 27.28 541 ALA D C 1
ATOM 5409 O O . ALA D 1 92 ? -39.762 -6.593 79.440 1.00 25.53 541 ALA D O 1
ATOM 5411 N N . LEU D 1 93 ? -39.822 -8.060 81.153 1.00 24.48 542 LEU D N 1
ATOM 5412 C CA . LEU D 1 93 ? -40.681 -8.996 80.434 1.00 28.49 542 LEU D CA 1
ATOM 5413 C C . LEU D 1 93 ? -42.032 -8.397 80.192 1.00 31.08 542 LEU D C 1
ATOM 5414 O O . LEU D 1 93 ? -42.561 -7.670 81.037 1.00 31.09 542 LEU D O 1
ATOM 5419 N N . CYS D 1 94 ? -42.607 -8.740 79.049 1.00 29.06 543 CYS D N 1
ATOM 5420 C CA . CYS D 1 94 ? -44.012 -8.455 78.831 1.00 33.57 543 CYS D CA 1
ATOM 5421 C C . CYS D 1 94 ? -44.869 -9.583 79.397 1.00 32.84 543 CYS D C 1
ATOM 5422 O O . CYS D 1 94 ? -44.881 -10.694 78.853 1.00 28.75 543 CYS D O 1
ATOM 5425 N N . PRO D 1 95 ? -45.600 -9.289 80.490 1.00 31.12 544 PRO D N 1
ATOM 5426 C CA . PRO D 1 95 ? -46.413 -10.281 81.195 1.00 30.99 544 PRO D CA 1
ATOM 5427 C C . PRO D 1 95 ? -47.472 -10.816 80.246 1.00 32.68 544 PRO D C 1
ATOM 5428 O O . PRO D 1 95 ? -47.837 -10.111 79.297 1.00 31.38 544 PRO D O 1
ATOM 5432 N N . ALA D 1 96 ? -47.959 -12.028 80.504 1.00 30.53 545 ALA D N 1
ATOM 5433 C CA . ALA D 1 96 ? -48.981 -12.640 79.665 1.00 26.81 545 ALA D CA 1
ATOM 5434 C C . ALA D 1 96 ? -50.160 -11.695 79.497 1.00 30.58 545 ALA D C 1
ATOM 5435 O O . ALA D 1 96 ? -50.591 -11.050 80.452 1.00 28.66 545 ALA D O 1
ATOM 5437 N N . SER D 1 97 ? -50.632 -11.576 78.260 1.00 34.34 546 SER D N 1
ATOM 5438 C CA . SER D 1 97 ? -51.844 -10.823 77.960 1.00 32.27 546 SER D CA 1
ATOM 5439 C C . SER D 1 97 ? -53.075 -11.414 78.649 1.00 31.75 546 SER D C 1
ATOM 5440 O O . SER D 1 97 ? -53.126 -12.612 78.924 1.00 33.25 546 SER D O 1
ATOM 5443 N N . ASP D 1 98 ? -54.061 -10.574 78.947 1.00 32.00 547 ASP D N 1
ATOM 5444 C CA . ASP D 1 98 ? -55.342 -11.080 79.452 1.00 36.89 547 ASP D CA 1
ATOM 5445 C C . ASP D 1 98 ? -56.253 -11.541 78.307 1.00 35.49 547 ASP D C 1
ATOM 5446 O O . ASP D 1 98 ? -56.161 -11.017 77.198 1.00 35.45 547 ASP D O 1
ATOM 5451 N N . PRO D 1 99 ? -57.171 -12.492 78.581 1.00 41.72 548 PRO D N 1
ATOM 5452 C CA . PRO D 1 99 ? -58.072 -12.993 77.532 1.00 36.08 548 PRO D CA 1
ATOM 5453 C C . PRO D 1 99 ? -59.039 -11.915 77.104 1.00 31.92 548 PRO D C 1
ATOM 5454 O O . PRO D 1 99 ? -59.458 -11.119 77.932 1.00 36.53 548 PRO D O 1
ATOM 5458 N N . LYS D 1 100 ? -59.353 -11.892 75.812 1.00 39.95 549 LYS D N 1
ATOM 5459 C CA . LYS D 1 100 ? -60.562 -11.267 75.264 1.00 34.17 549 LYS D CA 1
ATOM 5460 C C . LYS D 1 100 ? -61.831 -12.015 75.666 1.00 32.97 549 LYS D C 1
ATOM 5461 O O . LYS D 1 100 ? -61.757 -13.172 76.090 1.00 37.10 549 LYS D O 1
ATOM 5467 N N . PRO D 1 101 ? -62.999 -11.354 75.567 1.00 30.98 550 PRO D N 1
ATOM 5468 C CA . PRO D 1 101 ? -64.180 -12.018 76.127 1.00 28.74 550 PRO D CA 1
ATOM 5469 C C . PRO D 1 101 ? -64.465 -13.358 75.460 1.00 33.36 550 PRO D C 1
ATOM 5470 O O . PRO D 1 101 ? -64.203 -13.533 74.259 1.00 34.17 550 PRO D O 1
ATOM 5474 N N . ASN D 1 102 ? -65.043 -14.274 76.232 1.00 33.04 551 ASN D N 1
ATOM 5475 C CA . ASN D 1 102 ? -65.614 -15.501 75.686 1.00 37.30 551 ASN D CA 1
ATOM 5476 C C . ASN D 1 102 ? -66.545 -15.194 74.500 1.00 35.82 551 ASN D C 1
ATOM 5477 O O . ASN D 1 102 ? -67.247 -14.176 74.490 1.00 32.72 551 ASN D O 1
ATOM 5482 N N . PHE D 1 103 ? -66.489 -16.054 73.483 1.00 37.42 552 PHE D N 1
ATOM 5483 C CA . PHE D 1 103 ? -67.329 -15.959 72.279 1.00 32.33 552 PHE D CA 1
ATOM 5484 C C . PHE D 1 103 ? -67.018 -14.705 71.473 1.00 32.95 552 PHE D C 1
ATOM 5485 O O . PHE D 1 103 ? -67.875 -14.135 70.795 1.00 28.97 552 PHE D O 1
ATOM 5493 N N . THR D 1 104 ? -65.755 -14.297 71.541 1.00 41.51 553 THR D N 1
ATOM 5494 C CA . THR D 1 104 ? -65.189 -13.454 70.499 1.00 39.04 553 THR D CA 1
ATOM 5495 C C . THR D 1 104 ? -64.718 -14.318 69.306 1.00 36.37 553 THR D C 1
ATOM 5496 O O . THR D 1 104 ? -64.180 -15.420 69.496 1.00 34.79 553 THR D O 1
ATOM 5500 N N . ASP D 1 105 ? -64.930 -13.810 68.088 1.00 34.47 554 ASP D N 1
ATOM 5501 C CA . ASP D 1 105 ? -64.632 -14.547 66.856 1.00 34.27 554 ASP D CA 1
ATOM 5502 C C . ASP D 1 105 ? -63.127 -14.698 66.647 1.00 38.18 554 ASP D C 1
ATOM 5503 O O . ASP D 1 105 ? -62.397 -13.704 66.571 1.00 40.39 554 ASP D O 1
ATOM 5508 N N . CYS D 1 106 ? -62.658 -15.932 66.529 1.00 32.56 555 CYS D N 1
ATOM 5509 C CA . CYS D 1 106 ? -61.259 -16.155 66.212 1.00 34.60 555 CYS D CA 1
ATOM 5510 C C . CYS D 1 106 ? -61.126 -17.056 64.984 1.00 32.01 555 CYS D C 1
ATOM 5511 O O . CYS D 1 106 ? -62.076 -17.743 64.601 1.00 26.74 555 CYS D O 1
ATOM 5514 N N . ASN D 1 107 ? -59.935 -17.037 64.387 1.00 30.24 556 ASN D N 1
ATOM 5515 C CA . ASN D 1 107 ? -59.585 -17.887 63.261 1.00 26.08 556 ASN D CA 1
ATOM 5516 C C . ASN D 1 107 ? -60.517 -17.664 62.078 1.00 26.55 556 ASN D C 1
ATOM 5517 O O . ASN D 1 107 ? -61.181 -18.582 61.599 1.00 25.57 556 ASN D O 1
ATOM 5522 N N . ARG D 1 108 ? -60.538 -16.424 61.609 1.00 27.14 557 ARG D N 1
ATOM 5523 C CA . ARG D 1 108 ? -61.427 -16.010 60.529 1.00 34.60 557 ARG D CA 1
ATOM 5524 C C . ARG D 1 108 ? -62.896 -16.419 60.739 1.00 30.24 557 ARG D C 1
ATOM 5525 O O . ARG D 1 108 ? -63.541 -16.974 59.850 1.00 30.70 557 ARG D O 1
ATOM 5533 N N . HIS D 1 109 ? -63.401 -16.107 61.925 1.00 30.84 558 HIS D N 1
ATOM 5534 C CA . HIS D 1 109 ? -64.808 -16.264 62.308 1.00 31.49 558 HIS D CA 1
ATOM 5535 C C . HIS D 1 109 ? -65.233 -17.713 62.364 1.00 30.62 558 HIS D C 1
ATOM 5536 O O . HIS D 1 109 ? -66.424 -18.029 62.360 1.00 30.09 558 HIS D O 1
ATOM 5543 N N . THR D 1 110 ? -64.238 -18.587 62.369 1.00 30.72 559 THR D N 1
ATOM 5544 C CA . THR D 1 110 ? -64.459 -20.020 62.308 1.00 30.87 559 THR D CA 1
ATOM 5545 C C . THR D 1 110 ? -64.715 -20.599 63.709 1.00 30.13 559 THR D C 1
ATOM 5546 O O . THR D 1 110 ? -65.553 -21.489 63.891 1.00 32.97 559 THR D O 1
ATOM 5550 N N . GLN D 1 111 ? -64.008 -20.062 64.699 1.00 29.12 560 GLN D N 1
ATOM 5551 C CA . GLN D 1 111 ? -64.106 -20.563 66.064 1.00 29.72 560 GLN D CA 1
ATOM 5552 C C . GLN D 1 111 ? -64.377 -19.466 67.074 1.00 27.45 560 GLN D C 1
ATOM 5553 O O . GLN D 1 111 ? -64.600 -18.313 66.716 1.00 29.48 560 GLN D O 1
ATOM 5559 N N . VAL D 1 112 ? -64.342 -19.832 68.348 1.00 31.54 561 VAL D N 1
ATOM 5560 C CA . VAL D 1 112 ? -64.610 -18.874 69.420 1.00 34.74 561 VAL D CA 1
ATOM 5561 C C . VAL D 1 112 ? -63.545 -18.895 70.514 1.00 30.33 561 VAL D C 1
ATOM 5562 O O . VAL D 1 112 ? -62.970 -19.953 70.822 1.00 26.38 561 VAL D O 1
ATOM 5566 N N . CYS D 1 113 ? -63.247 -17.711 71.044 1.00 30.27 562 CYS D N 1
ATOM 5567 C CA . CYS D 1 113 ? -62.345 -17.589 72.186 1.00 37.77 562 CYS D CA 1
ATOM 5568 C C . CYS D 1 113 ? -63.028 -18.041 73.475 1.00 42.92 562 CYS D C 1
ATOM 5569 O O . CYS D 1 113 ? -64.097 -17.528 73.849 1.00 33.05 562 CYS D O 1
ATOM 5572 N N . ILE D 1 114 ? -62.406 -19.003 74.148 1.00 42.14 563 ILE D N 1
ATOM 5573 C CA . ILE D 1 114 ? -62.830 -19.373 75.486 1.00 45.12 563 ILE D CA 1
ATOM 5574 C C . ILE D 1 114 ? -61.613 -19.495 76.386 1.00 45.82 563 ILE D C 1
ATOM 5575 O O . ILE D 1 114 ? -60.717 -20.298 76.122 1.00 43.67 563 ILE D O 1
ATOM 5580 N N . ASN D 1 115 ? -61.592 -18.691 77.446 1.00 46.28 564 ASN D N 1
ATOM 5581 C CA . ASN D 1 115 ? -60.389 -18.495 78.254 1.00 47.10 564 ASN D CA 1
ATOM 5582 C C . ASN D 1 115 ? -59.163 -18.182 77.408 1.00 47.17 564 ASN D C 1
ATOM 5583 O O . ASN D 1 115 ? -58.070 -18.657 77.692 1.00 46.58 564 ASN D O 1
ATOM 5588 N N . GLY D 1 116 ? -59.355 -17.400 76.352 1.00 44.79 565 GLY D N 1
ATOM 5589 C CA . GLY D 1 116 ? -58.238 -16.834 75.624 1.00 42.82 565 GLY D CA 1
ATOM 5590 C C . GLY D 1 116 ? -57.546 -17.832 74.711 1.00 48.02 565 GLY D C 1
ATOM 5591 O O . GLY D 1 116 ? -56.549 -17.495 74.064 1.00 44.26 565 GLY D O 1
ATOM 5592 N N . GLN D 1 117 ? -58.054 -19.063 74.663 1.00 48.74 566 GLN D N 1
ATOM 5593 C CA . GLN D 1 117 ? -57.681 -19.965 73.584 1.00 46.20 566 GLN D CA 1
ATOM 5594 C C . GLN D 1 117 ? -58.722 -19.882 72.471 1.00 48.02 566 GLN D C 1
ATOM 5595 O O . GLN D 1 117 ? -59.812 -19.339 72.673 1.00 50.78 566 GLN D O 1
ATOM 5601 N N . CYS D 1 118 ? -58.434 -20.521 71.342 1.00 41.66 567 CYS D N 1
ATOM 5602 C CA . CYS D 1 118 ? -59.297 -20.427 70.180 1.00 36.88 567 CYS D CA 1
ATOM 5603 C C . CYS D 1 118 ? -59.792 -21.811 69.790 1.00 39.37 567 CYS D C 1
ATOM 5604 O O . CYS D 1 118 ? -59.011 -22.653 69.350 1.00 40.88 567 CYS D O 1
ATOM 5607 N N . ALA D 1 119 ? -61.099 -22.030 69.935 1.00 44.36 568 ALA D N 1
ATOM 5608 C CA . ALA D 1 119 ? -61.632 -23.376 70.132 1.00 40.71 568 ALA D CA 1
ATOM 5609 C C . ALA D 1 119 ? -63.016 -23.526 69.524 1.00 38.58 568 ALA D C 1
ATOM 5610 O O . ALA D 1 119 ? -63.703 -22.533 69.264 1.00 38.51 568 ALA D O 1
ATOM 5612 N N . GLY D 1 120 ? -63.434 -24.773 69.332 1.00 36.01 569 GLY D N 1
ATOM 5613 C CA . GLY D 1 120 ? -64.842 -25.074 69.162 1.00 36.67 569 GLY D CA 1
ATOM 5614 C C . GLY D 1 120 ? -65.352 -24.648 67.802 1.00 39.72 569 GLY D C 1
ATOM 5615 O O . GLY D 1 120 ? -64.695 -24.882 66.775 1.00 35.45 569 GLY D O 1
ATOM 5616 N N . SER D 1 121 ? -66.517 -24.003 67.791 1.00 41.26 570 SER D N 1
ATOM 5617 C CA . SER D 1 121 ? -67.076 -23.496 66.546 1.00 35.29 570 SER D CA 1
ATOM 5618 C C . SER D 1 121 ? -67.844 -22.207 66.740 1.00 31.08 570 SER D C 1
ATOM 5619 O O . SER D 1 121 ? -68.421 -21.971 67.794 1.00 34.77 570 SER D O 1
ATOM 5622 N N . ILE D 1 122 ? -67.914 -21.407 65.684 1.00 26.65 571 ILE D N 1
ATOM 5623 C CA . ILE D 1 122 ? -68.735 -20.210 65.698 1.00 28.43 571 ILE D CA 1
ATOM 5624 C C . ILE D 1 122 ? -70.229 -20.559 65.851 1.00 35.99 571 ILE D C 1
ATOM 5625 O O . ILE D 1 122 ? -71.051 -19.727 66.245 1.00 32.29 571 ILE D O 1
ATOM 5630 N N . CYS D 1 123 ? -70.565 -21.816 65.590 1.00 38.99 572 CYS D N 1
ATOM 5631 C CA . CYS D 1 123 ? -71.898 -22.326 65.863 1.00 34.52 572 CYS D CA 1
ATOM 5632 C C . CYS D 1 123 ? -72.266 -22.161 67.325 1.00 34.04 572 CYS D C 1
ATOM 5633 O O . CYS D 1 123 ? -73.370 -21.733 67.650 1.00 34.60 572 CYS D O 1
ATOM 5636 N N . GLU D 1 124 ? -71.321 -22.474 68.205 1.00 36.23 573 GLU D N 1
ATOM 5637 C CA . GLU D 1 124 ? -71.599 -22.523 69.631 1.00 34.62 573 GLU D CA 1
ATOM 5638 C C . GLU D 1 124 ? -71.932 -21.139 70.153 1.00 34.78 573 GLU D C 1
ATOM 5639 O O . GLU D 1 124 ? -72.660 -21.001 71.132 1.00 40.17 573 GLU D O 1
ATOM 5645 N N . LYS D 1 125 ? -71.438 -20.116 69.464 1.00 36.67 574 LYS D N 1
ATOM 5646 C CA . LYS D 1 125 ? -71.800 -18.737 69.757 1.00 36.52 574 LYS D CA 1
ATOM 5647 C C . LYS D 1 125 ? -73.328 -18.586 69.772 1.00 36.85 574 LYS D C 1
ATOM 5648 O O . LYS D 1 125 ? -73.893 -17.963 70.668 1.00 41.26 574 LYS D O 1
ATOM 5654 N N . HIS D 1 126 ? -73.994 -19.181 68.793 1.00 35.07 575 HIS D N 1
ATOM 5655 C CA . HIS D 1 126 ? -75.450 -19.111 68.697 1.00 33.54 575 HIS D CA 1
ATOM 5656 C C . HIS D 1 126 ? -76.179 -20.308 69.293 1.00 34.73 575 HIS D C 1
ATOM 5657 O O . HIS D 1 126 ? -77.365 -20.494 69.047 1.00 36.23 575 HIS D O 1
ATOM 5664 N N . GLY D 1 127 ? -75.443 -21.179 69.973 1.00 35.20 576 GLY D N 1
ATOM 5665 C CA . GLY D 1 127 ? -76.053 -22.323 70.620 1.00 35.81 576 GLY D CA 1
ATOM 5666 C C . GLY D 1 127 ? -76.399 -23.416 69.627 1.00 38.37 576 GLY D C 1
ATOM 5667 O O . GLY D 1 127 ? -77.210 -24.295 69.909 1.00 45.69 576 GLY D O 1
ATOM 5668 N N . LEU D 1 128 ? -75.783 -23.366 68.454 1.00 36.97 577 LEU D N 1
ATOM 5669 C CA . LEU D 1 128 ? -75.831 -24.498 67.545 1.00 37.78 577 LEU D CA 1
ATOM 5670 C C . LEU D 1 128 ? -74.620 -25.397 67.772 1.00 38.52 577 LEU D C 1
ATOM 5671 O O . LEU D 1 128 ? -73.758 -25.092 68.595 1.00 38.52 577 LEU D O 1
ATOM 5676 N N . GLU D 1 129 ? -74.551 -26.501 67.038 1.00 41.90 578 GLU D N 1
ATOM 5677 C CA . GLU D 1 129 ? -73.331 -27.294 67.002 1.00 37.39 578 GLU D CA 1
ATOM 5678 C C . GLU D 1 129 ? -72.805 -27.375 65.580 1.00 40.46 578 GLU D C 1
ATOM 5679 O O . GLU D 1 129 ? -73.582 -27.373 64.618 1.00 41.07 578 GLU D O 1
ATOM 5685 N N . GLU D 1 130 ? -71.483 -27.447 65.448 1.00 39.17 579 GLU D N 1
ATOM 5686 C CA . GLU D 1 130 ? -70.874 -27.602 64.144 1.00 38.80 579 GLU D CA 1
ATOM 5687 C C . GLU D 1 130 ? -71.157 -28.999 63.598 1.00 44.14 579 GLU D C 1
ATOM 5688 O O . GLU D 1 130 ? -71.054 -30.002 64.317 1.00 41.27 579 GLU D O 1
ATOM 5694 N N . CYS D 1 131 ? -71.593 -29.039 62.340 1.00 45.87 580 CYS D N 1
ATOM 5695 C CA . CYS D 1 131 ? -71.582 -30.261 61.547 1.00 45.74 580 CYS D CA 1
ATOM 5696 C C . CYS D 1 131 ? -70.766 -30.053 60.268 1.00 47.68 580 CYS D C 1
ATOM 5697 O O . CYS D 1 131 ? -70.288 -28.944 59.991 1.00 44.21 580 CYS D O 1
ATOM 5700 N N . THR D 1 132 ? -70.614 -31.124 59.492 1.00 45.41 581 THR D N 1
ATOM 5701 C CA . THR D 1 132 ? -70.182 -31.028 58.103 1.00 41.27 581 THR D CA 1
ATOM 5702 C C . THR D 1 132 ? -71.379 -31.156 57.184 1.00 40.20 581 THR D C 1
ATOM 5703 O O . THR D 1 132 ? -72.113 -32.141 57.259 1.00 42.63 581 THR D O 1
ATOM 5707 N N . CYS D 1 133 ? -71.556 -30.187 56.291 1.00 38.36 582 CYS D N 1
ATOM 5708 C CA . CYS D 1 133 ? -72.337 -30.433 55.091 1.00 35.80 582 CYS D CA 1
ATOM 5709 C C . CYS D 1 133 ? -71.792 -31.636 54.335 1.00 42.14 582 CYS D C 1
ATOM 5710 O O . CYS D 1 133 ? -70.587 -31.906 54.350 1.00 41.41 582 CYS D O 1
ATOM 5713 N N . ALA D 1 134 ? -72.709 -32.398 53.743 1.00 48.91 583 ALA D N 1
ATOM 5714 C CA . ALA D 1 134 ? -72.389 -33.632 53.023 1.00 46.15 583 ALA D CA 1
ATOM 5715 C C . ALA D 1 134 ? -73.342 -33.753 51.829 1.00 48.25 583 ALA D C 1
ATOM 5716 O O . ALA D 1 134 ? -74.340 -33.025 51.768 1.00 51.96 583 ALA D O 1
ATOM 5718 N N . SER D 1 135 ? -73.046 -34.648 50.883 1.00 55.10 584 SER D N 1
ATOM 5719 C CA . SER D 1 135 ? -73.731 -34.636 49.576 1.00 56.84 584 SER D CA 1
ATOM 5720 C C . SER D 1 135 ? -75.097 -35.342 49.568 1.00 47.88 584 SER D C 1
ATOM 5721 O O . SER D 1 135 ? -75.427 -36.116 50.476 1.00 49.06 584 SER D O 1
ATOM 5724 N N . ASP D 1 140 ? -75.034 -29.995 47.668 1.00 67.90 589 ASP D N 1
ATOM 5725 C CA . ASP D 1 140 ? -74.314 -29.003 46.856 1.00 68.71 589 ASP D CA 1
ATOM 5726 C C . ASP D 1 140 ? -72.805 -28.979 47.111 1.00 58.62 589 ASP D C 1
ATOM 5727 O O . ASP D 1 140 ? -72.356 -28.892 48.253 1.00 59.21 589 ASP D O 1
ATOM 5732 N N . ASP D 1 141 ? -72.027 -29.029 46.034 1.00 60.05 590 ASP D N 1
ATOM 5733 C CA . ASP D 1 141 ? -70.591 -29.284 46.127 1.00 52.26 590 ASP D CA 1
ATOM 5734 C C . ASP D 1 141 ? -69.774 -28.135 46.727 1.00 48.70 590 ASP D C 1
ATOM 5735 O O . ASP D 1 141 ? -68.797 -28.376 47.445 1.00 49.32 590 ASP D O 1
ATOM 5740 N N . LYS D 1 142 ? -70.186 -26.898 46.461 1.00 46.68 591 LYS D N 1
ATOM 5741 C CA . LYS D 1 142 ? -69.593 -25.732 47.110 1.00 43.00 591 LYS D CA 1
ATOM 5742 C C . LYS D 1 142 ? -69.765 -25.761 48.630 1.00 41.21 591 LYS D C 1
ATOM 5743 O O . LYS D 1 142 ? -68.816 -25.500 49.394 1.00 39.46 591 LYS D O 1
ATOM 5749 N N . GLU D 1 143 ? -70.956 -26.14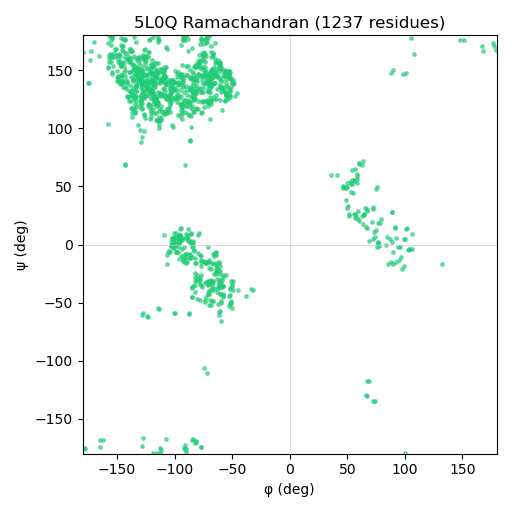7 49.065 1.00 39.11 592 GLU D N 1
ATOM 5750 C CA . GLU D 1 143 ? -71.318 -26.075 50.477 1.00 37.86 592 GLU D CA 1
ATOM 5751 C C . GLU D 1 143 ? -70.504 -27.035 51.337 1.00 33.00 592 GLU D C 1
ATOM 5752 O O . GLU D 1 143 ? -70.571 -26.990 52.568 1.00 30.16 592 GLU D O 1
ATOM 5758 N N . LEU D 1 144 ? -69.729 -27.892 50.682 1.00 32.35 593 LEU D N 1
ATOM 5759 C CA . LEU D 1 144 ? -68.820 -28.790 51.379 1.00 32.20 593 LEU D CA 1
ATOM 5760 C C . LEU D 1 144 ? -67.760 -28.013 52.144 1.00 32.52 593 LEU D C 1
ATOM 5761 O O . LEU D 1 144 ? -67.232 -28.497 53.145 1.00 30.30 593 LEU D O 1
ATOM 5766 N N . CYS D 1 145 ? -67.402 -26.834 51.646 1.00 34.15 594 CYS D N 1
ATOM 5767 C CA . CYS D 1 145 ? -66.413 -26.018 52.346 1.00 25.84 594 CYS D CA 1
ATOM 5768 C C . CYS D 1 145 ? -66.971 -24.889 53.198 1.00 25.82 594 CYS D C 1
ATOM 5769 O O . CYS D 1 145 ? -66.212 -24.066 53.716 1.00 24.27 594 CYS D O 1
ATOM 5772 N N . HIS D 1 146 ? -68.294 -24.819 53.299 1.00 28.40 595 HIS D N 1
ATOM 5773 C CA . HIS D 1 146 ? -68.937 -23.898 54.221 1.00 22.55 595 HIS D CA 1
ATOM 5774 C C . HIS D 1 146 ? -68.815 -24.433 55.625 1.00 23.85 595 HIS D C 1
ATOM 5775 O O . HIS D 1 146 ? -68.851 -25.642 55.838 1.00 26.58 595 HIS D O 1
ATOM 5782 N N . VAL D 1 147 ? -68.685 -23.532 56.589 1.00 24.59 596 VAL D N 1
ATOM 5783 C CA . VAL D 1 147 ? -69.089 -23.831 57.953 1.00 24.93 596 VAL D CA 1
ATOM 5784 C C . VAL D 1 147 ? -70.596 -24.079 57.995 1.00 27.06 596 VAL D C 1
ATOM 5785 O O . VAL D 1 147 ? -71.382 -23.292 57.465 1.00 26.15 596 VAL D O 1
ATOM 5789 N N . CYS D 1 148 ? -70.985 -25.199 58.590 1.00 28.89 597 CYS D N 1
ATOM 5790 C CA . CYS D 1 148 ? -72.381 -25.598 58.639 1.00 28.79 597 CYS D CA 1
ATOM 5791 C C . CYS D 1 148 ? -72.812 -25.868 60.069 1.00 36.32 597 CYS D C 1
ATOM 5792 O O . CYS D 1 148 ? -72.064 -26.461 60.859 1.00 36.13 597 CYS D O 1
ATOM 5795 N N . CYS D 1 149 ? -74.014 -25.431 60.415 1.00 37.60 598 CYS D N 1
ATOM 5796 C CA . CYS D 1 149 ? -74.482 -25.585 61.782 1.00 34.80 598 CYS D CA 1
ATOM 5797 C C . CYS D 1 149 ? -75.749 -26.435 61.850 1.00 39.05 598 CYS D C 1
ATOM 5798 O O . CYS D 1 149 ? -76.527 -26.504 60.901 1.00 36.17 598 CYS D O 1
ATOM 5801 N N . MET D 1 150 ? -75.957 -27.066 62.996 1.00 44.31 599 MET D N 1
ATOM 5802 C CA . MET D 1 150 ? -77.175 -27.815 63.237 1.00 44.00 599 MET D CA 1
ATOM 5803 C C . MET D 1 150 ? -77.746 -27.427 64.597 1.00 46.26 599 MET D C 1
ATOM 5804 O O . MET D 1 150 ? -77.009 -27.061 65.526 1.00 42.75 599 MET D O 1
ATOM 5809 N N . LYS D 1 151 ? -79.063 -27.560 64.709 1.00 46.92 600 LYS D N 1
ATOM 5810 C CA . LYS D 1 151 ? -79.732 -27.665 65.995 1.00 52.88 600 LYS D CA 1
ATOM 5811 C C . LYS D 1 151 ? -79.081 -28.774 66.808 1.00 51.88 600 LYS D C 1
ATOM 5812 O O . LYS D 1 151 ? -78.606 -29.764 66.254 1.00 52.39 600 LYS D O 1
ATOM 5818 N N . LYS D 1 152 ? -79.005 -28.581 68.118 1.00 55.85 601 LYS D N 1
ATOM 5819 C CA . LYS D 1 152 ? -78.117 -29.388 68.945 1.00 64.16 601 LYS D CA 1
ATOM 5820 C C . LYS D 1 152 ? -78.679 -30.810 68.984 1.00 67.89 601 LYS D C 1
ATOM 5821 O O . LYS D 1 152 ? -79.858 -31.007 69.309 1.00 65.03 601 LYS D O 1
ATOM 5827 N N . MET D 1 153 ? -77.837 -31.789 68.651 1.00 69.93 602 MET D N 1
ATOM 5828 C CA . MET D 1 153 ? -78.284 -33.174 68.478 1.00 75.43 602 MET D CA 1
ATOM 5829 C C . MET D 1 153 ? -79.529 -33.254 67.575 1.00 74.31 602 MET D C 1
ATOM 5830 O O . MET D 1 153 ? -80.535 -33.875 67.940 1.00 68.88 602 MET D O 1
ATOM 5835 N N . GLU D 1 154 ? -79.468 -32.576 66.424 1.00 70.62 603 GLU D N 1
ATOM 5836 C CA . GLU D 1 154 ? -80.454 -32.750 65.350 1.00 65.53 603 GLU D CA 1
ATOM 5837 C C . GLU D 1 154 ? -79.842 -32.664 63.936 1.00 59.71 603 GLU D C 1
ATOM 5838 O O . GLU D 1 154 ? -80.115 -31.716 63.189 1.00 53.98 603 GLU D O 1
ATOM 5844 N N . PRO D 1 155 ? -79.021 -33.663 63.564 1.00 53.86 604 PRO D N 1
ATOM 5845 C CA . PRO D 1 155 ? -78.125 -33.558 62.402 1.00 54.09 604 PRO D CA 1
ATOM 5846 C C . PRO D 1 155 ? -78.867 -33.389 61.081 1.00 52.97 604 PRO D C 1
ATOM 5847 O O . PRO D 1 155 ? -78.271 -32.944 60.104 1.00 60.77 604 PRO D O 1
ATOM 5851 N N . SER D 1 156 ? -80.149 -33.728 61.057 1.00 52.04 605 SER D N 1
ATOM 5852 C CA . SER D 1 156 ? -80.992 -33.453 59.904 1.00 49.46 605 SER D CA 1
ATOM 5853 C C . SER D 1 156 ? -81.016 -31.966 59.588 1.00 49.56 605 SER D C 1
ATOM 5854 O O . SER D 1 156 ? -81.244 -31.569 58.451 1.00 47.15 605 SER D O 1
ATOM 5857 N N . THR D 1 157 ? -80.776 -31.141 60.600 1.00 53.85 606 THR D N 1
ATOM 5858 C CA . THR D 1 157 ? -81.061 -29.717 60.484 1.00 51.97 606 THR D CA 1
ATOM 5859 C C . THR D 1 157 ? -79.813 -28.993 60.026 1.00 45.89 606 THR D C 1
ATOM 5860 O O . THR D 1 157 ? -79.797 -27.769 59.921 1.00 43.61 606 THR D O 1
ATOM 5864 N N . CYS D 1 158 ? -78.775 -29.773 59.744 1.00 44.45 607 CYS D N 1
ATOM 5865 C CA . CYS D 1 158 ? -77.504 -29.242 59.287 1.00 40.73 607 CYS D CA 1
ATOM 5866 C C . CYS D 1 158 ? -77.676 -28.381 58.048 1.00 38.17 607 CYS D C 1
ATOM 5867 O O . CYS D 1 158 ? -78.277 -28.804 57.057 1.00 45.14 607 CYS D O 1
ATOM 5870 N N . ALA D 1 159 ? -77.126 -27.176 58.099 1.00 33.87 608 ALA D N 1
ATOM 5871 C CA . ALA D 1 159 ? -77.106 -26.316 56.931 1.00 36.91 608 ALA D CA 1
ATOM 5872 C C . ALA D 1 159 ? -75.950 -25.326 57.023 1.00 33.83 608 ALA D C 1
ATOM 5873 O O . ALA D 1 159 ? -75.416 -25.074 58.108 1.00 30.40 608 ALA D O 1
ATOM 5875 N N . SER D 1 160 ? -75.575 -24.763 55.877 1.00 29.54 609 SER D N 1
ATOM 5876 C CA . SER D 1 160 ? -74.472 -23.824 55.830 1.00 31.12 609 SER D CA 1
ATOM 5877 C C . SER D 1 160 ? -74.820 -22.512 56.513 1.00 31.64 609 SER D C 1
ATOM 5878 O O . SER D 1 160 ? -75.946 -22.040 56.429 1.00 33.49 609 SER D O 1
ATOM 5881 N N . THR D 1 161 ? -73.825 -21.908 57.148 1.00 31.83 610 THR D N 1
ATOM 5882 C CA . THR D 1 161 ? -73.977 -20.616 57.803 1.00 32.89 610 THR D CA 1
ATOM 5883 C C . THR D 1 161 ? -74.648 -19.588 56.894 1.00 32.07 610 THR D C 1
ATOM 5884 O O . THR D 1 161 ? -75.351 -18.703 57.360 1.00 37.83 610 THR D O 1
ATOM 5888 N N . GLY D 1 162 ? -74.414 -19.707 55.595 1.00 38.79 611 GLY D N 1
ATOM 5889 C CA . GLY D 1 162 ? -74.979 -18.790 54.624 1.00 40.20 611 GLY D CA 1
ATOM 5890 C C . GLY D 1 162 ? -76.380 -19.168 54.173 1.00 41.81 611 GLY D C 1
ATOM 5891 O O . GLY D 1 162 ? -76.901 -18.610 53.189 1.00 48.35 611 GLY D O 1
ATOM 5892 N N . SER D 1 163 ? -76.994 -20.135 54.852 1.00 37.05 612 SER D N 1
ATOM 5893 C CA . SER D 1 163 ? -78.287 -20.634 54.372 1.00 46.74 612 SER D CA 1
ATOM 5894 C C . SER D 1 163 ? -79.394 -19.621 54.638 1.00 42.99 612 SER D C 1
ATOM 5895 O O . SER D 1 163 ? -79.169 -18.566 55.239 1.00 45.27 612 SER D O 1
ATOM 5898 N N . VAL D 1 164 ? -80.594 -19.953 54.182 1.00 42.11 613 VAL D N 1
ATOM 5899 C CA . VAL D 1 164 ? -81.768 -19.173 54.531 1.00 41.64 613 VAL D CA 1
ATOM 5900 C C . VAL D 1 164 ? -82.141 -19.523 55.970 1.00 38.33 613 VAL D C 1
ATOM 5901 O O . VAL D 1 164 ? -82.514 -18.660 56.754 1.00 41.19 613 VAL D O 1
ATOM 5905 N N . GLN D 1 165 ? -81.966 -20.795 56.312 1.00 33.76 614 GLN D N 1
ATOM 5906 C CA . GLN D 1 165 ? -82.391 -21.361 57.579 1.00 36.60 614 GLN D CA 1
ATOM 5907 C C . GLN D 1 165 ? -81.786 -20.704 58.824 1.00 45.11 614 GLN D C 1
ATOM 5908 O O . GLN D 1 165 ? -82.453 -20.563 59.853 1.00 44.99 614 GLN D O 1
ATOM 5914 N N . TRP D 1 166 ? -80.523 -20.304 58.719 1.00 46.25 615 TRP D N 1
ATOM 5915 C CA . TRP D 1 166 ? -79.760 -19.724 59.831 1.00 39.66 615 TRP D CA 1
ATOM 5916 C C . TRP D 1 166 ? -79.759 -18.196 59.887 1.00 42.10 615 TRP D C 1
ATOM 5917 O O . TRP D 1 166 ? -79.013 -17.601 60.675 1.00 41.86 615 TRP D O 1
ATOM 5928 N N . ASN D 1 167 ? -80.575 -17.572 59.038 1.00 40.28 616 ASN D N 1
ATOM 5929 C CA . ASN D 1 167 ? -80.630 -16.114 58.929 1.00 42.33 616 ASN D CA 1
ATOM 5930 C C . ASN D 1 167 ? -80.660 -15.329 60.239 1.00 43.70 616 ASN D C 1
ATOM 5931 O O . ASN D 1 167 ? -80.009 -14.289 60.343 1.00 42.58 616 ASN D O 1
ATOM 5936 N N . LYS D 1 168 ? -81.388 -15.829 61.234 1.00 37.09 617 LYS D N 1
ATOM 5937 C CA . LYS D 1 168 ? -81.421 -15.181 62.529 1.00 39.70 617 LYS D CA 1
ATOM 5938 C C . LYS D 1 168 ? -80.014 -14.907 63.028 1.00 46.16 617 LYS D C 1
ATOM 5939 O O . LYS D 1 168 ? -79.666 -13.771 63.360 1.00 44.96 617 LYS D O 1
ATOM 5945 N N . TYR D 1 169 ? -79.208 -15.963 63.067 1.00 48.36 618 TYR D N 1
ATOM 5946 C CA . TYR D 1 169 ? -77.878 -15.906 63.664 1.00 41.23 618 TYR D CA 1
ATOM 5947 C C . TYR D 1 169 ? -76.790 -15.393 62.732 1.00 39.30 618 TYR D C 1
ATOM 5948 O O . TYR D 1 169 ? -75.964 -14.582 63.141 1.00 40.37 618 TYR D O 1
ATOM 5957 N N . PHE D 1 170 ? -76.775 -15.893 61.496 1.00 40.06 619 PHE D N 1
ATOM 5958 C CA . PHE D 1 170 ? -75.703 -15.566 60.552 1.00 39.27 619 PHE D CA 1
ATOM 5959 C C . PHE D 1 170 ? -76.055 -14.555 59.462 1.00 43.64 619 PHE D C 1
ATOM 5960 O O . PHE D 1 170 ? -75.178 -14.141 58.691 1.00 40.01 619 PHE D O 1
ATOM 5968 N N . LEU D 1 171 ? -77.333 -14.173 59.398 1.00 46.13 620 LEU D N 1
ATOM 5969 C CA . LEU D 1 171 ? -77.798 -13.095 58.515 1.00 41.49 620 LEU D CA 1
ATOM 5970 C C . LEU D 1 171 ? -77.487 -13.325 57.030 1.00 43.11 620 LEU D C 1
ATOM 5971 O O . LEU D 1 171 ? -77.366 -12.375 56.254 1.00 41.09 620 LEU D O 1
ATOM 5976 N N . GLY D 1 172 ? -77.332 -14.585 56.639 1.00 45.00 621 GLY D N 1
ATOM 5977 C CA . GLY D 1 172 ? -77.223 -14.923 55.233 1.00 48.08 621 GLY D CA 1
ATOM 5978 C C . GLY D 1 172 ? -75.797 -14.758 54.718 1.00 48.24 621 GLY D C 1
ATOM 5979 O O . GLY D 1 172 ? -75.514 -15.017 53.533 1.00 44.94 621 GLY D O 1
ATOM 5980 N N . ARG D 1 173 ? -74.895 -14.325 55.602 1.00 44.37 622 ARG D N 1
ATOM 5981 C CA . ARG D 1 173 ? -73.472 -14.262 55.257 1.00 47.33 622 ARG D CA 1
ATOM 5982 C C . ARG D 1 173 ? -72.771 -15.590 55.523 1.00 41.88 622 ARG D C 1
ATOM 5983 O O . ARG D 1 173 ? -72.692 -16.059 56.665 1.00 37.83 622 ARG D O 1
ATOM 5991 N N . THR D 1 174 ? -72.250 -16.177 54.450 1.00 40.72 623 THR D N 1
ATOM 5992 C CA . THR D 1 174 ? -71.538 -17.442 54.534 1.00 37.38 623 THR D CA 1
ATOM 5993 C C . THR D 1 174 ? -70.189 -17.293 55.220 1.00 35.57 623 THR D C 1
ATOM 5994 O O . THR D 1 174 ? -69.444 -16.349 54.958 1.00 37.80 623 THR D O 1
ATOM 5998 N N . ILE D 1 175 ? -69.880 -18.240 56.096 1.00 30.82 624 ILE D N 1
ATOM 5999 C CA . ILE D 1 175 ? -68.541 -18.365 56.638 1.00 25.84 624 ILE D CA 1
ATOM 6000 C C . ILE D 1 175 ? -67.927 -19.639 56.077 1.00 24.30 624 ILE D C 1
ATOM 6001 O O . ILE D 1 175 ? -68.405 -20.743 56.343 1.00 24.57 624 ILE D O 1
ATOM 6006 N N . THR D 1 176 ? -66.878 -19.484 55.279 1.00 24.49 625 THR D N 1
ATOM 6007 C CA . THR D 1 176 ? -66.175 -20.633 54.715 1.00 24.18 625 THR D CA 1
ATOM 6008 C C . THR D 1 176 ? -65.198 -21.222 55.708 1.00 20.89 625 THR D C 1
ATOM 6009 O O . THR D 1 176 ? -64.669 -20.513 56.568 1.00 21.50 625 THR D O 1
ATOM 6013 N N . LEU D 1 177 ? -64.923 -22.511 55.552 1.00 18.75 626 LEU D N 1
ATOM 6014 C CA . LEU D 1 177 ? -63.921 -23.162 56.371 1.00 19.09 626 LEU D CA 1
ATOM 6015 C C . LEU D 1 177 ? -62.541 -22.627 56.000 1.00 21.79 626 LEU D C 1
ATOM 6016 O O . LEU D 1 177 ? -62.365 -21.960 54.968 1.00 22.05 626 LEU D O 1
ATOM 6021 N N . GLN D 1 178 ? -61.560 -22.895 56.850 1.00 22.99 627 GLN D N 1
ATOM 6022 C CA . GLN D 1 178 ? -60.204 -22.477 56.543 1.00 18.38 627 GLN D CA 1
ATOM 6023 C C . GLN D 1 178 ? -59.630 -23.536 55.655 1.00 16.84 627 GLN D C 1
ATOM 6024 O O . GLN D 1 178 ? -59.902 -24.722 55.840 1.00 15.58 627 GLN D O 1
ATOM 6030 N N . PRO D 1 179 ? -58.822 -23.113 54.681 1.00 19.27 628 PRO D N 1
ATOM 6031 C CA . PRO D 1 179 ? -58.088 -24.073 53.854 1.00 15.40 628 PRO D CA 1
ATOM 6032 C C . PRO D 1 179 ? -57.397 -25.089 54.759 1.00 18.40 628 PRO D C 1
ATOM 6033 O O . PRO D 1 179 ? -56.918 -24.718 55.824 1.00 21.21 628 PRO D O 1
ATOM 6037 N N . GLY D 1 180 ? -57.415 -26.362 54.382 1.00 21.77 629 GLY D N 1
ATOM 6038 C CA . GLY D 1 180 ? -56.836 -27.406 55.212 1.00 19.42 629 GLY D CA 1
ATOM 6039 C C . GLY D 1 180 ? -57.840 -28.186 56.039 1.00 21.16 629 GLY D C 1
ATOM 6040 O O . GLY D 1 180 ? -57.562 -29.299 56.490 1.00 22.86 629 GLY D O 1
ATOM 6041 N N . SER D 1 181 ? -59.026 -27.616 56.220 1.00 26.28 630 SER D N 1
ATOM 6042 C CA . SER D 1 181 ? -60.070 -28.252 57.024 1.00 21.60 630 SER D CA 1
ATOM 6043 C C . SER D 1 181 ? -60.620 -29.504 56.366 1.00 22.74 630 SER D C 1
ATOM 6044 O O . SER D 1 181 ? -60.742 -29.568 55.149 1.00 25.58 630 SER D O 1
ATOM 6047 N N . PRO D 1 182 ? -60.918 -30.524 57.175 1.00 23.54 631 PRO D N 1
ATOM 6048 C CA . PRO D 1 182 ? -61.621 -31.721 56.709 1.00 22.40 631 PRO D CA 1
ATOM 6049 C C . PRO D 1 182 ? -62.975 -31.325 56.160 1.00 28.81 631 PRO D C 1
ATOM 6050 O O . PRO D 1 182 ? -63.539 -30.318 56.585 1.00 28.13 631 PRO D O 1
ATOM 6054 N N . CYS D 1 183 ? -63.487 -32.092 55.210 1.00 30.32 632 CYS D N 1
ATOM 6055 C CA . CYS D 1 183 ? -64.770 -31.766 54.619 1.00 32.96 632 CYS D CA 1
ATOM 6056 C C . CYS D 1 183 ? -65.446 -33.011 54.058 1.00 42.45 632 CYS D C 1
ATOM 6057 O O . CYS D 1 183 ? -64.799 -34.041 53.857 1.00 46.47 632 CYS D O 1
ATOM 6060 N N . ASN D 1 184 ? -66.752 -32.914 53.829 1.00 46.77 633 ASN D N 1
ATOM 6061 C CA . ASN D 1 184 ? -67.538 -34.055 53.388 1.00 48.13 633 ASN D CA 1
ATOM 6062 C C . ASN D 1 184 ? -67.344 -35.262 54.304 1.00 49.95 633 ASN D C 1
ATOM 6063 O O . ASN D 1 184 ? -66.935 -36.331 53.850 1.00 51.17 633 ASN D O 1
ATOM 6068 N N . ASP D 1 185 ? -67.566 -35.057 55.601 1.00 50.64 634 ASP D N 1
ATOM 6069 C CA . ASP D 1 185 ? -67.480 -36.135 56.591 1.00 53.36 634 ASP D CA 1
ATOM 6070 C C . ASP D 1 185 ? -66.148 -36.863 56.497 1.00 52.51 634 ASP D C 1
ATOM 6071 O O . ASP D 1 185 ? -66.118 -38.083 56.365 1.00 54.62 634 ASP D O 1
ATOM 6076 N N . PHE D 1 186 ? -65.059 -36.099 56.543 1.00 55.17 635 PHE D N 1
ATOM 6077 C CA . PHE D 1 186 ? -63.711 -36.649 56.666 1.00 49.78 635 PHE D CA 1
ATOM 6078 C C . PHE D 1 186 ? -63.296 -37.499 55.457 1.00 52.22 635 PHE D C 1
ATOM 6079 O O . PHE D 1 186 ? -62.428 -38.364 55.571 1.00 56.16 635 PHE D O 1
ATOM 6087 N N . ARG D 1 187 ? -63.895 -37.225 54.298 1.00 47.32 636 ARG D N 1
ATOM 6088 C CA . ARG D 1 187 ? -63.462 -37.835 53.045 1.00 46.51 636 ARG D CA 1
ATOM 6089 C C . ARG D 1 187 ? -62.495 -36.939 52.258 1.00 46.78 636 ARG D C 1
ATOM 6090 O O . ARG D 1 187 ? -61.986 -37.349 51.210 1.00 52.87 636 ARG D O 1
ATOM 6098 N N . GLY D 1 188 ? -62.211 -35.738 52.762 1.00 40.28 637 GLY D N 1
ATOM 6099 C CA . GLY D 1 188 ? -61.683 -34.681 51.907 1.00 35.94 637 GLY D CA 1
ATOM 6100 C C . GLY D 1 188 ? -60.927 -33.577 52.617 1.00 35.06 637 GLY D C 1
ATOM 6101 O O . GLY D 1 188 ? -60.927 -33.523 53.848 1.00 35.48 637 GLY D O 1
ATOM 6102 N N . TYR D 1 189 ? -60.310 -32.671 51.856 1.00 28.75 638 TYR D N 1
ATOM 6103 C CA . TYR D 1 189 ? -59.864 -31.404 52.441 1.00 26.77 638 TYR D CA 1
ATOM 6104 C C . TYR D 1 189 ? -60.199 -30.205 51.558 1.00 26.18 638 TYR D C 1
ATOM 6105 O O . TYR D 1 189 ? -60.269 -30.329 50.347 1.00 27.83 638 TYR D O 1
ATOM 6114 N N . CYS D 1 190 ? -60.415 -29.041 52.158 1.00 24.07 639 CYS D N 1
ATOM 6115 C CA . CYS D 1 190 ? -60.699 -27.846 51.372 1.00 20.40 639 CYS D CA 1
ATOM 6116 C C . CYS D 1 190 ? -59.364 -27.244 50.941 1.00 21.68 639 CYS D C 1
ATOM 6117 O O . CYS D 1 190 ? -58.454 -27.085 51.786 1.00 16.40 639 CYS D O 1
ATOM 6120 N N . ASP D 1 191 ? -59.249 -26.902 49.654 1.00 14.43 640 ASP D N 1
ATOM 6121 C CA . ASP D 1 191 ? -58.081 -26.184 49.150 1.00 15.19 640 ASP D CA 1
ATOM 6122 C C . ASP D 1 191 ? -58.283 -24.668 49.229 1.00 14.00 640 ASP D C 1
ATOM 6123 O O . ASP D 1 191 ? -59.321 -24.236 49.701 1.00 15.20 640 ASP D O 1
ATOM 6128 N N . VAL D 1 192 ? -57.336 -23.862 48.734 1.00 11.97 641 VAL D N 1
ATOM 6129 C CA . VAL D 1 192 ? -57.476 -22.402 48.833 1.00 11.90 641 VAL D CA 1
ATOM 6130 C C . VAL D 1 192 ? -58.695 -21.882 48.131 1.00 14.56 641 VAL D C 1
ATOM 6131 O O . VAL D 1 192 ? -59.113 -20.755 48.383 1.00 14.50 641 VAL D O 1
ATOM 6135 N N . PHE D 1 193 ? -59.185 -22.660 47.176 1.00 14.33 642 PHE D N 1
ATOM 6136 C CA . PHE D 1 193 ? -60.277 -22.247 46.312 1.00 15.86 642 PHE D CA 1
ATOM 6137 C C . PHE D 1 193 ? -61.585 -22.786 46.866 1.00 18.85 642 PHE D C 1
ATOM 6138 O O . PHE D 1 193 ? -62.646 -22.661 46.248 1.00 21.89 642 PHE D O 1
ATOM 6146 N N . MET D 1 194 ? -61.481 -23.419 48.025 1.00 18.76 643 MET D N 1
ATOM 6147 C CA . MET D 1 194 ? -62.642 -23.840 48.786 1.00 17.61 643 MET D CA 1
ATOM 6148 C C . MET D 1 194 ? -63.396 -24.940 48.050 1.00 18.00 643 MET D C 1
ATOM 6149 O O . MET D 1 194 ? -64.579 -25.153 48.274 1.00 21.39 643 MET D O 1
ATOM 6154 N N . ARG D 1 195 ? -62.653 -25.711 47.263 1.00 17.10 644 ARG D N 1
ATOM 6155 C CA . ARG D 1 195 ? -63.153 -26.936 46.686 1.00 19.34 644 ARG D CA 1
ATOM 6156 C C . ARG D 1 195 ? -62.772 -28.040 47.602 1.00 21.78 644 ARG D C 1
ATOM 6157 O O . ARG D 1 195 ? -61.688 -28.024 48.169 1.00 27.94 644 ARG D O 1
ATOM 6165 N N . CYS D 1 196 ? -63.634 -29.036 47.719 1.00 27.79 645 CYS D N 1
ATOM 6166 C CA . CYS D 1 196 ? -63.316 -30.171 48.561 1.00 31.03 645 CYS D CA 1
ATOM 6167 C C . CYS D 1 196 ? -62.615 -31.222 47.705 1.00 36.57 645 CYS D C 1
ATOM 6168 O O . CYS D 1 196 ? -63.196 -31.778 46.764 1.00 38.48 645 CYS D O 1
ATOM 6171 N N . ARG D 1 197 ? -61.349 -31.451 48.029 1.00 37.23 646 ARG D N 1
ATOM 6172 C CA . ARG D 1 197 ? -60.482 -32.371 47.315 1.00 41.64 646 ARG D CA 1
ATOM 6173 C C . ARG D 1 197 ? -60.578 -33.736 47.969 1.00 41.96 646 ARG D C 1
ATOM 6174 O O . ARG D 1 197 ? -60.334 -33.864 49.180 1.00 39.06 646 ARG D O 1
ATOM 6182 N N . GLY D 1 198 ? -60.914 -34.744 47.160 1.00 42.24 647 GLY D N 1
ATOM 6183 C CA . GLY D 1 198 ? -61.065 -36.109 47.633 1.00 43.60 647 GLY D CA 1
ATOM 6184 C C . GLY D 1 198 ? -59.795 -36.597 48.303 1.00 47.07 647 GLY D C 1
ATOM 6185 O O . GLY D 1 198 ? -58.693 -36.165 47.967 1.00 44.18 647 GLY D O 1
ATOM 6186 N N . SER D 1 199 ? -59.949 -37.480 49.280 1.00 48.00 648 SER D N 1
ATOM 6187 C CA . SER D 1 199 ? -58.793 -37.975 50.008 1.00 50.59 648 SER D CA 1
ATOM 6188 C C . SER D 1 199 ? -58.857 -39.485 50.221 1.00 58.31 648 SER D C 1
ATOM 6189 O O . SER D 1 199 ? -59.945 -40.081 50.232 1.00 53.03 648 SER D O 1
ATOM 6192 N N . ALA D 1 200 ? -57.679 -40.089 50.389 1.00 58.04 649 ALA D N 1
ATOM 6193 C CA . ALA D 1 200 ? -57.544 -41.538 50.524 1.00 50.78 649 ALA D CA 1
ATOM 6194 C C . ALA D 1 200 ? -56.381 -41.844 51.478 1.00 57.77 649 ALA D C 1
ATOM 6195 O O . ALA D 1 200 ? -55.322 -41.190 51.417 1.00 57.91 649 ALA D O 1
ATOM 6197 N N . SER D 1 201 ? -56.578 -42.831 52.354 1.00 51.30 650 SER D N 1
ATOM 6198 C CA . SER D 1 201 ? -55.475 -43.426 53.122 1.00 53.49 650 SER D CA 1
ATOM 6199 C C . SER D 1 201 ? -55.809 -44.832 53.636 1.00 50.92 650 SER D C 1
ATOM 6200 O O . SER D 1 201 ? -56.387 -45.656 52.920 1.00 45.43 650 SER D O 1
ATOM 6203 N N . ASP E 2 1 ? -55.952 -8.022 50.394 1.00 26.24 1 ASP E N 1
ATOM 6204 C CA . ASP E 2 1 ? -55.097 -9.092 49.869 1.00 26.74 1 ASP E CA 1
ATOM 6205 C C . ASP E 2 1 ? -53.844 -9.201 50.699 1.00 22.62 1 ASP E C 1
ATOM 6206 O O . ASP E 2 1 ? -53.509 -8.283 51.455 1.00 23.03 1 ASP E O 1
ATOM 6211 N N . ILE E 2 2 ? -53.139 -10.311 50.518 1.00 18.40 2 ILE E N 1
ATOM 6212 C CA . ILE E 2 2 ? -51.798 -10.454 51.032 1.00 15.75 2 ILE E CA 1
ATOM 6213 C C . ILE E 2 2 ? -50.815 -9.847 50.070 1.00 15.88 2 ILE E C 1
ATOM 6214 O O . ILE E 2 2 ? -50.896 -10.087 48.877 1.00 20.57 2 ILE E O 1
ATOM 6219 N N . PHE E 2 3 ? -49.924 -9.006 50.566 1.00 14.01 3 PHE E N 1
ATOM 6220 C CA . PHE E 2 3 ? -48.994 -8.340 49.668 1.00 15.90 3 PHE E CA 1
ATOM 6221 C C . PHE E 2 3 ? -47.542 -8.793 49.857 1.00 17.07 3 PHE E C 1
ATOM 6222 O O . PHE E 2 3 ? -47.124 -9.155 50.963 1.00 15.00 3 PHE E O 1
ATOM 6230 N N . LEU E 2 4 ? -46.770 -8.759 48.776 1.00 13.86 4 LEU E N 1
ATOM 6231 C CA . LEU E 2 4 ? -45.384 -9.163 48.853 1.00 14.51 4 LEU E CA 1
ATOM 6232 C C . LEU E 2 4 ? -44.518 -7.998 48.415 1.00 15.03 4 LEU E C 1
ATOM 6233 O O . LEU E 2 4 ? -44.884 -7.282 47.491 1.00 13.51 4 LEU E O 1
ATOM 6238 N N . THR E 2 5 ? -43.395 -7.773 49.102 1.00 14.51 5 THR E N 1
ATOM 6239 C CA . THR E 2 5 ? -42.327 -6.972 48.512 1.00 16.56 5 THR E CA 1
ATOM 6240 C C . THR E 2 5 ? -41.098 -7.825 48.340 1.00 17.96 5 THR E C 1
ATOM 6241 O O . THR E 2 5 ? -40.870 -8.765 49.115 1.00 18.83 5 THR E O 1
ATOM 6245 N N . GLN E 2 6 ? -40.318 -7.505 47.315 1.00 17.54 6 GLN E N 1
ATOM 6246 C CA . GLN E 2 6 ? -39.036 -8.172 47.095 1.00 22.70 6 GLN E CA 1
ATOM 6247 C C . GLN E 2 6 ? -37.877 -7.199 47.205 1.00 23.53 6 GLN E C 1
ATOM 6248 O O . GLN E 2 6 ? -37.933 -6.079 46.668 1.00 26.98 6 GLN E O 1
ATOM 6254 N N . SER E 2 7 ? -36.809 -7.648 47.855 1.00 21.27 7 SER E N 1
ATOM 6255 C CA . SER E 2 7 ? -35.584 -6.868 47.966 1.00 21.79 7 SER E CA 1
ATOM 6256 C C . SER E 2 7 ? -34.360 -7.681 47.533 1.00 23.72 7 SER E C 1
ATOM 6257 O O . SER E 2 7 ? -34.326 -8.919 47.699 1.00 23.16 7 SER E O 1
ATOM 6260 N N . PRO E 2 8 ? -33.341 -6.993 46.987 1.00 22.53 8 PRO E N 1
ATOM 6261 C CA . PRO E 2 8 ? -33.439 -5.639 46.425 1.00 23.85 8 PRO E CA 1
ATOM 6262 C C . PRO E 2 8 ? -34.087 -5.701 45.058 1.00 21.14 8 PRO E C 1
ATOM 6263 O O . PRO E 2 8 ? -34.485 -6.780 44.614 1.00 17.85 8 PRO E O 1
ATOM 6267 N N . ALA E 2 9 ? -34.146 -4.571 44.370 1.00 21.27 9 ALA E N 1
ATOM 6268 C CA . ALA E 2 9 ? -34.779 -4.558 43.050 1.00 22.47 9 ALA E CA 1
ATOM 6269 C C . ALA E 2 9 ? -33.907 -5.238 42.012 1.00 23.82 9 ALA E C 1
ATOM 6270 O O . ALA E 2 9 ? -34.383 -6.094 41.261 1.00 21.87 9 ALA E O 1
ATOM 6272 N N . ASN E 2 10 ? -32.633 -4.851 41.971 1.00 23.62 10 ASN E N 1
ATOM 6273 C CA . ASN E 2 10 ? -31.655 -5.573 41.169 1.00 22.94 10 ASN E CA 1
ATOM 6274 C C . ASN E 2 10 ? -30.469 -5.968 41.999 1.00 21.81 10 ASN E C 1
ATOM 6275 O O . ASN E 2 10 ? -30.211 -5.401 43.047 1.00 25.07 10 ASN E O 1
ATOM 6280 N N . MET E 2 11 ? -29.738 -6.949 41.511 1.00 23.43 11 MET E N 1
ATOM 6281 C CA . MET E 2 11 ? -28.633 -7.506 42.253 1.00 19.31 11 MET E CA 1
ATOM 6282 C C . MET E 2 11 ? -27.647 -7.971 41.218 1.00 23.88 11 MET E C 1
ATOM 6283 O O . MET E 2 11 ? -28.043 -8.384 40.127 1.00 22.39 11 MET E O 1
ATOM 6288 N N . SER E 2 12 ? -26.361 -7.841 41.506 1.00 26.76 12 SER E N 1
ATOM 6289 C CA . SER E 2 12 ? -25.376 -8.123 40.472 1.00 26.11 12 SER E CA 1
ATOM 6290 C C . SER E 2 12 ? -24.176 -8.836 41.056 1.00 23.14 12 SER E C 1
ATOM 6291 O O . SER E 2 12 ? 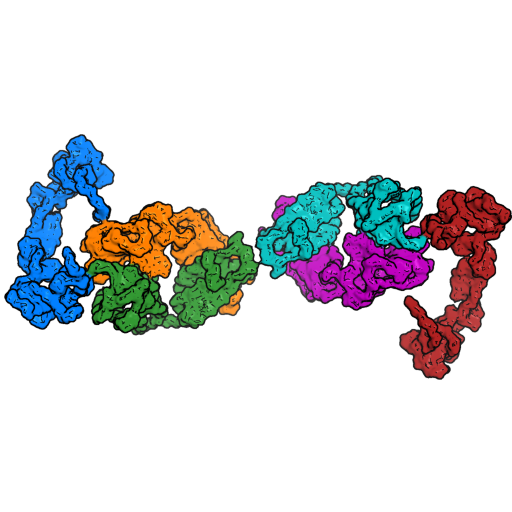-23.627 -8.399 42.057 1.00 24.76 12 SER E O 1
ATOM 6294 N N . VAL E 2 13 ? -23.799 -9.962 40.469 1.00 23.84 13 VAL E N 1
ATOM 6295 C CA . VAL E 2 13 ? -22.901 -10.880 41.159 1.00 23.94 13 VAL E CA 1
ATOM 6296 C C . VAL E 2 13 ? -21.996 -11.575 40.133 1.00 25.09 13 VAL E C 1
ATOM 6297 O O . VAL E 2 13 ? -22.435 -11.808 39.015 1.00 26.80 13 VAL E O 1
ATOM 6301 N N . SER E 2 14 ? -20.740 -11.864 40.479 1.00 23.03 14 SER E N 1
ATOM 6302 C CA . SER E 2 14 ? -19.872 -12.653 39.590 1.00 24.56 14 SER E CA 1
ATOM 6303 C C . SER E 2 14 ? -20.228 -14.145 39.571 1.00 22.44 14 SER E C 1
ATOM 6304 O O . SER E 2 14 ? -20.600 -14.708 40.603 1.00 20.97 14 SER E O 1
ATOM 6307 N N . PRO E 2 15 ? -20.076 -14.798 38.402 1.00 20.35 15 PRO E N 1
ATOM 6308 C CA . PRO E 2 15 ? -20.396 -16.224 38.284 1.00 18.11 15 PRO E CA 1
ATOM 6309 C C . PRO E 2 15 ? -19.629 -17.042 39.304 1.00 22.03 15 PRO E C 1
ATOM 6310 O O . PRO E 2 15 ? -18.398 -16.893 39.470 1.00 21.79 15 PRO E O 1
ATOM 6314 N N . GLY E 2 16 ? -20.371 -17.904 39.984 1.00 20.47 16 GLY E N 1
ATOM 6315 C CA . GLY E 2 16 ? -19.792 -18.880 40.882 1.00 20.84 16 GLY E CA 1
ATOM 6316 C C . GLY E 2 16 ? -19.839 -18.344 42.295 1.00 21.56 16 GLY E C 1
ATOM 6317 O O . GLY E 2 16 ? -19.596 -19.076 43.242 1.00 25.63 16 GLY E O 1
ATOM 6318 N N . GLU E 2 17 ? -20.164 -17.065 42.448 1.00 20.11 17 GLU E N 1
ATOM 6319 C CA . GLU E 2 17 ? -20.548 -16.573 43.758 1.00 21.12 17 GLU E CA 1
ATOM 6320 C C . GLU E 2 17 ? -21.976 -16.971 44.113 1.00 22.73 17 GLU E C 1
ATOM 6321 O O . GLU E 2 17 ? -22.724 -17.520 43.300 1.00 20.83 17 GLU E O 1
ATOM 6327 N N . ARG E 2 18 ? -22.365 -16.615 45.328 1.00 30.26 18 ARG E N 1
ATOM 6328 C CA . ARG E 2 18 ? -23.625 -17.040 45.910 1.00 26.19 18 ARG E CA 1
ATOM 6329 C C . ARG E 2 18 ? -24.527 -15.816 45.952 1.00 24.16 18 ARG E C 1
ATOM 6330 O O . ARG E 2 18 ? -24.067 -14.714 46.269 1.00 26.38 18 ARG E O 1
ATOM 6338 N N . VAL E 2 19 ? -25.805 -15.984 45.636 1.00 21.48 19 VAL E N 1
ATOM 6339 C CA . VAL E 2 19 ? -26.701 -14.835 45.699 1.00 22.45 19 VAL E CA 1
ATOM 6340 C C . VAL E 2 19 ? -28.018 -15.162 46.433 1.00 20.84 19 VAL E C 1
ATOM 6341 O O . VAL E 2 19 ? -28.495 -16.304 46.390 1.00 20.18 19 VAL E O 1
ATOM 6345 N N . SER E 2 20 ? -28.583 -14.177 47.131 1.00 15.09 20 SER E N 1
ATOM 6346 C CA . SER E 2 20 ? -29.818 -14.413 47.869 1.00 17.38 20 SER E CA 1
ATOM 6347 C C . SER E 2 20 ? -30.876 -13.321 47.677 1.00 20.87 20 SER E C 1
ATOM 6348 O O . SER E 2 20 ? -30.682 -12.179 48.101 1.00 23.33 20 SER E O 1
ATOM 6351 N N . PHE E 2 21 ? -32.017 -13.701 47.100 1.00 16.96 21 PHE E N 1
ATOM 6352 C CA . PHE E 2 21 ? -33.154 -12.804 46.904 1.00 16.57 21 PHE E CA 1
ATOM 6353 C C . PHE E 2 21 ? -34.148 -12.887 48.054 1.00 16.56 21 PHE E C 1
ATOM 6354 O O . PHE E 2 21 ? -34.406 -13.973 48.612 1.00 15.34 21 PHE E O 1
ATOM 6362 N N . SER E 2 22 ? -34.730 -11.741 48.394 1.00 16.50 22 SER E N 1
ATOM 6363 C CA . SER E 2 22 ? -35.555 -11.675 49.589 1.00 16.40 22 SER E CA 1
ATOM 6364 C C . SER E 2 22 ? -37.026 -11.278 49.362 1.00 18.43 22 SER E C 1
ATOM 6365 O O . SER E 2 22 ? -37.349 -10.378 48.573 1.00 17.07 22 SER E O 1
ATOM 6368 N N . CYS E 2 23 ? -37.913 -11.949 50.085 1.00 17.83 23 CYS E N 1
ATOM 6369 C CA . CYS E 2 23 ? -39.344 -11.729 49.933 1.00 18.84 23 CYS E CA 1
ATOM 6370 C C . CYS E 2 23 ? -40.043 -11.577 51.299 1.00 18.11 23 CYS E C 1
ATOM 6371 O O . CYS E 2 23 ? -39.889 -12.431 52.208 1.00 16.29 23 CYS E O 1
ATOM 6374 N N . ARG E 2 24 ? -40.792 -10.476 51.425 1.00 18.82 24 ARG E N 1
ATOM 6375 C CA . ARG E 2 24 ? -41.504 -10.098 52.652 1.00 18.90 24 ARG E CA 1
ATOM 6376 C C . ARG E 2 24 ? -43.021 -10.120 52.390 1.00 17.65 24 ARG E C 1
ATOM 6377 O O . ARG E 2 24 ? -43.511 -9.430 51.491 1.00 17.82 24 ARG E O 1
ATOM 6385 N N . ALA E 2 25 ? -43.752 -10.909 53.177 1.00 15.83 25 ALA E N 1
ATOM 6386 C CA . ALA E 2 25 ? -45.227 -10.975 53.119 1.00 18.81 25 ALA E CA 1
ATOM 6387 C C . ALA E 2 25 ? -45.898 -10.099 54.173 1.00 19.76 25 ALA E C 1
ATOM 6388 O O . ALA E 2 25 ? -45.331 -9.890 55.259 1.00 24.13 25 ALA E O 1
ATOM 6390 N N . SER E 2 26 ? -47.079 -9.566 53.854 1.00 16.63 26 SER E N 1
ATOM 6391 C CA . SER E 2 26 ? -47.706 -8.555 54.705 1.00 14.88 26 SER E CA 1
ATOM 6392 C C . SER E 2 26 ? -48.456 -9.190 55.853 1.00 15.95 26 SER E C 1
ATOM 6393 O O . SER E 2 26 ? -48.943 -8.499 56.738 1.00 18.41 26 SER E O 1
ATOM 6396 N N . GLN E 2 27 ? -48.532 -10.511 55.851 1.00 15.58 27 GLN E N 1
ATOM 6397 C CA . GLN E 2 27 ? -48.959 -11.231 57.038 1.00 15.97 27 GLN E CA 1
ATOM 6398 C C . GLN E 2 27 ? -48.374 -12.632 57.016 1.00 17.49 27 GLN E C 1
ATOM 6399 O O . GLN E 2 27 ? -47.720 -13.009 56.049 1.00 17.98 27 GLN E O 1
ATOM 6405 N N . ASN E 2 28 ? -48.652 -13.422 58.049 1.00 19.86 28 ASN E N 1
ATOM 6406 C CA . ASN E 2 28 ? -47.982 -14.691 58.202 1.00 16.83 28 ASN E CA 1
ATOM 6407 C C . ASN E 2 28 ? -48.635 -15.608 57.207 1.00 17.42 28 ASN E C 1
ATOM 6408 O O . ASN E 2 28 ? -49.806 -15.932 57.337 1.00 20.29 28 ASN E O 1
ATOM 6413 N N . ILE E 2 29 ? -47.866 -16.024 56.210 1.00 17.70 29 ILE E N 1
ATOM 6414 C CA . ILE E 2 29 ? -48.323 -17.012 55.240 1.00 15.03 29 ILE E CA 1
ATOM 6415 C C . ILE E 2 29 ? -47.789 -18.434 55.455 1.00 16.22 29 ILE E C 1
ATOM 6416 O O . ILE E 2 29 ? -47.971 -19.309 54.608 1.00 16.93 29 ILE E O 1
ATOM 6421 N N . GLY E 2 30 ? -47.050 -18.642 56.538 1.00 17.23 30 GLY E N 1
ATOM 6422 C CA . GLY E 2 30 ? -46.472 -19.947 56.798 1.00 15.07 30 GLY E CA 1
ATOM 6423 C C . GLY E 2 30 ? -45.417 -20.302 55.771 1.00 20.57 30 GLY E C 1
ATOM 6424 O O . GLY E 2 30 ? -44.485 -19.523 55.506 1.00 20.01 30 GLY E O 1
ATOM 6425 N N . THR E 2 31 ? -45.519 -21.492 55.199 1.00 19.35 31 THR E N 1
ATOM 6426 C CA . THR E 2 31 ? -44.664 -21.783 54.057 1.00 14.98 31 THR E CA 1
ATOM 6427 C C . THR E 2 31 ? -45.339 -21.579 52.696 1.00 18.29 31 THR E C 1
ATOM 6428 O O . THR E 2 31 ? -44.761 -21.971 51.677 1.00 17.22 31 THR E O 1
ATOM 6432 N N . ASN E 2 32 ? -46.559 -21.028 52.629 1.00 19.03 32 ASN E N 1
ATOM 6433 C CA . ASN E 2 32 ? -47.211 -21.127 51.325 1.00 16.81 32 ASN E CA 1
ATOM 6434 C C . ASN E 2 32 ? -46.788 -19.949 50.446 1.00 16.22 32 ASN E C 1
ATOM 6435 O O . ASN E 2 32 ? -47.523 -18.973 50.234 1.00 15.74 32 ASN E O 1
ATOM 6440 N N . ILE E 2 33 ? -45.695 -20.191 49.741 1.00 13.65 33 ILE E N 1
ATOM 6441 C CA . ILE E 2 33 ? -45.123 -19.224 48.832 1.00 16.38 33 ILE E CA 1
ATOM 6442 C C . ILE E 2 33 ? -44.267 -19.998 47.844 1.00 14.46 33 ILE E C 1
ATOM 6443 O O . ILE E 2 33 ? -43.734 -21.065 48.183 1.00 18.36 33 ILE E O 1
ATOM 6448 N N . HIS E 2 34 ? -44.120 -19.458 46.643 1.00 10.05 34 HIS E N 1
ATOM 6449 C CA . HIS E 2 34 ? -43.402 -20.157 45.611 1.00 11.84 34 HIS E CA 1
ATOM 6450 C C . HIS E 2 34 ? -42.530 -19.183 44.818 1.00 13.00 34 HIS E C 1
ATOM 6451 O O . HIS E 2 34 ? -42.795 -17.974 44.784 1.00 12.18 34 HIS E O 1
ATOM 6458 N N . TRP E 2 35 ? -41.519 -19.727 44.146 1.00 10.74 35 TRP E N 1
ATOM 6459 C CA . TRP E 2 35 ? -40.530 -18.935 43.458 1.00 10.42 35 TRP E CA 1
ATOM 6460 C C . TRP E 2 35 ? -40.465 -19.334 41.981 1.00 11.80 35 TRP E C 1
ATOM 6461 O O . TRP E 2 35 ? -40.391 -20.549 41.658 1.00 12.71 35 TRP E O 1
ATOM 6472 N N . TYR E 2 36 ? -40.431 -18.301 41.122 1.00 9.45 36 TYR E N 1
ATOM 6473 C CA . TYR E 2 36 ? -40.444 -18.419 39.666 1.00 10.23 36 TYR E CA 1
ATOM 6474 C C . TYR E 2 36 ? -39.311 -17.620 39.056 1.00 10.49 36 TYR E C 1
ATOM 6475 O O . TYR E 2 36 ? -38.968 -16.544 39.545 1.00 10.56 36 TYR E O 1
ATOM 6484 N N . GLN E 2 37 ? -38.762 -18.144 37.962 1.00 11.61 37 GLN E N 1
ATOM 6485 C CA . GLN E 2 37 ? -37.760 -17.463 37.150 1.00 11.87 37 GLN E CA 1
ATOM 6486 C C . GLN E 2 37 ? -38.335 -17.087 35.799 1.00 10.30 37 GLN E C 1
ATOM 6487 O O . GLN E 2 37 ? -38.909 -17.936 35.134 1.00 14.08 37 GLN E O 1
ATOM 6493 N N . GLN E 2 38 ? -38.179 -15.832 35.390 1.00 8.31 38 GLN E N 1
ATOM 6494 C CA . GLN E 2 38 ? -38.513 -15.424 34.038 1.00 11.76 38 GLN E CA 1
ATOM 6495 C C . GLN E 2 38 ? -37.319 -14.844 33.297 1.00 12.11 38 GLN E C 1
ATOM 6496 O O . GLN E 2 38 ? -36.893 -13.728 33.582 1.00 12.10 38 GLN E O 1
ATOM 6502 N N . ARG E 2 39 ? -36.812 -15.580 32.310 1.00 13.73 39 ARG E N 1
ATOM 6503 C CA . ARG E 2 39 ? -35.799 -15.038 31.408 1.00 14.53 39 ARG E CA 1
ATOM 6504 C C . ARG E 2 39 ? -36.431 -14.101 30.423 1.00 14.13 39 ARG E C 1
ATOM 6505 O O . ARG E 2 39 ? -37.645 -14.031 30.343 1.00 16.72 39 ARG E O 1
ATOM 6513 N N . THR E 2 40 ? -35.598 -13.418 29.651 1.00 13.78 40 THR E N 1
ATOM 6514 C CA . THR E 2 40 ? -36.052 -12.463 28.653 1.00 17.41 40 THR E CA 1
ATOM 6515 C C . THR E 2 40 ? -36.947 -13.111 27.591 1.00 21.56 40 THR E C 1
ATOM 6516 O O . THR E 2 40 ? -36.627 -14.180 27.044 1.00 20.40 40 THR E O 1
ATOM 6520 N N . ASN E 2 41 ? -38.085 -12.471 27.330 1.00 17.87 41 ASN E N 1
ATOM 6521 C CA . ASN E 2 41 ? -39.048 -12.998 26.369 1.00 21.66 41 ASN E CA 1
ATOM 6522 C C . ASN E 2 41 ? -39.560 -14.386 26.739 1.00 22.05 41 ASN E C 1
ATOM 6523 O O . ASN E 2 41 ? -40.012 -15.132 25.864 1.00 22.81 41 ASN E O 1
ATOM 6528 N N . GLY E 2 42 ? -39.462 -14.746 28.017 1.00 19.80 42 GLY E N 1
ATOM 6529 C CA . GLY E 2 42 ? -39.811 -16.089 28.446 1.00 15.59 42 GLY E CA 1
ATOM 6530 C C . GLY E 2 42 ? -41.116 -16.102 29.200 1.00 13.79 42 GLY E C 1
ATOM 6531 O O . GLY E 2 42 ? -41.602 -15.048 29.615 1.00 14.14 42 GLY E O 1
ATOM 6532 N N . SER E 2 43 ? -41.652 -17.296 29.429 1.00 13.74 43 SER E N 1
ATOM 6533 C CA . SER E 2 43 ? -42.657 -17.514 30.463 1.00 12.55 43 SER E CA 1
ATOM 6534 C C . SER E 2 43 ? -41.987 -17.684 31.809 1.00 15.51 43 SER E C 1
ATOM 6535 O O . SER E 2 43 ? -40.848 -18.169 31.899 1.00 15.23 43 SER E O 1
ATOM 6538 N N . PRO E 2 44 ? -42.710 -17.345 32.878 1.00 15.87 44 PRO E N 1
ATOM 6539 C CA . PRO E 2 44 ? -42.313 -17.739 34.238 1.00 11.82 44 PRO E CA 1
ATOM 6540 C C . PRO E 2 44 ? -42.047 -19.238 34.350 1.00 12.01 44 PRO E C 1
ATOM 6541 O O . PRO E 2 44 ? -42.648 -20.025 33.614 1.00 12.95 44 PRO E O 1
ATOM 6545 N N . ARG E 2 45 ? -41.126 -19.619 35.226 1.00 10.01 45 ARG E N 1
ATOM 6546 C CA . ARG E 2 45 ? -40.730 -21.011 35.367 1.00 11.12 45 ARG E CA 1
ATOM 6547 C C . ARG E 2 45 ? -40.708 -21.312 36.854 1.00 13.14 45 ARG E C 1
ATOM 6548 O O . ARG E 2 45 ? -40.041 -20.628 37.606 1.00 14.00 45 ARG E O 1
ATOM 6556 N N . LEU E 2 46 ? -41.453 -22.317 37.292 1.00 15.07 46 LEU E N 1
ATOM 6557 C CA . LEU E 2 46 ? -41.527 -22.599 38.716 1.00 13.85 46 LEU E CA 1
ATOM 6558 C C . LEU E 2 46 ? -40.212 -23.199 39.155 1.00 15.31 46 LEU E C 1
ATOM 6559 O O . LEU E 2 46 ? -39.797 -24.216 38.601 1.00 14.22 46 LEU E O 1
ATOM 6564 N N . LEU E 2 47 ? -39.595 -22.560 40.158 1.00 14.40 47 LEU E N 1
ATOM 6565 C CA . LEU E 2 47 ? -38.299 -22.932 40.755 1.00 14.20 47 LEU E CA 1
ATOM 6566 C C . LEU E 2 47 ? -38.464 -23.687 42.062 1.00 19.60 47 LEU E C 1
ATOM 6567 O O . LEU E 2 47 ? -37.901 -24.773 42.222 1.00 21.50 47 LEU E O 1
ATOM 6572 N N . ILE E 2 48 ? -39.122 -23.044 43.035 1.00 16.76 48 ILE E N 1
ATOM 6573 C CA . ILE E 2 48 ? -39.317 -23.654 44.355 1.00 13.96 48 ILE E CA 1
ATOM 6574 C C . ILE E 2 48 ? -40.771 -23.519 44.802 1.00 16.96 48 ILE E C 1
ATOM 6575 O O . ILE E 2 48 ? -41.392 -22.488 44.589 1.00 16.91 48 ILE E O 1
ATOM 6580 N N . LYS E 2 49 ? -41.321 -24.540 45.444 1.00 19.28 49 LYS E N 1
ATOM 6581 C CA . LYS E 2 49 ? -42.653 -24.422 46.051 1.00 18.64 49 LYS E CA 1
ATOM 6582 C C . LYS E 2 49 ? -42.541 -24.587 47.573 1.00 23.26 49 LYS E C 1
ATOM 6583 O O . LYS E 2 49 ? -41.669 -25.327 48.038 1.00 23.67 49 LYS E O 1
ATOM 6589 N N . TYR E 2 50 ? -43.387 -23.894 48.342 1.00 17.06 50 TYR E N 1
ATOM 6590 C CA . TYR E 2 50 ? -43.660 -24.309 49.710 1.00 18.32 50 TYR E CA 1
ATOM 6591 C C . TYR E 2 50 ? -42.417 -24.345 50.629 1.00 25.47 50 TYR E C 1
ATOM 6592 O O . TYR E 2 50 ? -42.026 -25.427 51.084 1.00 30.76 50 TYR E O 1
ATOM 6601 N N . ALA E 2 51 ? -41.835 -23.215 51.006 1.00 20.18 51 ALA E N 1
ATOM 6602 C CA . ALA E 2 51 ? -40.863 -22.448 50.249 1.00 21.74 51 ALA E CA 1
ATOM 6603 C C . ALA E 2 51 ? -39.418 -23.008 50.307 1.00 21.52 51 ALA E C 1
ATOM 6604 O O . ALA E 2 51 ? -38.450 -22.320 49.944 1.00 14.33 51 ALA E O 1
ATOM 6606 N N . SER E 2 52 ? -39.261 -24.193 50.882 1.00 24.45 52 SER E N 1
ATOM 6607 C CA . SER E 2 52 ? -38.009 -24.920 50.752 1.00 19.61 52 SER E CA 1
ATOM 6608 C C . SER E 2 52 ? -37.994 -25.995 49.671 1.00 22.69 52 SER E C 1
ATOM 6609 O O . SER E 2 52 ? -36.944 -26.583 49.444 1.00 28.68 52 SER E O 1
ATOM 6612 N N . GLU E 2 53 ? -39.122 -26.283 49.020 1.00 20.45 53 GLU E N 1
ATOM 6613 C CA . GLU E 2 53 ? -39.275 -27.599 48.376 1.00 24.58 53 GLU E CA 1
ATOM 6614 C C . GLU E 2 53 ? -38.954 -27.592 46.867 1.00 30.04 53 GLU E C 1
ATOM 6615 O O . GLU E 2 53 ? -39.362 -26.688 46.126 1.00 29.10 53 GLU E O 1
ATOM 6621 N N . SER E 2 54 ? -38.243 -28.624 46.418 1.00 34.28 54 SER E N 1
ATOM 6622 C CA . SER E 2 54 ? -37.606 -28.634 45.097 1.00 30.40 54 SER E CA 1
ATOM 6623 C C . SER E 2 54 ? -38.555 -29.119 44.004 1.00 32.37 54 SER E C 1
ATOM 6624 O O . SER E 2 54 ? -39.502 -29.866 44.281 1.00 28.50 54 SER E O 1
ATOM 6627 N N . ILE E 2 55 ? -38.345 -28.625 42.785 1.00 33.14 55 ILE E N 1
ATOM 6628 C CA . ILE E 2 55 ? -39.110 -29.079 41.629 1.00 30.62 55 ILE E CA 1
ATOM 6629 C C . ILE E 2 55 ? -38.231 -29.903 40.686 1.00 29.65 55 ILE E C 1
ATOM 6630 O O . ILE E 2 55 ? -37.122 -29.494 40.342 1.00 26.49 55 ILE E O 1
ATOM 6635 N N . SER E 2 56 ? -38.775 -31.039 40.249 1.00 32.92 56 SER E N 1
ATOM 6636 C CA . SER E 2 56 ? -38.118 -31.985 39.359 1.00 28.58 56 SER E CA 1
ATOM 6637 C C . SER E 2 56 ? -37.680 -31.273 38.073 1.00 28.52 56 SER E C 1
ATOM 6638 O O . SER E 2 56 ? -38.498 -30.669 37.386 1.00 25.35 56 SER E O 1
ATOM 6641 N N . GLY E 2 57 ? -36.387 -31.355 37.751 1.00 31.75 57 GLY E N 1
ATOM 6642 C CA . GLY E 2 57 ? -35.853 -30.771 36.531 1.00 26.31 57 GLY E CA 1
ATOM 6643 C C . GLY E 2 57 ? -35.277 -29.384 36.769 1.00 25.73 57 GLY E C 1
ATOM 6644 O O . GLY E 2 57 ? -34.743 -28.740 35.860 1.00 24.00 57 GLY E O 1
ATOM 6645 N N . ILE E 2 58 ? -35.383 -28.920 38.008 1.00 28.13 58 ILE E N 1
ATOM 6646 C CA . ILE E 2 58 ? -34.760 -27.663 38.406 1.00 25.96 58 ILE E CA 1
ATOM 6647 C C . ILE E 2 58 ? -33.308 -27.883 38.843 1.00 24.06 58 ILE E C 1
ATOM 6648 O O . ILE E 2 58 ? -33.000 -28.836 39.549 1.00 28.89 58 ILE E O 1
ATOM 6653 N N . PRO E 2 59 ? -32.395 -27.031 38.378 1.00 20.31 59 PRO E N 1
ATOM 6654 C CA . PRO E 2 59 ? -31.015 -27.202 38.840 1.00 23.07 59 PRO E CA 1
ATOM 6655 C C . PRO E 2 59 ? -30.926 -27.146 40.359 1.00 19.58 59 PRO E C 1
ATOM 6656 O O . PRO E 2 59 ? -31.649 -26.368 40.966 1.00 18.80 59 PRO E O 1
ATOM 6660 N N . SER E 2 60 ? -30.029 -27.926 40.953 1.00 20.44 60 SER E N 1
ATOM 6661 C CA . SER E 2 60 ? -29.990 -28.082 42.400 1.00 20.96 60 SER E CA 1
ATOM 6662 C C . SER E 2 60 ? -29.355 -26.870 43.100 1.00 18.63 60 SER E C 1
ATOM 6663 O O . SER E 2 60 ? -29.473 -26.708 44.304 1.00 19.39 60 SER E O 1
ATOM 6666 N N . ARG E 2 61 ? -28.671 -26.021 42.350 1.00 18.87 61 ARG E N 1
ATOM 6667 C CA . ARG E 2 61 ? -28.123 -24.805 42.927 1.00 16.68 61 ARG E CA 1
ATOM 6668 C C . ARG E 2 61 ? -29.184 -23.821 43.394 1.00 17.88 61 ARG E C 1
ATOM 6669 O O . ARG E 2 61 ? -28.859 -22.835 44.058 1.00 20.60 61 ARG E O 1
ATOM 6677 N N . PHE E 2 62 ? -30.443 -24.086 43.052 1.00 17.38 62 PHE E N 1
ATOM 6678 C CA . PHE E 2 62 ? -31.569 -23.278 43.524 1.00 15.91 62 PHE E CA 1
ATOM 6679 C C . PHE E 2 62 ? -32.117 -23.837 44.832 1.00 17.22 62 PHE E C 1
ATOM 6680 O O . PHE E 2 62 ? -32.476 -25.021 44.914 1.00 17.48 62 PHE E O 1
ATOM 6688 N N . SER E 2 63 ? -32.172 -23.001 45.864 1.00 14.14 63 SER E N 1
ATOM 6689 C CA . SER E 2 63 ? -32.780 -23.437 47.118 1.00 15.78 63 SER E CA 1
ATOM 6690 C C . SER E 2 63 ? -33.645 -22.320 47.659 1.00 14.13 63 SER E C 1
ATOM 6691 O O . SER E 2 63 ? -33.524 -21.169 47.226 1.00 13.36 63 SER E O 1
ATOM 6694 N N . GLY E 2 64 ? -34.479 -22.629 48.642 1.00 10.45 64 GLY E N 1
ATOM 6695 C CA . GLY E 2 64 ? -35.175 -21.557 49.315 1.00 12.50 64 GLY E CA 1
ATOM 6696 C C . GLY E 2 64 ? -35.401 -21.920 50.755 1.00 16.72 64 GLY E C 1
ATOM 6697 O O . GLY E 2 64 ? -35.450 -23.095 51.125 1.00 19.77 64 GLY E O 1
ATOM 6698 N N . SER E 2 65 ? -35.556 -20.901 51.582 1.00 17.26 65 SER E N 1
ATOM 6699 C CA . SER E 2 65 ? -35.966 -21.131 52.960 1.00 17.58 65 SER E CA 1
ATOM 6700 C C . SER E 2 65 ? -36.801 -19.970 53.409 1.00 17.31 65 SER E C 1
ATOM 6701 O O . SER E 2 65 ? -36.805 -18.915 52.768 1.00 16.38 65 SER E O 1
ATOM 6704 N N . GLY E 2 66 ? -37.549 -20.179 54.485 1.00 17.36 66 GLY E N 1
ATOM 6705 C CA . GLY E 2 66 ? -38.109 -19.086 55.247 1.00 15.07 66 GLY E CA 1
ATOM 6706 C C . GLY E 2 66 ? -39.421 -19.582 55.801 1.00 16.60 66 GLY E C 1
ATOM 6707 O O . GLY E 2 66 ? -39.859 -20.701 55.485 1.00 14.05 66 GLY E O 1
ATOM 6708 N N . SER E 2 67 ? -40.075 -18.763 56.611 1.00 18.11 67 SER E N 1
ATOM 6709 C CA . SER E 2 67 ? -41.398 -19.156 57.079 1.00 18.12 67 SER E CA 1
ATOM 6710 C C . SER E 2 67 ? -42.076 -17.954 57.681 1.00 19.43 67 SER E C 1
ATOM 6711 O O . SER E 2 67 ? -41.406 -16.970 58.011 1.00 29.47 67 SER E O 1
ATOM 6714 N N . GLY E 2 68 ? -43.391 -17.999 57.827 1.00 13.84 68 GLY E N 1
ATOM 6715 C CA . GLY E 2 68 ? -44.074 -16.796 58.264 1.00 18.73 68 GLY E CA 1
ATOM 6716 C C . GLY E 2 68 ? -44.085 -15.660 57.261 1.00 17.64 68 GLY E C 1
ATOM 6717 O O . GLY E 2 68 ? -44.767 -15.750 56.250 1.00 20.76 68 GLY E O 1
ATOM 6718 N N . THR E 2 69 ? -43.479 -14.533 57.611 1.00 14.12 69 THR E N 1
ATOM 6719 C CA . THR E 2 69 ? -43.451 -13.396 56.707 1.00 15.82 69 THR E CA 1
ATOM 6720 C C . THR E 2 69 ? -42.155 -13.228 55.913 1.00 18.16 69 THR E C 1
ATOM 6721 O O . THR E 2 69 ? -42.010 -12.234 55.191 1.00 18.12 69 THR E O 1
ATOM 6725 N N . ASP E 2 70 ? -41.180 -14.118 56.097 1.00 18.30 70 ASP E N 1
ATOM 6726 C CA . ASP E 2 70 ? -39.846 -13.851 55.532 1.00 15.80 70 ASP E CA 1
ATOM 6727 C C . ASP E 2 70 ? -39.208 -15.044 54.849 1.00 15.39 70 ASP E C 1
ATOM 6728 O O . ASP E 2 70 ? -39.127 -16.149 55.422 1.00 18.16 70 ASP E O 1
ATOM 6733 N N . PHE E 2 71 ? -38.779 -14.808 53.612 1.00 14.83 71 PHE E N 1
ATOM 6734 C CA . PHE E 2 71 ? -38.368 -15.882 52.717 1.00 14.89 71 PHE E CA 1
ATOM 6735 C C . PHE E 2 71 ? -37.194 -15.460 51.871 1.00 13.84 71 PHE E C 1
ATOM 6736 O O . PHE E 2 71 ? -37.049 -14.281 51.524 1.00 14.92 71 PHE E O 1
ATOM 6744 N N . ILE E 2 72 ? -36.376 -16.439 51.517 1.00 12.18 72 ILE E N 1
ATOM 6745 C CA . ILE E 2 72 ? -35.159 -16.212 50.745 1.00 14.98 72 ILE E CA 1
ATOM 6746 C C . ILE E 2 72 ? -35.024 -17.286 49.675 1.00 12.79 72 ILE E C 1
ATOM 6747 O O . ILE E 2 72 ? -35.118 -18.493 49.973 1.00 12.97 72 ILE E O 1
ATOM 6752 N N . LEU E 2 73 ? -34.831 -16.849 48.433 1.00 11.89 73 LEU E N 1
ATOM 6753 C CA . LEU E 2 73 ? -34.422 -17.754 47.363 1.00 14.24 73 LEU E CA 1
ATOM 6754 C C . LEU E 2 73 ? -32.941 -17.589 47.165 1.00 15.34 73 LEU E C 1
ATOM 6755 O O . LEU E 2 73 ? -32.454 -16.468 47.057 1.00 15.54 73 LEU E O 1
ATOM 6760 N N . SER E 2 74 ? -32.222 -18.698 47.087 1.00 18.32 74 SER E N 1
ATOM 6761 C CA . SER E 2 74 ? -30.760 -18.655 47.000 1.00 21.24 74 SER E CA 1
ATOM 6762 C C . SER E 2 74 ? -30.238 -19.390 45.778 1.00 18.51 74 SER E C 1
ATOM 6763 O O . SER E 2 74 ? -30.663 -20.520 45.478 1.00 21.30 74 SER E O 1
ATOM 6766 N N . ILE E 2 75 ? -29.299 -18.761 45.084 1.00 18.09 75 ILE E N 1
ATOM 6767 C CA . ILE E 2 75 ? -28.507 -19.486 44.105 1.00 20.02 75 ILE E CA 1
ATOM 6768 C C . ILE E 2 75 ? -27.063 -19.681 44.544 1.00 24.67 75 ILE E C 1
ATOM 6769 O O . ILE E 2 75 ? -26.303 -18.711 44.705 1.00 25.71 75 ILE E O 1
ATOM 6774 N N . ASN E 2 76 ? -26.696 -20.933 44.780 1.00 24.26 76 ASN E N 1
ATOM 6775 C CA . ASN E 2 76 ? -25.327 -21.237 45.111 1.00 24.64 76 ASN E CA 1
ATOM 6776 C C . ASN E 2 76 ? -24.900 -22.403 44.244 1.00 26.65 76 ASN E C 1
ATOM 6777 O O . ASN E 2 76 ? -25.193 -23.564 44.568 1.00 24.64 76 ASN E O 1
ATOM 6782 N N . THR E 2 77 ? -24.127 -22.126 43.195 1.00 25.67 77 THR E N 1
ATOM 6783 C CA . THR E 2 77 ? -23.598 -20.800 42.880 1.00 23.84 77 THR E CA 1
ATOM 6784 C C . THR E 2 77 ? -23.964 -20.319 41.466 1.00 22.19 77 THR E C 1
ATOM 6785 O O . THR E 2 77 ? -24.260 -21.127 40.586 1.00 22.70 77 THR E O 1
ATOM 6789 N N . VAL E 2 78 ? -23.854 -19.014 41.222 1.00 19.18 78 VAL E N 1
ATOM 6790 C CA . VAL E 2 78 ? -24.416 -18.402 40.014 1.00 18.88 78 VAL E CA 1
ATOM 6791 C C . VAL E 2 78 ? -23.697 -18.813 38.736 1.00 19.58 78 VAL E C 1
ATOM 6792 O O . VAL E 2 78 ? -22.476 -18.856 38.693 1.00 29.34 78 VAL E O 1
ATOM 6796 N N . GLU E 2 79 ? -24.465 -19.140 37.698 1.00 22.16 79 GLU E N 1
ATOM 6797 C CA . GLU E 2 79 ? -23.965 -19.144 36.323 1.00 20.15 79 GLU E CA 1
ATOM 6798 C C . GLU E 2 79 ? -24.652 -18.089 35.481 1.00 23.23 79 GLU E C 1
ATOM 6799 O O . GLU E 2 79 ? -25.652 -17.516 35.890 1.00 26.36 79 GLU E O 1
ATOM 6805 N N . SER E 2 80 ? -24.200 -17.929 34.247 1.00 23.55 80 SER E N 1
ATOM 6806 C CA . SER E 2 80 ? -24.560 -16.753 33.479 1.00 23.19 80 SER E CA 1
ATOM 6807 C C . SER E 2 80 ? -25.869 -16.956 32.740 1.00 22.86 80 SER E C 1
ATOM 6808 O O . SER E 2 80 ? -26.409 -16.026 32.157 1.00 25.00 80 SER E O 1
ATOM 6811 N N . GLU E 2 81 ? -26.376 -18.176 32.750 1.00 22.55 81 GLU E N 1
ATOM 6812 C CA . GLU E 2 81 ? -27.708 -18.420 32.199 1.00 26.92 81 GLU E CA 1
ATOM 6813 C C . GLU E 2 81 ? -28.765 -18.201 33.283 1.00 23.03 81 GLU E C 1
ATOM 6814 O O . GLU E 2 81 ? -29.952 -18.452 33.092 1.00 22.12 81 GLU E O 1
ATOM 6820 N N . ASP E 2 82 ? -28.311 -17.765 34.447 1.00 22.57 82 ASP E N 1
ATOM 6821 C CA . ASP E 2 82 ? -29.218 -17.566 35.546 1.00 20.14 82 ASP E CA 1
ATOM 6822 C C . ASP E 2 82 ? -29.697 -16.122 35.514 1.00 19.18 82 ASP E C 1
ATOM 6823 O O . ASP E 2 82 ? -30.547 -15.718 36.316 1.00 19.46 82 ASP E O 1
ATOM 6828 N N . ILE E 2 83 ? -29.178 -15.356 34.561 1.00 15.30 83 ILE E N 1
ATOM 6829 C CA . ILE E 2 83 ? -29.736 -14.044 34.267 1.00 16.56 83 ILE E CA 1
ATOM 6830 C C . ILE E 2 83 ? -31.230 -14.161 33.991 1.00 17.09 83 ILE E C 1
ATOM 6831 O O . ILE E 2 83 ? -31.641 -14.942 33.139 1.00 21.58 83 ILE E O 1
ATOM 6836 N N . ALA E 2 84 ? -32.032 -13.396 34.730 1.00 14.01 84 ALA E N 1
ATOM 6837 C CA . ALA E 2 84 ? -33.498 -13.532 34.729 1.00 14.40 84 ALA E CA 1
ATOM 6838 C C . ALA E 2 84 ? -34.108 -12.567 35.727 1.00 14.51 84 ALA E C 1
ATOM 6839 O O . ALA E 2 84 ? -33.389 -12.013 36.582 1.00 15.40 84 ALA E O 1
ATOM 6841 N N . VAL E 2 85 ? -35.435 -12.440 35.704 1.00 8.96 85 VAL E N 1
ATOM 6842 C CA . VAL E 2 85 ? -36.104 -11.866 36.858 1.00 9.20 85 VAL E CA 1
ATOM 6843 C C . VAL E 2 85 ? -36.747 -12.920 37.757 1.00 10.15 85 VAL E C 1
ATOM 6844 O O . VAL E 2 85 ? -37.302 -13.895 37.278 1.00 11.11 85 VAL E O 1
ATOM 6848 N N . TYR E 2 86 ? -36.610 -12.751 39.068 1.00 10.01 86 TYR E N 1
ATOM 6849 C CA . TYR E 2 86 ? -37.084 -13.754 39.999 1.00 10.04 86 TYR E CA 1
ATOM 6850 C C . TYR E 2 86 ? -38.253 -13.224 40.792 1.00 10.20 86 TYR E C 1
ATOM 6851 O O . TYR E 2 86 ? -38.192 -12.127 41.348 1.00 12.60 86 TYR E O 1
ATOM 6860 N N . PHE E 2 87 ? -39.326 -14.002 40.820 1.00 10.03 87 PHE E N 1
ATOM 6861 C CA . PHE E 2 87 ? -40.568 -13.576 41.451 1.00 10.40 87 PHE E CA 1
ATOM 6862 C C . PHE E 2 87 ? -40.916 -14.520 42.589 1.00 9.99 87 PHE E C 1
ATOM 6863 O O . PHE E 2 87 ? -40.801 -15.749 42.447 1.00 9.63 87 PHE E O 1
ATOM 6871 N N . CYS E 2 88 ? -41.357 -13.955 43.709 1.00 9.81 88 CYS E N 1
ATOM 6872 C CA . CYS E 2 88 ? -42.128 -14.716 44.680 1.00 11.04 88 CYS E CA 1
ATOM 6873 C C . CYS E 2 88 ? -43.625 -14.533 44.470 1.00 12.76 88 CYS E C 1
ATOM 6874 O O . CYS E 2 88 ? -44.072 -13.487 43.979 1.00 12.81 88 CYS E O 1
ATOM 6877 N N . GLN E 2 89 ? -44.381 -15.588 44.751 1.00 10.93 89 GLN E N 1
ATOM 6878 C CA . GLN E 2 89 ? -45.835 -15.537 44.695 1.00 12.60 89 GLN E CA 1
ATOM 6879 C C . GLN E 2 89 ? -46.456 -16.280 45.876 1.00 12.85 89 GLN E C 1
ATOM 6880 O O . GLN E 2 89 ? -46.105 -17.437 46.112 1.00 14.68 89 GLN E O 1
ATOM 6886 N N . GLN E 2 90 ? -47.419 -15.675 46.578 1.00 13.49 90 GLN E N 1
ATOM 6887 C CA . GLN E 2 90 ? -48.082 -16.392 47.680 1.00 11.68 90 GLN E CA 1
ATOM 6888 C C . GLN E 2 90 ? -49.380 -17.052 47.233 1.00 11.44 90 GLN E C 1
ATOM 6889 O O . GLN E 2 90 ? -50.173 -16.462 46.517 1.00 12.93 90 GLN E O 1
ATOM 6895 N N . SER E 2 91 ? -49.535 -18.314 47.612 1.00 11.80 91 SER E N 1
ATOM 6896 C CA . SER E 2 91 ? -50.774 -19.076 47.466 1.00 10.45 91 SER E CA 1
ATOM 6897 C C . SER E 2 91 ? -51.646 -19.178 48.710 1.00 13.09 91 SER E C 1
ATOM 6898 O O . SER E 2 91 ? -52.497 -20.053 48.793 1.00 14.54 91 SER E O 1
ATOM 6901 N N . ASN E 2 92 ? -51.332 -18.418 49.744 1.00 12.13 92 ASN E N 1
ATOM 6902 C CA . ASN E 2 92 ? -51.937 -18.683 51.028 1.00 13.48 92 ASN E CA 1
ATOM 6903 C C . ASN E 2 92 ? -53.396 -18.302 51.003 1.00 16.05 92 ASN E C 1
ATOM 6904 O O . ASN E 2 92 ? -54.252 -19.045 51.485 1.00 16.39 92 ASN E O 1
ATOM 6909 N N . ARG E 2 93 ? -53.687 -17.155 50.399 1.00 16.48 93 ARG E N 1
ATOM 6910 C CA . ARG E 2 93 ? -55.047 -16.851 49.999 1.00 17.10 93 ARG E CA 1
ATOM 6911 C C . ARG E 2 93 ? -55.132 -16.321 48.564 1.00 16.04 93 ARG E C 1
ATOM 6912 O O . ARG E 2 93 ? -54.221 -15.658 48.088 1.00 16.12 93 ARG E O 1
ATOM 6920 N N . TRP E 2 94 ? -56.240 -16.588 47.881 1.00 15.80 94 TRP E N 1
ATOM 6921 C CA . TRP E 2 94 ? -56.517 -15.882 46.633 1.00 13.68 94 TRP E CA 1
ATOM 6922 C C . TRP E 2 94 ? -57.311 -14.606 46.888 1.00 16.68 94 TRP E C 1
ATOM 6923 O O . TRP E 2 94 ? -57.995 -14.517 47.910 1.00 19.22 94 TRP E O 1
ATOM 6934 N N . PRO E 2 95 ? -57.183 -13.595 45.998 1.00 15.85 95 PRO E N 1
ATOM 6935 C CA . PRO E 2 95 ? -56.344 -13.541 44.789 1.00 12.81 95 PRO E CA 1
ATOM 6936 C C . PRO E 2 95 ? -54.868 -13.727 45.104 1.00 14.90 95 PRO E C 1
ATOM 6937 O O . PRO E 2 95 ? -54.373 -13.178 46.088 1.00 19.28 95 PRO E O 1
ATOM 6941 N N . PHE E 2 96 ? -54.195 -14.555 44.314 1.00 15.03 96 PHE E N 1
ATOM 6942 C CA . PHE E 2 96 ? -52.781 -14.827 44.496 1.00 11.09 96 PHE E CA 1
ATOM 6943 C C . PHE E 2 96 ? -52.037 -13.568 44.145 1.00 12.73 96 PHE E C 1
ATOM 6944 O O . PHE E 2 96 ? -52.503 -12.778 43.327 1.00 15.20 96 PHE E O 1
ATOM 6952 N N . THR E 2 97 ? -50.907 -13.350 44.794 1.00 12.67 97 THR E N 1
ATOM 6953 C CA . THR E 2 97 ? -50.155 -12.115 44.612 1.00 13.34 97 THR E CA 1
ATOM 6954 C C . THR E 2 97 ? -48.656 -12.384 44.365 1.00 14.02 97 THR E C 1
ATOM 6955 O O . THR E 2 97 ? -48.111 -13.407 44.784 1.00 13.64 97 THR E O 1
ATOM 6959 N N . PHE E 2 98 ? -48.013 -11.482 43.637 1.00 14.05 98 PHE E N 1
ATOM 6960 C CA . PHE E 2 98 ? -46.625 -11.645 43.247 1.00 11.37 98 PHE E CA 1
ATOM 6961 C C . PHE E 2 98 ? -45.849 -10.486 43.832 1.00 11.71 98 PHE E C 1
ATOM 6962 O O . PHE E 2 98 ? -46.315 -9.347 43.823 1.00 10.91 98 PHE E O 1
ATOM 6970 N N . GLY E 2 99 ? -44.639 -10.754 44.296 1.00 13.87 99 GLY E N 1
ATOM 6971 C CA . GLY E 2 99 ? -43.693 -9.682 44.520 1.00 14.27 99 GLY E CA 1
ATOM 6972 C C . GLY E 2 99 ? -43.322 -9.088 43.182 1.00 11.13 99 GLY E C 1
ATOM 6973 O O . GLY E 2 99 ? -43.584 -9.681 42.144 1.00 10.06 99 GLY E O 1
ATOM 6974 N N . SER E 2 100 ? -42.739 -7.903 43.200 1.00 10.37 100 SER E N 1
ATOM 6975 C CA . SER E 2 100 ? -42.550 -7.164 41.975 1.00 11.99 100 SER E CA 1
ATOM 6976 C C . SER E 2 100 ? -41.252 -7.590 41.241 1.00 17.85 100 SER E C 1
ATOM 6977 O O . SER E 2 100 ? -40.956 -7.099 40.151 1.00 15.75 100 SER E O 1
ATOM 6980 N N . GLY E 2 101 ? -40.500 -8.511 41.846 1.00 14.31 101 GLY E N 1
ATOM 6981 C CA . GLY E 2 101 ? -39.433 -9.208 41.166 1.00 12.58 101 GLY E CA 1
ATOM 6982 C C . GLY E 2 101 ? -38.087 -8.619 41.524 1.00 18.59 101 GLY E C 1
ATOM 6983 O O . GLY E 2 101 ? -37.986 -7.404 41.717 1.00 19.22 101 GLY E O 1
ATOM 6984 N N . THR E 2 102 ? -37.054 -9.467 41.564 1.00 14.78 102 THR E N 1
ATOM 6985 C CA . THR E 2 102 ? -35.666 -9.009 41.525 1.00 15.46 102 THR E CA 1
ATOM 6986 C C . THR E 2 102 ? -34.926 -9.419 40.254 1.00 13.25 102 THR E C 1
ATOM 6987 O O . THR E 2 102 ? -34.918 -10.593 39.901 1.00 14.04 102 THR E O 1
ATOM 6991 N N . LYS E 2 103 ? -34.303 -8.459 39.573 1.00 11.79 103 LYS E N 1
ATOM 6992 C CA . LYS E 2 103 ? -33.445 -8.770 38.434 1.00 11.60 103 LYS E CA 1
ATOM 6993 C C . LYS E 2 103 ? -31.975 -9.122 38.802 1.00 16.17 103 LYS E C 1
ATOM 6994 O O . LYS E 2 103 ? -31.267 -8.347 39.474 1.00 15.77 103 LYS E O 1
ATOM 7000 N N . LEU E 2 104 ? -31.508 -10.265 38.303 1.00 16.17 104 LEU E N 1
ATOM 7001 C CA . LEU E 2 104 ? -30.099 -10.681 38.428 1.00 17.76 104 LEU E CA 1
ATOM 7002 C C . LEU E 2 104 ? -29.241 -10.261 37.242 1.00 17.38 104 LEU E C 1
ATOM 7003 O O . LEU E 2 104 ? -29.506 -10.648 36.096 1.00 17.17 104 LEU E O 1
ATOM 7008 N N . GLU E 2 105 ? -28.219 -9.464 37.528 1.00 17.59 105 GLU E N 1
ATOM 7009 C CA . GLU E 2 105 ? -27.105 -9.247 36.614 1.00 22.96 105 GLU E CA 1
ATOM 7010 C C . GLU E 2 105 ? -25.929 -10.136 36.966 1.00 23.08 105 GLU E C 1
ATOM 7011 O O . GLU E 2 105 ? -25.603 -10.316 38.147 1.00 29.77 105 GLU E O 1
ATOM 7017 N N . VAL E 2 106 ? -25.272 -10.675 35.948 1.00 20.51 106 VAL E N 1
ATOM 7018 C CA . VAL E 2 106 ? -24.019 -11.377 36.169 1.00 21.11 106 VAL E CA 1
ATOM 7019 C C . VAL E 2 106 ? -22.829 -10.541 35.739 1.00 24.86 106 VAL E C 1
ATOM 7020 O O . VAL E 2 106 ? -22.716 -10.187 34.562 1.00 26.69 106 VAL E O 1
ATOM 7024 N N . ILE E 2 107 ? -21.920 -10.275 36.682 1.00 25.30 107 ILE E N 1
ATOM 7025 C CA . ILE E 2 107 ? -20.749 -9.430 36.440 1.00 21.51 107 ILE E CA 1
ATOM 7026 C C . ILE E 2 107 ? -19.788 -10.147 35.496 1.00 20.87 107 ILE E C 1
ATOM 7027 O O . ILE E 2 107 ? -19.647 -11.373 35.540 1.00 21.11 107 ILE E O 1
ATOM 7032 N N . ARG E 2 108 ? -19.167 -9.384 34.603 1.00 16.98 108 ARG E N 1
ATOM 7033 C CA . ARG E 2 108 ? -18.055 -9.902 33.840 1.00 15.51 108 ARG E CA 1
ATOM 7034 C C . ARG E 2 108 ? -17.013 -8.809 33.650 1.00 18.96 108 ARG E C 1
ATOM 7035 O O . ARG E 2 108 ? -17.230 -7.647 34.011 1.00 20.75 108 ARG E O 1
ATOM 7043 N N . ALA E 2 109 ? -15.910 -9.175 33.012 1.00 17.73 109 ALA E N 1
ATOM 7044 C CA . ALA E 2 109 ? -14.884 -8.220 32.645 1.00 17.49 109 ALA E CA 1
ATOM 7045 C C . ALA E 2 109 ? -15.477 -7.098 31.814 1.00 17.65 109 ALA E C 1
ATOM 7046 O O . ALA E 2 109 ? -16.459 -7.302 31.126 1.00 17.03 109 ALA E O 1
ATOM 7048 N N . ASP E 2 110 ? -14.897 -5.908 31.927 1.00 19.96 110 ASP E N 1
ATOM 7049 C CA . ASP E 2 110 ? -15.315 -4.745 31.151 1.00 18.51 110 ASP E CA 1
ATOM 7050 C C . ASP E 2 110 ? -15.155 -5.019 29.683 1.00 19.92 110 ASP E C 1
ATOM 7051 O O . ASP E 2 110 ? -14.165 -5.630 29.272 1.00 20.47 110 ASP E O 1
ATOM 7056 N N . ALA E 2 111 ? -16.103 -4.532 28.887 1.00 21.24 111 ALA E N 1
ATOM 7057 C CA . ALA E 2 111 ? -15.955 -4.524 27.435 1.00 20.03 111 ALA E CA 1
ATOM 7058 C C . ALA E 2 111 ? -16.351 -3.164 26.884 1.00 17.14 111 ALA E C 1
ATOM 7059 O O . ALA E 2 111 ? -17.342 -2.598 27.299 1.00 19.86 111 ALA E O 1
ATOM 7061 N N . ALA E 2 112 ? -15.562 -2.629 25.966 1.00 17.15 112 ALA E N 1
ATOM 7062 C CA . ALA E 2 112 ? -15.961 -1.431 25.251 1.00 20.05 112 ALA E CA 1
ATOM 7063 C C . ALA E 2 112 ? -16.963 -1.787 24.143 1.00 20.73 112 ALA E C 1
ATOM 7064 O O . ALA E 2 112 ? -16.892 -2.866 23.548 1.00 23.01 112 ALA E O 1
ATOM 7066 N N . PRO E 2 113 ? -17.907 -0.882 23.866 1.00 19.18 113 PRO E N 1
ATOM 7067 C CA . PRO E 2 113 ? -18.859 -1.082 22.763 1.00 25.93 113 PRO E CA 1
ATOM 7068 C C . PRO E 2 113 ? -18.127 -1.191 21.430 1.00 23.56 113 PRO E C 1
ATOM 7069 O O . PRO E 2 113 ? -17.183 -0.428 21.219 1.00 24.25 113 PRO E O 1
ATOM 7073 N N . THR E 2 114 ? -18.526 -2.132 20.575 1.00 20.33 114 THR E N 1
ATOM 7074 C CA . THR E 2 114 ? -18.230 -2.025 19.154 1.00 22.20 114 THR E CA 1
ATOM 7075 C C . THR E 2 114 ? -19.236 -1.100 18.469 1.00 30.20 114 THR E C 1
ATOM 7076 O O . THR E 2 114 ? -20.443 -1.380 18.411 1.00 31.07 114 THR E O 1
ATOM 7080 N N . VAL E 2 115 ? -18.757 0.002 17.945 1.00 28.37 115 VAL E N 1
ATOM 7081 C CA . VAL E 2 115 ? -19.620 1.004 17.405 1.00 29.14 115 VAL E CA 1
ATOM 7082 C C . VAL E 2 115 ? -19.607 0.983 15.892 1.00 31.94 115 VAL E C 1
ATOM 7083 O O . VAL E 2 115 ? -18.586 1.028 15.282 1.00 34.88 115 VAL E O 1
ATOM 7087 N N . SER E 2 116 ? -20.775 0.872 15.302 1.00 31.77 116 SER E N 1
ATOM 7088 C CA . SER E 2 116 ? -20.938 0.909 13.874 1.00 28.80 116 SER E CA 1
ATOM 7089 C C . SER E 2 116 ? -21.939 1.960 13.478 1.00 39.21 116 SER E C 1
ATOM 7090 O O . SER E 2 116 ? -22.975 2.077 14.086 1.00 37.25 116 SER E O 1
ATOM 7093 N N . ILE E 2 117 ? -21.626 2.712 12.438 1.00 38.15 117 ILE E N 1
ATOM 7094 C CA . ILE E 2 117 ? -22.551 3.661 11.882 1.00 35.71 117 ILE E CA 1
ATOM 7095 C C . ILE E 2 117 ? -23.013 3.215 10.513 1.00 38.00 117 ILE E C 1
ATOM 7096 O O . ILE E 2 117 ? -22.246 2.696 9.755 1.00 39.08 117 ILE E O 1
ATOM 7101 N N . PHE E 2 118 ? -24.281 3.391 10.207 1.00 35.96 118 PHE E N 1
ATOM 7102 C CA . PHE E 2 118 ? -24.785 3.056 8.883 1.00 38.19 118 PHE E CA 1
ATOM 7103 C C . PHE E 2 118 ? -25.568 4.232 8.309 1.00 44.98 118 PHE E C 1
ATOM 7104 O O . PHE E 2 118 ? -26.384 4.866 9.014 1.00 43.32 118 PHE E O 1
ATOM 7112 N N . PRO E 2 119 ? -25.330 4.508 7.012 1.00 46.00 119 PRO E N 1
ATOM 7113 C CA . PRO E 2 119 ? -26.002 5.506 6.179 1.00 43.21 119 PRO E CA 1
ATOM 7114 C C . PRO E 2 119 ? -27.343 4.980 5.704 1.00 38.96 119 PRO E C 1
ATOM 7115 O O . PRO E 2 119 ? -27.523 3.762 5.640 1.00 35.35 119 PRO E O 1
ATOM 7119 N N . PRO E 2 120 ? -28.257 5.890 5.343 1.00 36.19 120 PRO E N 1
ATOM 7120 C CA . PRO E 2 120 ? -29.501 5.562 4.650 1.00 34.09 120 PRO E CA 1
ATOM 7121 C C . PRO E 2 120 ? -29.259 4.689 3.439 1.00 38.93 120 PRO E C 1
ATOM 7122 O O . PRO E 2 120 ? -28.278 4.888 2.717 1.00 46.08 120 PRO E O 1
ATOM 7126 N N . SER E 2 121 ? -30.128 3.702 3.252 1.00 37.60 121 SER E N 1
ATOM 7127 C CA . SER E 2 121 ? -30.077 2.828 2.085 1.00 40.43 121 SER E CA 1
ATOM 7128 C C . SER E 2 121 ? -30.602 3.526 0.839 1.00 43.62 121 SER E C 1
ATOM 7129 O O . SER E 2 121 ? -31.299 4.536 0.934 1.00 41.57 121 SER E O 1
ATOM 7132 N N . SER E 2 122 ? -30.263 2.976 -0.325 1.00 48.30 122 SER E N 1
ATOM 7133 C CA . SER E 2 122 ? -30.844 3.418 -1.595 1.00 48.72 122 SER E CA 1
ATOM 7134 C C . SER E 2 122 ? -32.370 3.441 -1.594 1.00 42.48 122 SER E C 1
ATOM 7135 O O . SER E 2 122 ? -32.967 4.438 -1.993 1.00 44.57 122 SER E O 1
ATOM 7138 N N . GLU E 2 123 ? -32.986 2.338 -1.173 1.00 37.92 123 GLU E N 1
ATOM 7139 C CA . GLU E 2 123 ? -34.444 2.227 -1.125 1.00 42.09 123 GLU E CA 1
ATOM 7140 C C . GLU E 2 123 ? -35.020 3.427 -0.375 1.00 45.21 123 GLU E C 1
ATOM 7141 O O . GLU E 2 123 ? -35.967 4.092 -0.833 1.00 48.39 123 GLU E O 1
ATOM 7147 N N . GLN E 2 124 ? -34.440 3.698 0.786 1.00 41.56 124 GLN E N 1
ATOM 7148 C CA . GLN E 2 124 ? -35.020 4.661 1.692 1.00 41.88 124 GLN E CA 1
ATOM 7149 C C . GLN E 2 124 ? -34.848 6.063 1.127 1.00 42.82 124 GLN E C 1
ATOM 7150 O O . GLN E 2 124 ? -35.725 6.912 1.255 1.00 44.79 124 GLN E O 1
ATOM 7156 N N . LEU E 2 125 ? -33.729 6.283 0.452 1.00 46.60 125 LEU E N 1
ATOM 7157 C CA . LEU E 2 125 ? -33.471 7.570 -0.176 1.00 48.35 125 LEU E CA 1
ATOM 7158 C C . LEU E 2 125 ? -34.388 7.820 -1.375 1.00 52.20 125 LEU E C 1
ATOM 7159 O O . LEU E 2 125 ? -34.882 8.931 -1.550 1.00 58.20 125 LEU E O 1
ATOM 7164 N N . THR E 2 126 ? -34.638 6.792 -2.183 1.00 46.40 126 THR E N 1
ATOM 7165 C CA . THR E 2 126 ? -35.648 6.908 -3.228 1.00 48.52 126 THR E CA 1
ATOM 7166 C C . THR E 2 126 ? -37.051 7.112 -2.642 1.00 43.78 126 THR E C 1
ATOM 7167 O O . THR E 2 126 ? -37.916 7.663 -3.303 1.00 43.49 126 THR E O 1
ATOM 7171 N N . SER E 2 127 ? -37.275 6.699 -1.400 1.00 45.56 127 SER E N 1
ATOM 7172 C CA . SER E 2 127 ? -38.619 6.842 -0.820 1.00 47.39 127 SER E CA 1
ATOM 7173 C C . SER E 2 127 ? -38.896 8.210 -0.195 1.00 43.15 127 SER E C 1
ATOM 7174 O O . SER E 2 127 ? -40.036 8.500 0.153 1.00 43.30 127 SER E O 1
ATOM 7177 N N . GLY E 2 128 ? -37.869 9.040 -0.041 1.00 43.48 128 GLY E N 1
ATOM 7178 C CA . GLY E 2 128 ? -38.062 10.367 0.519 1.00 43.26 128 GLY E CA 1
ATOM 7179 C C . GLY E 2 128 ? -37.956 10.427 2.040 1.00 48.57 128 GLY E C 1
ATOM 7180 O O . GLY E 2 128 ? -38.551 11.297 2.693 1.00 43.18 128 GLY E O 1
ATOM 7181 N N . GLY E 2 129 ? -37.183 9.508 2.612 1.00 45.60 129 GLY E N 1
ATOM 7182 C CA . GLY E 2 129 ? -36.637 9.721 3.939 1.00 44.60 129 GLY E CA 1
ATOM 7183 C C . GLY E 2 129 ? -35.255 9.118 4.114 1.00 47.25 129 GLY E C 1
ATOM 7184 O O . GLY E 2 129 ? -34.762 8.397 3.245 1.00 44.84 129 GLY E O 1
ATOM 7185 N N . ALA E 2 130 ? -34.613 9.440 5.234 1.00 47.82 130 ALA E N 1
ATOM 7186 C CA . ALA E 2 130 ? -33.244 9.002 5.478 1.00 45.71 130 ALA E CA 1
ATOM 7187 C C . ALA E 2 130 ? -33.029 8.604 6.929 1.00 42.04 130 ALA E C 1
ATOM 7188 O O . ALA E 2 130 ? -33.322 9.381 7.832 1.00 42.09 130 ALA E O 1
ATOM 7190 N N . SER E 2 131 ? -32.511 7.403 7.159 1.00 39.73 131 SER E N 1
ATOM 7191 C CA . SER E 2 131 ? -32.147 7.002 8.519 1.00 39.52 131 SER E CA 1
ATOM 7192 C C . SER E 2 131 ? -30.669 6.638 8.693 1.00 41.52 131 SER E C 1
ATOM 7193 O O . SER E 2 131 ? -30.125 5.792 7.967 1.00 39.85 131 SER E O 1
ATOM 7196 N N . VAL E 2 132 ? -30.065 7.213 9.719 1.00 37.23 132 VAL E N 1
ATOM 7197 C CA . VAL E 2 132 ? -28.795 6.744 10.214 1.00 36.24 132 VAL E CA 1
ATOM 7198 C C . VAL E 2 132 ? -28.985 5.944 11.495 1.00 40.61 132 VAL E C 1
ATOM 7199 O O . VAL E 2 132 ? -29.627 6.388 12.411 1.00 35.54 132 VAL E O 1
ATOM 7203 N N . VAL E 2 133 ? -28.388 4.764 11.535 1.00 41.90 133 VAL E N 1
ATOM 7204 C CA . VAL E 2 133 ? -28.408 3.879 12.677 1.00 35.44 133 VAL E CA 1
ATOM 7205 C C . VAL E 2 133 ? -27.020 3.667 13.217 1.00 36.64 133 VAL E C 1
ATOM 7206 O O . VAL E 2 133 ? -26.114 3.467 12.470 1.00 36.68 133 VAL E O 1
ATOM 7210 N N . CYS E 2 134 ? -26.871 3.731 14.530 1.00 35.67 134 CYS E N 1
ATOM 7211 C CA . CYS E 2 134 ? -25.635 3.383 15.216 1.00 35.62 134 CYS E CA 1
ATOM 7212 C C . CYS E 2 134 ? -25.871 2.227 16.122 1.00 31.50 134 CYS E C 1
ATOM 7213 O O . CYS E 2 134 ? -26.751 2.260 16.912 1.00 32.91 134 CYS E O 1
ATOM 7216 N N . PHE E 2 135 ? -25.053 1.208 16.032 1.00 31.96 135 PHE E N 1
ATOM 7217 C CA . PHE E 2 135 ? -25.088 0.122 16.981 1.00 30.83 135 PHE E CA 1
ATOM 7218 C C . PHE E 2 135 ? -24.005 0.383 17.997 1.00 28.80 135 PHE E C 1
ATOM 7219 O O . PHE E 2 135 ? -23.013 0.922 17.663 1.00 32.35 135 PHE E O 1
ATOM 7227 N N . LEU E 2 136 ? -24.227 0.047 19.250 1.00 22.95 136 LEU E N 1
ATOM 7228 C CA . LEU E 2 136 ? -23.183 0.033 20.256 1.00 24.25 136 LEU E CA 1
ATOM 7229 C C . LEU E 2 136 ? -23.232 -1.311 20.853 1.00 23.92 136 LEU E C 1
ATOM 7230 O O . LEU E 2 136 ? -24.025 -1.564 21.670 1.00 25.47 136 LEU E O 1
ATOM 7235 N N . ASN E 2 137 ? -22.396 -2.200 20.410 1.00 22.11 137 ASN E N 1
ATOM 7236 C CA . ASN E 2 137 ? -22.644 -3.616 20.659 1.00 23.22 137 ASN E CA 1
ATOM 7237 C C . ASN E 2 137 ? -21.685 -4.243 21.677 1.00 25.48 137 ASN E C 1
ATOM 7238 O O . ASN E 2 137 ? -20.477 -3.963 21.691 1.00 24.65 137 ASN E O 1
ATOM 7243 N N . ASN E 2 138 ? -22.244 -5.116 22.508 1.00 25.48 138 ASN E N 1
ATOM 7244 C CA . ASN E 2 138 ? -21.472 -5.997 23.378 1.00 24.41 138 ASN E CA 1
ATOM 7245 C C . ASN E 2 138 ? -20.558 -5.221 24.336 1.00 23.84 138 ASN E C 1
ATOM 7246 O O . ASN E 2 138 ? -19.343 -5.379 24.320 1.00 27.08 138 ASN E O 1
ATOM 7251 N N . PHE E 2 139 ? -21.148 -4.396 25.182 1.00 18.82 139 PHE E N 1
ATOM 7252 C CA . PHE E 2 139 ? -20.377 -3.637 26.141 1.00 17.11 139 PHE E CA 1
ATOM 7253 C C . PHE E 2 139 ? -20.747 -4.110 27.538 1.00 19.24 139 PHE E C 1
ATOM 7254 O O . PHE E 2 139 ? -21.779 -4.741 27.732 1.00 20.30 139 PHE E O 1
ATOM 7262 N N . TYR E 2 140 ? -19.848 -3.910 28.489 1.00 20.55 140 TYR E N 1
ATOM 7263 C CA . TYR E 2 140 ? -20.177 -4.018 29.900 1.00 18.28 140 TYR E CA 1
ATOM 7264 C C . TYR E 2 140 ? -19.301 -2.996 30.577 1.00 19.96 140 TYR E C 1
ATOM 7265 O O . TYR E 2 140 ? -18.184 -2.773 30.135 1.00 20.96 140 TYR E O 1
ATOM 7274 N N . PRO E 2 141 ? -19.783 -2.357 31.645 1.00 22.73 141 PRO E N 1
ATOM 7275 C CA . PRO E 2 141 ? -21.090 -2.481 32.289 1.00 22.21 141 PRO E CA 1
ATOM 7276 C C . PRO E 2 141 ? -22.128 -1.667 31.545 1.00 26.02 141 PRO E C 1
ATOM 7277 O O . PRO E 2 141 ? -21.846 -1.168 30.443 1.00 24.69 141 PRO E O 1
ATOM 7281 N N . LYS E 2 142 ? -23.302 -1.531 32.153 1.00 24.59 142 LYS E N 1
ATOM 7282 C CA . LYS E 2 142 ? -24.557 -1.375 31.438 1.00 18.54 142 LYS E CA 1
ATOM 7283 C C . LYS E 2 142 ? -24.687 0.063 30.930 1.00 19.36 142 LYS E C 1
ATOM 7284 O O . LYS E 2 142 ? -25.270 0.320 29.886 1.00 25.69 142 LYS E O 1
ATOM 7290 N N . ASP E 2 143 ? -24.110 1.011 31.647 1.00 19.46 143 ASP E N 1
ATOM 7291 C CA . ASP E 2 143 ? -24.464 2.402 31.428 1.00 20.06 143 ASP E CA 1
ATOM 7292 C C . ASP E 2 143 ? -23.672 2.999 30.279 1.00 24.22 143 ASP E C 1
ATOM 7293 O O . ASP E 2 143 ? -22.496 2.712 30.092 1.00 29.70 143 ASP E O 1
ATOM 7298 N N . ILE E 2 144 ? -24.342 3.791 29.468 1.00 26.71 144 ILE E N 1
ATOM 7299 C CA . ILE E 2 144 ? -23.743 4.266 28.244 1.00 27.71 144 ILE E CA 1
ATOM 7300 C C . ILE E 2 144 ? -24.457 5.551 27.826 1.00 35.20 144 ILE E C 1
ATOM 7301 O O . ILE E 2 144 ? -25.574 5.827 28.284 1.00 34.15 144 ILE E O 1
ATOM 7306 N N . ASN E 2 145 ? -23.817 6.343 26.974 1.00 32.65 145 ASN E N 1
ATOM 7307 C CA . ASN E 2 145 ? -24.502 7.463 26.352 1.00 33.70 145 ASN E CA 1
ATOM 7308 C C . ASN E 2 145 ? -24.257 7.561 24.837 1.00 36.60 145 ASN E C 1
ATOM 7309 O O . ASN E 2 145 ? -23.179 7.227 24.346 1.00 43.42 145 ASN E O 1
ATOM 7314 N N . VAL E 2 146 ? -25.252 8.028 24.092 1.00 43.17 146 VAL E N 1
ATOM 7315 C CA . VAL E 2 146 ? -25.020 8.411 22.705 1.00 38.29 146 VAL E CA 1
ATOM 7316 C C . VAL E 2 146 ? -25.212 9.898 22.519 1.00 40.47 146 VAL E C 1
ATOM 7317 O O . VAL E 2 146 ? -26.045 10.525 23.173 1.00 42.73 146 VAL E O 1
ATOM 7321 N N . LYS E 2 147 ? -24.422 10.456 21.615 1.00 42.24 147 LYS E N 1
ATOM 7322 C CA . LYS E 2 147 ? -24.689 11.770 21.080 1.00 42.55 147 LYS E CA 1
ATOM 7323 C C . LYS E 2 147 ? -24.653 11.641 19.579 1.00 48.29 147 LYS E C 1
ATOM 7324 O O . LYS E 2 147 ? -23.840 10.889 19.026 1.00 49.78 147 LYS E O 1
ATOM 7330 N N . TRP E 2 148 ? -25.460 12.437 18.915 1.00 51.29 148 TRP E N 1
ATOM 7331 C CA . TRP E 2 148 ? -25.387 12.480 17.493 1.00 49.88 148 TRP E CA 1
ATOM 7332 C C . TRP E 2 148 ? -24.873 13.842 17.141 1.00 54.17 148 TRP E C 1
ATOM 7333 O O . TRP E 2 148 ? -25.187 14.776 17.819 1.00 57.02 148 TRP E O 1
ATOM 7344 N N . LYS E 2 149 ? -24.035 13.928 16.115 1.00 54.58 149 LYS E N 1
ATOM 7345 C CA . LYS E 2 149 ? -23.581 15.184 15.522 1.00 55.99 149 LYS E CA 1
ATOM 7346 C C . LYS E 2 149 ? -23.757 15.185 14.005 1.00 55.91 149 LYS E C 1
ATOM 7347 O O . LYS E 2 149 ? -23.326 14.254 13.313 1.00 55.80 149 LYS E O 1
ATOM 7353 N N . ILE E 2 150 ? -24.400 16.236 13.499 1.00 59.86 150 ILE E N 1
ATOM 7354 C CA . ILE E 2 150 ? -24.474 16.499 12.063 1.00 65.89 150 ILE E CA 1
ATOM 7355 C C . ILE E 2 150 ? -23.550 17.657 11.682 1.00 66.10 150 ILE E C 1
ATOM 7356 O O . ILE E 2 150 ? -23.741 18.787 12.147 1.00 63.85 150 ILE E O 1
ATOM 7361 N N . ASP E 2 151 ? -22.538 17.355 10.865 1.00 62.59 151 ASP E N 1
ATOM 7362 C CA . ASP E 2 151 ? -21.524 18.330 10.454 1.00 64.03 151 ASP E CA 1
ATOM 7363 C C . ASP E 2 151 ? -20.950 19.085 11.659 1.00 67.73 151 ASP E C 1
ATOM 7364 O O . ASP E 2 151 ? -20.570 20.250 11.542 1.00 69.86 151 ASP E O 1
ATOM 7369 N N . GLY E 2 152 ? -20.884 18.416 12.809 1.00 63.43 152 GLY E N 1
ATOM 7370 C CA . GLY E 2 152 ? -20.270 18.987 13.997 1.00 65.12 152 GLY E CA 1
ATOM 7371 C C . GLY E 2 152 ? -21.255 19.545 15.014 1.00 68.08 152 GLY E C 1
ATOM 7372 O O . GLY E 2 152 ? -20.849 20.108 16.036 1.00 64.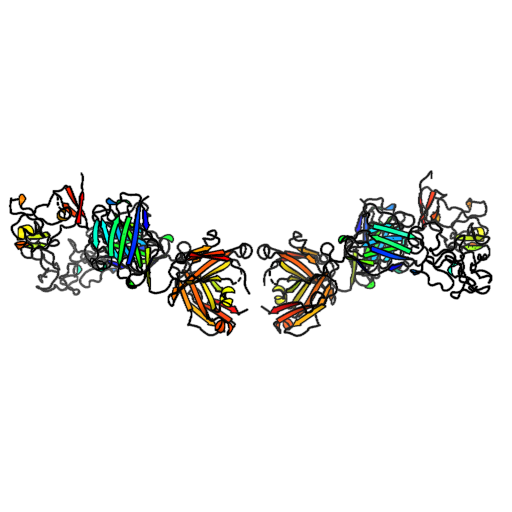75 152 GLY E O 1
ATOM 7373 N N . SER E 2 153 ? -22.551 19.370 14.762 1.00 71.40 153 SER E N 1
ATOM 7374 C CA . SER E 2 153 ? -23.566 20.064 15.556 1.00 69.78 153 SER E CA 1
ATOM 7375 C C . SER E 2 153 ? -24.510 19.067 16.209 1.00 64.84 153 SER E C 1
ATOM 7376 O O . SER E 2 153 ? -25.008 18.161 15.551 1.00 63.28 153 SER E O 1
ATOM 7379 N N . GLU E 2 154 ? -24.775 19.254 17.500 1.00 65.89 154 GLU E N 1
ATOM 7380 C CA . GLU E 2 154 ? -25.353 18.189 18.313 1.00 67.91 154 GLU E CA 1
ATOM 7381 C C . GLU E 2 154 ? -26.882 18.107 18.217 1.00 72.25 154 GLU 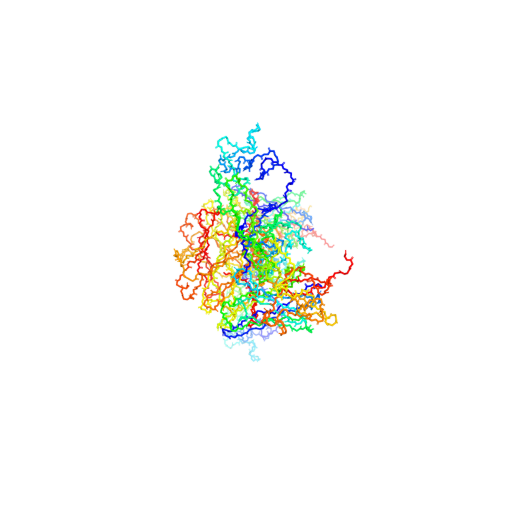E C 1
ATOM 7382 O O . GLU E 2 154 ? -27.604 19.075 18.485 1.00 71.40 154 GLU E O 1
ATOM 7388 N N . ARG E 2 155 ? -27.366 16.928 17.848 1.00 69.59 155 ARG E N 1
ATOM 7389 C CA . ARG E 2 155 ? -28.726 16.791 17.356 1.00 68.08 155 ARG E CA 1
ATOM 7390 C C . ARG E 2 155 ? -29.508 15.908 18.315 1.00 67.71 155 ARG E C 1
ATOM 7391 O O . ARG E 2 155 ? -29.192 14.726 18.459 1.00 66.62 155 ARG E O 1
ATOM 7399 N N . GLN E 2 156 ? -30.491 16.487 19.006 1.00 71.80 156 GLN E N 1
ATOM 7400 C CA . GLN E 2 156 ? -31.335 15.712 19.924 1.00 70.41 156 GLN E CA 1
ATOM 7401 C C . GLN E 2 156 ? -32.694 15.210 19.381 1.00 65.58 156 GLN E C 1
ATOM 7402 O O . GLN E 2 156 ? -33.331 14.359 20.006 1.00 61.01 156 GLN E O 1
ATOM 7408 N N . ASN E 2 157 ? -33.130 15.704 18.223 1.00 64.03 157 ASN E N 1
ATOM 7409 C CA . ASN E 2 157 ? -34.488 15.390 17.753 1.00 68.76 157 ASN E CA 1
ATOM 7410 C C . ASN E 2 157 ? -34.520 14.373 16.615 1.00 67.85 157 ASN E C 1
ATOM 7411 O O . ASN E 2 157 ? -33.846 14.547 15.597 1.00 68.44 157 ASN E O 1
ATOM 7416 N N . GLY E 2 158 ? -35.326 13.328 16.776 1.00 63.87 158 GLY E N 1
ATOM 7417 C CA . GLY E 2 158 ? -35.455 12.317 15.740 1.00 58.54 158 GLY E CA 1
ATOM 7418 C C . GLY E 2 158 ? -34.652 11.077 16.084 1.00 54.10 158 GLY E C 1
ATOM 7419 O O . GLY E 2 158 ? -34.431 10.207 15.229 1.00 46.58 158 GLY E O 1
ATOM 7420 N N . VAL E 2 159 ? -34.229 11.007 17.351 1.00 53.23 159 VAL E N 1
ATOM 7421 C CA . VAL E 2 159 ? -33.325 9.973 17.848 1.00 45.54 159 VAL E CA 1
ATOM 7422 C C . VAL E 2 159 ? -34.071 8.937 18.676 1.00 41.37 159 VAL E C 1
ATOM 7423 O O . VAL E 2 159 ? -34.671 9.259 19.703 1.00 44.96 159 VAL E O 1
ATOM 7427 N N . LEU E 2 160 ? -34.056 7.697 18.206 1.00 39.98 160 LEU E N 1
ATOM 7428 C CA . LEU E 2 160 ? -34.755 6.609 18.881 1.00 39.95 160 LEU E CA 1
ATOM 7429 C C . LEU E 2 160 ? -33.803 5.516 19.392 1.00 38.01 160 LEU E C 1
ATOM 7430 O O . LEU E 2 160 ? -33.034 4.927 18.628 1.00 36.42 160 LEU E O 1
ATOM 7435 N N . ASN E 2 161 ? -33.843 5.270 20.698 1.00 36.13 161 ASN E N 1
ATOM 7436 C CA . ASN E 2 161 ? -32.876 4.392 21.339 1.00 30.42 161 ASN E CA 1
ATOM 7437 C C . ASN E 2 161 ? -33.488 3.073 21.782 1.00 28.76 161 ASN E C 1
ATOM 7438 O O . ASN E 2 161 ? -34.638 3.026 22.216 1.00 32.94 161 ASN E O 1
ATOM 7443 N N . SER E 2 162 ? -32.715 2.001 21.689 1.00 25.19 162 SER E N 1
ATOM 7444 C CA . SER E 2 162 ? -33.198 0.707 22.123 1.00 23.77 162 SER E CA 1
ATOM 7445 C C . SER E 2 162 ? -32.073 -0.048 22.813 1.00 24.16 162 SER E C 1
ATOM 7446 O O . SER E 2 162 ? -30.930 -0.021 22.357 1.00 25.90 162 SER E O 1
ATOM 7449 N N . TRP E 2 163 ? -32.404 -0.738 23.899 1.00 22.03 163 TRP E N 1
ATOM 7450 C CA . TRP E 2 163 ? -31.408 -1.465 24.669 1.00 22.13 163 TRP E CA 1
ATOM 7451 C C . TRP E 2 163 ? -31.771 -2.938 24.790 1.00 22.78 163 TRP E C 1
ATOM 7452 O O . TRP E 2 163 ? -32.923 -3.269 25.062 1.00 23.70 163 TRP E O 1
ATOM 7463 N N . THR E 2 164 ? -30.793 -3.821 24.596 1.00 19.04 164 THR E N 1
ATOM 7464 C CA . THR E 2 164 ? -31.010 -5.234 24.863 1.00 16.34 164 THR E CA 1
ATOM 7465 C C . THR E 2 164 ? -30.962 -5.478 26.344 1.00 20.29 164 THR E C 1
ATOM 7466 O O . THR E 2 164 ? -30.361 -4.701 27.090 1.00 21.47 164 THR E O 1
ATOM 7470 N N . ASP E 2 165 ? -31.573 -6.574 26.775 1.00 21.75 165 ASP E N 1
ATOM 7471 C CA . ASP E 2 165 ? -31.251 -7.108 28.087 1.00 23.32 165 ASP E CA 1
ATOM 7472 C C . ASP E 2 165 ? -29.834 -7.709 28.043 1.00 24.99 165 ASP E C 1
ATOM 7473 O O . ASP E 2 165 ? -29.173 -7.725 26.999 1.00 22.26 165 ASP E O 1
ATOM 7478 N N . GLN E 2 166 ? -29.364 -8.209 29.174 1.00 26.22 166 GLN E N 1
ATOM 7479 C CA . GLN E 2 166 ? -28.025 -8.758 29.231 1.00 23.26 166 GLN E CA 1
ATOM 7480 C C . GLN E 2 166 ? -28.074 -10.050 28.439 1.00 23.22 166 GLN E C 1
ATOM 7481 O O . GLN E 2 166 ? -29.111 -10.711 28.396 1.00 25.29 166 GLN E O 1
ATOM 7487 N N . ASP E 2 167 ? -26.974 -10.365 27.768 1.00 20.20 167 ASP E N 1
ATOM 7488 C CA . ASP E 2 167 ? -26.861 -11.548 26.944 1.00 19.24 167 ASP E CA 1
ATOM 7489 C C . ASP E 2 167 ? -26.472 -12.743 27.823 1.00 21.89 167 ASP E C 1
ATOM 7490 O O . ASP E 2 167 ? -25.598 -12.633 28.676 1.00 27.54 167 ASP E O 1
ATOM 7495 N N . SER E 2 168 ? -27.131 -13.879 27.655 1.00 18.64 168 SER E N 1
ATOM 7496 C CA . SER E 2 168 ? -26.886 -14.985 28.572 1.00 23.18 168 SER E CA 1
ATOM 7497 C C . SER E 2 168 ? -25.600 -15.769 28.262 1.00 35.08 168 SER E C 1
ATOM 7498 O O . SER E 2 168 ? -24.971 -16.328 29.176 1.00 35.58 168 SER E O 1
ATOM 7501 N N . LYS E 2 169 ? -25.192 -15.794 26.993 1.00 29.40 169 LYS E N 1
ATOM 7502 C CA . LYS E 2 169 ? -23.883 -16.340 26.660 1.00 34.06 169 LYS E CA 1
ATOM 7503 C C . LYS E 2 169 ? -22.768 -15.345 26.974 1.00 32.78 169 LYS E C 1
ATOM 7504 O O . LYS E 2 169 ? -21.795 -15.684 27.638 1.00 36.96 169 LYS E O 1
ATOM 7510 N N . ASP E 2 170 ? -22.963 -14.109 26.537 1.00 33.69 170 ASP E N 1
ATOM 7511 C CA . ASP E 2 170 ? -21.919 -13.101 26.396 1.00 28.33 170 ASP E CA 1
ATOM 7512 C C . ASP E 2 170 ? -21.686 -12.404 27.735 1.00 28.21 170 ASP E C 1
ATOM 7513 O O . ASP E 2 170 ? -20.565 -12.027 28.083 1.00 23.68 170 ASP E O 1
ATOM 7518 N N . SER E 2 171 ? -22.790 -12.241 28.463 1.00 26.28 171 SER E N 1
ATOM 7519 C CA . SER E 2 171 ? -22.917 -11.347 29.611 1.00 22.40 171 SER E CA 1
ATOM 7520 C C . SER E 2 171 ? -22.778 -9.862 29.301 1.00 21.64 171 SER E C 1
ATOM 7521 O O . SER E 2 171 ? -22.436 -9.078 30.187 1.00 19.06 171 SER E O 1
ATOM 7524 N N . THR E 2 172 ? -23.094 -9.463 28.072 1.00 21.53 172 THR E N 1
ATOM 7525 C CA . THR E 2 172 ? -22.911 -8.064 27.692 1.00 21.39 172 THR E CA 1
ATOM 7526 C C . THR E 2 172 ? -24.216 -7.335 27.435 1.00 21.57 172 THR E C 1
ATOM 7527 O O . THR E 2 172 ? -25.300 -7.865 27.651 1.00 22.19 172 THR E O 1
ATOM 7531 N N . TYR E 2 173 ? -24.093 -6.092 26.998 1.00 22.06 173 TYR E N 1
ATOM 7532 C CA . TYR E 2 173 ? -25.243 -5.269 26.696 1.00 19.68 173 TYR E CA 1
ATOM 7533 C C . TYR E 2 173 ? -25.025 -4.644 25.346 1.00 19.68 173 TYR E C 1
ATOM 7534 O O . TYR E 2 173 ? -23.901 -4.322 25.010 1.00 21.43 173 TYR E O 1
ATOM 7543 N N . SER E 2 174 ? -26.095 -4.476 24.571 1.00 24.06 174 SER E N 1
ATOM 7544 C CA . SER E 2 174 ? -26.011 -3.733 23.313 1.00 22.12 174 SER E CA 1
ATOM 7545 C C . SER E 2 174 ? -27.115 -2.695 23.204 1.00 21.31 174 SER E C 1
ATOM 7546 O O . SER E 2 174 ? -28.127 -2.764 23.910 1.00 21.32 174 SER E O 1
ATOM 7549 N N . MET E 2 175 ? -26.904 -1.752 22.318 1.00 22.99 175 MET E N 1
ATOM 7550 C CA . MET E 2 175 ? -27.763 -0.607 22.149 1.00 23.46 175 MET E CA 1
ATOM 7551 C C . MET E 2 175 ? -27.776 -0.129 20.714 1.00 26.48 175 MET E C 1
ATOM 7552 O O . MET E 2 175 ? -26.789 -0.151 20.063 1.00 26.40 175 MET E O 1
ATOM 7557 N N . SER E 2 176 ? -28.927 0.313 20.243 1.00 27.15 176 SER E N 1
ATOM 7558 C CA . SER E 2 176 ? -29.065 0.915 18.923 1.00 30.12 176 SER E CA 1
ATOM 7559 C C . SER E 2 176 ? -29.575 2.334 19.020 1.00 31.26 176 SER E C 1
ATOM 7560 O O . SER E 2 176 ? -30.287 2.652 19.910 1.00 31.32 176 SER E O 1
ATOM 7563 N N . SER E 2 177 ? -29.175 3.184 18.098 1.00 26.63 177 SER E N 1
ATOM 7564 C CA . SER E 2 177 ? -29.693 4.520 18.046 1.00 29.88 177 SER E CA 1
ATOM 7565 C C . SER E 2 177 ? -30.035 4.915 16.651 1.00 37.12 177 SER E C 1
ATOM 7566 O O . SER E 2 177 ? -29.239 4.809 15.784 1.00 38.36 177 SER E O 1
ATOM 7569 N N . THR E 2 178 ? -31.247 5.369 16.426 1.00 39.63 178 THR E N 1
ATOM 7570 C CA . THR E 2 178 ? -31.679 5.608 15.060 1.00 38.71 178 THR E CA 1
ATOM 7571 C C . THR E 2 178 ? -32.051 7.070 14.913 1.00 41.59 178 THR E C 1
ATOM 7572 O O . THR E 2 178 ? -33.018 7.537 15.514 1.00 44.24 178 THR E O 1
ATOM 7576 N N . LEU E 2 179 ? -31.290 7.776 14.085 1.00 37.92 179 LEU E N 1
ATOM 7577 C CA . LEU E 2 179 ? -31.576 9.155 13.771 1.00 36.96 179 LEU E CA 1
ATOM 7578 C C . LEU E 2 179 ? -32.326 9.197 12.445 1.00 42.11 179 LEU E C 1
ATOM 7579 O O . LEU E 2 179 ? -31.885 8.621 11.442 1.00 38.04 179 LEU E O 1
ATOM 7584 N N . THR E 2 180 ? -33.482 9.856 12.454 1.00 45.73 180 THR E N 1
ATOM 7585 C CA . THR E 2 180 ? -34.416 9.734 11.345 1.00 45.47 180 THR E CA 1
ATOM 7586 C C . THR E 2 180 ? -34.845 11.091 10.806 1.00 45.58 180 THR E C 1
ATOM 7587 O O . THR E 2 180 ? -35.312 11.951 11.553 1.00 44.00 180 THR E O 1
ATOM 7591 N N . LEU E 2 181 ? -34.676 11.259 9.499 1.00 45.37 181 LEU E N 1
ATOM 7592 C CA . LEU E 2 181 ? -34.723 12.562 8.853 1.00 48.95 181 LEU E CA 1
ATOM 7593 C C . LEU E 2 181 ? -35.548 12.511 7.578 1.00 52.30 181 LEU E C 1
ATOM 7594 O O . LEU E 2 181 ? -35.757 11.445 6.996 1.00 53.22 181 LEU E O 1
ATOM 7599 N N . THR E 2 182 ? -35.969 13.678 7.111 1.00 54.08 182 THR E N 1
ATOM 7600 C CA . THR E 2 182 ? -36.366 13.814 5.719 1.00 52.07 182 THR E CA 1
ATOM 7601 C C . THR E 2 182 ? -35.152 13.654 4.816 1.00 55.64 182 THR E C 1
ATOM 7602 O O . THR E 2 182 ? -34.048 14.045 5.182 1.00 57.91 182 THR E O 1
ATOM 7606 N N . LYS E 2 183 ? -35.370 13.061 3.644 1.00 56.34 183 LYS E N 1
ATOM 7607 C CA . LYS E 2 183 ? -34.368 12.977 2.584 1.00 51.87 183 LYS E CA 1
ATOM 7608 C C . LYS E 2 183 ? -33.786 14.351 2.278 1.00 59.43 183 LYS E C 1
ATOM 7609 O O . LYS E 2 183 ? -32.584 14.498 2.032 1.00 65.49 183 LYS E O 1
ATOM 7615 N N . ASP E 2 184 ? -34.650 15.358 2.306 1.00 59.88 184 ASP E N 1
ATOM 7616 C CA . ASP E 2 184 ? -34.235 16.734 2.076 1.00 64.91 184 ASP E CA 1
ATOM 7617 C C . ASP E 2 184 ? -33.209 17.191 3.113 1.00 67.60 184 ASP E C 1
ATOM 7618 O O . ASP E 2 184 ? -32.096 17.595 2.750 1.00 70.64 184 ASP E O 1
ATOM 7623 N N . GLU E 2 185 ? -33.571 17.117 4.395 1.00 65.34 185 GLU E N 1
ATOM 7624 C CA . GLU E 2 185 ? -32.703 17.651 5.447 1.00 70.03 185 GLU E CA 1
ATOM 7625 C C . GLU E 2 185 ? -31.422 16.827 5.578 1.00 66.13 185 GLU E C 1
ATOM 7626 O O . GLU E 2 185 ? -30.356 17.356 5.895 1.00 65.29 185 GLU E O 1
ATOM 7632 N N . TYR E 2 186 ? -31.537 15.532 5.314 1.00 60.84 186 TYR E N 1
ATOM 7633 C CA . TYR E 2 186 ? -30.367 14.680 5.194 1.00 60.16 186 TYR E CA 1
ATOM 7634 C C . TYR E 2 186 ? -29.458 15.201 4.101 1.00 63.79 186 TYR E C 1
ATOM 7635 O O . TYR E 2 186 ? -28.238 15.224 4.259 1.00 63.45 186 TYR E O 1
ATOM 7644 N N . GLU E 2 187 ? -30.052 15.611 2.985 1.00 66.40 187 GLU E N 1
ATOM 7645 C CA . GLU E 2 187 ? -29.256 16.034 1.843 1.00 65.35 187 GLU E CA 1
ATOM 7646 C C . GLU E 2 187 ? -28.842 17.498 1.952 1.00 68.64 187 GLU E C 1
ATOM 7647 O O . GLU E 2 187 ? -28.139 18.010 1.080 1.00 70.63 187 GLU E O 1
ATOM 7653 N N . ARG E 2 188 ? -29.245 18.155 3.039 1.00 66.28 188 ARG E N 1
ATOM 7654 C CA . ARG E 2 188 ? -28.647 19.435 3.420 1.00 66.47 188 ARG E CA 1
ATOM 7655 C C . ARG E 2 188 ? -27.173 19.293 3.843 1.00 75.21 188 ARG E C 1
ATOM 7656 O O . ARG E 2 188 ? -26.331 20.140 3.519 1.00 73.30 188 ARG E O 1
ATOM 7664 N N . HIS E 2 189 ? -26.861 18.217 4.557 1.00 75.04 189 HIS E N 1
ATOM 7665 C CA . HIS E 2 189 ? -25.596 18.132 5.270 1.00 65.07 189 HIS E CA 1
ATOM 7666 C C . HIS E 2 189 ? -24.705 17.023 4.716 1.00 65.96 189 HIS E C 1
ATOM 7667 O O . HIS E 2 189 ? -25.078 16.309 3.784 1.00 64.83 189 HIS E O 1
ATOM 7674 N N . ASN E 2 190 ? -23.532 16.878 5.327 1.00 71.81 190 ASN E N 1
ATOM 7675 C CA . ASN E 2 190 ? -22.406 16.124 4.759 1.00 71.80 190 ASN E CA 1
ATOM 7676 C C . ASN E 2 190 ? -21.840 15.064 5.702 1.00 66.50 190 ASN E C 1
ATOM 7677 O O . ASN E 2 190 ? -21.752 13.890 5.338 1.00 68.39 190 ASN E O 1
ATOM 7682 N N . SER E 2 191 ? -21.390 15.491 6.877 1.00 59.54 191 SER E N 1
ATOM 7683 C CA . SER E 2 191 ? -20.761 14.573 7.826 1.00 67.26 191 SER E CA 1
ATOM 7684 C C . SER E 2 191 ? -21.691 14.164 8.973 1.00 64.41 191 SER E C 1
ATOM 7685 O O . SER E 2 191 ? -22.272 15.009 9.671 1.00 59.49 191 SER E O 1
ATOM 7688 N N . TYR E 2 192 ? -21.827 12.853 9.151 1.00 61.95 192 TYR E N 1
ATOM 7689 C CA . TYR E 2 192 ? -22.748 12.304 10.139 1.00 56.17 192 TYR E CA 1
ATOM 7690 C C . TYR E 2 192 ? -22.013 11.429 11.136 1.00 49.72 192 TYR E C 1
ATOM 7691 O O . TYR E 2 192 ? -21.283 10.520 10.741 1.00 48.46 192 TYR E O 1
ATOM 7700 N N . THR E 2 193 ? -22.218 11.704 12.424 1.00 51.72 193 THR E N 1
ATOM 7701 C CA . THR E 2 193 ? -21.383 11.135 13.480 1.00 49.88 193 THR E CA 1
ATOM 7702 C C . THR E 2 193 ? -22.207 10.612 14.653 1.00 44.95 193 THR E C 1
ATOM 7703 O O . THR E 2 193 ? -22.962 11.358 15.285 1.00 49.38 193 THR E O 1
ATOM 7707 N N . CYS E 2 194 ? -21.949 9.397 15.036 1.00 43.97 194 CYS E N 1
ATOM 7708 C CA . CYS E 2 194 ? -22.475 8.955 16.280 1.00 44.23 194 CYS E CA 1
ATOM 7709 C C . CYS E 2 194 ? -21.364 8.686 17.256 1.00 45.67 194 CYS E C 1
ATOM 7710 O O . CYS E 2 194 ? -20.402 8.042 16.973 1.00 45.74 194 CYS E O 1
ATOM 7713 N N . GLU E 2 195 ? -21.529 9.219 18.431 1.00 45.33 195 GLU E N 1
ATOM 7714 C CA . GLU E 2 195 ? -20.465 9.193 19.422 1.00 43.89 195 GLU E CA 1
ATOM 7715 C C . GLU E 2 195 ? -20.901 8.623 20.774 1.00 40.90 195 GLU E C 1
ATOM 7716 O O . GLU E 2 195 ? -21.898 9.042 21.365 1.00 38.25 195 GLU E O 1
ATOM 7722 N N . ALA E 2 196 ? -20.115 7.664 21.252 1.00 40.25 196 ALA E N 1
ATOM 7723 C CA . ALA E 2 196 ? -20.514 6.791 22.349 1.00 37.84 196 ALA E CA 1
ATOM 7724 C C . ALA E 2 196 ? -19.667 7.058 23.584 1.00 39.17 196 ALA E C 1
ATOM 7725 O O . ALA E 2 196 ? -18.456 7.267 23.493 1.00 41.38 196 ALA E O 1
ATOM 7727 N N . THR E 2 197 ? -20.298 7.045 24.746 1.00 35.92 197 THR E N 1
ATOM 7728 C CA . THR E 2 197 ? -19.581 7.358 25.969 1.00 33.18 197 THR E CA 1
ATOM 7729 C C . THR E 2 197 ? -19.811 6.277 26.998 1.00 33.30 197 THR E C 1
ATOM 7730 O O . THR E 2 197 ? -20.945 6.038 27.406 1.00 36.24 197 THR E O 1
ATOM 7734 N N . HIS E 2 198 ? -18.732 5.611 27.394 1.00 32.01 198 HIS E N 1
ATOM 7735 C CA . HIS E 2 198 ? -18.804 4.422 28.242 1.00 27.19 198 HIS E CA 1
ATOM 7736 C C . HIS E 2 198 ? -17.625 4.422 29.232 1.00 31.90 198 HIS E C 1
ATOM 7737 O O . HIS E 2 198 ? -16.666 5.191 29.085 1.00 34.12 198 HIS E O 1
ATOM 7744 N N . LYS E 2 199 ? -17.711 3.589 30.258 1.00 25.83 199 LYS E N 1
ATOM 7745 C CA . LYS E 2 199 ? -16.762 3.638 31.357 1.00 25.89 199 LYS E CA 1
ATOM 7746 C C . LYS E 2 199 ? -15.357 3.306 30.843 1.00 31.93 199 LYS E C 1
ATOM 7747 O O . LYS E 2 199 ? -14.347 3.719 31.424 1.00 33.57 199 LYS E O 1
ATOM 7753 N N . THR E 2 200 ? -15.299 2.596 29.721 1.00 27.87 200 THR E N 1
ATOM 7754 C CA . THR E 2 200 ? -14.073 1.948 29.296 1.00 26.96 200 THR E CA 1
ATOM 7755 C C . THR E 2 200 ? -13.172 2.904 28.498 1.00 34.12 200 THR E C 1
ATOM 7756 O O . THR E 2 200 ? -12.108 2.513 28.007 1.00 29.65 200 THR E O 1
ATOM 7760 N N . SER E 2 201 ? -13.611 4.152 28.356 1.00 38.52 201 SER E N 1
ATOM 7761 C CA . SER E 2 201 ? -12.748 5.208 27.835 1.00 37.59 201 SER E CA 1
ATOM 7762 C C . SER E 2 201 ? -13.050 6.564 28.474 1.00 42.11 201 SER E C 1
ATOM 7763 O O . SER E 2 201 ? -14.217 6.942 28.645 1.00 47.15 201 SER E O 1
ATOM 7766 N N . THR E 2 202 ? -11.989 7.303 28.786 1.00 42.57 202 THR E N 1
ATOM 7767 C CA . THR E 2 202 ? -12.085 8.711 29.143 1.00 43.12 202 THR E CA 1
ATOM 7768 C C . THR E 2 202 ? -12.746 9.504 28.029 1.00 47.22 202 THR E C 1
ATOM 7769 O O . THR E 2 202 ? -13.503 10.439 28.276 1.00 56.62 202 THR E O 1
ATOM 7773 N N . SER E 2 203 ? -12.470 9.115 26.794 1.00 46.63 203 SER E N 1
ATOM 7774 C CA . SER E 2 203 ? -12.885 9.909 25.657 1.00 46.25 203 SER E CA 1
ATOM 7775 C C . SER E 2 203 ? -13.821 9.104 24.764 1.00 45.83 203 SER E C 1
ATOM 7776 O O . SER E 2 203 ? -13.647 7.898 24.595 1.00 41.03 203 SER E O 1
ATOM 7779 N N . PRO E 2 204 ? -14.812 9.782 24.171 1.00 49.95 204 PRO E N 1
ATOM 7780 C CA . PRO E 2 204 ? -15.920 9.080 23.522 1.00 48.49 204 PRO E CA 1
ATOM 7781 C C . PRO E 2 204 ? -15.451 8.393 22.256 1.00 45.05 204 PRO E C 1
ATOM 7782 O O . PRO E 2 204 ? -14.550 8.919 21.586 1.00 44.35 204 PRO E O 1
ATOM 7786 N N . ILE E 2 205 ? -16.034 7.229 21.961 1.00 34.29 205 ILE E N 1
ATOM 7787 C CA . ILE E 2 205 ? -15.799 6.551 20.699 1.00 33.30 205 ILE E CA 1
ATOM 7788 C C . ILE E 2 205 ? -16.564 7.257 19.604 1.00 38.88 205 ILE E C 1
ATOM 7789 O O . ILE E 2 205 ? -17.750 7.557 19.760 1.00 45.75 205 ILE E O 1
ATOM 7794 N N . VAL E 2 206 ? -15.885 7.547 18.503 1.00 34.92 206 VAL E N 1
ATOM 7795 C CA . VAL E 2 206 ? -16.514 8.279 17.425 1.00 42.01 206 VAL E CA 1
ATOM 7796 C C . VAL E 2 206 ? -16.543 7.413 16.170 1.00 45.61 206 VAL E C 1
ATOM 7797 O O . VAL E 2 206 ? -15.504 6.917 15.720 1.00 41.58 206 VAL E O 1
ATOM 7801 N N . LYS E 2 207 ? -17.740 7.199 15.629 1.00 43.13 207 LYS E N 1
ATOM 7802 C CA . LYS E 2 207 ? -17.829 6.752 14.244 1.00 45.96 207 LYS E CA 1
ATOM 7803 C C . LYS E 2 207 ? -18.590 7.742 13.381 1.00 44.68 207 LYS E C 1
ATOM 7804 O O . LYS E 2 207 ? -19.513 8.432 13.834 1.00 38.11 207 LYS E O 1
ATOM 7810 N N . SER E 2 208 ? -18.174 7.820 12.127 1.00 47.19 208 SER E N 1
ATOM 7811 C CA . SER E 2 208 ? -18.653 8.868 11.257 1.00 45.22 208 SER E CA 1
ATOM 7812 C C . SER E 2 208 ? -18.663 8.386 9.826 1.00 46.46 208 SER E C 1
ATOM 7813 O O . SER E 2 208 ? -18.003 7.401 9.474 1.00 43.48 208 SER E O 1
ATOM 7816 N N . PHE E 2 209 ? -19.406 9.106 8.997 1.00 51.70 209 PHE E N 1
ATOM 7817 C CA . PHE E 2 209 ? -19.168 9.066 7.568 1.00 57.41 209 PHE E CA 1
ATOM 7818 C C . PHE E 2 209 ? -19.413 10.420 6.928 1.00 59.65 209 PHE E C 1
ATOM 7819 O O . PHE E 2 209 ? -19.820 11.384 7.595 1.00 55.91 209 PHE E O 1
ATOM 7827 N N . ASN E 2 210 ? -19.160 10.480 5.625 1.00 62.53 210 ASN E N 1
ATOM 7828 C CA . ASN E 2 210 ? -19.649 11.581 4.812 1.00 68.26 210 ASN E CA 1
ATOM 7829 C C . ASN E 2 210 ? -20.660 11.127 3.763 1.00 65.19 210 ASN E C 1
ATOM 7830 O O . ASN E 2 210 ? -20.606 9.995 3.273 1.00 62.96 210 ASN E O 1
ATOM 7835 N N . ARG E 2 211 ? -21.603 12.004 3.441 1.00 61.17 211 ARG E N 1
ATOM 7836 C CA . ARG E 2 211 ? -22.637 11.640 2.490 1.00 69.22 211 ARG E CA 1
ATOM 7837 C C . ARG E 2 211 ? -22.021 11.550 1.089 1.00 65.48 211 ARG E C 1
ATOM 7838 O O . ARG E 2 211 ? -21.454 12.523 0.586 1.00 62.22 211 ARG E O 1
ATOM 7846 N N . ASN E 2 212 ? -22.149 10.380 0.465 1.00 64.94 212 ASN E N 1
ATOM 7847 C CA . ASN E 2 212 ? -21.489 10.105 -0.811 1.00 71.37 212 ASN E CA 1
ATOM 7848 C C . ASN E 2 212 ? -22.486 9.528 -1.811 1.00 73.63 212 ASN E C 1
ATOM 7849 O O . ASN E 2 212 ? -22.891 10.200 -2.761 1.00 70.67 212 ASN E O 1
ATOM 7854 N N . GLN F 3 1 ? -46.164 -35.031 27.082 1.00 42.35 1 GLN F N 1
ATOM 7855 C CA . GLN F 3 1 ? -45.615 -33.888 27.806 1.00 37.40 1 GLN F CA 1
ATOM 7856 C C . GLN F 3 1 ? -46.681 -32.799 27.987 1.00 33.56 1 GLN F C 1
ATOM 7857 O O . GLN F 3 1 ? -47.517 -32.556 27.108 1.00 30.00 1 GLN F O 1
ATOM 7863 N N . VAL F 3 2 ? -46.655 -32.166 29.152 1.00 31.99 2 VAL F N 1
ATOM 7864 C CA . VAL F 3 2 ? -47.748 -31.327 29.615 1.00 23.28 2 VAL F CA 1
ATOM 7865 C C . VAL F 3 2 ? -47.573 -29.945 29.011 1.00 21.80 2 VAL F C 1
ATOM 7866 O O . VAL F 3 2 ? -46.513 -29.330 29.118 1.00 26.71 2 VAL F O 1
ATOM 7870 N N . GLN F 3 3 ? -48.599 -29.453 28.350 1.00 20.80 3 GLN F N 1
ATOM 7871 C CA . GLN F 3 3 ? -48.406 -28.313 27.486 1.00 19.71 3 GLN F CA 1
ATOM 7872 C C . GLN F 3 3 ? -49.659 -27.462 27.430 1.00 21.99 3 GLN F C 1
ATOM 7873 O O . GLN F 3 3 ? -50.794 -27.987 27.386 1.00 22.37 3 GLN F O 1
ATOM 7879 N N . LEU F 3 4 ? -49.456 -26.150 27.422 1.00 17.67 4 LEU F N 1
ATOM 7880 C CA . LEU F 3 4 ? -50.561 -25.221 27.295 1.00 15.33 4 LEU F CA 1
ATOM 7881 C C . LEU F 3 4 ? -50.214 -24.314 26.133 1.00 20.01 4 LEU F C 1
ATOM 7882 O O . LEU F 3 4 ? -49.250 -23.542 26.189 1.00 19.54 4 LEU F O 1
ATOM 7887 N N . GLU F 3 5 ? -50.977 -24.431 25.054 1.00 22.36 5 GLU F N 1
ATOM 7888 C CA . GLU F 3 5 ? -50.648 -23.689 23.859 1.00 19.04 5 GLU F CA 1
ATOM 7889 C C . GLU F 3 5 ? -51.675 -22.579 23.714 1.00 19.84 5 GLU F C 1
ATOM 7890 O O . GLU F 3 5 ? -52.874 -22.830 23.726 1.00 18.99 5 GLU F O 1
ATOM 7896 N N . GLU F 3 6 ? -51.210 -21.343 23.601 1.00 18.97 6 GLU F N 1
ATOM 7897 C CA . GLU F 3 6 ? -52.109 -20.210 23.665 1.00 15.22 6 GLU F CA 1
ATOM 7898 C C . GLU F 3 6 ? -52.238 -19.616 22.264 1.00 18.02 6 GLU F C 1
ATOM 7899 O O . GLU F 3 6 ? -51.336 -19.733 21.433 1.00 18.72 6 GLU F O 1
ATOM 7905 N N . SER F 3 7 ? -53.381 -18.981 22.028 1.00 18.83 7 SER F N 1
ATOM 7906 C CA . SER F 3 7 ? -53.693 -18.280 20.799 1.00 14.63 7 SER F CA 1
ATOM 7907 C C . SER F 3 7 ? -52.737 -17.104 20.562 1.00 15.42 7 SER F C 1
ATOM 7908 O O . SER F 3 7 ? -52.082 -16.628 21.480 1.00 16.50 7 SER F O 1
ATOM 7911 N N . GLY F 3 8 ? -52.617 -16.658 19.319 1.00 15.49 8 GLY F N 1
ATOM 7912 C CA . GLY F 3 8 ? -51.544 -15.741 18.969 1.00 13.07 8 GLY F CA 1
ATOM 7913 C C . GLY F 3 8 ? -51.962 -14.297 19.109 1.00 14.50 8 GLY F C 1
ATOM 7914 O O . GLY F 3 8 ? -53.059 -14.015 19.586 1.00 15.87 8 GLY F O 1
ATOM 7915 N N . ALA F 3 9 ? -51.088 -13.371 18.731 1.00 14.40 9 ALA F N 1
ATOM 7916 C CA . ALA F 3 9 ? -51.195 -12.023 19.270 1.00 18.03 9 ALA F CA 1
ATOM 7917 C C . ALA F 3 9 ? -52.438 -11.355 18.703 1.00 19.18 9 ALA F C 1
ATOM 7918 O O . ALA F 3 9 ? -52.695 -11.476 17.513 1.00 18.50 9 ALA F O 1
ATOM 7920 N N . GLU F 3 10 ? -53.198 -10.662 19.554 1.00 16.73 10 GLU F N 1
ATOM 7921 C CA . GLU F 3 10 ? -54.406 -9.964 19.117 1.00 18.55 10 GLU F CA 1
ATOM 7922 C C . GLU F 3 10 ? -54.162 -8.465 19.010 1.00 19.01 10 GLU F C 1
ATOM 7923 O O . GLU F 3 10 ? -53.619 -7.855 19.936 1.00 16.53 10 GLU F O 1
ATOM 7929 N N . LEU F 3 11 ? -54.644 -7.862 17.923 1.00 18.84 11 LEU F N 1
ATOM 7930 C CA . LEU F 3 11 ? -54.901 -6.422 17.908 1.00 19.89 11 LEU F CA 1
ATOM 7931 C C . LEU F 3 11 ? -56.400 -6.127 18.015 1.00 20.40 11 LEU F C 1
ATOM 7932 O O . LEU F 3 11 ? -57.216 -6.794 17.390 1.00 19.97 11 LEU F O 1
ATOM 7937 N N . ALA F 3 12 ? -56.761 -5.148 18.846 1.00 22.69 12 ALA F N 1
ATOM 7938 C CA . ALA F 3 12 ? -58.164 -4.925 19.204 1.00 18.01 12 ALA F CA 1
ATOM 7939 C C . ALA F 3 12 ? -58.455 -3.444 19.450 1.00 19.50 12 ALA F C 1
ATOM 7940 O O . ALA F 3 12 ? -57.672 -2.758 20.111 1.00 18.72 12 ALA F O 1
ATOM 7942 N N . ARG F 3 13 ? -59.594 -2.959 18.955 1.00 19.25 13 ARG F N 1
ATOM 7943 C CA . ARG F 3 13 ? -59.932 -1.544 19.081 1.00 17.83 13 ARG F CA 1
ATOM 7944 C C . ARG F 3 13 ? -60.519 -1.261 20.461 1.00 20.31 13 ARG F C 1
ATOM 7945 O O . ARG F 3 13 ? -61.114 -2.148 21.085 1.00 21.22 13 ARG F O 1
ATOM 7953 N N . PRO F 3 14 ? -60.366 -0.023 20.952 1.00 19.60 14 PRO F N 1
ATOM 7954 C CA . PRO F 3 14 ? -60.996 0.321 22.235 1.00 17.40 14 PRO F CA 1
ATOM 7955 C C . PRO F 3 14 ? -62.510 0.061 22.215 1.00 23.50 14 PRO F C 1
ATOM 7956 O O . PRO F 3 14 ? -63.204 0.394 21.247 1.00 20.74 14 PRO F O 1
ATOM 7960 N N . GLY F 3 15 ? -63.019 -0.545 23.280 1.00 27.70 15 GLY F N 1
ATOM 7961 C CA . GLY F 3 15 ? -64.442 -0.804 23.388 1.00 19.83 15 GLY F CA 1
ATOM 7962 C C . GLY F 3 15 ? -64.837 -2.170 22.861 1.00 20.37 15 GLY F C 1
ATOM 7963 O O . GLY F 3 15 ? -65.952 -2.643 23.128 1.00 26.93 15 GLY F O 1
ATOM 7964 N N . SER F 3 16 ? -63.941 -2.812 22.113 1.00 18.29 16 SER F N 1
ATOM 7965 C CA . SER F 3 16 ? -64.212 -4.149 21.594 1.00 20.32 16 SER F CA 1
ATOM 7966 C C . SER F 3 16 ? -63.855 -5.191 22.629 1.00 20.52 16 SER F C 1
ATOM 7967 O O . SER F 3 16 ? -63.578 -4.862 23.785 1.00 22.21 16 SER F O 1
ATOM 7970 N N . SER F 3 17 ? -63.827 -6.451 22.212 1.00 20.46 17 SER F N 1
ATOM 7971 C CA . SER F 3 17 ? -63.425 -7.513 23.128 1.00 20.94 17 SER F CA 1
ATOM 7972 C C . SER F 3 17 ? -62.499 -8.508 22.420 1.00 20.28 17 SER F C 1
ATOM 7973 O O . SER F 3 17 ? -62.446 -8.544 21.191 1.00 22.42 17 SER F O 1
ATOM 7976 N N . VAL F 3 18 ? -61.739 -9.284 23.187 1.00 14.70 18 VAL F N 1
ATOM 7977 C CA . VAL F 3 18 ? -60.959 -10.369 22.598 1.00 14.08 18 VAL F CA 1
ATOM 7978 C C . VAL F 3 18 ? -61.246 -11.664 23.336 1.00 15.60 18 VAL F C 1
ATOM 7979 O O . VAL F 3 18 ? -61.548 -11.652 24.544 1.00 17.64 18 VAL F O 1
ATOM 7983 N N . LYS F 3 19 ? -61.141 -12.781 22.626 1.00 12.63 19 LYS F N 1
ATOM 7984 C CA . LYS F 3 19 ? -61.263 -14.084 23.263 1.00 14.53 19 LYS F CA 1
ATOM 7985 C C . LYS F 3 19 ? -59.949 -14.822 23.167 1.00 14.62 19 LYS F C 1
ATOM 7986 O O . LYS F 3 19 ? -59.607 -15.337 22.106 1.00 17.72 19 LYS F O 1
ATOM 7992 N N . LEU F 3 20 ? -59.246 -14.933 24.289 1.00 15.56 20 LEU F N 1
ATOM 7993 C CA . LEU F 3 20 ? -57.940 -15.576 24.319 1.00 12.72 20 LEU F CA 1
ATOM 7994 C C . LEU F 3 20 ? -58.116 -17.035 24.666 1.00 13.16 20 LEU F C 1
ATOM 7995 O O . LEU F 3 20 ? -58.928 -17.364 25.524 1.00 14.92 20 LEU F O 1
ATOM 8000 N N . SER F 3 21 ? -57.356 -17.914 24.019 1.00 14.59 21 SER F N 1
ATOM 8001 C CA . SER F 3 21 ? -57.496 -19.344 24.303 1.00 15.98 21 SER F CA 1
ATOM 8002 C C . SER F 3 21 ? -56.199 -19.987 24.802 1.00 13.63 21 SER F C 1
ATOM 8003 O O . SER F 3 21 ? -55.088 -19.506 24.548 1.00 11.15 21 SER F O 1
ATOM 8006 N N . CYS F 3 22 ? -56.391 -21.058 25.559 1.00 13.25 22 CYS F N 1
ATOM 8007 C CA . CYS F 3 22 ? -55.325 -21.885 26.057 1.00 15.44 22 CYS F CA 1
ATOM 8008 C C . CYS F 3 22 ? -55.751 -23.333 25.826 1.00 16.92 22 CYS F C 1
ATOM 8009 O O . CYS F 3 22 ? -56.687 -23.808 26.466 1.00 18.83 22 CYS F O 1
ATOM 8012 N N . LYS F 3 23 ? -55.067 -24.054 24.943 1.00 16.80 23 LYS F N 1
ATOM 8013 C CA . LYS F 3 23 ? -55.422 -25.448 24.703 1.00 18.94 23 LYS F CA 1
ATOM 8014 C C . LYS F 3 23 ? -54.498 -26.317 25.521 1.00 20.52 23 LYS F C 1
ATOM 8015 O O . LYS F 3 23 ? -53.260 -26.251 25.355 1.00 20.41 23 LYS F O 1
ATOM 8021 N N . ALA F 3 24 ? -55.095 -27.138 26.383 1.00 19.00 24 ALA F N 1
ATOM 8022 C CA . ALA F 3 24 ? -54.334 -28.030 27.251 1.00 21.09 24 ALA F CA 1
ATOM 8023 C C . ALA F 3 24 ? -54.129 -29.357 26.561 1.00 21.89 24 ALA F C 1
ATOM 8024 O O . ALA F 3 24 ? -55.049 -29.896 25.950 1.00 24.51 24 ALA F O 1
ATOM 8026 N N . SER F 3 25 ? -52.915 -29.880 26.647 1.00 24.96 25 SER F N 1
ATOM 8027 C CA . SER F 3 25 ? -52.693 -31.285 26.347 1.00 25.69 25 SER F CA 1
ATOM 8028 C C . SER F 3 25 ? -51.683 -31.850 27.319 1.00 22.78 25 SER F C 1
ATOM 8029 O O . SER F 3 25 ? -50.945 -31.099 27.955 1.00 18.11 25 SER F O 1
ATOM 8032 N N . GLY F 3 26 ? -51.683 -33.174 27.445 1.00 25.10 26 GLY F N 1
ATOM 8033 C CA . GLY F 3 26 ? -50.611 -33.894 28.097 1.00 24.07 26 GLY F CA 1
ATOM 8034 C C . GLY F 3 26 ? -51.043 -34.335 29.476 1.00 24.69 26 GLY F C 1
ATOM 8035 O O . GLY F 3 26 ? -50.305 -35.033 30.178 1.00 27.58 26 GLY F O 1
ATOM 8036 N N . TYR F 3 27 ? -52.248 -33.930 29.867 1.00 22.23 27 TYR F N 1
ATOM 8037 C CA . TYR F 3 27 ? -52.763 -34.279 31.174 1.00 19.00 27 TYR F CA 1
ATOM 8038 C C . TYR F 3 27 ? -54.277 -34.277 31.126 1.00 20.45 27 TYR F C 1
ATOM 8039 O O . TYR F 3 27 ? -54.858 -33.911 30.109 1.00 23.03 27 TYR F O 1
ATOM 8048 N N . THR F 3 28 ? -54.916 -34.617 32.241 1.00 20.22 28 THR F N 1
ATOM 8049 C CA . THR F 3 28 ? -56.364 -34.623 32.299 1.00 17.97 28 THR F CA 1
ATOM 8050 C C . THR F 3 28 ? -56.848 -33.209 32.572 1.00 18.00 28 THR F C 1
ATOM 8051 O O . THR F 3 28 ? -56.646 -32.677 33.652 1.00 18.28 28 THR F O 1
ATOM 8055 N N . PHE F 3 29 ? -57.537 -32.625 31.601 1.00 19.52 29 PHE F N 1
ATOM 8056 C CA . PHE F 3 29 ? -57.843 -31.201 31.629 1.00 19.02 29 PHE F CA 1
ATOM 8057 C C . PHE F 3 29 ? -58.703 -30.871 32.860 1.00 24.06 29 PHE F C 1
ATOM 8058 O O . PHE F 3 29 ? -58.587 -29.781 33.424 1.00 24.67 29 PHE F O 1
ATOM 8066 N N . THR F 3 30 ? -59.542 -31.817 33.292 1.00 20.63 30 THR F N 1
ATOM 8067 C CA . THR F 3 30 ? -60.598 -31.521 34.260 1.00 19.98 30 THR F CA 1
ATOM 8068 C C . THR F 3 30 ? -60.137 -31.812 35.689 1.00 21.14 30 THR F C 1
ATOM 8069 O O . THR F 3 30 ? -60.943 -31.760 36.626 1.00 22.19 30 THR F O 1
ATOM 8073 N N . ASN F 3 31 ? -58.861 -32.170 35.852 1.00 20.13 31 ASN F N 1
ATOM 8074 C CA . ASN F 3 31 ? -58.311 -32.416 37.190 1.00 17.09 31 ASN F CA 1
ATOM 8075 C C . ASN F 3 31 ? -57.558 -31.243 37.837 1.00 16.90 31 ASN F C 1
ATOM 8076 O O . ASN F 3 31 ? -56.979 -31.408 38.894 1.00 23.31 31 ASN F O 1
ATOM 8081 N N . TYR F 3 32 ? -57.475 -30.098 37.173 1.00 16.36 32 TYR F N 1
ATOM 8082 C CA . TYR F 3 32 ? -56.635 -29.007 37.669 1.00 14.88 32 TYR F CA 1
ATOM 8083 C C . TYR F 3 32 ? -57.261 -27.655 37.426 1.00 15.40 32 TYR F C 1
ATOM 8084 O O . TYR F 3 32 ? -57.679 -27.358 36.309 1.00 17.19 32 TYR F O 1
ATOM 8093 N N . TRP F 3 33 ? -57.232 -26.793 38.434 1.00 17.40 33 TRP F N 1
ATOM 8094 C CA . TRP F 3 33 ? -57.523 -25.389 38.207 1.00 16.79 33 TRP F CA 1
ATOM 8095 C C . TRP F 3 33 ? -56.580 -24.840 37.157 1.00 18.79 33 TRP F C 1
ATOM 8096 O O . TRP F 3 33 ? -55.421 -25.261 37.048 1.00 18.51 33 TRP F O 1
ATOM 8107 N N . LEU F 3 34 ? -57.121 -23.915 36.375 1.00 15.27 34 LEU F N 1
ATOM 8108 C CA . LEU F 3 34 ? -56.407 -23.241 35.330 1.00 13.32 34 LEU F CA 1
ATOM 8109 C C . LEU F 3 34 ? -56.509 -21.745 35.510 1.00 13.99 34 LEU F C 1
ATOM 8110 O O . LEU F 3 34 ? -57.615 -21.207 35.601 1.00 16.51 34 LEU F O 1
ATOM 8115 N N . GLN F 3 35 ? -55.369 -21.066 35.513 1.00 12.17 35 GLN F N 1
ATOM 8116 C CA . GLN F 3 35 ? -55.322 -19.685 35.962 1.00 12.79 35 GLN F CA 1
ATOM 8117 C C . GLN F 3 35 ? -54.880 -18.704 34.899 1.00 13.47 35 GLN F C 1
ATOM 8118 O O . GLN F 3 35 ? -54.086 -19.033 34.024 1.00 15.29 35 GLN F O 1
ATOM 8124 N N . TRP F 3 36 ? -55.324 -17.465 35.025 1.00 13.06 36 TRP F N 1
ATOM 8125 C CA . TRP F 3 36 ? -54.904 -16.433 34.097 1.00 14.91 36 TRP F CA 1
ATOM 8126 C C . TRP F 3 36 ? -54.222 -15.281 34.821 1.00 14.49 36 TRP F C 1
ATOM 8127 O O . TRP F 3 36 ? -54.683 -14.837 35.900 1.00 17.92 36 TRP F O 1
ATOM 8138 N N . VAL F 3 37 ? -53.156 -14.797 34.185 1.00 12.74 37 VAL F N 1
ATOM 8139 C CA . VAL F 3 37 ? -52.190 -13.863 34.757 1.00 13.32 37 VAL F CA 1
ATOM 8140 C C . VAL F 3 37 ? -51.830 -12.804 33.710 1.00 12.93 37 VAL F C 1
ATOM 8141 O O . VAL F 3 37 ? -51.460 -13.137 32.584 1.00 11.28 37 VAL F O 1
ATOM 8145 N N . LYS F 3 38 ? -51.878 -11.538 34.107 1.00 12.94 38 LYS F N 1
ATOM 8146 C CA . LYS F 3 38 ? -51.561 -10.431 33.220 1.00 11.17 38 LYS F CA 1
ATOM 8147 C C . LYS F 3 38 ? -50.177 -9.864 33.556 1.00 15.35 38 LYS F C 1
ATOM 8148 O O . LYS F 3 38 ? -49.798 -9.782 34.732 1.00 17.34 38 LYS F O 1
ATOM 8154 N N . GLN F 3 39 ? -49.422 -9.490 32.525 1.00 13.51 39 GLN F N 1
ATOM 8155 C CA . GLN F 3 39 ? -48.169 -8.761 32.686 1.00 14.86 39 GLN F CA 1
ATOM 8156 C C . GLN F 3 39 ? -48.027 -7.608 31.671 1.00 19.75 39 GLN F C 1
ATOM 8157 O O . GLN F 3 39 ? -47.849 -7.847 30.468 1.00 18.69 39 GLN F O 1
ATOM 8163 N N . ARG F 3 40 ? -48.031 -6.362 32.146 1.00 21.98 40 ARG F N 1
ATOM 8164 C CA . ARG F 3 40 ? -47.716 -5.227 31.263 1.00 25.34 40 ARG F CA 1
ATOM 8165 C C . ARG F 3 40 ? -46.202 -5.102 31.033 1.00 34.85 40 ARG F C 1
ATOM 8166 O O . ARG F 3 40 ? -45.404 -5.478 31.904 1.00 37.09 40 ARG F O 1
ATOM 8174 N N . THR F 3 41 ? -45.806 -4.550 29.882 1.00 36.75 41 THR F N 1
ATOM 8175 C CA . THR F 3 41 ? -44.388 -4.502 29.477 1.00 35.40 41 THR F CA 1
ATOM 8176 C C . THR F 3 41 ? -43.558 -3.645 30.421 1.00 36.08 41 THR F C 1
ATOM 8177 O O . THR F 3 41 ? -44.051 -2.661 30.971 1.00 38.00 41 THR F O 1
ATOM 8181 N N . GLY F 3 42 ? -42.293 -4.010 30.592 1.00 38.30 42 GLY F N 1
ATOM 8182 C CA . GLY F 3 42 ? -41.926 -5.069 31.502 1.00 36.16 42 GLY F CA 1
ATOM 8183 C C . GLY F 3 42 ? -42.158 -4.653 32.938 1.00 37.67 42 GLY F C 1
ATOM 8184 O O . GLY F 3 42 ? -41.657 -3.632 33.404 1.00 35.00 42 GLY F O 1
ATOM 8185 N N . GLN F 3 43 ? -42.957 -5.463 33.620 1.00 37.88 43 GLN F N 1
ATOM 8186 C CA . GLN F 3 43 ? -43.569 -5.123 34.893 1.00 32.11 43 GLN F CA 1
ATOM 8187 C C . GLN F 3 43 ? -44.073 -6.410 35.508 1.00 29.48 43 GLN F C 1
ATOM 8188 O O . GLN F 3 43 ? -43.763 -7.502 35.009 1.00 24.72 43 GLN F O 1
ATOM 8194 N N . GLY F 3 44 ? -44.876 -6.274 36.564 1.00 26.47 44 GLY F N 1
ATOM 8195 C CA . GLY F 3 44 ? -45.195 -7.388 37.439 1.00 20.51 44 GLY F CA 1
ATOM 8196 C C . GLY F 3 44 ? -46.184 -8.380 36.870 1.00 16.83 44 GLY F C 1
ATOM 8197 O O . GLY F 3 44 ? -46.878 -8.104 35.895 1.00 16.35 44 GLY F O 1
ATOM 8198 N N . LEU F 3 45 ? -46.227 -9.552 37.493 1.00 15.76 45 LEU F N 1
ATOM 8199 C CA . LEU F 3 45 ? -47.307 -10.497 37.279 1.00 13.49 45 LEU F CA 1
ATOM 8200 C C . LEU F 3 45 ? -48.512 -10.124 38.131 1.00 15.40 45 LEU F C 1
ATOM 8201 O O . LEU F 3 45 ? -48.384 -9.635 39.264 1.00 15.93 45 LEU F O 1
ATOM 8206 N N . GLU F 3 46 ? -49.689 -10.323 37.560 1.00 16.27 46 GLU F N 1
ATOM 8207 C CA . GLU F 3 46 ? -50.920 -9.925 38.214 1.00 14.52 46 GLU F CA 1
ATOM 8208 C C . GLU F 3 46 ? -51.910 -11.050 38.006 1.00 14.77 46 GLU F C 1
ATOM 8209 O O . GLU F 3 46 ? -52.277 -11.353 36.854 1.00 16.91 46 GLU F O 1
ATOM 8215 N N . TRP F 3 47 ? -52.353 -11.668 39.094 1.00 11.78 47 TRP F N 1
ATOM 8216 C CA . TRP F 3 47 ? -53.266 -12.796 38.987 1.00 12.73 47 TRP F CA 1
ATOM 8217 C C . TRP F 3 47 ? -54.682 -12.296 38.656 1.00 12.75 47 TRP F C 1
ATOM 8218 O O . TRP F 3 47 ? -55.250 -11.478 39.369 1.00 14.90 47 TRP F O 1
ATOM 8229 N N . ILE F 3 48 ? -55.223 -12.788 37.553 1.00 11.78 48 ILE F N 1
ATOM 8230 C CA . ILE F 3 48 ? -56.562 -12.447 37.103 1.00 14.42 48 ILE F CA 1
ATOM 8231 C C . ILE F 3 48 ? -57.574 -13.378 37.734 1.00 14.10 48 ILE F C 1
ATOM 8232 O O . ILE F 3 48 ? -58.536 -12.926 38.361 1.00 11.33 48 ILE F O 1
ATOM 8237 N N . GLY F 3 49 ? -57.430 -14.677 37.490 1.00 14.37 49 GLY F N 1
ATOM 8238 C CA . GLY F 3 49 ? -58.452 -15.560 38.037 1.00 10.14 49 GLY F CA 1
ATOM 8239 C C . GLY F 3 49 ? -58.220 -17.019 37.746 1.00 12.01 49 GLY F C 1
ATOM 8240 O O . GLY F 3 49 ? -57.211 -17.377 37.143 1.00 14.10 49 GLY F O 1
ATOM 8241 N N . ALA F 3 50 ? -59.157 -17.870 38.137 1.00 11.01 50 ALA F N 1
ATOM 8242 C CA . ALA F 3 50 ? -58.974 -19.298 37.929 1.00 11.80 50 ALA F CA 1
ATOM 8243 C C . ALA F 3 50 ? -60.301 -19.936 37.595 1.00 14.60 50 ALA F C 1
ATOM 8244 O O . ALA F 3 50 ? -61.362 -19.441 37.988 1.00 13.98 50 ALA F O 1
ATOM 8246 N N . ILE F 3 51 ? -60.239 -21.044 36.872 1.00 13.79 51 ILE F N 1
ATOM 8247 C CA . ILE F 3 51 ? -61.442 -21.771 36.536 1.00 14.76 51 ILE F CA 1
ATOM 8248 C C . ILE F 3 51 ? -61.153 -23.240 36.729 1.00 16.94 51 ILE F C 1
ATOM 8249 O O . ILE F 3 51 ? -60.006 -23.668 36.600 1.00 17.79 51 ILE F O 1
ATOM 8254 N N . TYR F 3 52 ? -62.176 -24.001 37.097 1.00 17.64 52 TYR F N 1
ATOM 8255 C CA . TYR F 3 52 ? -62.015 -25.422 37.344 1.00 16.80 52 TYR F CA 1
ATOM 8256 C C . TYR F 3 52 ? -62.783 -26.153 36.260 1.00 18.59 52 TYR F C 1
ATOM 8257 O O . TYR F 3 52 ? -64.018 -26.166 36.249 1.00 19.94 52 TYR F O 1
ATOM 8266 N N . PRO F 3 53 ? -62.054 -26.761 35.322 1.00 20.57 53 PRO F N 1
ATOM 8267 C CA . PRO F 3 53 ? -62.680 -27.136 34.049 1.00 21.73 53 PRO F CA 1
ATOM 8268 C C . PRO F 3 53 ? -63.725 -28.230 34.198 1.00 21.12 53 PRO F C 1
ATOM 8269 O O . PRO F 3 53 ? -64.523 -28.407 33.290 1.00 25.86 53 PRO F O 1
ATOM 8273 N N . ARG F 3 54 ? -63.738 -28.939 35.316 1.00 20.62 54 ARG F N 1
ATOM 8274 C CA . ARG F 3 54 ? -64.751 -29.959 35.510 1.00 24.28 54 ARG F CA 1
ATOM 8275 C C . ARG F 3 54 ? -66.167 -29.378 35.510 1.00 21.91 54 ARG F C 1
ATOM 8276 O O . ARG F 3 54 ? -66.997 -29.800 34.720 1.00 28.48 54 ARG F O 1
ATOM 8284 N N . ASP F 3 55 ? -66.462 -28.484 36.448 1.00 21.60 55 ASP F N 1
ATOM 8285 C CA . ASP F 3 55 ? -67.748 -27.761 36.502 1.00 18.79 55 ASP F CA 1
ATOM 8286 C C . ASP F 3 55 ? -67.778 -26.298 36.037 1.00 16.96 55 ASP F C 1
ATOM 8287 O O . ASP F 3 55 ? -68.776 -25.602 36.245 1.00 16.43 55 ASP F O 1
ATOM 8292 N N . GLY F 3 56 ? -66.645 -25.785 35.577 1.00 16.79 56 GLY F N 1
ATOM 8293 C CA . GLY F 3 56 ? -66.597 -24.425 35.065 1.00 13.89 56 GLY F CA 1
ATOM 8294 C C . GLY F 3 56 ? -66.684 -23.345 36.135 1.00 17.10 56 GLY F C 1
ATOM 8295 O O . GLY F 3 56 ? -66.847 -22.152 35.819 1.00 15.29 56 GLY F O 1
ATOM 8296 N N . ASP F 3 57 ? -66.563 -23.760 37.398 1.00 16.05 57 ASP F N 1
ATOM 8297 C CA . ASP F 3 57 ? -66.542 -22.844 38.530 1.00 14.80 57 ASP F CA 1
ATOM 8298 C C . ASP F 3 57 ? -65.361 -21.864 38.420 1.00 19.30 57 ASP F C 1
ATOM 8299 O O . ASP F 3 57 ? -64.241 -22.244 38.056 1.00 18.49 57 ASP F O 1
ATOM 8304 N N . ALA F 3 58 ? -65.614 -20.587 38.681 1.00 19.20 58 ALA F N 1
ATOM 8305 C CA . ALA F 3 58 ? -64.589 -19.569 38.449 1.00 16.01 58 ALA F CA 1
ATOM 8306 C C . ALA F 3 58 ? -64.404 -18.663 39.665 1.00 20.51 58 ALA F C 1
ATOM 8307 O O . ALA F 3 58 ? -65.381 -18.321 40.353 1.00 24.26 58 ALA F O 1
ATOM 8309 N N . LYS F 3 59 ? -63.148 -18.305 39.937 1.00 17.55 59 LYS F N 1
ATOM 8310 C CA . LYS F 3 59 ? -62.810 -17.256 40.896 1.00 15.06 59 LYS F CA 1
ATOM 8311 C C . LYS F 3 59 ? -62.112 -16.079 40.217 1.00 14.92 59 LYS F C 1
ATOM 8312 O O . LYS F 3 59 ? -61.284 -16.265 39.328 1.00 19.29 59 LYS F O 1
ATOM 8318 N N . TYR F 3 60 ? -62.460 -14.870 40.629 1.00 13.70 60 TYR F N 1
ATOM 8319 C CA . TYR F 3 60 ? -61.989 -13.669 39.967 1.00 13.24 60 TYR F CA 1
ATOM 8320 C C . TYR F 3 60 ? -61.383 -12.752 41.002 1.00 14.01 60 TYR F C 1
ATOM 8321 O O . TYR F 3 60 ? -61.918 -12.596 42.092 1.00 14.89 60 TYR F O 1
ATOM 8330 N N . SER F 3 61 ? -60.286 -12.109 40.656 1.00 14.07 61 SER F N 1
ATOM 8331 C CA . SER F 3 61 ? -59.832 -10.978 41.430 1.00 14.19 61 SER F CA 1
ATOM 8332 C C . SER F 3 61 ? -60.838 -9.864 41.272 1.00 18.18 61 SER F C 1
ATOM 8333 O O . SER F 3 61 ? -61.316 -9.617 40.170 1.00 20.95 61 SER F O 1
ATOM 8336 N N . GLN F 3 62 ? -61.150 -9.180 42.367 1.00 21.46 62 GLN F N 1
ATOM 8337 C CA . GLN F 3 62 ? -62.134 -8.092 42.352 1.00 21.71 62 GLN F CA 1
ATOM 8338 C C . GLN F 3 62 ? -61.808 -7.099 41.246 1.00 20.45 62 GLN F C 1
ATOM 8339 O O . GLN F 3 62 ? -62.676 -6.460 40.686 1.00 25.98 62 GLN F O 1
ATOM 8345 N N . LYS F 3 63 ? -60.529 -6.965 40.955 1.00 23.21 63 LYS F N 1
ATOM 8346 C CA . LYS F 3 63 ? -60.072 -5.981 40.008 1.00 20.76 63 LYS F CA 1
ATOM 8347 C C . LYS F 3 63 ? -60.520 -6.396 38.607 1.00 25.10 63 LYS F C 1
ATOM 8348 O O . LYS F 3 63 ? -60.756 -5.552 37.726 1.00 26.66 63 LYS F O 1
ATOM 8354 N N . PHE F 3 64 ? -60.597 -7.700 38.379 1.00 20.58 64 PHE F N 1
ATOM 8355 C CA . PHE F 3 64 ? -60.889 -8.177 37.031 1.00 20.34 64 PHE F CA 1
ATOM 8356 C C . PHE F 3 64 ? -62.334 -8.618 36.782 1.00 19.61 64 PHE F C 1
ATOM 8357 O O . PHE F 3 64 ? -62.671 -9.022 35.669 1.00 20.44 64 PHE F O 1
ATOM 8365 N N . LYS F 3 65 ? -63.180 -8.513 37.803 1.00 19.73 65 LYS F N 1
ATOM 8366 C CA . LYS F 3 65 ? -64.554 -9.008 37.736 1.00 17.42 65 LYS F CA 1
ATOM 8367 C C . LYS F 3 65 ? -65.376 -8.331 36.624 1.00 16.87 65 LYS F C 1
ATOM 8368 O O . LYS F 3 65 ? -66.232 -8.963 36.010 1.00 10.52 65 LYS F O 1
ATOM 8374 N N . ASP F 3 66 ? -65.095 -7.053 36.371 1.00 18.77 66 ASP F N 1
ATOM 8375 C CA . ASP F 3 66 ? -65.773 -6.288 35.326 1.00 18.04 66 ASP F CA 1
ATOM 8376 C C . ASP F 3 66 ? -65.041 -6.309 33.974 1.00 23.49 66 ASP F C 1
ATOM 8377 O O . ASP F 3 66 ? -65.421 -5.596 33.045 1.00 29.77 66 ASP F O 1
ATOM 8382 N N . LYS F 3 67 ? -63.974 -7.094 33.886 1.00 18.04 67 LYS F N 1
ATOM 8383 C CA . LYS F 3 67 ? -63.077 -7.113 32.726 1.00 18.73 67 LYS F CA 1
ATOM 8384 C C . LYS F 3 67 ? -63.138 -8.454 32.011 1.00 19.86 67 LYS F C 1
ATOM 8385 O O . LYS F 3 67 ? -63.250 -8.520 30.779 1.00 17.84 67 LYS F O 1
ATOM 8391 N N . ALA F 3 68 ? -62.904 -9.508 32.785 1.00 18.75 68 ALA F N 1
ATOM 8392 C CA . ALA F 3 68 ? -62.606 -10.825 32.251 1.00 15.55 68 ALA F CA 1
ATOM 8393 C C . ALA F 3 68 ? -63.781 -11.786 32.475 1.00 17.38 68 ALA F C 1
ATOM 8394 O O . ALA F 3 68 ? -64.465 -11.726 33.508 1.00 14.82 68 ALA F O 1
ATOM 8396 N N . SER F 3 69 ? -63.987 -12.691 31.523 1.00 13.87 69 SER F N 1
ATOM 8397 C CA . SER F 3 69 ? -64.922 -13.781 31.708 1.00 12.68 69 SER F CA 1
ATOM 8398 C C . SER F 3 69 ? -64.233 -15.097 31.381 1.00 12.90 69 SER F C 1
ATOM 8399 O O . SER F 3 69 ? -63.702 -15.269 30.291 1.00 13.31 69 SER F O 1
ATOM 8402 N N . LEU F 3 70 ? -64.255 -16.040 32.308 1.00 11.98 70 LEU F N 1
ATOM 8403 C CA . LEU F 3 70 ? -63.534 -17.288 32.099 1.00 15.07 70 LEU F CA 1
ATOM 8404 C C . LEU F 3 70 ? -64.468 -18.428 31.727 1.00 15.08 70 LEU F C 1
ATOM 8405 O O . LEU F 3 70 ? -65.485 -18.623 32.385 1.00 19.23 70 LEU F O 1
ATOM 8410 N N . THR F 3 71 ? -64.145 -19.171 30.669 1.00 14.46 71 THR F N 1
ATOM 8411 C CA . THR F 3 71 ? -64.933 -20.361 30.360 1.00 15.31 71 THR F CA 1
ATOM 8412 C C . THR F 3 71 ? -64.024 -21.509 29.941 1.00 15.68 71 THR F C 1
ATOM 8413 O O . THR F 3 71 ? -62.848 -21.302 29.659 1.00 16.83 71 THR F O 1
ATOM 8417 N N . VAL F 3 72 ? -64.576 -22.717 29.867 1.00 17.18 72 VAL F N 1
ATOM 8418 C CA . VAL F 3 72 ? -63.880 -23.815 29.198 1.00 18.66 72 VAL F CA 1
ATOM 8419 C C . VAL F 3 72 ? -64.793 -24.565 28.233 1.00 17.83 72 VAL F C 1
ATOM 8420 O O . VAL F 3 72 ? -65.984 -24.725 28.488 1.00 16.93 72 VAL F O 1
ATOM 8424 N N . ASN F 3 73 ? -64.205 -25.025 27.133 1.00 16.12 73 ASN F N 1
ATOM 8425 C CA . ASN F 3 73 ? -64.686 -26.184 26.398 1.00 20.40 73 ASN F CA 1
ATOM 8426 C C . ASN F 3 73 ? -63.936 -27.427 26.853 1.00 20.20 73 ASN F C 1
ATOM 8427 O O . ASN F 3 73 ? -62.741 -27.598 26.582 1.00 23.96 73 ASN F O 1
ATOM 8432 N N . GLU F 3 74 ? -64.661 -28.303 27.533 1.00 20.04 74 GLU F N 1
ATOM 8433 C CA . GLU F 3 74 ? -64.092 -29.504 28.118 1.00 21.13 74 GLU F CA 1
ATOM 8434 C C . GLU F 3 74 ? -63.757 -30.538 27.038 1.00 26.18 74 GLU F C 1
ATOM 8435 O O . GLU F 3 74 ? -62.788 -31.285 27.164 1.00 29.05 74 GLU F O 1
ATOM 8441 N N . SER F 3 75 ? -64.547 -30.567 25.969 1.00 27.15 75 SER F N 1
ATOM 8442 C CA . SER F 3 75 ? -64.287 -31.463 24.849 1.00 26.18 75 SER F CA 1
ATOM 8443 C C . SER F 3 75 ? -62.925 -31.190 24.244 1.00 31.65 75 SER F C 1
ATOM 8444 O O . SER F 3 75 ? -62.110 -32.098 24.086 1.00 39.30 75 SER F O 1
ATOM 8447 N N . SER F 3 76 ? -62.658 -29.928 23.944 1.00 28.55 76 SER F N 1
ATOM 8448 C CA . SER F 3 76 ? -61.448 -29.579 23.220 1.00 27.03 76 SER F CA 1
ATOM 8449 C C . SER F 3 76 ? -60.287 -29.395 24.183 1.00 26.98 76 SER F C 1
ATOM 8450 O O . SER F 3 76 ? -59.184 -29.023 23.772 1.00 24.30 76 SER F O 1
ATOM 8453 N N . SER F 3 77 ? -60.555 -29.624 25.468 1.00 25.14 77 SER F N 1
ATOM 8454 C CA . SER F 3 77 ? -59.604 -29.296 26.521 1.00 21.49 77 SER F CA 1
ATOM 8455 C C . SER F 3 77 ? -59.031 -27.909 26.324 1.00 20.92 77 SER F C 1
ATOM 8456 O O . SER F 3 77 ? -57.815 -27.732 26.298 1.00 20.78 77 SER F O 1
ATOM 8459 N N . THR F 3 78 ? -59.920 -26.943 26.120 1.00 21.60 78 THR F N 1
ATOM 8460 C CA . THR F 3 78 ? -59.505 -25.571 25.886 1.00 18.53 78 THR F CA 1
ATOM 8461 C C . THR F 3 78 ? -60.164 -24.650 26.885 1.00 18.15 78 THR F C 1
ATOM 8462 O O . THR F 3 78 ? -61.318 -24.853 27.269 1.00 20.36 78 THR F O 1
ATOM 8466 N N . ALA F 3 79 ? -59.403 -23.664 27.342 1.00 16.28 79 ALA F N 1
ATOM 8467 C CA . ALA F 3 79 ? -59.923 -22.642 28.217 1.00 16.64 79 ALA F CA 1
ATOM 8468 C C . ALA F 3 79 ? -59.927 -21.307 27.486 1.00 15.02 79 ALA F C 1
ATOM 8469 O O . ALA F 3 79 ? -59.090 -21.066 26.619 1.00 13.89 79 ALA F O 1
ATOM 8471 N N . TYR F 3 80 ? -60.860 -20.438 27.856 1.00 13.89 80 TYR F N 1
ATOM 8472 C CA . TYR F 3 80 ? -60.989 -19.133 27.235 1.00 14.22 80 TYR F CA 1
ATOM 8473 C C . TYR F 3 80 ? -61.065 -18.053 28.280 1.00 12.70 80 TYR F C 1
ATOM 8474 O O . TYR F 3 80 ? -61.699 -18.224 29.341 1.00 14.31 80 TYR F O 1
ATOM 8483 N N . MET F 3 81 ? -60.423 -16.939 27.964 1.00 9.95 81 MET F N 1
ATOM 8484 C CA . MET F 3 81 ? -60.622 -15.705 28.688 1.00 10.82 81 MET F CA 1
ATOM 8485 C C . MET F 3 81 ? -61.091 -14.599 27.778 1.00 14.51 81 MET F C 1
ATOM 8486 O O . MET F 3 81 ? -60.370 -14.177 26.878 1.00 16.97 81 MET F O 1
ATOM 8491 N N . HIS F 3 82 ? -62.293 -14.103 28.045 1.00 16.52 82 HIS F N 1
ATOM 8492 C CA . HIS F 3 82 ? -62.796 -12.936 27.353 1.00 17.91 82 HIS F CA 1
ATOM 8493 C C . HIS F 3 82 ? -62.394 -11.654 28.050 1.00 17.14 82 HIS F C 1
ATOM 8494 O O . HIS F 3 82 ? -62.789 -11.426 29.193 1.00 19.61 82 HIS F O 1
ATOM 8501 N N . LEU F 3 83 ? -61.687 -10.779 27.342 1.00 14.08 83 LEU F N 1
ATOM 8502 C CA . LEU F 3 83 ? -61.470 -9.433 27.853 1.00 14.40 83 LEU F CA 1
ATOM 8503 C C . LEU F 3 83 ? -62.355 -8.449 27.108 1.00 16.51 83 LEU F C 1
ATOM 8504 O O . LEU F 3 83 ? -62.332 -8.401 25.876 1.00 20.39 83 LEU F O 1
ATOM 8509 N N . SER F 3 84 ? -63.152 -7.670 27.830 1.00 16.16 84 SER F N 1
ATOM 8510 C CA . SER F 3 84 ? -64.115 -6.821 27.142 1.00 16.61 84 SER F CA 1
ATOM 8511 C C . SER F 3 84 ? -64.047 -5.354 27.555 1.00 16.23 84 SER F C 1
ATOM 8512 O O . SER F 3 84 ? -63.563 -5.024 28.638 1.00 17.53 84 SER F O 1
ATOM 8515 N N . ALA F 3 85 ? -64.612 -4.500 26.707 1.00 16.21 85 ALA F N 1
ATOM 8516 C CA . ALA F 3 85 ? -64.632 -3.056 26.900 1.00 17.41 85 ALA F CA 1
ATOM 8517 C C . ALA F 3 85 ? -63.240 -2.511 27.052 1.00 19.95 85 ALA F C 1
ATOM 8518 O O . ALA F 3 85 ? -62.870 -1.996 28.113 1.00 17.82 85 ALA F O 1
ATOM 8520 N N . LEU F 3 86 ? -62.476 -2.630 25.972 1.00 18.97 86 LEU F N 1
ATOM 8521 C CA . LEU F 3 86 ? -61.027 -2.643 26.053 1.00 20.88 86 LEU F CA 1
ATOM 8522 C C . LEU F 3 86 ? -60.492 -1.227 26.127 1.00 25.73 86 LEU F C 1
ATOM 8523 O O . LEU F 3 86 ? -60.898 -0.353 25.356 1.00 31.75 86 LEU F O 1
ATOM 8528 N N . ALA F 3 87 ? -59.607 -0.994 27.085 1.00 24.37 87 ALA F N 1
ATOM 8529 C CA . ALA F 3 87 ? -58.870 0.255 27.131 1.00 24.17 87 ALA F CA 1
ATOM 8530 C C . ALA F 3 87 ? -57.389 -0.055 27.003 1.00 25.98 87 ALA F C 1
ATOM 8531 O O . ALA F 3 87 ? -56.981 -1.222 26.962 1.00 23.36 87 ALA F O 1
ATOM 8533 N N . SER F 3 88 ? -56.580 0.990 27.000 1.00 26.32 88 SER F N 1
ATOM 8534 C CA . SER F 3 88 ? -55.180 0.830 26.678 1.00 22.39 88 SER F CA 1
ATOM 8535 C C . SER F 3 88 ? -54.490 0.090 27.807 1.00 21.68 88 SER F C 1
ATOM 8536 O O . SER F 3 88 ? -53.589 -0.712 27.576 1.00 20.37 88 SER F O 1
ATOM 8539 N N . GLU F 3 89 ? -54.985 0.290 29.018 1.00 22.23 89 GLU F N 1
ATOM 8540 C CA . GLU F 3 89 ? -54.415 -0.353 30.190 1.00 22.29 89 GLU F CA 1
ATOM 8541 C C . GLU F 3 89 ? -54.574 -1.873 30.127 1.00 21.90 89 GLU F C 1
ATOM 8542 O O . GLU F 3 89 ? -54.037 -2.592 30.962 1.00 22.55 89 GLU F O 1
ATOM 8548 N N . ASP F 3 90 ? -55.315 -2.362 29.138 1.00 22.29 90 ASP F N 1
ATOM 8549 C CA . ASP F 3 90 ? -55.441 -3.799 28.925 1.00 19.51 90 ASP F CA 1
ATOM 8550 C C . ASP F 3 90 ? -54.360 -4.362 27.977 1.00 20.05 90 ASP F C 1
ATOM 8551 O O . ASP F 3 90 ? -54.241 -5.586 27.837 1.00 17.25 90 ASP F O 1
ATOM 8556 N N . SER F 3 91 ? -53.568 -3.492 27.337 1.00 17.43 91 SER F N 1
ATOM 8557 C CA . SER F 3 91 ? -52.454 -3.966 26.493 1.00 18.45 91 SER F CA 1
ATOM 8558 C C . SER F 3 91 ? -51.374 -4.585 27.379 1.00 18.35 91 SER F C 1
ATOM 8559 O O . SER F 3 91 ? -50.853 -3.930 28.286 1.00 19.70 91 SER F O 1
ATOM 8562 N N . ALA F 3 92 ? -51.041 -5.841 27.110 1.00 12.37 92 ALA F N 1
ATOM 8563 C CA . ALA F 3 92 ? -50.394 -6.669 28.105 1.00 12.06 92 ALA F CA 1
ATOM 8564 C C . ALA F 3 92 ? -50.161 -8.035 27.522 1.00 13.21 92 ALA F C 1
ATOM 8565 O O . ALA F 3 92 ? -50.719 -8.384 26.477 1.00 12.66 92 ALA F O 1
ATOM 8567 N N . VAL F 3 93 ? -49.345 -8.824 28.205 1.00 12.06 93 VAL F N 1
ATOM 8568 C CA . VAL F 3 93 ? -49.257 -10.234 27.880 1.00 12.74 93 VAL F CA 1
ATOM 8569 C C . VAL F 3 93 ? -50.081 -11.038 28.856 1.00 11.53 93 VAL F C 1
ATOM 8570 O O . VAL F 3 93 ? -50.122 -10.717 30.036 1.00 11.25 93 VAL F O 1
ATOM 8574 N N . TYR F 3 94 ? -50.770 -12.055 28.356 1.00 10.27 94 TYR F N 1
ATOM 8575 C CA . TYR F 3 94 ? -51.652 -12.833 29.200 1.00 10.32 94 TYR F CA 1
ATOM 8576 C C . TYR F 3 94 ? -51.262 -14.300 29.151 1.00 11.54 94 TYR F C 1
ATOM 8577 O O . TYR F 3 94 ? -51.224 -14.920 28.064 1.00 12.11 94 TYR F O 1
ATOM 8586 N N . TYR F 3 95 ? -50.944 -14.833 30.328 1.00 10.13 95 TYR F N 1
ATOM 8587 C CA . TYR F 3 95 ? -50.599 -16.237 30.472 1.00 11.23 95 TYR F CA 1
ATOM 8588 C C . TYR F 3 95 ? -51.774 -17.015 31.020 1.00 10.06 95 TYR F C 1
ATOM 8589 O O . TYR F 3 95 ? -52.495 -16.543 31.913 1.00 11.19 95 TYR F O 1
ATOM 8598 N N . CYS F 3 96 ? -51.954 -18.219 30.507 1.00 9.41 96 CYS F N 1
ATOM 8599 C CA . CYS F 3 96 ? -52.595 -19.267 31.279 1.00 12.35 96 CYS F CA 1
ATOM 8600 C C . CYS F 3 96 ? -51.542 -20.116 31.961 1.00 12.54 96 CYS F C 1
ATOM 8601 O O . CYS F 3 96 ? -50.450 -20.303 31.425 1.00 13.60 96 CYS F O 1
ATOM 8604 N N . ALA F 3 97 ? -51.853 -20.605 33.157 1.00 10.09 97 ALA F N 1
ATOM 8605 C CA . ALA F 3 97 ? -50.937 -21.483 33.852 1.00 9.49 97 ALA F CA 1
ATOM 8606 C C . ALA F 3 97 ? -51.694 -22.530 34.638 1.00 9.59 97 ALA F C 1
ATOM 8607 O O . ALA F 3 97 ? -52.701 -22.220 35.274 1.00 13.71 97 ALA F O 1
ATOM 8609 N N . ARG F 3 98 ? -51.200 -23.761 34.632 1.00 8.66 98 ARG F N 1
ATOM 8610 C CA . ARG F 3 98 ? -51.834 -24.811 35.413 1.00 9.82 98 ARG F CA 1
ATOM 8611 C C . ARG F 3 98 ? -51.477 -24.681 36.893 1.00 14.25 98 ARG F C 1
ATOM 8612 O O . ARG F 3 98 ? -50.310 -24.532 37.274 1.00 13.31 98 ARG F O 1
ATOM 8620 N N . ALA F 3 99 ? -52.513 -24.747 37.719 1.00 14.80 99 ALA F N 1
ATOM 8621 C CA . ALA F 3 99 ? -52.390 -24.801 39.162 1.00 13.41 99 ALA F CA 1
ATOM 8622 C C . ALA F 3 99 ? -52.093 -26.236 39.603 1.00 14.16 99 ALA F C 1
ATOM 8623 O O . ALA F 3 99 ? -52.771 -27.162 39.157 1.00 14.53 99 ALA F O 1
ATOM 8625 N N . ASN F 3 100 ? -51.088 -26.427 40.465 1.00 15.50 100 ASN F N 1
ATOM 8626 C CA . ASN F 3 100 ? -50.708 -27.778 40.912 1.00 12.91 100 ASN F CA 1
ATOM 8627 C C . ASN F 3 100 ? -50.092 -27.777 42.305 1.00 13.11 100 ASN F C 1
ATOM 8628 O O . ASN F 3 100 ? -49.802 -26.711 42.843 1.00 16.08 100 ASN F O 1
ATOM 8633 N N . TYR F 3 101 ? -49.934 -28.963 42.892 1.00 12.26 101 TYR F N 1
ATOM 8634 C CA . TYR F 3 101 ? -49.401 -29.135 44.249 1.00 13.67 101 TYR F CA 1
ATOM 8635 C C . TYR F 3 101 ? -50.261 -28.507 45.357 1.00 15.29 101 TYR F C 1
ATOM 8636 O O . TYR F 3 101 ? -49.835 -27.549 45.994 1.00 14.50 101 TYR F O 1
ATOM 8645 N N . GLY F 3 102 ? -51.451 -29.062 45.601 1.00 19.63 102 GLY F N 1
ATOM 8646 C CA . GLY F 3 102 ? -52.378 -28.509 46.586 1.00 18.49 102 GLY F CA 1
ATOM 8647 C C . GLY F 3 102 ? -51.869 -28.664 48.007 1.00 19.96 102 GLY F C 1
ATOM 8648 O O . GLY F 3 102 ? -50.865 -29.341 48.214 1.00 20.90 102 GLY F O 1
ATOM 8649 N N . LEU F 3 103 ? -52.530 -28.039 48.985 1.00 20.39 103 LEU F N 1
ATOM 8650 C CA . LEU F 3 103 ? -53.773 -27.306 48.778 1.00 17.76 103 LEU F CA 1
ATOM 8651 C C . LEU F 3 103 ? -53.537 -25.866 48.364 1.00 17.84 103 LEU F C 1
ATOM 8652 O O . LEU F 3 103 ? -54.482 -25.178 48.018 1.00 19.51 103 LEU F O 1
ATOM 8657 N N . TYR F 3 104 ? -52.316 -25.365 48.455 1.00 15.18 104 TYR F N 1
ATOM 8658 C CA . TYR F 3 104 ? -52.143 -23.979 48.064 1.00 15.94 104 TYR F CA 1
ATOM 8659 C C . TYR F 3 104 ? -51.274 -23.920 46.825 1.00 14.47 104 TYR F C 1
ATOM 8660 O O . TYR F 3 104 ? -50.055 -23.974 46.933 1.00 17.45 104 TYR F O 1
ATOM 8669 N N . TYR F 3 105 ? -51.880 -23.711 45.664 1.00 13.19 105 TYR F N 1
ATOM 8670 C CA . TYR F 3 105 ? -51.359 -24.303 44.438 1.00 14.12 105 TYR F CA 1
ATOM 8671 C C . TYR F 3 105 ? -50.233 -23.415 43.955 1.00 12.76 105 TYR F C 1
ATOM 8672 O O . TYR F 3 105 ? -50.358 -22.200 44.015 1.00 12.75 105 TYR F O 1
ATOM 8681 N N . ALA F 3 106 ? -49.127 -24.018 43.517 1.00 11.02 106 ALA F N 1
ATOM 8682 C CA . ALA F 3 106 ? -48.173 -23.344 42.635 1.00 11.93 106 ALA F CA 1
ATOM 8683 C C . ALA F 3 106 ? -48.673 -23.336 41.197 1.00 13.89 106 ALA F C 1
ATOM 8684 O O . ALA F 3 106 ? -49.541 -24.137 40.821 1.00 13.75 106 ALA F O 1
ATOM 8686 N N . MET F 3 107 ? -48.096 -22.482 40.365 1.00 13.09 107 MET F N 1
ATOM 8687 C CA . MET F 3 107 ? -48.422 -22.592 38.958 1.00 13.29 107 MET F CA 1
ATOM 8688 C C . MET F 3 107 ? -47.301 -23.296 38.220 1.00 11.90 107 MET F C 1
ATOM 8689 O O . MET F 3 107 ? -46.326 -22.672 37.826 1.00 10.91 107 MET F O 1
ATOM 8694 N N . ASP F 3 108 ? -47.506 -24.578 37.932 1.00 12.85 108 ASP F N 1
ATOM 8695 C CA . ASP F 3 108 ? -46.384 -25.439 37.585 1.00 14.23 108 ASP F CA 1
ATOM 8696 C C . ASP F 3 108 ? -46.111 -25.494 36.088 1.00 14.36 108 ASP F C 1
ATOM 8697 O O . ASP F 3 108 ? -45.048 -25.932 35.689 1.00 22.93 108 ASP F O 1
ATOM 8702 N N . ARG F 3 109 ? -47.053 -25.038 35.266 1.00 15.47 109 ARG F N 1
ATOM 8703 C CA . ARG F 3 109 ? -46.888 -25.079 33.804 1.00 15.95 109 ARG F CA 1
ATOM 8704 C C . ARG F 3 109 ? -47.484 -23.830 33.172 1.00 12.28 109 ARG F C 1
ATOM 8705 O O . ARG F 3 109 ? -48.589 -23.453 33.507 1.00 14.27 109 ARG F O 1
ATOM 8713 N N . TRP F 3 110 ? -46.799 -23.218 32.221 1.00 11.22 110 TRP F N 1
ATOM 8714 C CA . TRP F 3 110 ? -47.273 -21.949 31.677 1.00 11.94 110 TRP F CA 1
ATOM 8715 C C . TRP F 3 110 ? -47.412 -21.997 30.156 1.00 14.03 110 TRP F C 1
ATOM 8716 O O . TRP F 3 110 ? -46.620 -22.658 29.468 1.00 17.26 110 TRP F O 1
ATOM 8727 N N . GLY F 3 111 ? -48.399 -21.279 29.630 1.00 12.23 111 GLY F N 1
ATOM 8728 C CA . GLY F 3 111 ? -48.458 -21.002 28.206 1.00 13.65 111 GLY F CA 1
ATOM 8729 C C . GLY F 3 111 ? -47.422 -19.971 27.809 1.00 18.66 111 GLY F C 1
ATOM 8730 O O . GLY F 3 111 ? -46.739 -19.427 28.697 1.00 18.80 111 GLY F O 1
ATOM 8731 N N . GLN F 3 112 ? -47.297 -19.704 26.501 1.00 16.65 112 GLN F N 1
ATOM 8732 C CA . GLN F 3 112 ? -46.252 -18.809 25.989 1.00 17.51 112 GLN F CA 1
ATOM 8733 C C . GLN F 3 112 ? -46.620 -17.355 26.216 1.00 19.47 112 GLN F C 1
ATOM 8734 O O . GLN F 3 112 ? -45.824 -16.464 25.920 1.00 20.47 112 GLN F O 1
ATOM 8740 N N . GLY F 3 113 ? -47.856 -17.112 26.645 1.00 17.24 113 GLY F N 1
ATOM 8741 C CA . GLY F 3 113 ? -48.413 -15.774 26.634 1.00 15.71 113 GLY F CA 1
ATOM 8742 C C . GLY F 3 113 ? -49.079 -15.457 25.297 1.00 18.18 113 GLY F C 1
ATOM 8743 O O . GLY F 3 113 ? -48.616 -15.882 24.229 1.00 15.93 113 GLY F O 1
ATOM 8744 N N . THR F 3 114 ? -50.132 -14.649 25.365 1.00 15.77 114 THR F N 1
ATOM 8745 C CA . THR F 3 114 ? -50.685 -13.986 24.206 1.00 13.13 114 THR F CA 1
ATOM 8746 C C . THR F 3 114 ? -50.602 -12.492 24.440 1.00 14.29 114 THR F C 1
ATOM 8747 O O . THR F 3 114 ? -51.023 -11.995 25.495 1.00 14.86 114 THR F O 1
ATOM 8751 N N . SER F 3 115 ? -50.075 -11.769 23.461 1.00 14.30 115 SER F N 1
ATOM 8752 C CA . SER F 3 115 ? -49.943 -10.337 23.607 1.00 15.22 115 SER F CA 1
ATOM 8753 C C . SER F 3 115 ? -51.147 -9.627 23.010 1.00 17.43 115 SER F C 1
ATOM 8754 O O . SER F 3 115 ? -51.348 -9.663 21.799 1.00 22.24 115 SER F O 1
ATOM 8757 N N . VAL F 3 116 ? -51.932 -8.970 23.857 1.00 14.27 116 VAL F N 1
ATOM 8758 C CA . VAL F 3 116 ? -53.040 -8.136 23.408 1.00 13.46 116 VAL F CA 1
ATOM 8759 C C . VAL F 3 116 ? -52.608 -6.673 23.287 1.00 14.62 116 VAL F C 1
ATOM 8760 O O . VAL F 3 116 ? -52.048 -6.104 24.219 1.00 17.01 116 VAL F O 1
ATOM 8764 N N . THR F 3 117 ? -52.859 -6.066 22.134 1.00 16.22 117 THR F N 1
ATOM 8765 C CA . THR F 3 117 ? -52.593 -4.637 21.950 1.00 17.11 117 THR F CA 1
ATOM 8766 C C . THR F 3 117 ? -53.901 -3.926 21.693 1.00 18.16 117 THR F C 1
ATOM 8767 O O . THR F 3 117 ? -54.651 -4.314 20.787 1.00 18.06 117 THR F O 1
ATOM 8771 N N . VAL F 3 118 ? -54.164 -2.889 22.485 1.00 15.92 118 VAL F N 1
ATOM 8772 C CA . VAL F 3 118 ? -55.409 -2.156 22.387 1.00 19.00 118 VAL F CA 1
ATOM 8773 C C . VAL F 3 118 ? -55.144 -0.743 21.891 1.00 20.86 118 VAL F C 1
ATOM 8774 O O . VAL F 3 118 ? -54.685 0.110 22.655 1.00 19.76 118 VAL F O 1
ATOM 8778 N N . SER F 3 119 ? -55.488 -0.489 20.628 1.00 20.95 119 SER F N 1
ATOM 8779 C CA . SER F 3 119 ? -55.203 0.793 19.994 1.00 21.74 119 SER F CA 1
ATOM 8780 C C . SER F 3 119 ? -56.176 1.064 18.859 1.00 23.53 119 SER F C 1
ATOM 8781 O O . SER F 3 119 ? -56.755 0.135 18.298 1.00 23.81 119 SER F O 1
ATOM 8784 N N . SER F 3 120 ? -56.338 2.338 18.514 1.00 27.39 120 SER F N 1
ATOM 8785 C CA . SER F 3 120 ? -57.097 2.747 17.321 1.00 29.36 120 SER F CA 1
ATOM 8786 C C . SER F 3 120 ? -56.251 2.666 16.057 1.00 30.71 120 SER F C 1
ATOM 8787 O O . SER F 3 120 ? -56.754 2.805 14.939 1.00 29.11 120 SER F O 1
ATOM 8790 N N . ALA F 3 121 ? -54.950 2.488 16.241 1.00 28.38 121 ALA F N 1
ATOM 8791 C CA . ALA F 3 121 ? -54.019 2.663 15.144 1.00 32.40 121 ALA F CA 1
ATOM 8792 C C . ALA F 3 121 ? -54.220 1.566 14.100 1.00 31.02 121 ALA F C 1
ATOM 8793 O O . ALA F 3 121 ? -54.579 0.438 14.432 1.00 30.24 121 ALA F O 1
ATOM 8795 N N . LYS F 3 122 ? -53.988 1.908 12.839 1.00 29.87 122 LYS F N 1
ATOM 8796 C CA . LYS F 3 122 ? -54.260 1.003 11.738 1.00 28.19 122 LYS F CA 1
ATOM 8797 C C . LYS F 3 122 ? -53.035 0.093 11.506 1.00 30.74 122 LYS F C 1
ATOM 8798 O O . LYS F 3 122 ? -51.877 0.529 11.637 1.00 24.63 122 LYS F O 1
ATOM 8804 N N . THR F 3 123 ? -53.299 -1.166 11.156 1.00 28.52 123 THR F N 1
ATOM 8805 C CA . THR F 3 123 ? -52.254 -2.106 10.760 1.00 23.40 123 THR F CA 1
ATOM 8806 C C . THR F 3 123 ? -51.426 -1.524 9.606 1.00 27.37 123 THR F C 1
ATOM 8807 O O . THR F 3 123 ? -51.979 -1.060 8.609 1.00 32.19 123 THR F O 1
ATOM 8811 N N . THR F 3 124 ? -50.103 -1.509 9.776 1.00 27.71 124 THR F N 1
ATOM 8812 C CA . THR F 3 124 ? -49.169 -1.075 8.743 1.00 25.76 124 THR F CA 1
ATOM 8813 C C . THR F 3 124 ? -48.013 -2.059 8.617 1.00 28.50 124 THR F C 1
ATOM 8814 O O . THR F 3 124 ? -47.434 -2.479 9.629 1.00 25.71 124 THR F O 1
ATOM 8818 N N . PRO F 3 125 ? -47.624 -2.374 7.372 1.00 27.58 125 PRO F N 1
ATOM 8819 C CA . PRO F 3 125 ? -46.419 -3.157 7.084 1.00 29.37 125 PRO F CA 1
ATOM 8820 C C . PRO F 3 125 ? -45.127 -2.346 7.264 1.00 26.19 125 PRO F C 1
ATOM 8821 O O . PRO F 3 125 ? -45.101 -1.121 7.096 1.00 26.92 125 PRO F O 1
ATOM 8825 N N . PRO F 3 126 ? -44.048 -3.035 7.630 1.00 25.41 126 PRO F N 1
ATOM 8826 C CA . PRO F 3 126 ? -42.745 -2.390 7.786 1.00 28.50 126 PRO F CA 1
ATOM 8827 C C . PRO F 3 126 ? -42.140 -2.121 6.406 1.00 29.22 126 PRO F C 1
ATOM 8828 O O . PRO F 3 126 ? -42.345 -2.930 5.504 1.00 28.38 126 PRO F O 1
ATOM 8832 N N . SER F 3 127 ? -41.419 -1.016 6.240 1.00 24.68 127 SER F N 1
ATOM 8833 C CA . SER F 3 127 ? -40.322 -0.991 5.276 1.00 27.33 127 SER F CA 1
ATOM 8834 C C . SER F 3 127 ? -39.022 -1.588 5.853 1.00 27.31 127 SER F C 1
ATOM 8835 O O . SER F 3 127 ? -38.614 -1.276 6.969 1.00 27.99 127 SER F O 1
ATOM 8838 N N . VAL F 3 128 ? -38.352 -2.421 5.092 1.00 24.78 128 VAL F N 1
ATOM 8839 C CA . VAL F 3 128 ? -37.138 -3.062 5.512 1.00 26.81 128 VAL F CA 1
ATOM 8840 C C . VAL F 3 128 ? -35.920 -2.632 4.700 1.00 29.32 128 VAL F C 1
ATOM 8841 O O . VAL F 3 128 ? -35.868 -2.774 3.513 1.00 26.49 128 VAL F O 1
ATOM 8845 N N . TYR F 3 129 ? -34.923 -2.122 5.393 1.00 26.09 129 TYR F N 1
ATOM 8846 C CA . TYR F 3 129 ? -33.736 -1.616 4.769 1.00 29.72 129 TYR F CA 1
ATOM 8847 C C . TYR F 3 129 ? -32.441 -2.321 5.160 1.00 28.86 129 TYR F C 1
ATOM 8848 O O . TYR F 3 129 ? -32.280 -2.749 6.270 1.00 29.13 129 TYR F O 1
ATOM 8857 N N . PRO F 3 130 ? -31.503 -2.421 4.229 1.00 36.31 130 PRO F N 1
ATOM 8858 C CA . PRO F 3 130 ? -30.159 -2.930 4.534 1.00 32.03 130 PRO F CA 1
ATOM 8859 C C . PRO F 3 130 ? -29.352 -1.941 5.364 1.00 29.14 130 PRO F C 1
ATOM 8860 O O . PRO F 3 130 ? -29.350 -0.733 5.112 1.00 29.03 130 PRO F O 1
ATOM 8864 N N . LEU F 3 131 ? -28.587 -2.468 6.288 1.00 29.53 131 LEU F N 1
ATOM 8865 C CA . LEU F 3 131 ? -27.667 -1.671 7.030 1.00 31.78 131 LEU F CA 1
ATOM 8866 C C . LEU F 3 131 ? -26.268 -2.145 6.731 1.00 37.36 131 LEU F C 1
ATOM 8867 O O . LEU F 3 131 ? -25.848 -3.202 7.124 1.00 35.56 131 LEU F O 1
ATOM 8872 N N . ALA F 3 132 ? -25.561 -1.337 5.974 1.00 40.71 132 ALA F N 1
ATOM 8873 C CA . ALA F 3 132 ? -24.236 -1.676 5.480 1.00 39.62 132 ALA F CA 1
ATOM 8874 C C . ALA F 3 132 ? -23.287 -0.488 5.634 1.00 41.75 132 ALA F C 1
ATOM 8875 O O . ALA F 3 132 ? -23.683 0.664 5.421 1.00 40.15 132 ALA F O 1
ATOM 8877 N N . PRO F 3 133 ? -22.026 -0.767 6.013 1.00 43.35 133 PRO F N 1
ATOM 8878 C CA . PRO F 3 133 ? -20.987 0.259 6.206 1.00 41.73 133 PRO F CA 1
ATOM 8879 C C . PRO F 3 133 ? -20.466 0.807 4.874 1.00 42.35 133 PRO F C 1
ATOM 8880 O O . PRO F 3 133 ? -20.319 0.028 3.918 1.00 38.68 133 PRO F O 1
ATOM 8884 N N . SER F 3 141 ? -11.482 -7.405 10.635 1.00 35.49 141 SER F N 1
ATOM 8885 C CA . SER F 3 141 ? -11.478 -8.838 10.940 1.00 45.35 141 SER F CA 1
ATOM 8886 C C . SER F 3 141 ? -12.874 -9.380 11.262 1.00 47.82 141 SER F C 1
ATOM 8887 O O . SER F 3 141 ? -13.221 -10.498 10.863 1.00 47.86 141 SER F O 1
ATOM 8890 N N . MET F 3 142 ? -13.659 -8.590 11.996 1.00 48.37 142 MET F N 1
ATOM 8891 C CA . MET F 3 142 ? -15.115 -8.762 12.050 1.00 43.59 142 MET F CA 1
ATOM 8892 C C . MET F 3 142 ? -15.858 -7.601 11.364 1.00 39.55 142 MET F C 1
ATOM 8893 O O . MET F 3 142 ? -15.392 -6.456 11.382 1.00 37.68 142 MET F O 1
ATOM 8898 N N . VAL F 3 143 ? -17.023 -7.896 10.787 1.00 35.56 143 VAL F N 1
ATOM 8899 C CA . VAL F 3 143 ? -17.877 -6.856 10.208 1.00 36.52 143 VAL F CA 1
ATOM 8900 C C . VAL F 3 143 ? -19.322 -6.971 10.744 1.00 36.45 143 VAL F C 1
ATOM 8901 O O . VAL F 3 143 ? -19.864 -8.084 10.901 1.00 36.16 143 VAL F O 1
ATOM 8905 N N . THR F 3 144 ? -19.934 -5.829 11.057 1.00 31.84 144 THR F N 1
ATOM 8906 C CA . THR F 3 144 ? -21.325 -5.834 11.516 1.00 33.75 144 THR F CA 1
ATOM 8907 C C . THR F 3 144 ? -22.243 -5.258 10.438 1.00 36.31 144 THR F C 1
ATOM 8908 O O . THR F 3 144 ? -22.014 -4.153 9.921 1.00 37.77 144 THR F O 1
ATOM 8912 N N . LEU F 3 145 ? -23.270 -6.029 10.097 1.00 32.44 145 LEU F N 1
ATOM 8913 C CA . LEU F 3 145 ? -24.327 -5.591 9.211 1.00 29.71 145 LEU F CA 1
ATOM 8914 C C . LEU F 3 145 ? -25.639 -5.518 9.988 1.00 35.28 145 LEU F C 1
ATOM 8915 O O . LEU F 3 145 ? -25.708 -5.919 11.168 1.00 31.76 145 LEU F O 1
ATOM 8920 N N . GLY F 3 146 ? -26.725 -5.103 9.359 1.00 34.20 146 GLY F N 1
ATOM 8921 C CA . GLY F 3 146 ? -28.042 -5.214 9.956 1.00 31.58 146 GLY F CA 1
ATOM 8922 C C . GLY F 3 146 ? -29.234 -5.050 9.051 1.00 28.04 146 GLY F C 1
ATOM 8923 O O . GLY F 3 146 ? -29.083 -4.949 7.889 1.00 29.11 146 GLY F O 1
ATOM 8924 N N . CYS F 3 147 ? -30.428 -5.028 9.613 1.00 30.46 147 CYS F N 1
ATOM 8925 C CA . CYS F 3 147 ? -31.640 -4.649 8.890 1.00 29.51 147 CYS F CA 1
ATOM 8926 C C . CYS F 3 147 ? -32.316 -3.620 9.710 1.00 24.92 147 CYS F C 1
ATOM 8927 O O . CYS F 3 147 ? -32.271 -3.694 10.884 1.00 26.48 147 CYS F O 1
ATOM 8930 N N . LEU F 3 148 ? -32.917 -2.635 9.079 1.00 22.08 148 LEU F N 1
ATOM 8931 C CA . LEU F 3 148 ? -33.818 -1.733 9.763 1.00 25.92 148 LEU F CA 1
ATOM 8932 C C . LEU F 3 148 ? -35.239 -2.103 9.409 1.00 26.43 148 LEU F C 1
ATOM 8933 O O . LEU F 3 148 ? -35.560 -2.293 8.282 1.00 27.76 148 LEU F O 1
ATOM 8938 N N . VAL F 3 149 ? -36.070 -2.255 10.411 1.00 22.47 149 VAL F N 1
ATOM 8939 C CA . VAL F 3 149 ? -37.449 -2.566 10.197 1.00 27.63 149 VAL F CA 1
ATOM 8940 C C . VAL F 3 149 ? -38.218 -1.359 10.666 1.00 21.51 149 VAL F C 1
ATOM 8941 O O . VAL F 3 149 ? -38.223 -1.059 11.782 1.00 19.17 149 VAL F O 1
ATOM 8945 N N . LYS F 3 150 ? -38.808 -0.621 9.758 1.00 23.01 150 LYS F N 1
ATOM 8946 C CA . LYS F 3 150 ? -39.272 0.716 10.068 1.00 25.18 150 LYS F CA 1
ATOM 8947 C C . LYS F 3 150 ? -40.767 0.866 9.803 1.00 26.22 150 LYS F C 1
ATOM 8948 O O . LYS F 3 150 ? -41.275 0.434 8.761 1.00 24.08 150 LYS F O 1
ATOM 8954 N N . GLY F 3 151 ? -41.462 1.470 10.765 1.00 26.32 151 GLY F N 1
ATOM 8955 C CA . GLY F 3 151 ? -42.764 2.075 10.528 1.00 29.00 151 GLY F CA 1
ATOM 8956 C C . GLY F 3 151 ? -43.908 1.078 10.388 1.00 31.20 151 GLY F C 1
ATOM 8957 O O . GLY F 3 151 ? -44.736 1.180 9.471 1.00 35.43 151 GLY F O 1
ATOM 8958 N N . TYR F 3 152 ? -43.972 0.120 11.311 1.00 29.06 152 TYR F N 1
ATOM 8959 C CA . TYR F 3 152 ? -44.915 -0.987 11.199 1.00 23.73 152 TYR F CA 1
ATOM 8960 C C . TYR F 3 152 ? -45.699 -1.040 12.457 1.00 27.86 152 TYR F C 1
ATOM 8961 O O . TYR F 3 152 ? -45.310 -0.429 13.459 1.00 27.79 152 TYR F O 1
ATOM 8970 N N . PHE F 3 153 ? -46.772 -1.826 12.410 1.00 31.44 153 PHE F N 1
ATOM 8971 C CA . PHE F 3 153 ? -47.755 -1.907 13.478 1.00 22.74 153 PHE F CA 1
ATOM 8972 C C . PHE F 3 153 ? -48.735 -2.985 13.079 1.00 23.27 153 PHE F C 1
ATOM 8973 O O . PHE F 3 153 ? -49.108 -3.074 11.912 1.00 25.84 153 PHE F O 1
ATOM 8981 N N . PRO F 3 154 ? -49.156 -3.820 14.041 1.00 23.91 154 PRO F N 1
ATOM 8982 C CA . PRO F 3 154 ? -48.624 -3.863 15.406 1.00 25.41 154 PRO F CA 1
ATOM 8983 C C . PRO F 3 154 ? -47.462 -4.853 15.527 1.00 26.52 154 PRO F C 1
ATOM 8984 O O . PRO F 3 154 ? -47.114 -5.544 14.550 1.00 25.58 154 PRO F O 1
ATOM 8988 N N . GLU F 3 155 ? -46.901 -4.950 16.730 1.00 23.19 155 GLU F N 1
ATOM 8989 C CA . GLU F 3 155 ? -45.989 -6.036 17.074 1.00 23.93 155 GLU F CA 1
ATOM 8990 C C . GLU F 3 155 ? -46.656 -7.408 16.977 1.00 24.95 155 GLU F C 1
ATOM 8991 O O . GLU F 3 155 ? -47.866 -7.526 17.215 1.00 25.57 155 GLU F O 1
ATOM 8997 N N . PRO F 3 156 ? -45.863 -8.464 16.689 1.00 22.61 156 PRO F N 1
ATOM 8998 C CA . PRO F 3 156 ? -44.416 -8.472 16.431 1.00 22.85 156 PRO F CA 1
ATOM 8999 C C . PRO F 3 156 ? -44.031 -8.342 14.953 1.00 28.48 156 PRO F C 1
ATOM 9000 O O . PRO F 3 156 ? -44.891 -8.388 14.060 1.00 25.74 156 PRO F O 1
ATOM 9004 N N . VAL F 3 157 ? -42.718 -8.256 14.721 1.00 28.12 157 VAL F N 1
ATOM 9005 C CA . VAL F 3 157 ? -42.070 -8.799 13.534 1.00 23.78 157 VAL F CA 1
ATOM 9006 C C . VAL F 3 157 ? -41.053 -9.871 13.909 1.00 26.31 157 VAL F C 1
ATOM 9007 O O . VAL F 3 157 ? -40.518 -9.879 15.020 1.00 31.06 157 VAL F O 1
ATOM 9011 N N . THR F 3 158 ? -40.763 -10.764 12.974 1.00 25.30 158 THR F N 1
ATOM 9012 C CA . THR F 3 158 ? -39.645 -11.678 13.136 1.00 23.19 158 THR F CA 1
ATOM 9013 C C . THR F 3 158 ? -38.532 -11.374 12.148 1.00 27.07 158 THR F C 1
ATOM 9014 O O . THR F 3 158 ? -38.790 -11.049 10.991 1.00 29.80 158 THR F O 1
ATOM 9018 N N . VAL F 3 159 ? -37.297 -11.535 12.605 1.00 25.91 159 VAL F N 1
ATOM 9019 C CA . VAL F 3 159 ? -36.117 -11.363 11.784 1.00 24.20 159 VAL F CA 1
ATOM 9020 C C . VAL F 3 159 ? -35.211 -12.577 11.916 1.00 24.33 159 VAL F C 1
ATOM 9021 O O . VAL F 3 159 ? -34.827 -12.946 13.011 1.00 29.05 159 VAL F O 1
ATOM 9025 N N . THR F 3 160 ? -34.862 -13.196 10.800 1.00 26.83 160 THR F N 1
ATOM 9026 C CA . THR F 3 160 ? -33.867 -14.256 10.804 1.00 26.24 160 THR F CA 1
ATOM 9027 C C . THR F 3 160 ? -32.761 -13.838 9.861 1.00 30.37 160 THR F C 1
ATOM 9028 O O . THR F 3 160 ? -32.958 -12.927 9.077 1.00 30.08 160 THR F O 1
ATOM 9032 N N . TRP F 3 161 ? -31.606 -14.480 9.889 1.00 34.00 161 TRP F N 1
ATOM 9033 C CA . TRP F 3 161 ? -30.573 -14.235 8.893 1.00 31.84 161 TRP F CA 1
ATOM 9034 C C . TRP F 3 161 ? -30.279 -15.490 8.134 1.00 34.69 161 TRP F C 1
ATOM 9035 O O . TRP F 3 161 ? -30.285 -16.545 8.685 1.00 38.15 161 TRP F O 1
ATOM 9046 N N . ASN F 3 162 ? -30.067 -15.374 6.843 1.00 30.91 162 ASN F N 1
ATOM 9047 C CA . ASN F 3 162 ? -29.978 -16.535 5.960 1.00 35.61 162 ASN F CA 1
ATOM 9048 C C . ASN F 3 162 ? -30.930 -17.660 6.351 1.00 40.66 162 ASN F C 1
ATOM 9049 O O . ASN F 3 162 ? -30.476 -18.766 6.653 1.00 39.08 162 ASN F O 1
ATOM 9054 N N . SER F 3 163 ? -32.233 -17.368 6.357 1.00 37.08 163 SER F N 1
ATOM 9055 C CA . SER F 3 163 ? -33.280 -18.370 6.581 1.00 36.79 163 SER F CA 1
ATOM 9056 C C . SER F 3 163 ? -33.039 -19.198 7.835 1.00 42.29 163 SER F C 1
ATOM 9057 O O . SER F 3 163 ? -33.480 -20.342 7.916 1.00 41.78 163 SER F O 1
ATOM 9060 N N . GLY F 3 164 ? -32.327 -18.613 8.799 1.00 48.92 164 GLY F N 1
ATOM 9061 C CA . GLY F 3 164 ? -31.993 -19.275 10.052 1.00 49.82 164 GLY F CA 1
ATOM 9062 C C . GLY F 3 164 ? -30.660 -20.024 10.034 1.00 49.16 164 GLY F C 1
ATOM 9063 O O . GLY F 3 164 ? -30.393 -20.824 10.931 1.00 52.93 164 GLY F O 1
ATOM 9064 N N . SER F 3 165 ? -29.827 -19.773 9.022 1.00 47.38 165 SER F N 1
ATOM 9065 C CA . SER F 3 165 ? -28.455 -20.314 8.967 1.00 54.37 165 SER F CA 1
ATOM 9066 C C . SER F 3 165 ? -27.401 -19.532 9.774 1.00 47.72 165 SER F C 1
ATOM 9067 O O . SER F 3 165 ? -26.405 -20.104 10.226 1.00 45.76 165 SER F O 1
ATOM 9070 N N . LEU F 3 166 ? -27.601 -18.221 9.885 1.00 42.99 166 LEU F N 1
ATOM 9071 C CA . LEU F 3 166 ? -27.021 -17.411 10.951 1.00 41.41 166 LEU F CA 1
ATOM 9072 C C . LEU F 3 166 ? -27.927 -17.356 12.180 1.00 44.87 166 LEU F C 1
ATOM 9073 O O . LEU F 3 166 ? -29.093 -16.957 12.089 1.00 50.24 166 LEU F O 1
ATOM 9078 N N . SER F 3 167 ? -27.395 -17.774 13.324 1.00 49.82 167 SER F N 1
ATOM 9079 C CA . SER F 3 167 ? -28.046 -17.532 14.609 1.00 43.44 167 SER F CA 1
ATOM 9080 C C . SER F 3 167 ? -27.090 -16.784 15.540 1.00 44.52 167 SER F C 1
ATOM 9081 O O . SER F 3 167 ? -27.372 -15.654 15.951 1.00 44.08 167 SER F O 1
ATOM 9084 N N . SER F 3 168 ? -25.960 -17.406 15.870 1.00 40.84 168 SER F N 1
ATOM 9085 C CA . SER F 3 168 ? -24.963 -16.724 16.692 1.00 49.70 168 SER F CA 1
ATOM 9086 C C . SER F 3 168 ? -24.414 -15.514 15.935 1.00 44.04 168 SER F C 1
ATOM 9087 O O . SER F 3 168 ? -24.291 -15.539 14.706 1.00 36.89 168 SER F O 1
ATOM 9090 N N . GLY F 3 169 ? -24.112 -14.452 16.675 1.00 37.40 169 GLY F N 1
ATOM 9091 C CA . GLY F 3 169 ? -23.725 -13.198 16.064 1.00 29.69 169 GLY F CA 1
ATOM 9092 C C . GLY F 3 169 ? -24.800 -12.128 16.065 1.00 31.80 169 GLY F C 1
ATOM 9093 O O . GLY F 3 169 ? -24.527 -11.006 15.629 1.00 30.41 169 GLY F O 1
ATOM 9094 N N . VAL F 3 170 ? -26.005 -12.452 16.553 1.00 29.80 170 VAL F N 1
ATOM 9095 C CA . VAL F 3 170 ? -27.194 -11.653 16.239 1.00 27.35 170 VAL F CA 1
ATOM 9096 C C . VAL F 3 170 ? -27.784 -10.950 17.458 1.00 25.77 170 VAL F C 1
ATOM 9097 O O . VAL F 3 170 ? -28.149 -11.607 18.432 1.00 26.76 170 VAL F O 1
ATOM 9101 N N . HIS F 3 171 ? -27.881 -9.619 17.402 1.00 26.90 171 HIS F N 1
ATOM 9102 C CA . HIS F 3 171 ? -28.799 -8.871 18.277 1.00 28.46 171 HIS F CA 1
ATOM 9103 C C . HIS F 3 171 ? -29.986 -8.318 17.515 1.00 27.79 171 HIS F C 1
ATOM 9104 O O . HIS F 3 171 ? -29.818 -7.382 16.746 1.00 31.04 171 HIS F O 1
ATOM 9111 N N . THR F 3 172 ? -31.193 -8.789 17.794 1.00 21.96 172 THR F N 1
ATOM 9112 C CA . THR F 3 172 ? -32.359 -7.995 17.424 1.00 25.42 172 THR F CA 1
ATOM 9113 C C . THR F 3 172 ? -32.859 -7.094 18.562 1.00 23.22 172 THR F C 1
ATOM 9114 O O . THR F 3 172 ? -33.182 -7.577 19.640 1.00 24.05 172 THR F O 1
ATOM 9118 N N . PHE F 3 173 ? -32.882 -5.784 18.332 1.00 21.31 173 PHE F N 1
ATOM 9119 C CA . PHE F 3 173 ? -33.259 -4.835 19.374 1.00 17.76 173 PHE F CA 1
ATOM 9120 C C . PHE F 3 173 ? -34.753 -4.804 19.630 1.00 24.30 173 PHE F C 1
ATOM 9121 O O . PHE F 3 173 ? -35.555 -5.122 18.746 1.00 27.40 173 PHE F O 1
ATOM 9129 N N . PRO F 3 174 ? -35.135 -4.444 20.862 1.00 24.60 174 PRO F N 1
ATOM 9130 C CA . PRO F 3 174 ? -36.547 -4.278 21.190 1.00 19.92 174 PRO F CA 1
ATOM 9131 C C . PRO F 3 174 ? -37.157 -3.127 20.409 1.00 23.45 174 PRO F C 1
ATOM 9132 O O . PRO F 3 174 ? -36.530 -2.074 20.267 1.00 23.47 174 PRO F O 1
ATOM 9136 N N . ALA F 3 175 ? -38.375 -3.326 19.918 1.00 21.96 175 ALA F N 1
ATOM 9137 C CA . ALA F 3 175 ? -39.022 -2.331 19.075 1.00 22.89 175 ALA F CA 1
ATOM 9138 C C . ALA F 3 175 ? -39.325 -1.080 19.886 1.00 23.71 175 ALA F C 1
ATOM 9139 O O . ALA F 3 175 ? -39.478 -1.146 21.105 1.00 26.68 175 ALA F O 1
ATOM 9141 N N . VAL F 3 176 ? -39.342 0.064 19.214 1.00 22.82 176 VAL F N 1
ATOM 9142 C CA . VAL F 3 176 ? -39.597 1.343 19.864 1.00 26.73 176 VAL F CA 1
ATOM 9143 C C . VAL F 3 176 ? -40.764 2.060 19.179 1.00 31.53 176 VAL F C 1
ATOM 9144 O O . VAL F 3 176 ? -40.771 2.210 17.950 1.00 37.26 176 VAL F O 1
ATOM 9148 N N . LEU F 3 177 ? -41.735 2.512 19.970 1.00 29.88 177 LEU F N 1
ATOM 9149 C CA . LEU F 3 177 ? -42.963 3.077 19.441 1.00 27.75 177 LEU F CA 1
ATOM 9150 C C . LEU F 3 177 ? -42.850 4.595 19.357 1.00 31.15 177 LEU F C 1
ATOM 9151 O O . LEU F 3 177 ? -42.685 5.259 20.378 1.00 30.55 177 LEU F O 1
ATOM 9156 N N . GLN F 3 178 ? -42.958 5.145 18.148 1.00 35.31 178 GLN F N 1
ATOM 9157 C CA . GLN F 3 178 ? -43.290 6.563 18.000 1.00 41.87 178 GLN F CA 1
ATOM 9158 C C . GLN F 3 178 ? -44.428 6.797 17.014 1.00 43.15 178 GLN F C 1
ATOM 9159 O O . GLN F 3 178 ? -44.325 6.442 15.832 1.00 36.66 178 GLN F O 1
ATOM 9165 N N . SER F 3 179 ? -45.497 7.414 17.523 1.00 42.48 179 SER F N 1
ATOM 9166 C CA . SER F 3 179 ? -46.631 7.857 16.718 1.00 45.83 179 SER F CA 1
ATOM 9167 C C . SER F 3 179 ? -47.261 6.686 15.961 1.00 47.30 179 SER F C 1
ATOM 9168 O O . SER F 3 179 ? -47.410 6.723 14.726 1.00 46.74 179 SER F O 1
ATOM 9171 N N . ASP F 3 180 ? -47.595 5.645 16.722 1.00 41.31 180 ASP F N 1
ATOM 9172 C CA . ASP F 3 180 ? -48.395 4.514 16.258 1.00 39.71 180 ASP F CA 1
ATOM 9173 C C . ASP F 3 180 ? -47.688 3.655 15.197 1.00 36.50 180 ASP F C 1
ATOM 9174 O O . ASP F 3 180 ? -48.303 2.793 14.558 1.00 34.92 180 ASP F O 1
ATOM 9179 N N . LEU F 3 181 ? -46.381 3.848 15.062 1.00 38.32 181 LEU F N 1
ATOM 9180 C CA . LEU F 3 181 ? -45.543 2.920 14.323 1.00 30.63 181 LEU F CA 1
ATOM 9181 C C . LEU F 3 181 ? -44.376 2.451 15.205 1.00 31.36 181 LEU F C 1
ATOM 9182 O O . LEU F 3 181 ? -43.875 3.209 16.044 1.00 32.22 181 LEU F O 1
ATOM 9187 N N . TYR F 3 182 ? -43.971 1.193 15.035 1.00 31.14 182 TYR F N 1
ATOM 9188 C CA . TYR F 3 182 ? -42.745 0.678 15.650 1.00 26.82 182 TYR F CA 1
ATOM 9189 C C . TYR F 3 182 ? -41.548 0.794 14.705 1.00 29.12 182 TYR F C 1
ATOM 9190 O O . TYR F 3 182 ? -41.681 0.616 13.481 1.00 28.07 182 TYR F O 1
ATOM 9199 N N . THR F 3 183 ? -40.379 1.093 15.260 1.00 28.94 183 THR F N 1
ATOM 9200 C CA . THR F 3 183 ? -39.141 0.749 14.565 1.00 25.85 183 THR F CA 1
ATOM 9201 C C . THR F 3 183 ? -38.318 -0.250 15.366 1.00 26.02 183 THR F C 1
ATOM 9202 O O . THR F 3 183 ? -38.278 -0.188 16.592 1.00 28.68 183 THR F O 1
ATOM 9206 N N . LEU F 3 184 ? -37.657 -1.145 14.655 1.00 25.14 184 LEU F N 1
ATOM 9207 C CA . LEU F 3 184 ? -36.731 -2.114 15.196 1.00 21.30 184 LEU F CA 1
ATOM 9208 C C . LEU F 3 184 ? -35.497 -2.273 14.294 1.00 22.41 184 LEU F C 1
ATOM 9209 O O . LEU F 3 184 ? -35.554 -1.961 13.169 1.00 22.06 184 LEU F O 1
ATOM 9214 N N . SER F 3 185 ? -34.370 -2.728 14.816 1.00 29.68 185 SER F N 1
ATOM 9215 C CA . SER F 3 185 ? -33.197 -3.053 14.018 1.00 24.26 185 SER F CA 1
ATOM 9216 C C . SER F 3 185 ? -32.656 -4.372 14.419 1.00 24.11 185 SER F C 1
ATOM 9217 O O . SER F 3 185 ? -32.939 -4.845 15.457 1.00 24.19 185 SER F O 1
ATOM 9220 N N . SER F 3 186 ? -31.902 -4.988 13.537 1.00 21.17 186 SER F N 1
ATOM 9221 C CA . SER F 3 186 ? -31.250 -6.227 13.841 1.00 24.77 186 SER F CA 1
ATOM 9222 C C . SER F 3 186 ? -29.823 -6.115 13.450 1.00 25.94 186 SER F C 1
ATOM 9223 O O . SER F 3 186 ? -29.469 -5.315 12.651 1.00 31.25 186 SER F O 1
ATOM 9226 N N . SER F 3 187 ? -28.985 -6.909 14.065 1.00 25.57 187 SER F N 1
ATOM 9227 C CA . SER F 3 187 ? -27.551 -6.677 13.976 1.00 26.31 187 SER F CA 1
ATOM 9228 C C . SER F 3 187 ? -26.934 -8.049 13.842 1.00 25.31 187 SER F C 1
ATOM 9229 O O . SER F 3 187 ? -27.218 -8.947 14.643 1.00 25.77 187 SER F O 1
ATOM 9232 N N . VAL F 3 188 ? -26.119 -8.234 12.815 1.00 21.59 188 VAL F N 1
ATOM 9233 C CA . VAL F 3 188 ? -25.394 -9.483 12.696 1.00 28.22 188 VAL F CA 1
ATOM 9234 C C . VAL F 3 188 ? -23.907 -9.196 12.483 1.00 31.73 188 VAL F C 1
ATOM 9235 O O . VAL F 3 188 ? -23.532 -8.327 11.700 1.00 29.51 188 VAL F O 1
ATOM 9239 N N . THR F 3 189 ? -23.052 -9.908 13.205 1.00 34.34 189 THR F N 1
ATOM 9240 C CA . THR F 3 189 ? -21.620 -9.745 13.003 1.00 36.76 189 THR F CA 1
ATOM 9241 C C . THR F 3 189 ? -21.046 -11.039 12.472 1.00 36.75 189 THR F C 1
ATOM 9242 O O . THR F 3 189 ? -21.198 -12.091 13.097 1.00 38.11 189 THR F O 1
ATOM 9246 N N . VAL F 3 190 ? -20.408 -10.963 11.311 1.00 35.90 190 VAL F N 1
ATOM 9247 C CA . VAL F 3 190 ? -19.799 -12.135 10.697 1.00 36.82 190 VAL F CA 1
ATOM 9248 C C . VAL F 3 190 ? -18.379 -11.738 10.401 1.00 39.97 190 VAL F C 1
ATOM 9249 O O . VAL F 3 190 ? -18.079 -10.543 10.358 1.00 41.10 190 VAL F O 1
ATOM 9253 N N . PRO F 3 191 ? -17.491 -12.729 10.219 1.00 45.03 191 PRO F N 1
ATOM 9254 C CA . PRO F 3 191 ? -16.107 -12.453 9.801 1.00 43.60 191 PRO F CA 1
ATOM 9255 C C . PRO F 3 191 ? -16.034 -11.763 8.442 1.00 42.43 191 PRO F C 1
ATOM 9256 O O . PRO F 3 191 ? -16.956 -11.900 7.648 1.00 51.28 191 PRO F O 1
ATOM 9260 N N . SER F 3 192 ? -14.957 -11.033 8.177 1.00 43.72 192 SER F N 1
ATOM 9261 C CA . SER F 3 192 ? -14.824 -10.313 6.909 1.00 49.42 192 SER F CA 1
ATOM 9262 C C . SER F 3 192 ? -14.548 -11.254 5.732 1.00 55.82 192 SER F C 1
ATOM 9263 O O . SER F 3 192 ? -14.678 -10.867 4.564 1.00 52.86 192 SER F O 1
ATOM 9266 N N . SER F 3 193 ? -14.153 -12.486 6.045 1.00 58.68 193 SER F N 1
ATOM 9267 C CA . SER F 3 193 ? -13.924 -13.500 5.013 1.00 55.14 193 SER F CA 1
ATOM 9268 C C . SER F 3 193 ? -15.162 -13.986 4.246 1.00 52.74 193 SER F C 1
ATOM 9269 O O . SER F 3 193 ? -15.128 -14.025 3.018 1.00 60.55 193 SER F O 1
ATOM 9272 N N . PRO F 3 194 ? -16.256 -14.351 4.950 1.00 55.40 194 PRO F N 1
ATOM 9273 C CA . PRO F 3 194 ? -17.469 -14.665 4.182 1.00 62.94 194 PRO F CA 1
ATOM 9274 C C . PRO F 3 194 ? -18.101 -13.465 3.471 1.00 62.62 194 PRO F C 1
ATOM 9275 O O . PRO F 3 194 ? -18.593 -13.638 2.359 1.00 62.54 194 PRO F O 1
ATOM 9279 N N . TRP F 3 195 ? -18.100 -12.289 4.091 1.00 56.92 195 TRP F N 1
ATOM 9280 C CA . TRP F 3 195 ? -18.819 -11.143 3.532 1.00 51.60 195 TRP F CA 1
ATOM 9281 C C . TRP F 3 195 ? -17.863 -10.083 2.973 1.00 49.07 195 TRP F C 1
ATOM 9282 O O . TRP F 3 195 ? -16.938 -9.658 3.671 1.00 49.05 195 TRP F O 1
ATOM 9293 N N . PRO F 3 196 ? -18.072 -9.643 1.714 1.00 50.16 196 PRO F N 1
ATOM 9294 C CA . PRO F 3 196 ? -19.165 -9.871 0.747 1.00 48.35 196 PRO F CA 1
ATOM 9295 C C . PRO F 3 196 ? -19.248 -11.275 0.155 1.00 51.17 196 PRO F C 1
ATOM 9296 O O . PRO F 3 196 ? -20.270 -11.609 -0.434 1.00 51.89 196 PRO F O 1
ATOM 9300 N N . SER F 3 197 ? -18.191 -12.067 0.305 1.00 54.64 197 SER F N 1
ATOM 9301 C CA . SER F 3 197 ? -17.881 -13.170 -0.604 1.00 59.16 197 SER F CA 1
ATOM 9302 C C . SER F 3 197 ? -18.993 -14.224 -0.610 1.00 57.36 197 SER F C 1
ATOM 9303 O O . SER F 3 197 ? -19.290 -14.831 -1.639 1.00 63.96 197 SER F O 1
ATOM 9306 N N . GLU F 3 198 ? -19.600 -14.427 0.554 1.00 53.92 198 GLU F N 1
ATOM 9307 C CA . GLU F 3 198 ? -20.795 -15.247 0.703 1.00 55.79 198 GLU F CA 1
ATOM 9308 C C . GLU F 3 198 ? -21.918 -14.370 1.235 1.00 53.17 198 GLU F C 1
ATOM 9309 O O . GLU F 3 198 ? -21.673 -13.356 1.898 1.00 51.46 198 GLU F O 1
ATOM 9315 N N . THR F 3 199 ? -23.155 -14.753 0.955 1.00 49.36 199 THR F N 1
ATOM 9316 C CA . THR F 3 199 ? -24.243 -13.796 1.046 1.00 46.18 199 THR F CA 1
ATOM 9317 C C . THR F 3 199 ? -24.867 -13.862 2.445 1.00 46.36 199 THR F C 1
ATOM 9318 O O . THR F 3 199 ? -25.069 -14.948 3.000 1.00 44.28 199 THR F O 1
ATOM 9322 N N . VAL F 3 200 ? -25.149 -12.702 3.034 1.00 44.93 200 VAL F N 1
ATOM 9323 C CA . VAL F 3 200 ? -25.992 -12.692 4.229 1.00 40.05 200 VAL F CA 1
ATOM 9324 C C . VAL F 3 200 ? -27.271 -11.895 4.001 1.00 34.96 200 VAL F C 1
ATOM 9325 O O . VAL F 3 200 ? -27.266 -10.746 3.523 1.00 33.94 200 VAL F O 1
ATOM 9329 N N . THR F 3 201 ? -28.376 -12.538 4.333 1.00 35.48 201 THR F N 1
ATOM 9330 C CA . THR F 3 201 ? -29.688 -12.017 4.025 1.00 31.18 201 THR F CA 1
ATOM 9331 C C . THR F 3 201 ? -30.510 -12.016 5.313 1.00 35.61 201 THR F C 1
ATOM 9332 O O . THR F 3 201 ? -30.556 -13.017 6.044 1.00 32.67 201 THR F O 1
ATOM 9336 N N . CYS F 3 202 ? -31.202 -10.927 5.543 1.00 34.13 202 CYS F N 1
ATOM 9337 C CA . CYS F 3 202 ? -32.127 -10.862 6.621 1.00 29.93 202 CYS F CA 1
ATOM 9338 C C . CYS F 3 202 ? -33.515 -11.073 6.122 1.00 29.15 202 CYS F C 1
ATOM 9339 O O . CYS F 3 202 ? -33.884 -10.520 5.160 1.00 30.11 202 CYS F O 1
ATOM 9342 N N . ASN F 3 203 ? -34.269 -11.900 6.807 1.00 30.81 203 ASN F N 1
ATOM 9343 C CA . ASN F 3 203 ? -35.617 -12.236 6.438 1.00 29.77 203 ASN F CA 1
ATOM 9344 C C . ASN F 3 203 ? -36.546 -11.683 7.509 1.00 30.93 203 ASN F C 1
ATOM 9345 O O . ASN F 3 203 ? -36.486 -12.100 8.669 1.00 28.79 203 ASN F O 1
ATOM 9350 N N . VAL F 3 204 ? -37.377 -10.722 7.121 1.00 29.00 204 VAL F N 1
ATOM 9351 C CA . VAL F 3 204 ? -38.347 -10.096 8.019 1.00 25.39 204 VAL F CA 1
ATOM 9352 C C . VAL F 3 204 ? -39.732 -10.616 7.674 1.00 28.55 204 VAL F C 1
ATOM 9353 O O . VAL F 3 204 ? -40.055 -10.819 6.500 1.00 32.31 204 VAL F O 1
ATOM 9357 N N . ALA F 3 205 ? -40.540 -10.875 8.691 1.00 28.10 205 ALA F N 1
ATOM 9358 C CA . ALA F 3 205 ? -41.942 -11.231 8.469 1.00 27.82 205 ALA F CA 1
ATOM 9359 C C . ALA F 3 205 ? -42.788 -10.481 9.466 1.00 27.67 205 ALA F C 1
ATOM 9360 O O . ALA F 3 205 ? -42.365 -10.271 10.606 1.00 32.32 205 ALA F O 1
ATOM 9362 N N . HIS F 3 206 ? -43.947 -10.019 9.024 1.00 26.98 206 HIS F N 1
ATOM 9363 C CA . HIS F 3 206 ? -44.848 -9.284 9.895 1.00 26.92 206 HIS F CA 1
ATOM 9364 C C . HIS F 3 206 ? -46.215 -9.909 9.774 1.00 27.43 206 HIS F C 1
ATOM 9365 O O . HIS F 3 206 ? -47.031 -9.462 8.971 1.00 29.20 206 HIS F O 1
ATOM 9372 N N . PRO F 3 207 ? -46.486 -10.922 10.601 1.00 30.40 207 PRO F N 1
ATOM 9373 C CA . PRO F 3 207 ? -47.585 -11.873 10.377 1.00 25.19 207 PRO F CA 1
ATOM 9374 C C . PRO F 3 207 ? -48.912 -11.152 10.283 1.00 25.09 207 PRO F C 1
ATOM 9375 O O . PRO F 3 207 ? -49.815 -11.628 9.598 1.00 28.08 207 PRO F O 1
ATOM 9379 N N . ALA F 3 208 ? -49.019 -10.004 10.946 1.00 24.38 208 ALA F N 1
ATOM 9380 C CA . ALA F 3 208 ? -50.288 -9.292 11.039 1.00 25.05 208 ALA F CA 1
ATOM 9381 C C . ALA F 3 208 ? -50.754 -8.734 9.673 1.00 30.77 208 ALA F C 1
ATOM 9382 O O . ALA F 3 208 ? -51.971 -8.633 9.420 1.00 24.89 208 ALA F O 1
ATOM 9384 N N . SER F 3 209 ? -49.794 -8.328 8.828 1.00 26.40 209 SER F N 1
ATOM 9385 C CA . SER F 3 209 ? -50.058 -7.991 7.426 1.00 20.71 209 SER F CA 1
ATOM 9386 C C . SER F 3 209 ? -49.676 -9.087 6.433 1.00 22.35 209 SER F C 1
ATOM 9387 O O . SER F 3 209 ? -49.811 -8.909 5.227 1.00 25.16 209 SER F O 1
ATOM 9390 N N . SER F 3 210 ? -49.129 -10.182 6.939 1.00 23.89 210 SER F N 1
ATOM 9391 C CA . SER F 3 210 ? -48.590 -11.261 6.103 1.00 25.74 210 SER F CA 1
ATOM 9392 C C . SER F 3 210 ? -47.526 -10.768 5.127 1.00 27.01 210 SER F C 1
ATOM 9393 O O . SER F 3 210 ? -47.229 -11.433 4.138 1.00 28.48 210 SER F O 1
ATOM 9396 N N . THR F 3 211 ? -46.898 -9.647 5.446 1.00 26.48 211 THR F N 1
ATOM 9397 C CA . THR F 3 211 ? -45.752 -9.186 4.688 1.00 27.60 211 THR F CA 1
ATOM 9398 C C . THR F 3 211 ? -44.587 -10.112 4.958 1.00 30.31 211 THR F C 1
ATOM 9399 O O . THR F 3 211 ? -44.372 -10.515 6.104 1.00 29.68 211 THR F O 1
ATOM 9403 N N . LYS F 3 212 ? -43.840 -10.456 3.910 1.00 29.55 212 LYS F N 1
ATOM 9404 C CA . LYS F 3 212 ? -42.533 -11.085 4.085 1.00 27.55 212 LYS F CA 1
ATOM 9405 C C . LYS F 3 212 ? -41.511 -10.396 3.179 1.00 31.43 212 LYS F C 1
ATOM 9406 O O . LYS F 3 212 ? -41.781 -10.167 1.998 1.00 33.71 212 LYS F O 1
ATOM 9412 N N . VAL F 3 213 ? -40.353 -10.039 3.734 1.00 30.56 213 VAL F N 1
ATOM 9413 C CA . VAL F 3 213 ? -39.276 -9.418 2.953 1.00 28.33 213 VAL F CA 1
ATOM 9414 C C . VAL F 3 213 ? -37.952 -10.157 3.135 1.00 30.48 213 VAL F C 1
ATOM 9415 O O . VAL F 3 213 ? -37.548 -10.436 4.262 1.00 35.74 213 VAL F O 1
ATOM 9419 N N . ASP F 3 214 ? -37.262 -10.457 2.038 1.00 29.94 214 ASP F N 1
ATOM 9420 C CA . ASP F 3 214 ? -35.831 -10.772 2.100 1.00 25.74 214 ASP F CA 1
ATOM 9421 C C . ASP F 3 214 ? -34.962 -9.616 1.658 1.00 26.90 214 ASP F C 1
ATOM 9422 O O . ASP F 3 214 ? -35.224 -8.982 0.646 1.00 28.95 214 ASP F O 1
ATOM 9427 N N . LYS F 3 215 ? -33.918 -9.344 2.423 1.00 27.59 215 LYS F N 1
ATOM 9428 C CA . LYS F 3 215 ? -32.930 -8.373 2.005 1.00 29.17 215 LYS F CA 1
ATOM 9429 C C . LYS F 3 215 ? -31.491 -8.923 2.087 1.00 31.88 215 LYS F C 1
ATOM 9430 O O . LYS F 3 215 ? -31.014 -9.336 3.154 1.00 31.73 215 LYS F O 1
ATOM 9436 N N . LYS F 3 216 ? -30.816 -8.930 0.943 1.00 29.93 216 LYS F N 1
ATOM 9437 C CA . LYS F 3 216 ? -29.393 -9.222 0.865 1.00 26.46 216 LYS F CA 1
ATOM 9438 C C . LYS F 3 216 ? -28.606 -7.954 1.147 1.00 28.09 216 LYS F C 1
ATOM 9439 O O . LYS F 3 216 ? -28.921 -6.891 0.609 1.00 28.51 216 LYS F O 1
ATOM 9445 N N . ILE F 3 217 ? -27.608 -8.055 2.020 1.00 30.95 217 ILE F N 1
ATOM 9446 C CA . ILE F 3 217 ? -26.783 -6.902 2.361 1.00 31.23 217 ILE F CA 1
ATOM 9447 C C . ILE F 3 217 ? -25.544 -6.801 1.466 1.00 34.79 217 ILE F C 1
ATOM 9448 O O . ILE F 3 217 ? -24.818 -7.783 1.264 1.00 29.55 217 ILE F O 1
ATOM 9453 N N . VAL F 3 218 ? -25.307 -5.612 0.924 1.00 32.87 218 VAL F N 1
ATOM 9454 C CA . VAL F 3 218 ? -24.323 -5.446 -0.135 1.00 35.60 218 VAL F CA 1
ATOM 9455 C C . VAL F 3 218 ? -23.603 -4.114 0.047 1.00 39.47 218 VAL F C 1
ATOM 9456 O O . VAL F 3 218 ? -24.206 -3.128 0.489 1.00 38.84 218 VAL F O 1
ATOM 9460 N N . PRO F 3 219 ? -22.306 -4.081 -0.288 1.00 40.27 219 PRO F N 1
ATOM 9461 C CA . PRO F 3 219 ? -21.443 -2.970 0.132 1.00 43.27 219 PRO F CA 1
ATOM 9462 C C . PRO F 3 219 ? -21.751 -1.684 -0.630 1.00 50.24 219 PRO F C 1
ATOM 9463 O O . PRO F 3 219 ? -22.024 -1.736 -1.828 1.00 49.21 219 PRO F O 1
ATOM 9467 N N . ARG F 3 220 ? -21.727 -0.555 0.080 1.00 60.01 220 ARG F N 1
ATOM 9468 C CA . ARG F 3 220 ? -22.311 0.701 -0.403 1.00 68.68 220 ARG F CA 1
ATOM 9469 C C . ARG F 3 220 ? -21.262 1.786 -0.759 1.00 79.31 220 ARG F C 1
ATOM 9470 O O . ARG F 3 220 ? -20.192 1.848 -0.145 1.00 80.42 220 ARG F O 1
ATOM 9478 N N . ASP F 3 221 ? -21.570 2.633 -1.747 1.00 87.14 221 ASP F N 1
ATOM 9479 C CA . ASP F 3 221 ? -21.286 4.077 -1.675 1.00 88.43 221 ASP F CA 1
ATOM 9480 C C . ASP F 3 221 ? -22.566 4.919 -1.553 1.00 88.05 221 ASP F C 1
ATOM 9481 O O . ASP F 3 221 ? -22.812 5.579 -0.533 1.00 83.07 221 ASP F O 1
#

Organism: Bos taurus (NCBI:txid9913)

Foldseek 3Di:
DDDDDPPDDAQADLAQDPPAQGHQHAPVGRPAPQADYQPDDPPRRRYGDPPQQHTCSHAQQADSRRAGNDWQDFRAPDDQFFHTFTGHRNDRHRDDTATDDWLRQDDQNFAIHDRSDGDFGNQVSVPWHWDADADPPPDWDLSQFWGWTAHHPPCVRTDFCLDPPVCVPRVNDIHGHDFQDATRVNQFTQHPVSTTHGDDPDD/DKAKAKPDQEDEEAFFAKDKIKMFIPWFLFQAKWKWWADPPGDTDTAQGSHAHGDPPHDPLWGKDDGTTMIMIMRHGDALLSFTWMWMWGPSDPPIYIHPTYGYAYDDDFDFWDKDKDWADPVVLVVWKIKIKIKGDQGDDDDKDKFKDFVRHTDDPQKDKDKDDADSVRSGIMMMIMHIGTSVVVVVGFKIKMWMDDPVDPDIDIDIGTDD/DWAKAKDAADEAEQQAKDKIKIFIDDDQLQPWKKWKWWQAVDGDIDTAWIFRQNVRDIDGDPVCPVFWDWGDDNVRSMIIIMGGNDDQVRFTWMKMFTFDDDDPTDGDYIYPTYTYGYYPADFDAWDKDWAADCKDKTKIKTDFGDDDDKDKDKPVPPDDPQKDWADWDDDPRGTITMMMGMDRVVCPPVPWIWMWMADVVVRDIDIGIHDHD/DDDPDDPDQDPLAADPPAQGHQEADVRRPQPQADHCPDDPPSRRYGDPPAQGTCSHAQQADSRRAGNDFADFRAPDDQFFHTFTGHRNDRHGPDTFTDDWLRQPDQNAFTHDRSDTDAGNQVSVPWHWDADADPQLSQFWTWTAHHPPCVRIDGLLDPSNCVPSVNDIRGHDFQDATNVNQFTQHPVSGTHGDDD/DKAKAKPDQEDEEAFQAKDKIKMFIPWFLFQAKWKWWADPVGDTHTAAGSHAHGDPPHDPQWGKDDGTGIIMIMGRGDALLSFTWMKMWGPSDPVIYIHPTYGYAHDDDFDFWDKDKDWADPVQLVVFKIKIKIKGDFGPDDDKDKWKDFVRHTDDPQKDKDKDDQDSVRSGIMMMIMRIGTSVVVVVGFKIKMWMGDPVDPGIDIDMDTDD/DWAWAKDAADEAEAQAKDKIKIQTDDDQLQPWKKWKWWQAVDDDIDTAWIARQNVRDIDGDPVCPVAWDWGDDNVRSMIIIMGGNDDQVRFTWMKMFTFDDDDVTDRDYIYPTYGYGYHPADFDAWDKDWAADCKDKIKIKTWFGDDDDKDKDKPVPPDDPQKDKDDWDDDPRGTITMMMGMDRVVCPPVPWIWMWMADVVVRDIDIDIHDHDD

Nearest PDB structures (foldseek):
  5l0q-assembly1_A  TM=1.005E+00  e=4.711E-47  Bos taurus
  5l0q-assembly1_D  TM=9.690E-01  e=7.702E-41  Bos taurus
  8gh4-assembly1_E  TM=9.169E-01  e=2.002E-36  Bos taurus
  6be6-assembly3_C  TM=8.861E-01  e=7.621E-35  Homo sapiens
  6be6-assembly1_A  TM=7.748E-01  e=5.435E-33  Homo sapiens

B-factor: mean 32.63, std 15.83, range [4.86, 107.9]

CATH classification: 2.60.40.10 (+1 more: 2.60.40.10)

InterPro domains:
  IPR001590 Peptidase M12B, ADAM/reprolysin [PS50215] (220-456)
  IPR001762 Disintegrin domain [PF00200] (466-545)
  IPR001762 Disintegrin domain [PS50214] (457-551)
  IPR001762 Disintegrin domain [SM00050] (466-550)
  IPR024079 Metallopeptidase, catalytic domain superfamily [G3DSA:3.40.390.10] (216-455)
  IPR034025 ADAM10/ADAM17 catalytic domain [cd04270] (220-459)
  IPR036436 Disintegrin domain superfamily [G3DSA:4.10.70.10] (456-547)
  IPR036436 Disintegrin domain superfamily [SSF57552] (466-546)
  IPR049038 ADAM10, cysteine-rich domain [PF21299] (591-646)
  IPR051489 Disintegrin and Metalloproteinase Domain-Containing [PTHR45702] (3-738)

Radius of gyration: 58.13 Å; Cα contacts (8 Å, |Δi|>4): 3235; chains: 6; bounding box: 138×64×175 Å

Sequence (1249 aa):
PVGLASGQPICGNGMVEQGEECDCGYSDQCKDECCYDANQPEGKKCKLKPGKQCSPSQGPCCTAHCAFKSKTEKCRDDSDCAKEGICNGITALCPASDPKPNFTDCNRHTQVCINGQCAGSICEKHGLEECTCASSDGKDDKELCHVCCMKKMEPSTCASTGSVQWNKYFLGRTITLQPGSPCNDFRGYCDVFMRCRGSASGLDIFLTQSPANMSVSPGERVSFSCRASQNIGTNIHWYQQRTNGSPRLLIKYASESISGIPSRFSGSGSGTDFILSINTVESEDIAVYFCQQSNRWPFTFGSGTKLEVIRADAAPTVSIFPPSSEQLTSGGASVVCFLNNFYPKDINVKWKIDGSERQNGVLNSWTDQDSKDSTYSMSSTLTLTKDEYERHNSYTCEATHKTSTSPIVKSFNRNQVQLEESGAELARPGSSVKLSCKASGYTFTNYWLQWVKQRTGQGLEWIGAIYPRDGDAKYSQKFKDKASLTVNESSSTAYMHLSALASEDSAVYYCARANYGLYYAMDRWGQGTSVTVSSAKTTPPSVYPLAPSMVTLGCLVKGYFPEPVTVTWNSGSLSSGVHTFPAVLQSDLYTLSSSVTVPSSPWPSETVTCNVAHPASSTKVDKKIVPRGLASGQPICGNGMVEQGEECDCGYSDQCKDECCYDANQPEGKKCKLKPGKQCSPSQGPCCTAHCAFKSKTEKCRDDSDCAKEGICNGITALCPASDPKPNFTDCNRHTQVCINGQCAGSICEKHGLEECTCASDDKELCHVCCMKKMEPSTCASTGSVQWNKYFLGRTITLQPGSPCNDFRGYCDVFMRCRGSASDIFLTQSPANMSVSPGERVSFSCRASQNIGTNIHWYQQRTNGSPRLLIKYASESISGIPSRFSGSGSGTDFILSINTVESEDIAVYFCQQSNRWPFTFGSGTKLEVIRADAAPTVSIFPPSSEQLTSGGASVVCFLNNFYPKDINVKWKIDGSERQNGVLNSWTDQDSKDSTYSMSSTLTLTKDEYERHNSYTCEATHKTSTSPIVKSFNRNQVQLEESGAELARPGSSVKLSCKASGYTFTNYWLQWVKQRTGQGLEWIGAIYPRDGDAKYSQKFKDKASLTVNESSSTAYMHLSALASEDSAVYYCARANYGLYYAMDRWGQGTSVTVSSAKTTPPSVYPLAPSMVTLGCLVKGYFPEPVTVTWNSGSLSSGVHTFPAVLQSDLYTLSSSVTVPSSPWPSETVTCNVAHPASSTKVDKKIVPRD

GO terms:
  GO:0042987 amyloid precursor protein catabolic process (P, IDA)
  GO:0004222 metalloendopeptidase activity (F, IDA)
  GO:0016485 protein processing (P, IDA)
  GO:0000139 Golgi membrane (C, EXP)
  GO:0005886 plasma membrane (C, EXP)
  GO:0005515 protein binding (F, IPI)

Solvent-accessible surface area: 60765 Å² total; per-residue (Å²): 135,59,46,185,83,94,65,124,91,90,13,12,36,51,109,55,40,192,67,26,64,0,3,21,5,88,49,139,131,25,206,27,79,0,3,48,23,3,75,71,85,144,50,117,61,14,72,40,73,116,88,74,107,3,0,52,35,47,9,68,0,6,43,68,137,5,44,59,54,78,137,91,75,117,20,91,92,91,65,82,5,16,102,89,0,81,1,55,23,138,35,4,111,21,44,93,30,84,72,55,95,67,102,43,61,6,42,139,109,7,47,4,0,88,112,19,117,52,38,44,1,9,0,76,92,57,40,8,43,79,24,51,16,72,34,81,111,80,140,53,74,104,74,2,0,27,0,0,0,9,113,118,153,72,95,104,24,36,17,3,0,15,26,142,82,23,78,173,82,15,120,40,177,79,32,59,25,44,35,30,25,58,0,20,89,162,142,2,95,0,0,6,0,22,6,11,52,68,52,73,117,86,180,99,1,129,18,87,12,48,61,73,97,52,55,15,37,76,43,101,149,2,49,0,41,1,128,2,72,72,104,1,27,63,17,0,0,0,0,3,20,92,80,157,25,37,5,79,7,0,2,30,27,1,73,76,98,18,115,71,31,40,110,32,12,52,13,47,15,56,13,38,35,2,52,0,11,0,64,63,2,76,30,72,0,23,7,40,0,6,0,0,0,0,28,65,83,26,3,24,24,1,90,8,0,104,1,29,0,62,77,77,76,21,53,6,75,6,18,16,0,8,1,9,77,57,3,29,123,79,44,14,1,2,0,0,0,0,0,3,52,1,14,30,98,114,26,101,27,74,5,66,18,68,60,70,89,27,145,134,29,39,38,41,8,142,27,76,20,35,63,151,42,7,3,16,1,3,2,0,8,0,46,21,77,70,92,78,0,74,163,61,85,40,0,18,0,18,0,56,12,140,51,45,151,68,59,47,80,97,54,31,89,66,159,173,37,86,7,89,8,35,55,59,53,60,10,172,71,60,44,64,9,111,0,19,0,104,10,63,46,40,75,10,30,63,58,1,0,0,0,0,10,19,96,124,68,109,32,12,61,7,0,0,0,0,3,2,96,79,29,17,30,36,41,12,144,132,4,123,127,33,4,55,11,67,36,65,102,110,54,28,0,0,40,0,70,0,46,67,4,38,64,107,8,31,6,40,1,10,0,0,15,1,27,78,45,42,42,10,0,0,12,113,31,1,96,13,1,50,2,27,8,24,87,18,175,49,50,64,10,49,10,22,22,3,8,85,136,114,28,14,0,0,0,2,0,68,15,0,7,9,62,62,18,72,22,59,2,44,104,43,98,45,87,79,29,45,27,60,2,68,24,36,91,98,94,80,67,37,25,14,4,0,0,0,34,6,60,56,63,34,22,81,57,121,67,5,27,0,28,4,28,0,81,56,37,95,32,178,35,103,47,110,2,81,67,129,119,186,78,100,66,120,92,97,14,8,69,31,132,52,49,187,70,24,73,0,1,21,7,96,61,116,122,24,181,25,80,0,3,35,20,4,90,58,85,152,46,97,62,3,67,42,80,114,88,72,107,1,0,53,34,51,13,68,0,7,45,73,139,4,42,58,59,72,145,112,73,98,22,99,98,87,58,78,4,20,91,63,0,89,2,56,24,135,38,4,110,22,44,94,30,100,82,35,98,81,92,45,44,2,51,129,104,18,40,0,0,61,123,20,134,52,41,42,3,2,0,82,94,56,53,15,54,96,25,44,15,61,117,128,90,129,55,14,0,16,3,1,0,21,102,121,138,72,95,106,25,38,16,5,0,24,22,131,87,14,72,168,82,16,112,35,180,66,27,62,25,51,32,30,22,58,0,22,94,164,160,3,100,0,0,6,1,31,26,29,66,73,62,97,173,111,3,122,15,86,20,58,61,73,93,33,49,16,36,75,44,89,137,5,54,0,36,0,133,1,74,65,103,2,26,62,19,0,0,0,0,2,22,95,79,157,26,39,5,76,10,0,2,29,30,0,77,78,93,21,117,74,30,39,117,42,11,51,10,55,30,70,11,39,66,2,75,0,8,0,69,55,3,79,33,82,0,23,6,35,0,6,0,0,0,0,25,67,82,27,3,22,23,0,89,10,0,100,1,24,0,60,78,73,70,22,56,7,77,8,18,19,0,24,2,4,57,57,6,29,119,84,46,15,0,2,0,0,0,1,0,4,50,1,14,29,96,113,34,92,24,74,4,53,10,68,62,70,97,56,144,112,33,37,37,50,8,135,28,71,19,32,63,148,46,8,3,16,2,5,2,0,9,0,43,12,77,64,94,46,10,76,159,55,77,40,0,20,0,17,0,64,14,141,48,46,150,66,62,48,81,95,57,34,85,69,154,176,40,74,8,85,8,32,55,60,54,62,9,180,75,60,44,62,8,106,0,13,1,114,8,58,50,41,75,10,20,74,54,2,0,0,0,0,12,23,97,127,68,112,28,12,53,7,0,0,0,2,16,2,168,83,32,41,29,44,44,13,145,134,6,120,127,35,5,55,10,66,35,67,99,110,57,30,1,0,45,0,59,0,46,68,5,39,65,105,9,32,7,38,1,8,0,0,11,2,33,73,44,53,38,12,0,0,14,97,32,0,90,12,2,49,1,26,9,27,94,20,176,54,42,66,10,54,7,19,20,4,6,79,134,130,26,16,0,0,0,1,0,68,15,0,6,7,65,60,17,66,24,57,1,38,104,49,95,41,88,82,30,46,26,58,3,68,26,40,98,105,91,80,70,32,23,15,3,0,1,0,41,9,56,49,65,30,17,75,54,118,78,5,25,0,22,3,26,0,80,59,37,92,33,170,34,103,53,104,2,72,80,77,149

Secondary structure (DSSP, 8-state):
--S----S--BTBS---TT-S----STTT---SSB--SSS-TTSTTSBPTT----TTT-TTB-TTS-BPPTT-EEE---SSB--EE--SS-SS-PPPPBPPTT-EETTTTEE-SSSS-BS-HHHHTT-EEE----BTTB--GGGGB-EEESTT-GGG-EETTSSTTHHHHTT---BPPTT-EETTTTEEE-TTS-EEE--S--/---EEEE-SEEEE-TTS-EEEEEEESS--TT-EEEEEE-TT---EEEEETTTEE-TTS-TTEEEEEETTEEEEEESS--GGG-SEEEEEE-SSSSPEE---EEEEEP---BPPEEEEEPPPHHHHHHTEEEEEEEEEEEBSS--EEEEEETTEE--TTEEEEE----TTT--EEEEEEEEEEHHHHHH--EEEEEEE-TT-SS-EEEEEE--/--EEEE---EEE-TT--EEEEEEEESS-GGGS-EEEEEEPTT---EEEEEEETTTTEEEE-GGGTTTEEEEEETTTTEEEEEE-S--GGG-EEEEEEEEESSSS-EEEEE---EEEEE-SPPPBPPEEEEE---EEEEEEEEEEEBSS--EEEEGGGTB-TTEEEPPPEEETTEEEEEEEEEEETTTTTTS--EEEEEETTTTEEEEEE----/--------TTSSS--TT-S----STTT---TTB--TTSPTTTTT-BPTT----TTT-TTB-TTS-B--TT-EEE---SSB--EE--SS-SS-PPPPBPPTT-EETTTTEEEETTEEES-HHHHTT-EEE------GGGGB-EEESTT-GGG-EETTSSTTHHHHTT---BPPTT-EETTTTEEE-TT--EEE---/---EEEE-SEEEE-TTSEEEEEEEESS--TT-EEEEEE-TT---EEEEETTTEE-TTS-TTEEEEEETTEEEEEEES--GGG-EEEEEEE-SSSSPEE---EEEEE----BPPEEEEEPPPHHHHHHTEEEEEEEEEEEBSS--EEEEEETTEE--TTEEEEE----TTT--EEEEEEEEEEHHHHTT--EEEEEEE-TT-SS-EEEEEE--/--EEEE---EEE-TT-EEEEEEEEESS-GGGS-EEEEEEPTT---EEEEEEETTTTEEEE-TTTTTTEEEEEETTTTEEEEEEES--GGG-EEEEEEEEESSSS-EEEEE---EEEEE-SPPPBPPEEEEE---EEEEEEEEEEEBSS--EEEEGGGTB-TTEEEPPPEEETTEEEEEEEEEEETTTTTTS--EEEEEETTTTEEEEEE-----